Protein AF-A0A7W4UDI6-F1 (afdb_monomer_lite)

Structure (mmCIF, N/CA/C/O backbone):
data_AF-A0A7W4UDI6-F1
#
_entry.id   AF-A0A7W4UDI6-F1
#
loop_
_atom_site.group_PDB
_atom_site.id
_atom_site.type_symbol
_atom_site.label_atom_id
_atom_site.label_alt_id
_atom_site.label_comp_id
_atom_site.label_asym_id
_atom_site.label_entity_id
_atom_site.label_seq_id
_atom_site.pdbx_PDB_ins_code
_atom_site.Cartn_x
_atom_site.Cartn_y
_atom_site.Cartn_z
_atom_site.occupancy
_atom_site.B_iso_or_equiv
_atom_site.auth_seq_id
_atom_site.auth_comp_id
_atom_site.auth_asym_id
_atom_site.auth_atom_id
_atom_site.pdbx_PDB_model_num
ATOM 1 N N . MET A 1 1 ? -56.905 -4.678 -54.808 1.00 35.88 1 MET A N 1
ATOM 2 C CA . MET A 1 1 ? -57.794 -5.762 -54.350 1.00 35.88 1 MET A CA 1
ATOM 3 C C . MET A 1 1 ? -57.153 -6.323 -53.086 1.00 35.88 1 MET A C 1
ATOM 5 O O . MET A 1 1 ? -56.150 -7.000 -53.239 1.00 35.88 1 MET A O 1
ATOM 9 N N . ALA A 1 2 ? -57.689 -5.919 -51.920 1.00 34.09 2 ALA A N 1
ATOM 10 C CA . ALA A 1 2 ? -57.383 -6.323 -50.529 1.00 34.09 2 ALA A CA 1
ATOM 11 C C . ALA A 1 2 ? -55.922 -6.204 -50.032 1.00 34.09 2 ALA A C 1
ATOM 13 O O . ALA A 1 2 ? -54.986 -6.486 -50.763 1.00 34.09 2 ALA A O 1
ATOM 14 N N . ASP A 1 3 ? -55.610 -5.853 -48.789 1.00 30.38 3 ASP A N 1
ATOM 15 C CA . ASP A 1 3 ? -56.300 -5.143 -47.710 1.00 30.38 3 ASP A CA 1
ATOM 16 C C . ASP A 1 3 ? -55.182 -4.646 -46.775 1.00 30.38 3 ASP A C 1
ATOM 18 O O . ASP A 1 3 ? -54.138 -5.289 -46.639 1.00 30.38 3 ASP A O 1
ATOM 22 N N . LEU A 1 4 ? -55.388 -3.476 -46.179 1.00 33.25 4 LEU A N 1
ATOM 23 C CA . LEU A 1 4 ? -54.583 -2.934 -45.088 1.00 33.25 4 LEU A CA 1
ATOM 24 C C . LEU A 1 4 ? -55.021 -3.612 -43.787 1.00 33.25 4 LEU A C 1
ATOM 26 O O . LEU A 1 4 ? -56.202 -3.529 -43.463 1.00 33.25 4 LEU A O 1
ATOM 30 N N . ASP A 1 5 ? -54.099 -4.170 -42.996 1.00 30.98 5 ASP A N 1
ATOM 31 C CA . ASP A 1 5 ? -54.314 -4.187 -41.549 1.00 30.98 5 ASP A CA 1
ATOM 32 C C . ASP A 1 5 ? -53.016 -4.110 -40.731 1.00 30.98 5 ASP A C 1
ATOM 34 O O . ASP A 1 5 ? -51.948 -4.610 -41.080 1.00 30.98 5 ASP A O 1
ATOM 38 N N . SER A 1 6 ? -53.207 -3.367 -39.655 1.00 31.19 6 SER A N 1
ATOM 39 C CA . SER A 1 6 ? -52.399 -2.864 -38.563 1.00 31.19 6 SER A CA 1
ATOM 40 C C . SER A 1 6 ? -51.330 -3.777 -37.961 1.00 31.19 6 SER A C 1
ATOM 42 O O . SER A 1 6 ? -51.523 -4.975 -37.786 1.00 31.19 6 SER A O 1
ATOM 44 N N . SER A 1 7 ? -50.235 -3.149 -37.504 1.00 28.89 7 SER A N 1
ATOM 45 C CA . SER A 1 7 ? -49.741 -3.258 -36.114 1.00 28.89 7 SER A CA 1
ATOM 46 C C . SER A 1 7 ? -48.501 -2.379 -35.896 1.00 28.89 7 SER A C 1
ATOM 48 O O . SER A 1 7 ? -47.362 -2.836 -35.958 1.00 28.89 7 SER A O 1
ATOM 50 N N . ALA A 1 8 ? -48.723 -1.097 -35.602 1.00 33.84 8 ALA A N 1
ATOM 51 C CA . ALA A 1 8 ? -47.731 -0.256 -34.942 1.00 33.84 8 ALA A CA 1
ATOM 52 C C . ALA A 1 8 ? -47.716 -0.611 -33.444 1.00 33.84 8 ALA A C 1
ATOM 54 O O . ALA A 1 8 ? -48.568 -0.151 -32.684 1.00 33.84 8 ALA A O 1
ATOM 55 N N . MET A 1 9 ? -46.770 -1.448 -33.008 1.00 31.23 9 MET A N 1
ATOM 56 C CA . MET A 1 9 ? -46.518 -1.661 -31.581 1.00 31.23 9 MET A CA 1
ATOM 57 C C . MET A 1 9 ? -45.617 -0.549 -31.037 1.00 31.23 9 MET A C 1
ATOM 59 O O . MET A 1 9 ? -44.410 -0.516 -31.259 1.00 31.23 9 MET A O 1
ATOM 63 N N . SER A 1 10 ? -46.258 0.356 -30.298 1.00 32.12 10 SER A N 1
ATOM 64 C CA . SER A 1 10 ? -45.664 1.208 -29.271 1.00 32.12 10 SER A CA 1
ATOM 65 C C . SER A 1 10 ? -44.723 0.387 -28.379 1.00 32.12 10 SER A C 1
ATOM 67 O O . SER A 1 10 ? -45.154 -0.518 -27.662 1.00 32.12 10 SER A O 1
ATOM 69 N N . ALA A 1 11 ? -43.433 0.720 -28.415 1.00 34.12 11 ALA A N 1
ATOM 70 C CA . ALA A 1 11 ? -42.474 0.285 -27.413 1.00 34.12 11 ALA A CA 1
ATOM 71 C C . ALA A 1 11 ? -42.849 0.938 -26.074 1.00 34.12 11 ALA A C 1
ATOM 73 O O . ALA A 1 11 ? -42.635 2.132 -25.862 1.00 34.12 11 ALA A O 1
ATOM 74 N N . ARG A 1 12 ? -43.461 0.160 -25.176 1.00 30.44 12 ARG A N 1
ATOM 75 C CA . ARG A 1 12 ? -43.519 0.503 -23.752 1.00 30.44 12 ARG A CA 1
ATOM 76 C C . ARG A 1 12 ? -42.113 0.327 -23.165 1.00 30.44 12 ARG A C 1
ATOM 78 O O . ARG A 1 12 ? -41.478 -0.675 -23.487 1.00 30.44 12 ARG A O 1
ATOM 85 N N . PRO A 1 13 ? -41.637 1.225 -22.287 1.00 30.09 13 PRO A N 1
ATOM 86 C CA . PRO A 1 13 ? -40.442 0.945 -21.507 1.00 30.09 13 PRO A CA 1
ATOM 87 C C . PRO A 1 13 ? -40.743 -0.252 -20.596 1.00 30.09 13 PRO A C 1
ATOM 89 O O . PRO A 1 13 ? -41.739 -0.252 -19.863 1.00 30.09 13 PRO A O 1
ATOM 92 N N . GLU A 1 14 ? -39.928 -1.302 -20.690 1.00 27.55 14 GLU A N 1
ATOM 93 C CA . GLU A 1 14 ? -39.976 -2.423 -19.755 1.00 27.55 14 GLU A CA 1
ATOM 94 C C . GLU A 1 14 ? -39.809 -1.885 -18.329 1.00 27.55 14 GLU A C 1
ATOM 96 O O . GLU A 1 14 ? -38.860 -1.161 -18.028 1.00 27.55 14 GLU A O 1
ATOM 101 N N . ARG A 1 15 ? -40.750 -2.221 -17.438 1.00 29.05 15 ARG A N 1
ATOM 102 C CA . ARG A 1 15 ? -40.546 -2.019 -16.000 1.00 29.05 15 ARG A CA 1
ATOM 103 C C . ARG A 1 15 ? -39.398 -2.929 -15.544 1.00 29.05 15 ARG A C 1
ATOM 105 O O . ARG A 1 15 ? -39.376 -4.089 -15.967 1.00 29.05 15 ARG A O 1
ATOM 112 N N . PRO A 1 16 ? -38.504 -2.458 -14.657 1.00 28.67 16 PRO A N 1
ATOM 113 C CA . PRO A 1 16 ? -37.480 -3.315 -14.084 1.00 28.67 16 PRO A CA 1
ATOM 114 C C . PRO A 1 16 ? -38.146 -4.490 -13.361 1.00 28.67 16 PRO A C 1
ATOM 116 O O . PRO A 1 16 ? -39.161 -4.327 -12.677 1.00 28.67 16 PRO A O 1
ATOM 119 N N . ARG A 1 17 ? -37.599 -5.693 -13.558 1.00 29.91 17 ARG A N 1
ATOM 120 C CA . ARG A 1 17 ? -38.028 -6.896 -12.834 1.00 29.91 17 ARG A CA 1
ATOM 121 C C . ARG A 1 17 ? -37.793 -6.669 -11.333 1.00 29.91 17 ARG A C 1
ATOM 123 O O . ARG A 1 17 ? -36.755 -6.112 -10.990 1.00 29.91 17 ARG A O 1
ATOM 130 N N . PRO A 1 18 ? -38.710 -7.084 -10.443 1.00 33.75 18 PRO A N 1
ATOM 131 C CA . PRO A 1 18 ? -38.473 -6.967 -9.013 1.00 33.75 18 PRO A CA 1
ATOM 132 C C . PRO A 1 18 ? -37.345 -7.929 -8.631 1.00 33.75 18 PRO A C 1
ATOM 134 O O . PRO A 1 18 ? -37.466 -9.143 -8.822 1.00 33.75 18 PRO A O 1
ATOM 137 N N . ASP A 1 19 ? -36.240 -7.367 -8.145 1.00 40.34 19 ASP A N 1
ATOM 138 C CA . ASP A 1 19 ? -35.116 -8.116 -7.594 1.00 40.34 19 ASP A CA 1
ATOM 139 C C . ASP A 1 19 ? -35.586 -9.066 -6.489 1.00 40.34 19 ASP A C 1
ATOM 141 O O . ASP A 1 19 ? -36.508 -8.771 -5.719 1.00 40.34 19 ASP A O 1
ATOM 145 N N . ARG A 1 20 ? -34.955 -10.243 -6.434 1.00 42.50 20 ARG A N 1
ATOM 146 C CA . ARG A 1 20 ? -35.215 -11.278 -5.429 1.00 42.50 20 ARG A CA 1
ATOM 147 C C . ARG A 1 20 ? -34.821 -10.769 -4.039 1.00 42.50 20 ARG A C 1
ATOM 149 O O . ARG A 1 20 ? -33.715 -11.026 -3.582 1.00 42.50 20 ARG A O 1
ATOM 156 N N . ARG A 1 21 ? -35.751 -10.105 -3.355 1.00 52.84 21 ARG A N 1
ATOM 157 C CA . ARG A 1 21 ? -35.701 -9.914 -1.899 1.00 52.84 21 ARG A CA 1
ATOM 158 C C . ARG A 1 21 ? -35.694 -11.283 -1.224 1.00 52.84 21 ARG A C 1
ATOM 160 O O . ARG A 1 21 ? -36.434 -12.179 -1.644 1.00 52.84 21 ARG A O 1
ATOM 167 N N . SER A 1 22 ? -34.897 -11.455 -0.174 1.00 55.28 22 SER A N 1
ATOM 168 C CA . SER A 1 22 ? -35.043 -12.630 0.686 1.00 55.28 22 SER A CA 1
ATOM 169 C C . SER A 1 22 ? -36.436 -12.567 1.341 1.00 55.28 22 SER A C 1
ATOM 171 O O . SER A 1 22 ? -36.801 -11.556 1.944 1.00 55.28 22 SER A O 1
ATOM 173 N N . GLY A 1 23 ? -37.260 -13.611 1.184 1.00 59.12 23 GLY A N 1
ATOM 174 C CA . GLY A 1 23 ? -38.619 -13.631 1.752 1.00 59.12 23 GLY A CA 1
ATOM 175 C C . GLY A 1 23 ? -38.631 -13.424 3.273 1.00 59.12 23 GLY A C 1
ATOM 176 O O . GLY A 1 23 ? -39.515 -12.754 3.795 1.00 59.12 23 GLY A O 1
ATOM 177 N N . ALA A 1 24 ? -37.582 -13.893 3.956 1.00 60.72 24 ALA A N 1
ATOM 178 C CA . ALA A 1 24 ? -37.418 -13.786 5.403 1.00 60.72 24 ALA A CA 1
ATOM 179 C C . ALA A 1 24 ? -37.200 -12.339 5.889 1.00 60.72 24 ALA A C 1
ATOM 181 O O . ALA A 1 24 ? -37.769 -11.939 6.902 1.00 60.72 24 ALA A O 1
ATOM 182 N N . THR A 1 25 ? -36.431 -11.523 5.157 1.00 76.38 25 THR A N 1
ATOM 183 C CA . THR A 1 25 ? -36.186 -10.116 5.533 1.00 76.38 25 THR A CA 1
ATOM 184 C C . THR A 1 25 ? -37.468 -9.286 5.440 1.00 76.38 25 THR A C 1
ATOM 186 O O . THR A 1 25 ? -37.759 -8.469 6.314 1.00 76.38 25 THR A O 1
ATOM 189 N N . ALA A 1 26 ? -38.268 -9.515 4.395 1.00 78.75 26 ALA A N 1
ATOM 190 C CA . ALA A 1 26 ? -39.536 -8.818 4.203 1.00 78.75 26 ALA A CA 1
ATOM 191 C C . ALA A 1 26 ? -40.565 -9.173 5.293 1.00 78.75 26 ALA A C 1
ATOM 193 O O . ALA A 1 26 ? -41.275 -8.288 5.770 1.00 78.75 26 ALA A O 1
ATOM 194 N N . GLU A 1 27 ? -40.614 -10.439 5.715 1.00 83.75 27 GLU A N 1
ATOM 195 C CA . GLU A 1 27 ? -41.469 -10.902 6.815 1.00 83.75 27 GLU A CA 1
ATOM 196 C C . GLU A 1 27 ? -41.060 -10.287 8.160 1.00 83.75 27 GLU A C 1
ATOM 198 O O . GLU A 1 27 ? -41.918 -9.801 8.898 1.00 83.75 27 GLU A O 1
ATOM 203 N N . GLN A 1 28 ? -39.757 -10.225 8.455 1.00 87.38 28 GLN A N 1
ATOM 204 C CA . GLN A 1 28 ? -39.252 -9.616 9.689 1.00 87.38 28 GLN A CA 1
ATOM 205 C C . GLN A 1 28 ? -39.561 -8.112 9.764 1.00 87.38 28 GLN A C 1
ATOM 207 O O . GLN A 1 28 ? -40.005 -7.622 10.805 1.00 87.38 28 GLN A O 1
ATOM 212 N N . ILE A 1 29 ? -39.382 -7.377 8.659 1.00 90.06 29 ILE A N 1
ATOM 213 C CA . ILE A 1 29 ? -39.750 -5.955 8.577 1.00 90.06 29 ILE A CA 1
ATOM 214 C C . ILE A 1 29 ? -41.263 -5.780 8.766 1.00 90.06 29 ILE A C 1
ATOM 216 O O . ILE A 1 29 ? -41.689 -4.903 9.516 1.00 90.06 29 ILE A O 1
ATOM 220 N N . ALA A 1 30 ? -42.081 -6.614 8.116 1.00 89.81 30 ALA A N 1
ATOM 221 C CA . ALA A 1 30 ? -43.536 -6.545 8.234 1.00 89.81 30 ALA A CA 1
ATOM 222 C C . ALA A 1 30 ? -44.013 -6.775 9.678 1.00 89.81 30 ALA A C 1
ATOM 224 O O . ALA A 1 30 ? -44.843 -6.008 10.166 1.00 89.81 30 ALA A O 1
ATOM 225 N N . ALA A 1 31 ? -43.438 -7.756 10.379 1.00 90.25 31 ALA A N 1
ATOM 226 C CA . ALA A 1 31 ? -43.760 -8.037 11.776 1.00 90.25 31 ALA A CA 1
ATOM 227 C C . ALA A 1 31 ? -43.420 -6.857 12.705 1.00 90.25 31 ALA A C 1
ATOM 229 O O . ALA A 1 31 ? -44.216 -6.497 13.571 1.00 90.25 31 ALA A O 1
ATOM 230 N N . LEU A 1 32 ? -42.265 -6.211 12.508 1.00 90.38 32 LEU A N 1
ATOM 231 C CA . LEU A 1 32 ? -41.865 -5.036 13.294 1.00 90.38 32 LEU A CA 1
ATOM 232 C C . LEU A 1 32 ? -42.750 -3.812 13.001 1.00 90.38 32 LEU A C 1
ATOM 234 O O . LEU A 1 32 ? -43.086 -3.059 13.914 1.00 90.38 32 LEU A O 1
ATOM 238 N N . LEU A 1 33 ? -43.182 -3.628 11.750 1.00 91.88 33 LEU A N 1
ATOM 239 C CA . LEU A 1 33 ? -44.132 -2.571 11.385 1.00 91.88 33 LEU A CA 1
ATOM 240 C C . LEU A 1 33 ? -45.528 -2.804 11.981 1.00 91.88 33 LEU A C 1
ATOM 242 O O . LEU A 1 33 ? -46.187 -1.841 12.369 1.00 91.88 33 LEU A O 1
ATOM 246 N N . GLU A 1 34 ? -45.974 -4.057 12.080 1.00 91.25 34 GLU A N 1
ATOM 247 C CA . GLU A 1 34 ? -47.226 -4.412 12.756 1.00 91.25 34 GLU A CA 1
ATOM 248 C C . GLU A 1 34 ? -47.143 -4.135 14.263 1.00 91.25 34 GLU A C 1
ATOM 250 O O . GLU A 1 34 ? -48.051 -3.522 14.827 1.00 91.25 34 GLU A O 1
ATOM 255 N N . GLN A 1 35 ? -46.021 -4.483 14.903 1.00 90.00 35 GLN A N 1
ATOM 256 C CA . GLN A 1 35 ? -45.768 -4.144 16.309 1.00 90.00 35 GLN A CA 1
ATOM 257 C C . GLN A 1 35 ? -45.793 -2.629 16.547 1.00 90.00 35 GLN A C 1
ATOM 259 O O . GLN A 1 35 ? -46.381 -2.177 17.529 1.00 90.00 35 GLN A O 1
ATOM 264 N N . ALA A 1 36 ? -45.224 -1.836 15.634 1.00 89.88 36 ALA A N 1
ATOM 265 C CA . ALA A 1 36 ? -45.226 -0.375 15.729 1.00 89.88 36 ALA A CA 1
ATOM 266 C C . ALA A 1 36 ? -46.628 0.251 15.601 1.00 89.88 36 ALA A C 1
ATOM 268 O O . ALA A 1 36 ? -46.833 1.380 16.044 1.00 89.88 36 ALA A O 1
ATOM 269 N N . ALA A 1 37 ? -47.597 -0.457 15.009 1.00 88.00 37 ALA A N 1
ATOM 270 C CA . ALA A 1 37 ? -48.972 0.019 14.860 1.00 88.00 37 ALA A CA 1
ATOM 271 C C . ALA A 1 37 ? -49.827 -0.170 16.130 1.00 88.00 37 ALA A C 1
ATOM 273 O O . ALA A 1 37 ? -50.930 0.378 16.212 1.00 88.00 37 ALA A O 1
ATOM 274 N N . ALA A 1 38 ? -49.347 -0.931 17.119 1.00 87.31 38 ALA A N 1
ATOM 275 C CA . ALA A 1 38 ? -50.059 -1.143 18.373 1.00 87.31 38 ALA A CA 1
ATOM 276 C C . ALA A 1 38 ? -50.068 0.124 19.252 1.00 87.31 38 ALA A C 1
ATOM 278 O O . ALA A 1 38 ? -49.097 0.878 19.326 1.00 87.31 38 ALA A O 1
ATOM 279 N N . ALA A 1 39 ? -51.170 0.350 19.973 1.00 81.31 39 ALA A N 1
ATOM 280 C CA . ALA A 1 39 ? -51.265 1.460 20.917 1.00 81.31 39 ALA A CA 1
ATOM 281 C C . ALA A 1 39 ? -50.244 1.291 22.059 1.00 81.31 39 ALA A C 1
ATOM 283 O O . ALA A 1 39 ? -50.238 0.267 22.740 1.00 81.31 39 ALA A O 1
ATOM 284 N N . GLY A 1 40 ? -49.404 2.306 22.280 1.00 80.19 40 GLY A N 1
ATOM 285 C CA . GLY A 1 40 ? -48.354 2.274 23.306 1.00 80.19 40 GLY A CA 1
ATOM 286 C C . GLY A 1 40 ? -47.088 1.504 22.910 1.00 80.19 40 GLY A C 1
ATOM 287 O O . GLY A 1 40 ? -46.302 1.171 23.793 1.00 80.19 40 GLY A O 1
ATOM 288 N N . ALA A 1 41 ? -46.889 1.212 21.619 1.00 85.62 41 ALA A N 1
ATOM 289 C CA . ALA A 1 41 ? -45.681 0.555 21.128 1.00 85.62 41 ALA A CA 1
ATOM 290 C C . ALA A 1 41 ? -44.401 1.350 21.449 1.00 85.62 41 ALA A C 1
ATOM 292 O O . ALA A 1 41 ? -44.378 2.583 21.387 1.00 85.62 41 ALA A O 1
ATOM 293 N N . ASP A 1 42 ? -43.312 0.632 21.737 1.00 87.56 42 ASP A N 1
ATOM 294 C CA . ASP A 1 42 ? -41.979 1.218 21.896 1.00 87.56 42 ASP A CA 1
ATOM 295 C C . ASP A 1 42 ? -41.376 1.554 20.525 1.00 87.56 42 ASP A C 1
ATOM 297 O O . ASP A 1 42 ? -40.583 0.805 19.952 1.00 87.56 42 ASP A O 1
ATOM 301 N N . LEU A 1 43 ? -41.787 2.698 19.979 1.00 89.19 43 LEU A N 1
ATOM 302 C CA . LEU A 1 43 ? -41.340 3.172 18.668 1.00 89.19 43 LEU A CA 1
ATOM 303 C C . LEU A 1 43 ? -39.813 3.322 18.589 1.00 89.19 43 LEU A C 1
ATOM 305 O O . LEU A 1 43 ? -39.228 3.040 17.545 1.00 89.19 43 LEU A O 1
ATOM 309 N N . LEU A 1 44 ? -39.157 3.731 19.682 1.00 86.81 44 LEU A N 1
ATOM 310 C CA . LEU A 1 44 ? -37.705 3.920 19.719 1.00 86.81 44 LEU A CA 1
ATOM 311 C C . LEU A 1 44 ? -36.962 2.580 19.686 1.00 86.81 44 LEU A C 1
ATOM 313 O O . LEU A 1 44 ? -36.008 2.438 18.918 1.00 86.81 44 LEU A O 1
ATOM 317 N N . GLY A 1 45 ? -37.409 1.599 20.473 1.00 85.38 45 GLY A N 1
ATOM 318 C CA . GLY A 1 45 ? -36.839 0.250 20.481 1.00 85.38 45 GLY A CA 1
ATOM 319 C C . GLY A 1 45 ? -37.068 -0.501 19.169 1.00 85.38 45 GLY A C 1
ATOM 320 O O . GLY A 1 45 ? -36.147 -1.129 18.637 1.00 85.38 45 GLY A O 1
ATOM 321 N N . ILE A 1 46 ? -38.264 -0.383 18.584 1.00 87.69 46 ILE A N 1
ATOM 322 C CA . ILE A 1 46 ? -38.580 -0.998 17.286 1.00 87.69 46 ILE A CA 1
ATOM 323 C C . ILE A 1 46 ? -37.740 -0.360 16.173 1.00 87.69 46 ILE A C 1
ATOM 325 O O . ILE A 1 46 ? -37.142 -1.076 15.367 1.00 87.69 46 ILE A O 1
ATOM 329 N N . ALA A 1 47 ? -37.634 0.972 16.144 1.00 88.38 47 ALA A N 1
ATOM 330 C CA . ALA A 1 47 ? -36.796 1.662 15.171 1.00 88.38 47 ALA A CA 1
ATOM 331 C C . ALA A 1 47 ? -35.315 1.277 15.317 1.00 88.38 47 ALA A C 1
ATOM 333 O O . ALA A 1 47 ? -34.665 1.009 14.310 1.00 88.38 47 ALA A O 1
ATOM 334 N N . ALA A 1 48 ? -34.792 1.174 16.544 1.00 82.50 48 ALA A N 1
ATOM 335 C CA . ALA A 1 48 ? -33.420 0.721 16.791 1.00 82.50 48 ALA A CA 1
ATOM 336 C C . ALA A 1 48 ? -33.181 -0.722 16.319 1.00 82.50 48 ALA A C 1
ATOM 338 O O . ALA A 1 48 ? -32.141 -1.029 15.741 1.00 82.50 48 ALA A O 1
ATOM 339 N N . THR A 1 49 ? -34.170 -1.599 16.491 1.00 84.12 49 THR A N 1
ATOM 340 C CA . THR A 1 49 ? -34.112 -2.975 15.977 1.00 84.12 49 THR A CA 1
ATOM 341 C C . THR A 1 49 ? -34.028 -2.994 14.447 1.00 84.12 49 THR A C 1
ATOM 343 O O . THR A 1 49 ? -33.210 -3.717 13.880 1.00 84.12 49 THR A O 1
ATOM 346 N N . LEU A 1 50 ? -34.829 -2.163 13.771 1.00 85.38 50 LEU A N 1
ATOM 347 C CA . LEU A 1 50 ? -34.791 -2.007 12.312 1.00 85.38 50 LEU A CA 1
ATOM 348 C C . LEU A 1 50 ? -33.478 -1.372 11.824 1.00 85.38 50 LEU A C 1
ATOM 350 O O . LEU A 1 50 ? -32.955 -1.787 10.793 1.00 85.38 50 LEU A O 1
ATOM 354 N N . GLN A 1 51 ? -32.915 -0.424 12.575 1.00 86.50 51 GLN A N 1
ATOM 355 C CA . GLN A 1 51 ? -31.611 0.189 12.301 1.00 86.50 51 GLN A CA 1
ATOM 356 C C . GLN A 1 51 ? -30.468 -0.832 12.377 1.00 86.50 51 GLN A C 1
ATOM 358 O O . GLN A 1 51 ? -29.602 -0.852 11.502 1.00 86.50 51 GLN A O 1
ATOM 363 N N . ASN A 1 52 ? -30.479 -1.701 13.391 1.00 83.88 52 ASN A N 1
ATOM 364 C CA . ASN A 1 52 ? -29.493 -2.772 13.538 1.00 83.88 52 ASN A CA 1
ATOM 365 C C . ASN A 1 52 ? -29.622 -3.797 12.407 1.00 83.88 52 ASN A C 1
ATOM 367 O O . ASN A 1 52 ? -28.620 -4.168 11.801 1.00 83.88 52 ASN A O 1
ATOM 371 N N . LEU A 1 53 ? -30.857 -4.185 12.063 1.00 81.31 53 LEU A N 1
ATOM 372 C CA . LEU A 1 53 ? -31.132 -5.045 10.911 1.00 81.31 53 LEU A CA 1
ATOM 373 C C . LEU A 1 53 ? -30.603 -4.424 9.609 1.00 81.31 53 LEU A C 1
ATOM 375 O O . LEU A 1 53 ? -29.948 -5.108 8.827 1.00 81.31 53 LEU A O 1
ATOM 379 N N . ALA A 1 54 ? -30.839 -3.127 9.392 1.00 80.19 54 ALA A N 1
ATOM 380 C CA . ALA A 1 54 ? -30.309 -2.399 8.243 1.00 80.19 54 ALA A CA 1
ATOM 381 C C . ALA A 1 54 ? -28.771 -2.398 8.216 1.00 80.19 54 ALA A C 1
ATOM 383 O O . ALA A 1 54 ? -28.186 -2.542 7.144 1.00 80.19 54 ALA A O 1
ATOM 384 N N . GLY A 1 55 ? -28.117 -2.280 9.377 1.00 74.31 55 GLY A N 1
ATOM 385 C CA . GLY A 1 55 ? -26.666 -2.428 9.522 1.00 74.31 55 GLY A CA 1
ATOM 386 C C . GLY A 1 55 ? -26.177 -3.811 9.087 1.00 74.31 55 GLY A C 1
ATOM 387 O O . GLY A 1 55 ? -25.372 -3.910 8.168 1.00 74.31 55 GLY A O 1
ATOM 388 N N . THR A 1 56 ? -26.742 -4.880 9.655 1.00 80.69 56 THR A N 1
ATOM 389 C CA . THR A 1 56 ? -26.371 -6.268 9.318 1.00 80.69 56 THR A CA 1
ATOM 390 C C . THR A 1 56 ? -26.568 -6.592 7.833 1.00 80.69 56 THR A C 1
ATOM 392 O O . THR A 1 56 ? -25.753 -7.281 7.219 1.00 80.69 56 THR A O 1
ATOM 395 N N . LEU A 1 57 ? -27.650 -6.091 7.230 1.00 78.38 57 LEU A N 1
ATOM 396 C CA . LEU A 1 57 ? -27.926 -6.287 5.805 1.00 78.38 57 LEU A CA 1
ATOM 397 C C . LEU A 1 57 ? -26.943 -5.518 4.916 1.00 78.38 57 LEU A C 1
ATOM 399 O O . LEU A 1 57 ? -26.582 -6.016 3.851 1.00 78.38 57 LEU A O 1
ATOM 403 N N . ALA A 1 58 ? -26.485 -4.337 5.345 1.00 71.50 58 ALA A N 1
ATOM 404 C CA . ALA A 1 58 ? -25.521 -3.539 4.589 1.00 71.50 58 ALA A CA 1
ATOM 405 C C . ALA A 1 58 ? -24.153 -4.233 4.465 1.00 71.50 58 ALA A C 1
ATOM 407 O O . ALA A 1 58 ? -23.492 -4.071 3.440 1.00 71.50 58 ALA A O 1
ATOM 408 N N . ASP A 1 59 ? -23.776 -5.043 5.457 1.00 76.38 59 ASP A N 1
ATOM 409 C CA . ASP A 1 59 ? -22.516 -5.799 5.482 1.00 76.38 59 ASP A CA 1
ATOM 410 C C . ASP A 1 59 ? -22.575 -7.106 4.666 1.00 76.38 59 ASP A C 1
ATOM 412 O O . ASP A 1 59 ? -21.559 -7.766 4.435 1.00 76.38 59 ASP A O 1
ATOM 416 N N . THR A 1 60 ? -23.765 -7.495 4.195 1.00 75.94 60 THR A N 1
ATOM 417 C CA . THR A 1 60 ? -23.958 -8.699 3.380 1.00 75.94 60 THR A CA 1
ATOM 418 C C . THR A 1 60 ? -23.722 -8.390 1.898 1.00 75.94 60 THR A C 1
ATOM 420 O O . THR A 1 60 ? -24.237 -7.409 1.363 1.00 75.94 60 THR A O 1
ATOM 423 N N . VAL A 1 61 ? -22.990 -9.255 1.183 1.00 66.12 61 VAL A N 1
ATOM 424 C CA . VAL A 1 61 ? -22.728 -9.088 -0.261 1.00 66.12 61 VAL A CA 1
ATOM 425 C C . VAL A 1 61 ? -24.046 -9.030 -1.044 1.00 66.12 61 VAL A C 1
ATOM 427 O O . VAL A 1 61 ? -24.783 -10.012 -1.104 1.00 66.12 61 VAL A O 1
ATOM 430 N N . GLY A 1 62 ? -24.330 -7.878 -1.662 1.00 71.00 62 GLY A N 1
ATOM 431 C CA . GLY A 1 62 ? -25.571 -7.632 -2.408 1.00 71.00 62 GLY A CA 1
ATOM 432 C C . GLY A 1 62 ? -26.779 -7.227 -1.548 1.00 71.00 62 GLY A C 1
ATOM 433 O O . GLY A 1 62 ? -27.872 -7.085 -2.087 1.00 71.00 62 GLY A O 1
ATOM 434 N N . GLY A 1 63 ? -26.598 -7.010 -0.241 1.00 79.94 63 GLY A N 1
ATOM 435 C CA . GLY A 1 63 ? -27.666 -6.676 0.710 1.00 79.94 63 GLY A CA 1
ATOM 436 C C . GLY A 1 63 ? -28.061 -5.195 0.773 1.00 79.94 63 GLY A C 1
ATOM 437 O O . GLY A 1 63 ? -28.967 -4.844 1.525 1.00 79.94 63 GLY A O 1
ATOM 438 N N . HIS A 1 64 ? -27.440 -4.311 -0.018 1.00 83.19 64 HIS A N 1
ATOM 439 C CA . HIS A 1 64 ? -27.666 -2.859 0.062 1.00 83.19 64 HIS A CA 1
ATOM 440 C C . HIS A 1 64 ? -29.132 -2.443 -0.166 1.00 83.19 64 HIS A C 1
ATOM 442 O O . HIS A 1 64 ? -29.623 -1.549 0.518 1.00 83.19 64 HIS A O 1
ATOM 448 N N . LEU A 1 65 ? -29.867 -3.113 -1.063 1.00 85.19 65 LEU A N 1
ATOM 449 C CA . LEU A 1 65 ? -31.293 -2.826 -1.291 1.00 85.19 65 LEU A CA 1
ATOM 450 C C . LEU A 1 65 ? -32.178 -3.251 -0.108 1.00 85.19 65 LEU A C 1
ATOM 452 O O . LEU A 1 65 ? -33.123 -2.544 0.244 1.00 85.19 65 LEU A O 1
ATOM 456 N N . ASP A 1 66 ? -31.860 -4.379 0.527 1.00 85.06 66 ASP A N 1
ATOM 457 C CA . ASP A 1 66 ? -32.576 -4.855 1.713 1.00 85.06 66 ASP A CA 1
ATOM 458 C C . ASP A 1 66 ? -32.242 -3.985 2.941 1.00 85.06 66 ASP A C 1
ATOM 460 O O . ASP A 1 66 ? -33.123 -3.689 3.750 1.00 85.06 66 ASP A O 1
ATOM 464 N N . ALA A 1 67 ? -31.003 -3.491 3.037 1.00 86.25 67 ALA A N 1
ATOM 465 C CA . ALA A 1 67 ? -30.584 -2.516 4.041 1.00 86.25 67 ALA A CA 1
ATOM 466 C C . ALA A 1 67 ? -31.337 -1.185 3.900 1.00 86.25 67 ALA A C 1
ATOM 468 O O . ALA A 1 67 ? -31.814 -0.644 4.897 1.00 86.25 67 ALA A O 1
ATOM 469 N N . VAL A 1 68 ? -31.504 -0.684 2.668 1.00 91.69 68 VAL A N 1
ATOM 470 C CA . VAL A 1 68 ? -32.338 0.498 2.395 1.00 91.69 68 VAL A CA 1
ATOM 471 C C . VAL A 1 68 ? -33.779 0.247 2.841 1.00 91.69 68 VAL A C 1
ATOM 473 O O . VAL A 1 68 ? -34.338 1.080 3.546 1.00 91.69 68 VAL A O 1
ATOM 476 N N . ALA A 1 69 ? -34.365 -0.911 2.526 1.00 90.19 69 ALA A N 1
ATOM 477 C CA . ALA A 1 69 ? -35.738 -1.229 2.926 1.00 90.19 69 ALA A CA 1
ATOM 478 C C . ALA A 1 69 ? -35.926 -1.297 4.457 1.00 90.19 69 ALA A C 1
ATOM 480 O O . ALA A 1 69 ? -36.920 -0.789 4.984 1.00 90.19 69 ALA A O 1
ATOM 481 N N . ALA A 1 70 ? -34.975 -1.892 5.183 1.00 89.88 70 ALA A N 1
ATOM 482 C CA . ALA A 1 70 ? -34.991 -1.921 6.647 1.00 89.88 70 ALA A CA 1
ATOM 483 C C . ALA A 1 70 ? -34.834 -0.511 7.245 1.00 89.88 70 ALA A C 1
ATOM 485 O O . ALA A 1 70 ? -35.551 -0.145 8.179 1.00 89.88 70 ALA A O 1
ATOM 486 N N . GLN A 1 71 ? -33.962 0.313 6.659 1.00 95.81 71 GLN A N 1
ATOM 487 C CA . GLN A 1 71 ? -33.756 1.696 7.080 1.00 95.81 71 GLN A CA 1
ATOM 488 C C . GLN A 1 71 ? -34.991 2.574 6.818 1.00 95.81 71 GLN A C 1
ATOM 490 O O . GLN A 1 71 ? -35.390 3.363 7.674 1.00 95.81 71 GLN A O 1
ATOM 495 N N . GLU A 1 72 ? -35.648 2.414 5.667 1.00 95.75 72 GLU A N 1
ATOM 496 C CA . GLU A 1 72 ? -36.916 3.083 5.355 1.00 95.75 72 GLU A CA 1
ATOM 497 C C . GLU A 1 72 ? -38.018 2.694 6.343 1.00 95.75 72 GLU A C 1
ATOM 499 O O . GLU A 1 72 ? -38.806 3.545 6.763 1.00 95.75 72 GLU A O 1
ATOM 504 N N . ALA A 1 73 ? -38.060 1.425 6.759 1.00 93.00 73 ALA A N 1
ATOM 505 C CA . ALA A 1 73 ? -38.976 0.974 7.797 1.00 93.00 73 ALA A CA 1
ATOM 506 C C . ALA A 1 73 ? -38.668 1.633 9.152 1.00 93.00 73 ALA A C 1
ATOM 508 O O . ALA A 1 73 ? -39.599 2.094 9.811 1.00 93.00 73 ALA A O 1
ATOM 509 N N . ALA A 1 74 ? -37.393 1.755 9.544 1.00 93.44 74 ALA A N 1
ATOM 510 C CA . ALA A 1 74 ? -36.994 2.442 10.777 1.00 93.44 74 ALA A CA 1
ATOM 511 C C . ALA A 1 74 ? -37.442 3.915 10.774 1.00 93.44 74 ALA A C 1
ATOM 513 O O . ALA A 1 74 ? -38.057 4.392 11.730 1.00 93.44 74 ALA A O 1
ATOM 514 N N . VAL A 1 75 ? -37.219 4.616 9.657 1.00 96.94 75 VAL A N 1
ATOM 515 C CA . VAL A 1 75 ? -37.704 5.988 9.446 1.00 96.94 75 VAL A CA 1
ATOM 516 C C . VAL A 1 75 ? -39.231 6.046 9.515 1.00 96.94 75 VAL A C 1
ATOM 518 O O . VAL A 1 75 ? -39.783 6.951 10.136 1.00 96.94 75 VAL A O 1
ATOM 521 N N . ARG A 1 76 ? -39.941 5.081 8.918 1.00 95.19 76 ARG A N 1
ATOM 522 C CA . ARG A 1 76 ? -41.410 5.022 8.954 1.00 95.19 76 ARG A CA 1
ATOM 523 C C . ARG A 1 76 ? -41.949 4.858 10.374 1.00 95.19 76 ARG A C 1
ATOM 525 O O . ARG A 1 76 ? -42.946 5.498 10.697 1.00 95.19 76 ARG A O 1
ATOM 532 N N . VAL A 1 77 ? -41.293 4.051 11.208 1.00 93.75 77 VAL A N 1
ATOM 533 C CA . VAL A 1 77 ? -41.645 3.894 12.628 1.00 93.75 77 VAL A CA 1
ATOM 534 C C . VAL A 1 77 ? -41.448 5.211 13.377 1.00 93.75 77 VAL A C 1
ATOM 536 O O . VAL A 1 77 ? -42.367 5.662 14.052 1.00 93.75 77 VAL A O 1
ATOM 539 N N . LEU A 1 78 ? -40.314 5.892 13.182 1.00 93.62 78 LEU A N 1
ATOM 540 C CA . LEU A 1 78 ? -40.037 7.190 13.818 1.00 93.62 78 LEU A CA 1
ATOM 541 C C . LEU A 1 78 ? -40.861 8.361 13.257 1.00 93.62 78 LEU A C 1
ATOM 543 O O . LEU A 1 78 ? -40.812 9.465 13.793 1.00 93.62 78 LEU A O 1
ATOM 547 N N . ARG A 1 79 ? -41.633 8.161 12.184 1.00 94.12 79 ARG A N 1
ATOM 548 C CA . ARG A 1 79 ? -42.630 9.140 11.714 1.00 94.12 79 ARG A CA 1
ATOM 549 C C . ARG A 1 79 ? -43.977 8.998 12.420 1.00 94.12 79 ARG A C 1
ATOM 551 O O . ARG A 1 79 ? -44.823 9.881 12.271 1.00 94.12 79 ARG A O 1
ATOM 558 N N . ILE A 1 80 ? -44.201 7.916 13.166 1.00 90.81 80 ILE A N 1
ATOM 559 C CA . ILE A 1 80 ? -45.405 7.767 13.985 1.00 90.81 80 ILE A CA 1
ATOM 560 C C . ILE A 1 80 ? -45.342 8.824 15.104 1.00 90.81 80 ILE A C 1
ATOM 562 O O . ILE A 1 80 ? -44.316 8.927 15.777 1.00 90.81 80 ILE A O 1
ATOM 566 N N . PRO A 1 81 ? -46.393 9.644 15.306 1.00 85.38 81 PRO A N 1
ATOM 567 C CA . PRO A 1 81 ? -46.365 10.698 16.315 1.00 85.38 81 PRO A CA 1
ATOM 568 C C . PRO A 1 81 ? -46.095 10.147 17.719 1.00 85.38 81 PRO A C 1
ATOM 570 O O . PRO A 1 81 ? -46.862 9.335 18.236 1.00 85.38 81 PRO A O 1
ATOM 573 N N . GLN A 1 82 ? -45.028 10.631 18.356 1.00 83.44 82 GLN A N 1
ATOM 574 C CA . GLN A 1 82 ? -44.724 10.311 19.746 1.00 83.44 82 GLN A CA 1
ATOM 575 C C . GLN A 1 82 ? -45.634 11.124 20.676 1.00 83.44 82 GLN A C 1
ATOM 577 O O . GLN A 1 82 ? -45.593 12.354 20.682 1.00 83.44 82 GLN A O 1
ATOM 582 N N . THR A 1 83 ? -46.455 10.439 21.475 1.00 81.56 83 THR A N 1
ATOM 583 C CA . THR A 1 83 ? -47.409 11.068 22.402 1.00 81.56 83 THR A CA 1
ATOM 584 C C . THR A 1 83 ? -46.826 11.323 23.789 1.00 81.56 83 THR A C 1
ATOM 586 O O . THR A 1 83 ? -47.446 12.039 24.571 1.00 81.56 83 THR A O 1
ATOM 589 N N . ASN A 1 84 ? -45.663 10.747 24.119 1.00 81.50 84 ASN A N 1
ATOM 590 C CA . ASN A 1 84 ? -44.960 11.000 25.376 1.00 81.50 84 ASN A CA 1
ATOM 591 C C . ASN A 1 84 ? -44.064 12.253 25.264 1.00 81.50 84 ASN A C 1
ATOM 593 O O . ASN A 1 84 ? -43.033 12.192 24.585 1.00 81.50 84 ASN A O 1
ATOM 597 N N . PRO A 1 85 ? -44.380 13.361 25.967 1.00 80.62 85 PRO A N 1
ATOM 598 C CA . PRO A 1 85 ? -43.579 14.584 25.913 1.00 80.62 85 PRO A CA 1
ATOM 599 C C . PRO A 1 85 ? -42.125 14.386 26.362 1.00 80.62 85 PRO A C 1
ATOM 601 O O . PRO A 1 85 ? -41.236 15.046 25.836 1.00 80.62 85 PRO A O 1
ATOM 604 N N . GLY A 1 86 ? -41.865 13.451 27.285 1.00 84.12 86 GLY A N 1
ATOM 605 C CA . GLY A 1 86 ? -40.517 13.164 27.790 1.00 84.12 86 GLY A CA 1
ATOM 606 C C . GLY A 1 86 ? -39.595 12.476 26.778 1.00 84.12 86 GLY A C 1
ATOM 607 O O . GLY A 1 86 ? -38.388 12.446 26.983 1.00 84.12 86 GLY A O 1
ATOM 608 N N . LEU A 1 87 ? -40.147 11.945 25.683 1.00 85.00 87 LEU A N 1
ATOM 609 C CA . LEU A 1 87 ? -39.390 11.300 24.605 1.00 85.00 87 LEU A CA 1
ATOM 610 C C . LEU A 1 87 ? -39.359 12.139 23.322 1.00 85.00 87 LEU A C 1
ATOM 612 O O . LEU A 1 87 ? -38.744 11.721 22.346 1.00 85.00 87 LEU A O 1
ATOM 616 N N . ALA A 1 88 ? -40.008 13.307 23.299 1.00 86.94 88 ALA A N 1
ATOM 617 C CA . ALA A 1 88 ? -40.171 14.107 22.086 1.00 86.94 88 ALA A CA 1
ATOM 618 C C . ALA A 1 88 ? -38.825 14.546 21.477 1.00 86.94 88 ALA A C 1
ATOM 620 O O . ALA A 1 88 ? -38.645 14.445 20.264 1.00 86.94 88 ALA A O 1
ATOM 621 N N . ALA A 1 89 ? -37.870 14.979 22.309 1.00 87.25 89 ALA A N 1
ATOM 622 C CA . ALA A 1 89 ? -36.551 15.436 21.863 1.00 87.25 89 ALA A CA 1
ATOM 623 C C . ALA A 1 89 ? -35.681 14.295 21.306 1.00 87.25 89 ALA A C 1
ATOM 625 O O . ALA A 1 89 ? -35.105 14.424 20.223 1.00 87.25 89 ALA A O 1
ATOM 626 N N . GLU A 1 90 ? -35.641 13.154 22.002 1.00 88.31 90 GLU A N 1
ATOM 627 C CA . GLU A 1 90 ? -34.906 11.962 21.555 1.00 88.31 90 GLU A CA 1
ATOM 628 C C . GLU A 1 90 ? -35.522 11.387 20.274 1.00 88.31 90 GLU A C 1
ATOM 630 O O . GLU A 1 90 ? -34.809 11.016 19.344 1.00 88.31 90 GLU A O 1
ATOM 635 N N . HIS A 1 91 ? -36.854 11.366 20.186 1.00 88.62 91 HIS A N 1
ATOM 636 C CA . HIS A 1 91 ? -37.574 10.888 19.011 1.00 88.62 91 HIS A CA 1
ATOM 637 C C . HIS A 1 91 ? -37.328 11.770 17.780 1.00 88.62 91 HIS A C 1
ATOM 639 O O . HIS A 1 91 ? -37.053 11.251 16.700 1.00 88.62 91 HIS A O 1
ATOM 645 N N . ALA A 1 92 ? -37.370 13.098 17.936 1.00 91.38 92 ALA A N 1
ATOM 646 C CA . ALA A 1 92 ? -37.081 14.032 16.849 1.00 91.38 92 ALA A CA 1
ATOM 647 C C . ALA A 1 92 ? -35.617 13.945 16.380 1.00 91.38 92 ALA A C 1
ATOM 649 O O . ALA A 1 92 ? -35.359 13.910 15.177 1.00 91.38 92 ALA A O 1
ATOM 650 N N . THR A 1 93 ? -34.668 13.846 17.319 1.00 88.31 93 THR A N 1
ATOM 651 C CA . THR A 1 93 ? -33.234 13.710 17.009 1.00 88.31 93 THR A CA 1
ATOM 652 C C . THR A 1 93 ? -32.942 12.398 16.277 1.00 88.31 93 THR A C 1
ATOM 654 O O . THR A 1 93 ? -32.299 12.411 15.228 1.00 88.31 93 THR A O 1
ATOM 657 N N . ARG A 1 94 ? -33.485 11.269 16.755 1.00 89.94 94 ARG A N 1
ATOM 658 C CA . ARG A 1 94 ? -33.320 9.963 16.093 1.00 89.94 94 ARG A CA 1
ATOM 659 C C . ARG A 1 94 ? -33.954 9.910 14.712 1.00 89.94 94 ARG A C 1
ATOM 661 O O . ARG A 1 94 ? -33.389 9.292 13.816 1.00 89.94 94 ARG A O 1
ATOM 668 N N . LEU A 1 95 ? -35.104 10.557 14.512 1.00 94.69 95 LEU A N 1
ATOM 669 C CA . LEU A 1 95 ? -35.717 10.636 13.186 1.00 94.69 95 LEU A CA 1
ATOM 670 C C . LEU A 1 95 ? -34.768 11.326 12.192 1.00 94.69 95 LEU A C 1
ATOM 672 O O . LEU A 1 95 ? -34.578 10.819 11.087 1.00 94.69 95 LEU A O 1
ATOM 676 N N . ALA A 1 96 ? -34.132 12.431 12.592 1.00 91.81 96 ALA A N 1
ATOM 677 C CA . ALA A 1 96 ? -33.148 13.122 11.760 1.00 91.81 96 ALA A CA 1
ATOM 678 C C . ALA A 1 96 ? -31.922 12.237 11.449 1.00 91.81 96 ALA A C 1
ATOM 680 O O . ALA A 1 96 ? -31.525 12.119 10.289 1.00 91.81 96 ALA A O 1
ATOM 681 N N . GLU A 1 97 ? -31.377 11.547 12.455 1.00 85.44 97 GLU A N 1
ATOM 682 C CA . GLU A 1 97 ? -30.249 10.611 12.303 1.00 85.44 97 GLU A CA 1
ATOM 683 C C . GLU A 1 97 ? -30.568 9.428 11.389 1.00 85.44 97 GLU A C 1
ATOM 685 O O . GLU A 1 97 ? -29.730 9.008 10.589 1.00 85.44 97 GLU A O 1
ATOM 690 N N . TYR A 1 98 ? -31.781 8.889 11.467 1.00 91.19 98 TYR A N 1
ATOM 691 C CA . TYR A 1 98 ? -32.159 7.720 10.676 1.00 91.19 98 TYR A CA 1
ATOM 692 C C . TYR A 1 98 ? -32.452 8.100 9.227 1.00 91.19 98 TYR A C 1
ATOM 694 O O . TYR A 1 98 ? -32.172 7.310 8.326 1.00 91.19 98 TYR A O 1
ATOM 702 N N . VAL A 1 99 ? -32.950 9.315 8.978 1.00 91.50 99 VAL A N 1
ATOM 703 C CA . VAL A 1 99 ? -33.082 9.863 7.619 1.00 91.50 99 VAL A CA 1
ATOM 704 C C . VAL A 1 99 ? -31.710 10.210 7.027 1.00 91.50 99 VAL A C 1
ATOM 706 O O . VAL A 1 99 ? -31.463 9.937 5.854 1.00 91.50 99 VAL A O 1
ATOM 709 N N . HIS A 1 100 ? -30.775 10.719 7.831 1.00 86.19 100 HIS A N 1
ATOM 710 C CA . HIS A 1 100 ? -29.378 10.881 7.418 1.00 86.19 100 HIS A CA 1
ATOM 711 C C . HIS A 1 100 ? -28.743 9.524 7.072 1.00 86.19 100 HIS A C 1
ATOM 713 O O . HIS A 1 100 ? -28.188 9.351 5.987 1.00 86.19 100 HIS A O 1
ATOM 719 N N . THR A 1 101 ? -28.892 8.523 7.937 1.00 86.00 101 THR A N 1
ATOM 720 C CA . THR A 1 101 ? -28.381 7.167 7.688 1.00 86.00 101 THR A CA 1
ATOM 721 C C . THR A 1 101 ? -29.019 6.551 6.439 1.00 86.00 101 THR A C 1
ATOM 723 O O . THR A 1 101 ? -28.331 5.910 5.647 1.00 86.00 101 THR A O 1
ATOM 726 N N . LEU A 1 102 ? -30.307 6.812 6.190 1.00 90.31 102 LEU A N 1
ATOM 727 C CA . LEU A 1 102 ? -30.983 6.430 4.948 1.00 90.31 102 LEU A CA 1
ATOM 728 C C . LEU A 1 102 ? -30.330 7.058 3.713 1.00 90.31 102 LEU A C 1
ATOM 730 O O . LEU A 1 102 ? -30.149 6.361 2.716 1.00 90.31 102 LEU A O 1
ATOM 734 N N . ALA A 1 103 ? -29.924 8.328 3.780 1.00 83.12 103 ALA A N 1
ATOM 735 C CA . ALA A 1 103 ? -29.209 8.980 2.685 1.00 83.12 103 ALA A CA 1
ATOM 736 C C . ALA A 1 103 ? -27.885 8.269 2.362 1.00 83.12 103 ALA A C 1
ATOM 738 O O . ALA A 1 103 ? -27.592 8.013 1.194 1.00 83.12 103 ALA A O 1
ATOM 739 N N . ALA A 1 104 ? -27.116 7.892 3.389 1.00 81.38 104 ALA A N 1
ATOM 740 C CA . ALA A 1 104 ? -25.879 7.133 3.212 1.00 81.38 104 ALA A CA 1
ATOM 741 C C . ALA A 1 104 ? -26.148 5.757 2.575 1.00 81.38 104 ALA A C 1
ATOM 743 O O . ALA A 1 104 ? -25.517 5.401 1.584 1.00 81.38 104 ALA A O 1
ATOM 744 N N . ARG A 1 105 ? -27.155 5.022 3.066 1.00 84.19 105 ARG A N 1
ATOM 745 C CA . ARG A 1 105 ? -27.516 3.692 2.541 1.00 84.19 105 ARG A CA 1
ATOM 746 C C . ARG A 1 105 ? -28.038 3.729 1.107 1.00 84.19 105 ARG A C 1
ATOM 748 O O . ARG A 1 105 ? -27.712 2.845 0.321 1.00 84.19 105 ARG A O 1
ATOM 755 N N . ARG A 1 106 ? -28.817 4.751 0.743 1.00 85.38 106 ARG A N 1
ATOM 756 C CA . ARG A 1 106 ? -29.264 4.965 -0.642 1.00 85.38 106 ARG A CA 1
ATOM 757 C C . ARG A 1 106 ? -28.091 5.255 -1.569 1.00 85.38 106 ARG A C 1
ATOM 759 O O . ARG A 1 106 ? -28.021 4.674 -2.649 1.00 85.38 106 ARG A O 1
ATOM 766 N N . ASN A 1 107 ? -27.131 6.063 -1.118 1.00 84.88 107 ASN A N 1
ATOM 767 C CA . ASN A 1 107 ? -25.899 6.301 -1.861 1.00 84.88 107 ASN A CA 1
ATOM 768 C C . ASN A 1 107 ? -25.089 5.005 -2.060 1.00 84.88 107 ASN A C 1
ATOM 770 O O . ASN A 1 107 ? -24.659 4.735 -3.179 1.00 84.88 107 ASN A O 1
ATOM 774 N N . ASP A 1 108 ? -24.952 4.174 -1.021 1.00 83.50 108 ASP A N 1
ATOM 775 C CA . ASP A 1 108 ? -24.278 2.866 -1.103 1.00 83.50 108 ASP A CA 1
ATOM 776 C C . ASP A 1 108 ? -24.990 1.903 -2.075 1.00 83.50 108 ASP A C 1
ATOM 778 O O . ASP A 1 108 ? -24.346 1.135 -2.788 1.00 83.50 108 ASP A O 1
ATOM 782 N N . ALA A 1 109 ? -26.323 1.970 -2.149 1.00 80.56 109 ALA A N 1
ATOM 783 C CA . ALA A 1 109 ? -27.146 1.192 -3.076 1.00 80.56 109 ALA A CA 1
ATOM 784 C C . ALA A 1 109 ? -27.192 1.760 -4.513 1.00 80.56 109 ALA A C 1
ATOM 786 O O . ALA A 1 109 ? -27.828 1.165 -5.384 1.00 80.56 109 ALA A O 1
ATOM 787 N N . GLY A 1 110 ? -26.540 2.899 -4.776 1.00 83.06 110 GLY A N 1
ATOM 788 C CA . GLY A 1 110 ? -26.526 3.565 -6.083 1.00 83.06 110 GLY A CA 1
ATOM 789 C C . GLY A 1 110 ? -27.741 4.457 -6.384 1.00 83.06 110 GLY A C 1
ATOM 790 O O . GLY A 1 110 ? -27.832 4.993 -7.489 1.00 83.06 110 GLY A O 1
ATOM 791 N N . ASP A 1 111 ? -28.648 4.662 -5.425 1.00 88.75 111 ASP A N 1
ATOM 792 C CA . ASP A 1 111 ? -29.780 5.595 -5.518 1.00 88.75 111 ASP A CA 1
ATOM 793 C C . ASP A 1 111 ? -29.347 7.015 -5.114 1.00 88.75 111 ASP A C 1
ATOM 795 O O . ASP A 1 111 ? -29.559 7.482 -3.992 1.00 88.75 111 ASP A O 1
ATOM 799 N N . ARG A 1 112 ? -28.676 7.704 -6.042 1.00 85.31 112 ARG A N 1
ATOM 800 C CA . ARG A 1 112 ? -28.136 9.050 -5.800 1.00 85.31 112 ARG A CA 1
ATOM 801 C C . ARG A 1 112 ? -29.231 10.098 -5.585 1.00 85.31 112 ARG A C 1
ATOM 803 O O . ARG A 1 112 ? -29.081 10.942 -4.705 1.00 85.31 112 ARG A O 1
ATOM 810 N N . ASP A 1 113 ? -30.307 10.056 -6.366 1.00 87.75 113 ASP A N 1
ATOM 811 C CA . ASP A 1 113 ? -31.388 11.046 -6.277 1.00 87.75 113 ASP A CA 1
ATOM 812 C C . ASP A 1 113 ? -32.153 10.890 -4.956 1.00 87.75 113 ASP A C 1
ATOM 814 O O . ASP A 1 113 ? -32.346 11.867 -4.231 1.00 87.75 113 ASP A O 1
ATOM 818 N N . GLY A 1 114 ? -32.472 9.650 -4.565 1.00 88.06 114 GLY A N 1
ATOM 819 C CA . GLY A 1 114 ? -33.083 9.376 -3.269 1.00 88.06 114 GLY A CA 1
ATOM 820 C C . GLY A 1 114 ? -32.168 9.704 -2.088 1.00 88.06 114 GLY A C 1
ATOM 821 O O . GLY A 1 114 ? -32.664 10.100 -1.030 1.00 88.06 114 GLY A O 1
ATOM 822 N N . ALA A 1 115 ? -30.844 9.582 -2.243 1.00 87.19 115 ALA A N 1
ATOM 823 C CA . ALA A 1 115 ? -29.888 10.036 -1.237 1.00 87.19 115 ALA A CA 1
ATOM 824 C C . ALA A 1 115 ? -29.923 11.563 -1.069 1.00 87.19 115 ALA A C 1
ATOM 826 O O . ALA A 1 115 ? -29.987 12.038 0.064 1.00 87.19 115 ALA A O 1
ATOM 827 N N . ILE A 1 116 ? -29.936 12.325 -2.172 1.00 85.50 116 ILE A N 1
ATOM 828 C CA . ILE A 1 116 ? -30.021 13.797 -2.166 1.00 85.50 116 ILE A CA 1
ATOM 829 C C . ILE A 1 116 ? -31.308 14.280 -1.484 1.00 85.50 116 ILE A C 1
ATOM 831 O O . ILE A 1 116 ? -31.264 15.201 -0.662 1.00 85.50 116 ILE A O 1
ATOM 835 N N . ASP A 1 117 ? -32.443 13.648 -1.776 1.00 91.69 117 ASP A N 1
ATOM 836 C CA . ASP A 1 117 ? -33.709 13.973 -1.115 1.00 91.69 117 ASP A CA 1
ATOM 837 C C . ASP A 1 117 ? -33.632 13.707 0.398 1.00 91.69 117 ASP A C 1
ATOM 839 O O . ASP A 1 117 ? -34.047 14.545 1.205 1.00 91.69 117 ASP A O 1
ATOM 843 N N . SER A 1 118 ? -33.021 12.587 0.801 1.00 91.62 118 SER A N 1
ATOM 844 C CA . SER A 1 118 ? -32.857 12.224 2.212 1.00 91.62 118 SER A CA 1
ATOM 845 C C . SER A 1 118 ? -31.916 13.154 2.983 1.00 91.62 118 SER A C 1
ATOM 847 O O . SER A 1 118 ? -32.253 13.523 4.105 1.00 91.62 118 SER A O 1
ATOM 849 N N . VAL A 1 119 ? -30.774 13.601 2.435 1.00 86.94 119 VAL A N 1
ATOM 850 C CA . VAL A 1 119 ? -29.919 14.567 3.168 1.00 86.94 119 VAL A CA 1
ATOM 851 C C . VAL A 1 119 ? -30.596 15.928 3.345 1.00 86.94 119 VAL A C 1
ATOM 853 O O . VAL A 1 119 ? -30.427 16.563 4.388 1.00 86.94 119 VAL A O 1
ATOM 856 N N . ARG A 1 120 ? -31.395 16.379 2.369 1.00 92.00 120 ARG A N 1
ATOM 857 C CA . ARG A 1 120 ? -32.172 17.624 2.497 1.00 92.00 120 ARG A CA 1
ATOM 858 C C . ARG A 1 120 ? -33.247 17.511 3.570 1.00 92.00 120 ARG A C 1
ATOM 860 O O . ARG A 1 120 ? -33.398 18.419 4.387 1.00 92.00 120 ARG A O 1
ATOM 867 N N . GLU A 1 121 ? -33.955 16.386 3.596 1.00 93.69 121 GLU A N 1
ATOM 868 C CA . GLU A 1 121 ? -34.932 16.091 4.640 1.00 93.69 121 GLU A CA 1
ATOM 869 C C . GLU A 1 121 ? -34.268 16.009 6.024 1.00 93.69 121 GLU A C 1
ATOM 871 O O . GLU A 1 121 ? -34.752 16.632 6.969 1.00 93.69 121 GLU A O 1
ATOM 876 N N . ALA A 1 122 ? -33.127 15.322 6.143 1.00 91.44 122 ALA A N 1
ATOM 877 C CA . ALA A 1 122 ? -32.376 15.222 7.393 1.00 91.44 122 ALA A CA 1
ATOM 878 C C . ALA A 1 122 ? -31.982 16.603 7.939 1.00 91.44 122 ALA A C 1
ATOM 880 O O . ALA A 1 122 ? -32.169 16.866 9.124 1.00 91.44 122 ALA A O 1
ATOM 881 N N . GLY A 1 123 ? -31.502 17.513 7.083 1.00 87.88 123 GLY A N 1
ATOM 882 C CA . GLY A 1 123 ? -31.172 18.884 7.485 1.00 87.88 123 GLY A CA 1
ATOM 883 C C . GLY A 1 123 ? -32.367 19.641 8.077 1.00 87.88 123 GLY A C 1
ATOM 884 O O . GLY A 1 123 ? -32.245 20.269 9.130 1.00 87.88 123 GLY A O 1
ATOM 885 N N . ALA A 1 124 ? -33.544 19.532 7.450 1.00 92.12 124 ALA A N 1
ATOM 886 C CA . ALA A 1 124 ? -34.775 20.125 7.975 1.00 92.12 124 ALA A CA 1
ATOM 887 C C . ALA A 1 124 ? -35.201 19.488 9.311 1.00 92.12 124 ALA A C 1
ATOM 889 O O . ALA A 1 124 ? -35.620 20.195 10.231 1.00 92.12 124 ALA A O 1
ATOM 890 N N . LEU A 1 125 ? -35.054 18.166 9.439 1.00 94.81 125 LEU A N 1
ATOM 891 C CA . LEU A 1 125 ? -35.375 17.426 10.658 1.00 94.81 125 LEU A CA 1
ATOM 892 C C . LEU A 1 125 ? -34.439 17.771 11.819 1.00 94.81 125 LEU A C 1
ATOM 894 O O . LEU A 1 125 ? -34.928 17.946 12.929 1.00 94.81 125 LEU A O 1
ATOM 898 N N . TYR A 1 126 ? -33.134 17.945 11.586 1.00 93.19 126 TYR A N 1
ATOM 899 C CA . TYR A 1 126 ? -32.212 18.437 12.617 1.00 93.19 126 TYR A CA 1
ATOM 900 C C . TYR A 1 126 ? -32.580 19.852 13.076 1.00 93.19 126 TYR A C 1
ATOM 902 O O . TYR A 1 126 ? -32.558 20.132 14.274 1.00 93.19 126 TYR A O 1
ATOM 910 N N . GLY A 1 127 ? -32.985 20.727 12.148 1.00 91.75 127 GLY A N 1
ATOM 911 C CA . GLY A 1 127 ? -33.494 22.060 12.478 1.00 91.75 127 GLY A CA 1
ATOM 912 C C . GLY A 1 127 ? -34.740 22.014 13.364 1.00 91.75 127 GLY A C 1
ATOM 913 O O . GLY A 1 127 ? -34.819 22.744 14.348 1.00 91.75 127 GLY A O 1
ATOM 914 N N . ALA A 1 128 ? -35.688 21.125 13.058 1.00 92.44 128 ALA A N 1
ATOM 915 C CA . ALA A 1 128 ? -36.885 20.922 13.871 1.00 92.44 128 ALA A CA 1
ATOM 916 C C . ALA A 1 128 ? -36.566 20.288 15.236 1.00 92.44 128 ALA A C 1
ATOM 918 O O . ALA A 1 128 ? -37.083 20.746 16.255 1.00 92.44 128 ALA A O 1
ATOM 919 N N . ALA A 1 129 ? -35.692 19.277 15.272 1.00 92.00 129 ALA A N 1
ATOM 920 C CA . ALA A 1 129 ? -35.272 18.596 16.495 1.00 92.00 129 ALA A CA 1
ATOM 921 C C . ALA A 1 129 ? -34.609 19.564 17.480 1.00 92.00 129 ALA A C 1
ATOM 923 O O . ALA A 1 129 ? -34.903 19.517 18.671 1.00 92.00 129 ALA A O 1
ATOM 924 N N . ALA A 1 130 ? -33.801 20.501 16.981 1.00 91.19 130 ALA A N 1
ATOM 925 C CA . ALA A 1 130 ? -33.143 21.505 17.807 1.00 91.19 130 ALA A CA 1
ATOM 926 C C . ALA A 1 130 ? -34.105 22.496 18.492 1.00 91.19 130 ALA A C 1
ATOM 928 O O . ALA A 1 130 ? -33.720 23.148 19.458 1.00 91.19 130 ALA A O 1
ATOM 929 N N . GLN A 1 131 ? -35.349 22.615 18.014 1.00 90.81 131 GLN A N 1
ATOM 930 C CA . GLN A 1 131 ? -36.384 23.460 18.627 1.00 90.81 131 GLN A CA 1
ATOM 931 C C . GLN A 1 131 ? -37.211 22.719 19.689 1.00 90.81 131 GLN A C 1
ATOM 933 O O . GLN A 1 131 ? -38.050 23.327 20.356 1.00 90.81 131 GLN A O 1
ATOM 938 N N . VAL A 1 132 ? -37.017 21.406 19.849 1.00 91.06 132 VAL A N 1
ATOM 939 C CA . VAL A 1 132 ? -37.754 20.616 20.839 1.00 91.06 132 VAL A CA 1
ATOM 940 C C . VAL A 1 132 ? -37.173 20.866 22.231 1.00 91.06 132 VAL A C 1
ATOM 942 O O . VAL A 1 132 ? -35.964 20.809 22.444 1.00 91.06 132 VAL A O 1
ATOM 945 N N . VAL A 1 133 ? -38.041 21.124 23.212 1.00 86.56 133 VAL A N 1
ATOM 946 C CA . VAL A 1 133 ? -37.627 21.309 24.611 1.00 86.56 133 VAL A CA 1
ATOM 947 C C . VAL A 1 133 ? -36.903 20.052 25.106 1.00 86.56 133 VAL A C 1
ATOM 949 O O . VAL A 1 133 ? -37.458 18.956 25.047 1.00 86.56 133 VAL A O 1
ATOM 952 N N . GLY A 1 134 ? -35.674 20.219 25.602 1.00 83.38 134 GLY A N 1
ATOM 953 C CA . GLY A 1 134 ? -34.815 19.112 26.041 1.00 83.38 134 GLY A CA 1
ATOM 954 C C . GLY A 1 134 ? -33.927 18.512 24.945 1.00 83.38 134 GLY A C 1
ATOM 955 O O . GLY A 1 134 ? -33.345 17.456 25.171 1.00 83.38 134 GLY A O 1
ATOM 956 N N . ALA A 1 135 ? -33.823 19.152 23.775 1.00 86.88 135 ALA A N 1
ATOM 957 C CA . ALA A 1 135 ? -32.891 18.746 22.728 1.00 86.88 135 ALA A CA 1
ATOM 958 C C . ALA A 1 135 ? -31.429 18.809 23.194 1.00 86.88 135 ALA A C 1
ATOM 960 O O . ALA A 1 135 ? -30.988 19.789 23.799 1.00 86.88 135 ALA A O 1
ATOM 961 N N . ASP A 1 136 ? -30.670 17.770 22.853 1.00 84.31 136 ASP A N 1
ATOM 962 C CA . ASP A 1 136 ? -29.223 17.739 23.035 1.00 84.31 136 ASP A CA 1
ATOM 963 C C . ASP A 1 136 ? -28.554 18.471 21.864 1.00 84.31 136 ASP A C 1
ATOM 965 O O . ASP A 1 136 ? -28.299 17.906 20.795 1.00 84.31 136 ASP A O 1
ATOM 969 N N . ALA A 1 137 ? -28.312 19.768 22.057 1.00 83.00 137 ALA A N 1
ATOM 970 C CA . ALA A 1 137 ? -27.700 20.619 21.044 1.00 83.00 137 ALA A CA 1
ATOM 971 C C . ALA A 1 137 ? -26.305 20.123 20.628 1.00 83.00 137 ALA A C 1
ATOM 973 O O . ALA A 1 137 ? -25.971 20.211 19.448 1.00 83.00 137 ALA A O 1
ATOM 974 N N . ALA A 1 138 ? -25.521 19.553 21.551 1.00 75.69 138 ALA A N 1
ATOM 975 C CA . ALA A 1 138 ? -24.181 19.048 21.256 1.00 75.69 138 ALA A CA 1
ATOM 976 C C . ALA A 1 138 ? -24.242 17.822 20.334 1.00 75.69 138 ALA A C 1
ATOM 978 O O . ALA A 1 138 ? -23.547 17.773 19.315 1.00 75.69 138 ALA A O 1
ATOM 979 N N . ARG A 1 139 ? -25.148 16.874 20.619 1.00 80.88 139 ARG A N 1
ATOM 980 C CA . ARG A 1 139 ? -25.413 15.730 19.730 1.00 80.88 139 ARG A CA 1
ATOM 981 C C . ARG A 1 139 ? -25.857 16.194 18.343 1.00 80.88 139 ARG A C 1
ATOM 983 O O . ARG A 1 139 ? -25.332 15.714 17.341 1.00 80.88 139 ARG A O 1
ATOM 990 N N . ILE A 1 140 ? -26.779 17.155 18.262 1.00 83.56 140 ILE A N 1
ATOM 991 C CA . ILE A 1 140 ? -27.272 17.676 16.976 1.00 83.56 140 ILE A CA 1
ATOM 992 C C . ILE A 1 140 ? -26.148 18.365 16.182 1.00 83.56 140 ILE A C 1
ATOM 994 O O . ILE A 1 140 ? -26.029 18.129 14.980 1.00 83.56 140 ILE A O 1
ATOM 998 N N . VAL A 1 141 ? -25.290 19.160 16.830 1.00 80.38 141 VAL A N 1
ATOM 999 C CA . VAL A 1 141 ? -24.123 19.810 16.199 1.00 80.38 141 VAL A CA 1
ATOM 1000 C C . VAL A 1 141 ? -23.169 18.776 15.594 1.00 80.38 141 VAL A C 1
ATOM 1002 O O . VAL A 1 141 ? -22.793 18.900 14.425 1.00 80.38 141 VAL A O 1
ATOM 1005 N N . GLN A 1 142 ? -22.831 17.716 16.335 1.00 75.75 142 GLN A N 1
ATOM 1006 C CA . GLN A 1 142 ? -21.970 16.639 15.833 1.00 75.75 142 GLN A CA 1
ATOM 1007 C C . GLN A 1 142 ? -22.576 15.949 14.605 1.00 75.75 142 GLN A C 1
ATOM 1009 O O . GLN A 1 142 ? -21.899 15.743 13.594 1.00 75.75 142 GLN A O 1
ATOM 1014 N N . GLN A 1 143 ? -23.871 15.642 14.655 1.00 78.75 143 GLN A N 1
ATOM 1015 C CA . GLN A 1 143 ? -24.566 14.969 13.562 1.00 78.75 143 GLN A CA 1
ATOM 1016 C C . GLN A 1 143 ? -24.704 15.849 12.308 1.00 78.75 143 GLN A C 1
ATOM 1018 O O . GLN A 1 143 ? -24.522 15.366 11.187 1.00 78.75 143 GLN A O 1
ATOM 1023 N N . LEU A 1 144 ? -24.933 17.156 12.474 1.00 81.38 144 LEU A N 1
ATOM 1024 C CA . LEU A 1 144 ? -24.947 18.133 11.378 1.00 81.38 144 LEU A CA 1
ATOM 1025 C C . LEU A 1 144 ? -23.595 18.227 10.661 1.00 81.38 144 LEU A C 1
ATOM 1027 O O . LEU A 1 144 ? -23.550 18.406 9.442 1.00 81.38 144 LEU A O 1
ATOM 1031 N N . MET A 1 145 ? -22.489 18.060 11.388 1.00 77.94 145 MET A N 1
ATOM 1032 C CA . MET A 1 145 ? -21.147 18.050 10.804 1.00 77.94 145 MET A CA 1
ATOM 1033 C C . MET A 1 145 ? -20.878 16.801 9.961 1.00 77.94 145 MET A C 1
ATOM 1035 O O . MET A 1 145 ? -20.253 16.896 8.901 1.00 77.94 145 MET A O 1
ATOM 1039 N N . VAL A 1 146 ? -21.384 15.641 10.382 1.00 72.50 146 VAL A N 1
ATOM 1040 C CA . VAL A 1 146 ? -21.342 14.415 9.569 1.00 72.50 146 VAL A CA 1
ATOM 1041 C C . VAL A 1 146 ? -22.237 14.568 8.332 1.00 72.50 146 VAL A C 1
ATOM 1043 O O . VAL A 1 146 ? -21.792 14.286 7.218 1.00 72.50 146 VAL A O 1
ATOM 1046 N N . ALA A 1 147 ? -23.443 15.124 8.492 1.00 73.81 147 ALA A N 1
ATOM 1047 C CA . ALA A 1 147 ? -24.367 15.372 7.384 1.00 73.81 147 ALA A CA 1
ATOM 1048 C C . ALA A 1 147 ? -23.785 16.351 6.347 1.00 73.81 147 ALA A C 1
ATOM 1050 O O . ALA A 1 147 ? -23.868 16.098 5.148 1.00 73.81 147 ALA A O 1
ATOM 1051 N N . SER A 1 148 ? -23.117 17.427 6.784 1.00 76.94 148 SER A N 1
ATOM 1052 C CA . SER A 1 148 ? -22.446 18.394 5.897 1.00 76.94 148 SER A CA 1
ATOM 1053 C C . SER A 1 148 ? -21.398 17.727 4.990 1.00 76.94 148 SER A C 1
ATOM 1055 O O . SER A 1 148 ? -21.312 18.029 3.793 1.00 76.94 148 SER A O 1
ATOM 1057 N N . LYS A 1 149 ? -20.641 16.754 5.519 1.00 72.19 149 LYS A N 1
ATOM 1058 C CA . LYS A 1 149 ? -19.675 15.965 4.733 1.00 72.19 149 LYS A CA 1
ATOM 1059 C C . LYS A 1 149 ? -20.375 15.109 3.676 1.00 72.19 149 LYS A C 1
ATOM 1061 O O . LYS A 1 149 ? -19.934 15.102 2.527 1.00 72.19 149 LYS A O 1
ATOM 1066 N N . LEU A 1 150 ? -21.475 14.443 4.033 1.00 70.44 150 LEU A N 1
ATOM 1067 C CA . LEU A 1 150 ? -22.258 13.639 3.091 1.00 70.44 150 LEU A CA 1
ATOM 1068 C C . LEU A 1 150 ? -22.895 14.506 1.991 1.00 70.44 150 LEU A C 1
ATOM 1070 O O . LEU A 1 150 ? -22.779 14.173 0.813 1.00 70.44 150 LEU A O 1
ATOM 1074 N N . CYS A 1 151 ? -23.475 15.659 2.342 1.00 72.25 151 CYS A N 1
ATOM 1075 C CA . CYS A 1 151 ? -23.992 16.638 1.378 1.00 72.25 151 CYS A CA 1
ATOM 1076 C C . CYS A 1 151 ? -22.913 17.077 0.378 1.00 72.25 151 CYS A C 1
ATOM 1078 O O . CYS A 1 151 ? -23.165 17.152 -0.825 1.00 72.25 151 CYS A O 1
ATOM 1080 N N . SER A 1 152 ? -21.691 17.313 0.865 1.00 70.25 152 SER A N 1
ATOM 1081 C CA . SER A 1 152 ? -20.549 17.679 0.020 1.00 70.25 152 SER A CA 1
ATOM 1082 C C . SER A 1 152 ? -20.165 16.549 -0.941 1.00 70.25 152 SER A C 1
ATOM 1084 O O . SER A 1 152 ? -19.970 16.794 -2.129 1.00 70.25 152 SER A O 1
ATOM 1086 N N . ALA A 1 153 ? -20.117 15.302 -0.459 1.00 70.12 153 ALA A N 1
ATOM 1087 C CA . ALA A 1 153 ? -19.818 14.125 -1.280 1.00 70.12 153 ALA A CA 1
ATOM 1088 C C . ALA A 1 153 ? -20.886 13.862 -2.362 1.00 70.12 153 ALA A C 1
ATOM 1090 O O . ALA A 1 153 ? -20.565 13.437 -3.473 1.00 70.12 153 ALA A O 1
ATOM 1091 N N . LEU A 1 154 ? -22.151 14.170 -2.062 1.00 69.38 154 LEU A N 1
ATOM 1092 C CA . LEU A 1 154 ? -23.277 14.063 -2.995 1.00 69.38 154 LEU A CA 1
ATOM 1093 C C . LEU A 1 154 ? -23.368 15.237 -3.986 1.00 69.38 154 LEU A C 1
ATOM 1095 O O . LEU A 1 154 ? -24.157 15.174 -4.932 1.00 69.38 154 LEU A O 1
ATOM 1099 N N . GLY A 1 155 ? -22.535 16.272 -3.837 1.00 77.25 155 GLY A N 1
ATOM 1100 C CA . GLY A 1 155 ? -22.543 17.450 -4.706 1.00 77.25 155 GLY A CA 1
ATOM 1101 C C . GLY A 1 155 ? -23.713 18.401 -4.437 1.00 77.25 155 GLY A C 1
ATOM 1102 O O . GLY A 1 155 ? -24.226 19.007 -5.374 1.00 77.25 155 GLY A O 1
ATOM 1103 N N . VAL A 1 156 ? -24.135 18.524 -3.174 1.00 81.56 156 VAL A N 1
ATOM 1104 C CA . VAL A 1 156 ? -25.236 19.392 -2.714 1.00 81.56 156 VAL A CA 1
ATOM 1105 C C . VAL A 1 156 ? -24.676 20.479 -1.772 1.00 81.56 156 VAL A C 1
ATOM 1107 O O . VAL A 1 156 ? -24.866 20.415 -0.551 1.00 81.56 156 VAL A O 1
ATOM 1110 N N . PRO A 1 157 ? -23.900 21.448 -2.300 1.00 71.94 157 PRO A N 1
ATOM 1111 C CA . PRO A 1 157 ? -23.143 22.407 -1.488 1.00 71.94 157 PRO A CA 1
ATOM 1112 C C . PRO A 1 157 ? -24.034 23.388 -0.709 1.00 71.94 157 PRO A C 1
ATOM 1114 O O . PRO A 1 157 ? -23.654 23.839 0.369 1.00 71.94 157 PRO A O 1
ATOM 1117 N N . ASP A 1 158 ? -25.245 23.664 -1.198 1.00 84.31 158 ASP A N 1
ATOM 1118 C CA . ASP A 1 158 ? -26.282 24.433 -0.503 1.00 84.31 158 ASP A CA 1
ATOM 1119 C C . ASP A 1 158 ? -26.708 23.752 0.806 1.00 84.31 158 ASP A C 1
ATOM 1121 O O . ASP A 1 158 ? -26.707 24.382 1.864 1.00 84.31 158 ASP A O 1
ATOM 1125 N N . ALA A 1 159 ? -26.992 22.447 0.760 1.00 80.94 159 ALA A N 1
ATOM 1126 C CA . ALA A 1 159 ? -27.374 21.680 1.944 1.00 80.94 159 ALA A CA 1
ATOM 1127 C C . ALA A 1 159 ? -26.203 21.521 2.927 1.00 80.94 159 ALA A C 1
ATOM 1129 O O . ALA A 1 159 ? -26.399 21.576 4.142 1.00 80.94 159 ALA A O 1
ATOM 1130 N N . ALA A 1 160 ? -24.978 21.366 2.411 1.00 73.88 160 ALA A N 1
ATOM 1131 C CA . ALA A 1 160 ? -23.771 21.303 3.232 1.00 73.88 160 ALA A CA 1
ATOM 1132 C C . ALA A 1 160 ? -23.532 22.619 3.994 1.00 73.88 160 ALA A C 1
ATOM 1134 O O . ALA A 1 160 ? -23.204 22.595 5.183 1.00 73.88 160 ALA A O 1
ATOM 1135 N N . LEU A 1 161 ? -23.750 23.760 3.329 1.00 80.06 161 LEU A N 1
ATOM 1136 C CA . LEU A 1 161 ? -23.678 25.083 3.941 1.00 80.06 161 LEU A CA 1
ATOM 1137 C C . LEU A 1 161 ? -24.752 25.275 5.014 1.00 80.06 161 LEU A C 1
ATOM 1139 O O . LEU A 1 161 ? -24.420 25.672 6.130 1.00 80.06 161 LEU A O 1
ATOM 1143 N N . SER A 1 162 ? -26.017 24.964 4.714 1.00 86.12 162 SER A N 1
ATOM 1144 C CA . SER A 1 162 ? -27.112 25.110 5.682 1.00 86.12 162 SER A CA 1
ATOM 1145 C C . SER A 1 162 ? -26.896 24.270 6.944 1.00 86.12 162 SER A C 1
ATOM 1147 O O . SER A 1 162 ? -27.139 24.757 8.048 1.00 86.12 162 SER A O 1
ATOM 1149 N N . ALA A 1 163 ? -26.382 23.042 6.808 1.00 80.44 163 ALA A N 1
ATOM 1150 C CA . ALA A 1 163 ? -26.066 22.188 7.952 1.00 80.44 163 ALA A CA 1
ATOM 1151 C C . ALA A 1 163 ? -24.979 22.803 8.852 1.00 80.44 163 ALA A C 1
ATOM 1153 O O . ALA A 1 163 ? -25.134 22.851 10.072 1.00 80.44 163 ALA A O 1
ATOM 1154 N N . THR A 1 164 ? -23.904 23.332 8.258 1.00 80.31 164 THR A N 1
ATOM 1155 C CA . THR A 1 164 ? -22.822 23.984 9.012 1.00 80.31 164 THR A CA 1
ATOM 1156 C C . THR A 1 164 ? -23.274 25.301 9.652 1.00 80.31 164 THR A C 1
ATOM 1158 O O . THR A 1 164 ? -22.901 25.581 10.788 1.00 80.31 164 THR A O 1
ATOM 1161 N N . GLN A 1 165 ? -24.117 26.093 8.982 1.00 88.88 165 GLN A N 1
ATOM 1162 C CA . GLN A 1 165 ? -24.694 27.318 9.555 1.00 88.88 165 GLN A CA 1
ATOM 1163 C C . GLN A 1 165 ? -25.567 27.026 10.778 1.00 88.88 165 GLN A C 1
ATOM 1165 O O . GLN A 1 165 ? -25.453 27.712 11.795 1.00 88.88 165 GLN A O 1
ATOM 1170 N N . LEU A 1 166 ? -26.407 25.990 10.697 1.00 88.19 166 LEU A N 1
ATOM 1171 C CA . LEU A 1 166 ? -27.230 25.552 11.819 1.00 88.19 166 LEU A CA 1
ATOM 1172 C C . LEU A 1 166 ? -26.360 25.066 12.988 1.00 88.19 166 LEU A C 1
ATOM 1174 O O . LEU A 1 166 ? -26.616 25.439 14.128 1.00 88.19 166 LEU A O 1
ATOM 1178 N N . ALA A 1 167 ? -25.292 24.311 12.715 1.00 83.12 167 ALA A N 1
ATOM 1179 C CA . ALA A 1 167 ? -24.350 23.873 13.744 1.00 83.12 167 ALA A CA 1
ATOM 1180 C C . ALA A 1 167 ? -23.699 25.062 14.480 1.00 83.12 167 ALA A C 1
ATOM 1182 O O . ALA A 1 167 ? -23.695 25.098 15.710 1.00 83.12 167 ALA A O 1
ATOM 1183 N N . VAL A 1 168 ? -23.224 26.077 13.743 1.00 85.19 168 VAL A N 1
ATOM 1184 C CA . VAL A 1 168 ? -22.668 27.310 14.335 1.00 85.19 168 VAL A CA 1
ATOM 1185 C C . VAL A 1 168 ? -23.705 28.027 15.197 1.00 85.19 168 VAL A C 1
ATOM 1187 O O . VAL A 1 168 ? -23.374 28.489 16.291 1.00 85.19 168 VAL A O 1
ATOM 1190 N N . SER A 1 169 ? -24.955 28.125 14.733 1.00 89.00 169 SER A N 1
ATOM 1191 C CA . SER A 1 169 ? -26.002 28.840 15.469 1.00 89.00 169 SER A CA 1
ATOM 1192 C C . SER A 1 169 ? -26.366 28.134 16.773 1.00 89.00 169 SER A C 1
ATOM 1194 O O . SER A 1 169 ? -26.544 28.800 17.791 1.00 89.00 169 SER A O 1
ATOM 1196 N N . LEU A 1 170 ? -26.472 26.803 16.749 1.00 87.62 170 LEU A N 1
ATOM 1197 C CA . LEU A 1 170 ? -26.796 25.998 17.925 1.00 87.62 170 LEU A CA 1
ATOM 1198 C C . LEU A 1 170 ? -25.679 26.064 18.959 1.00 87.62 170 LEU A C 1
ATOM 1200 O O . LEU A 1 170 ? -25.950 26.347 20.126 1.00 87.62 170 LEU A O 1
ATOM 1204 N N . LEU A 1 171 ? -24.429 25.896 18.522 1.00 83.31 171 LEU A N 1
ATOM 1205 C CA . LEU A 1 171 ? -23.292 25.981 19.426 1.00 83.31 171 LEU A CA 1
ATOM 1206 C C . LEU A 1 171 ? -23.185 27.380 20.048 1.00 83.31 171 LEU A C 1
ATOM 1208 O O . LEU A 1 171 ? -23.074 27.498 21.267 1.00 83.31 171 LEU A O 1
ATOM 1212 N N . SER A 1 172 ? -23.332 28.436 19.240 1.00 84.19 172 SER A N 1
ATOM 1213 C CA . SER A 1 172 ? -23.299 29.826 19.721 1.00 84.19 172 SER A CA 1
ATOM 1214 C C . SER A 1 172 ? -24.400 30.114 20.744 1.00 84.19 172 SER A C 1
ATOM 1216 O O . SER A 1 172 ? -24.149 30.792 21.735 1.00 84.19 172 SER A O 1
ATOM 1218 N N . ALA A 1 173 ? -25.614 29.597 20.525 1.00 86.25 173 ALA A N 1
ATOM 1219 C CA . ALA A 1 173 ? -26.740 29.779 21.441 1.00 86.25 173 ALA A CA 1
ATOM 1220 C C . ALA A 1 173 ? -26.572 29.007 22.761 1.00 86.25 173 ALA A C 1
ATOM 1222 O O . ALA A 1 173 ? -27.122 29.416 23.781 1.00 86.25 173 ALA A O 1
ATOM 1223 N N . SER A 1 174 ? -25.823 27.901 22.739 1.00 80.62 174 SER A N 1
ATOM 1224 C CA . SER A 1 174 ? -25.536 27.072 23.916 1.00 80.62 174 SER A CA 1
ATOM 1225 C C . SER A 1 174 ? -24.294 27.508 24.708 1.00 80.62 174 SER A C 1
ATOM 1227 O O . SER A 1 174 ? -24.051 26.989 25.799 1.00 80.62 174 SER A O 1
ATOM 1229 N N . ALA A 1 175 ? -23.505 28.451 24.179 1.00 78.81 175 ALA A N 1
ATOM 1230 C CA . ALA A 1 175 ? -22.269 28.907 24.804 1.00 78.81 175 ALA A CA 1
ATOM 1231 C C . ALA A 1 175 ? -22.521 29.657 26.127 1.00 78.81 175 ALA A C 1
ATOM 1233 O O . ALA A 1 175 ? -23.531 30.346 26.293 1.00 78.81 175 ALA A O 1
ATOM 1234 N N . SER A 1 176 ? -21.590 29.550 27.082 1.00 77.50 176 SER A N 1
ATOM 1235 C CA . SER A 1 176 ? -21.660 30.307 28.335 1.00 77.50 176 SER A CA 1
ATOM 1236 C C . SER A 1 176 ? -21.377 31.796 28.106 1.00 77.50 176 SER A C 1
ATOM 1238 O O . SER A 1 176 ? -20.831 32.191 27.078 1.00 77.50 176 SER A O 1
ATOM 1240 N N . ALA A 1 177 ? -21.727 32.647 29.077 1.00 77.94 177 ALA A N 1
ATOM 1241 C CA . ALA A 1 177 ? -21.420 34.077 29.050 1.00 77.94 177 ALA A CA 1
ATOM 1242 C C . ALA A 1 177 ? -20.548 34.464 30.268 1.00 77.94 177 ALA A C 1
ATOM 1244 O O . ALA A 1 177 ? -21.090 34.572 31.371 1.00 77.94 177 ALA A O 1
ATOM 1245 N N . PRO A 1 178 ? -19.225 34.687 30.102 1.00 75.94 178 PRO A N 1
ATOM 1246 C CA . PRO A 1 178 ? -18.450 34.597 28.855 1.00 75.94 178 PRO A CA 1
ATOM 1247 C C . PRO A 1 178 ? -18.235 33.143 28.369 1.00 75.94 178 PRO A C 1
ATOM 1249 O O . PRO A 1 178 ? -18.297 32.224 29.193 1.00 75.94 178 PRO A O 1
ATOM 1252 N N . PRO A 1 179 ? -17.984 32.917 27.061 1.00 71.50 179 PRO A N 1
ATOM 1253 C CA . PRO A 1 179 ? -17.708 31.584 26.525 1.00 71.50 179 PRO A CA 1
ATOM 1254 C C . PRO A 1 179 ? -16.421 31.005 27.104 1.00 71.50 179 PRO A C 1
ATOM 1256 O O . PRO A 1 179 ? -15.443 31.734 27.301 1.00 71.50 179 PRO A O 1
ATOM 1259 N N . THR A 1 180 ? -16.404 29.700 27.359 1.00 68.06 180 THR A N 1
ATOM 1260 C CA . THR A 1 180 ? -15.170 29.029 27.783 1.00 68.06 180 THR A CA 1
ATOM 1261 C C . THR A 1 180 ? -14.182 28.913 26.611 1.00 68.06 180 THR A C 1
ATOM 1263 O O . THR A 1 180 ? -14.600 28.977 25.448 1.00 68.06 180 THR A O 1
ATOM 1266 N N . PRO A 1 181 ? -12.871 28.732 26.867 1.00 55.66 181 PRO A N 1
ATOM 1267 C CA . PRO A 1 181 ? -11.894 28.475 25.806 1.00 55.66 181 PRO A CA 1
ATOM 1268 C C . PRO A 1 181 ? -12.305 27.330 24.871 1.00 55.66 181 PRO A C 1
ATOM 1270 O O . PRO A 1 181 ? -12.113 27.430 23.665 1.00 55.66 181 PRO A O 1
ATOM 1273 N N . GLU A 1 182 ? -12.934 26.286 25.409 1.00 52.44 182 GLU A N 1
ATOM 1274 C CA . GLU A 1 182 ? -13.427 25.126 24.658 1.00 52.44 182 GLU A CA 1
ATOM 1275 C C . GLU A 1 182 ? -14.534 25.512 23.679 1.00 52.44 182 GLU A C 1
ATOM 1277 O O . GLU A 1 182 ? -14.475 25.180 22.498 1.00 52.44 182 GLU A O 1
ATOM 1282 N N . GLN A 1 183 ? -15.511 26.290 24.145 1.00 63.50 183 GLN A N 1
ATOM 1283 C CA . GLN A 1 183 ? -16.611 26.757 23.304 1.00 63.50 183 GLN A CA 1
ATOM 1284 C C . GLN A 1 183 ? -16.118 27.705 22.207 1.00 63.50 183 GLN A C 1
ATOM 1286 O O . GLN A 1 183 ? -16.599 27.648 21.078 1.00 63.50 183 GLN A O 1
ATOM 1291 N N . LEU A 1 184 ? -15.134 28.561 22.507 1.00 63.12 184 LEU A N 1
ATOM 1292 C CA . LEU A 1 184 ? -14.512 29.444 21.514 1.00 63.12 184 LEU A CA 1
ATOM 1293 C C . LEU A 1 184 ? -13.778 28.654 20.430 1.00 63.12 184 LEU A C 1
ATOM 1295 O O . LEU A 1 184 ? -13.855 28.991 19.251 1.00 63.12 184 LEU A O 1
ATOM 1299 N N . LEU A 1 185 ? -13.072 27.601 20.818 1.00 55.03 185 LEU A N 1
ATOM 1300 C CA . LEU A 1 185 ? -12.321 26.776 19.888 1.00 55.03 185 LEU A CA 1
ATOM 1301 C C . LEU A 1 185 ? -13.238 25.889 19.028 1.00 55.03 185 LEU A C 1
ATOM 1303 O O . LEU A 1 185 ? -13.038 25.817 17.817 1.00 55.03 185 LEU A O 1
ATOM 1307 N N . GLU A 1 186 ? -14.280 25.289 19.608 1.00 60.09 186 GLU A N 1
ATOM 1308 C CA . GLU A 1 186 ? -15.294 24.526 18.866 1.00 60.09 186 GLU A CA 1
ATOM 1309 C C . GLU A 1 186 ? -16.046 25.428 17.862 1.00 60.09 186 GLU A C 1
ATOM 1311 O O . GLU A 1 186 ? -16.232 25.071 16.695 1.00 60.09 186 GLU A O 1
ATOM 1316 N N . LEU A 1 187 ? -16.370 26.666 18.255 1.00 70.62 187 LEU A N 1
ATOM 1317 C CA . LEU A 1 187 ? -16.921 27.670 17.340 1.00 70.62 187 LEU A CA 1
ATOM 1318 C C . LEU A 1 187 ? -15.947 28.038 16.209 1.00 70.62 187 LEU A C 1
ATOM 1320 O O . LEU A 1 187 ? -16.380 28.202 15.064 1.00 70.62 187 LEU A O 1
ATOM 1324 N N . ALA A 1 188 ? -14.643 28.115 16.487 1.00 61.91 188 ALA A N 1
ATOM 1325 C CA . ALA A 1 188 ? -13.635 28.418 15.475 1.00 61.91 188 ALA A CA 1
ATOM 1326 C C . ALA A 1 188 ? -13.451 27.280 14.453 1.00 61.91 188 ALA A C 1
ATOM 1328 O O . ALA A 1 188 ? -13.157 27.540 13.281 1.00 61.91 188 ALA A O 1
ATOM 1329 N N . GLU A 1 189 ? -13.625 26.022 14.860 1.00 59.16 189 GLU A N 1
ATOM 1330 C CA . GLU A 1 189 ? -13.598 24.855 13.967 1.00 59.16 189 GLU A CA 1
ATOM 1331 C C . GLU A 1 189 ? -14.821 24.803 13.050 1.00 59.16 189 GLU A C 1
ATOM 1333 O O . GLU A 1 189 ? -14.693 24.611 11.831 1.00 59.16 189 GLU A O 1
ATOM 1338 N N . LEU A 1 190 ? -16.007 25.051 13.611 1.00 65.00 190 LEU A N 1
ATOM 1339 C CA . LEU A 1 190 ? -17.219 25.203 12.815 1.00 65.00 190 LEU A CA 1
ATOM 1340 C C . LEU A 1 190 ? -17.095 26.391 11.854 1.00 65.00 190 LEU A C 1
ATOM 1342 O O . LEU A 1 190 ? -17.452 26.264 10.684 1.00 65.00 190 LEU A O 1
ATOM 1346 N N . GLY A 1 191 ? -16.510 27.506 12.302 1.00 59.84 191 GLY A N 1
ATOM 1347 C CA . GLY A 1 191 ? -16.219 28.674 11.473 1.00 59.84 191 GLY A CA 1
ATOM 1348 C C . GLY A 1 191 ? -15.284 28.361 10.300 1.00 59.84 191 GLY A C 1
ATOM 1349 O O . GLY A 1 191 ? -15.556 28.774 9.177 1.00 59.84 191 GLY A O 1
ATOM 1350 N N . GLN A 1 192 ? -14.239 27.552 10.499 1.00 59.94 192 GLN A N 1
ATOM 1351 C CA . GLN A 1 192 ? -13.358 27.096 9.409 1.00 59.94 192 GLN A CA 1
ATOM 1352 C C . GLN A 1 192 ? -14.084 26.207 8.401 1.00 59.94 192 GLN A C 1
ATOM 1354 O O . GLN A 1 192 ? -13.903 26.356 7.191 1.00 59.94 192 GLN A O 1
ATOM 1359 N N . THR A 1 193 ? -14.929 25.300 8.887 1.00 66.06 193 THR A N 1
ATOM 1360 C CA . THR A 1 193 ? -15.775 24.494 8.002 1.00 66.06 193 THR A CA 1
ATOM 1361 C C . THR A 1 193 ? -16.723 25.398 7.220 1.00 66.06 193 THR A C 1
ATOM 1363 O O . THR A 1 193 ? -16.886 25.221 6.015 1.00 66.06 193 THR A O 1
ATOM 1366 N N . LEU A 1 194 ? -17.284 26.419 7.870 1.00 70.19 194 LEU A N 1
ATOM 1367 C CA . LEU A 1 194 ? -18.183 27.390 7.260 1.00 70.19 194 LEU A CA 1
ATOM 1368 C C . LEU A 1 194 ? -17.494 28.210 6.155 1.00 70.19 194 LEU A C 1
ATOM 1370 O O . LEU A 1 194 ? -18.119 28.458 5.125 1.00 70.19 194 LEU A O 1
ATOM 1374 N N . VAL A 1 195 ? -16.201 28.540 6.296 1.00 54.84 195 VAL A N 1
ATOM 1375 C CA . VAL A 1 195 ? -15.392 29.129 5.207 1.00 54.84 195 VAL A CA 1
ATOM 1376 C C . VAL A 1 195 ? -15.412 28.224 3.977 1.00 54.84 195 VAL A C 1
ATOM 1378 O O . VAL A 1 195 ? -15.762 28.684 2.892 1.00 54.84 195 VAL A O 1
ATOM 1381 N N . ALA A 1 196 ? -15.085 26.936 4.136 1.00 58.03 196 ALA A N 1
ATOM 1382 C CA . ALA A 1 196 ? -15.075 25.985 3.023 1.00 58.03 196 ALA A CA 1
ATOM 1383 C C . ALA A 1 196 ? -16.457 25.877 2.358 1.00 58.03 196 ALA A C 1
ATOM 1385 O O . ALA A 1 196 ? -16.555 25.932 1.135 1.00 58.03 196 ALA A O 1
ATOM 1386 N N . ARG A 1 197 ? -17.537 25.835 3.150 1.00 72.06 197 ARG A N 1
ATOM 1387 C CA . ARG A 1 197 ? -18.904 25.764 2.610 1.00 72.06 197 ARG A CA 1
ATOM 1388 C C . ARG A 1 197 ? -19.334 27.030 1.878 1.00 72.06 197 ARG A C 1
ATOM 1390 O O . ARG A 1 197 ? -19.995 26.934 0.850 1.00 72.06 197 ARG A O 1
ATOM 1397 N N . HIS A 1 198 ? -18.945 28.211 2.355 1.00 66.44 198 HIS A N 1
ATOM 1398 C CA . HIS A 1 198 ? -19.192 29.454 1.624 1.00 66.44 198 HIS A CA 1
ATOM 1399 C C . HIS A 1 198 ? -18.404 29.515 0.310 1.00 66.44 198 HIS A C 1
ATOM 1401 O O . HIS A 1 198 ? -18.922 30.046 -0.673 1.00 66.44 198 HIS A O 1
ATOM 1407 N N . LEU A 1 199 ? -17.193 28.950 0.256 1.00 61.81 199 LEU A N 1
ATOM 1408 C CA . LEU A 1 199 ? -16.429 28.832 -0.990 1.00 61.81 199 LEU A CA 1
ATOM 1409 C C . LEU A 1 199 ? -17.110 27.889 -1.993 1.00 61.81 199 LEU A C 1
ATOM 1411 O O . LEU A 1 199 ? -17.196 28.245 -3.168 1.00 61.81 199 LEU A O 1
ATOM 1415 N N . ASP A 1 200 ? -17.666 26.762 -1.537 1.00 60.88 200 ASP A N 1
ATOM 1416 C CA . ASP A 1 200 ? -18.378 25.800 -2.396 1.00 60.88 200 ASP A CA 1
ATOM 1417 C C . ASP A 1 200 ? -19.592 26.414 -3.118 1.00 60.88 200 ASP A C 1
ATOM 1419 O O . ASP A 1 200 ? -19.941 25.995 -4.221 1.00 60.88 200 ASP A O 1
ATOM 1423 N N . VAL A 1 201 ? -20.226 27.431 -2.519 1.00 72.50 201 VAL A N 1
ATOM 1424 C CA . VAL A 1 201 ? -21.351 28.181 -3.112 1.00 72.50 201 VAL A CA 1
ATOM 1425 C C . VAL A 1 201 ? -20.955 29.570 -3.639 1.00 72.50 201 VAL A C 1
ATOM 1427 O O . VAL A 1 201 ? -21.819 30.412 -3.883 1.00 72.50 201 VAL A O 1
ATOM 1430 N N . ALA A 1 202 ? -19.654 29.835 -3.798 1.00 70.38 202 ALA A N 1
ATOM 1431 C CA . ALA A 1 202 ? -19.093 31.092 -4.306 1.00 70.38 202 ALA A CA 1
ATOM 1432 C C . ALA A 1 202 ? -19.465 32.369 -3.507 1.00 70.38 202 ALA A C 1
ATOM 1434 O O . ALA A 1 202 ? -19.484 33.477 -4.047 1.00 70.38 202 ALA A O 1
ATOM 1435 N N . GLN A 1 203 ? -19.708 32.254 -2.198 1.00 66.75 203 GLN A N 1
ATOM 1436 C CA . GLN A 1 203 ? -20.002 33.370 -1.287 1.00 66.75 203 GLN A CA 1
ATOM 1437 C C . GLN A 1 203 ? -18.729 33.921 -0.617 1.00 66.75 203 GLN A C 1
ATOM 1439 O O . GLN A 1 203 ? -18.559 33.851 0.600 1.00 66.75 203 GLN A O 1
ATOM 1444 N N . LEU A 1 204 ? -17.831 34.513 -1.409 1.00 52.69 204 LEU A N 1
ATOM 1445 C CA . LEU A 1 204 ? -16.497 34.948 -0.957 1.00 52.69 204 LEU A CA 1
ATOM 1446 C C . LEU A 1 204 ? -16.512 35.925 0.235 1.00 52.69 204 LEU A C 1
ATOM 1448 O O . LEU A 1 204 ? -15.708 35.782 1.149 1.00 52.69 204 LEU A O 1
ATOM 1452 N N . GLY A 1 205 ? -17.437 36.891 0.260 1.00 51.28 205 GLY A N 1
ATOM 1453 C CA . GLY A 1 205 ? -17.536 37.852 1.370 1.00 51.28 205 GLY A CA 1
ATOM 1454 C C . GLY A 1 205 ? -17.998 37.220 2.688 1.00 51.28 205 GLY A C 1
ATOM 1455 O O . GLY A 1 205 ? -17.572 37.641 3.757 1.00 51.28 205 GLY A O 1
ATOM 1456 N N . GLN A 1 206 ? -18.829 36.177 2.617 1.00 62.75 206 GLN A N 1
ATOM 1457 C CA . GLN A 1 206 ? -19.254 35.422 3.800 1.00 62.75 206 GLN A CA 1
ATOM 1458 C C . GLN A 1 206 ? -18.165 34.447 4.261 1.00 62.75 206 GLN A C 1
ATOM 1460 O O . GLN A 1 206 ? -17.996 34.242 5.459 1.00 62.75 206 GLN A O 1
ATOM 1465 N N . ALA A 1 207 ? -17.377 33.903 3.328 1.00 47.00 207 ALA A N 1
ATOM 1466 C CA . ALA A 1 207 ? -16.192 33.113 3.649 1.00 47.00 207 ALA A CA 1
ATOM 1467 C C . ALA A 1 207 ? -15.137 33.948 4.400 1.00 47.00 207 ALA A C 1
ATOM 1469 O O . ALA A 1 207 ? -14.571 33.479 5.384 1.00 47.00 207 ALA A O 1
ATOM 1470 N N . ASP A 1 208 ? -14.905 35.195 3.981 1.00 45.88 208 ASP A N 1
ATOM 1471 C CA . ASP A 1 208 ? -13.992 36.107 4.678 1.00 45.88 208 ASP A CA 1
ATOM 1472 C C . ASP A 1 208 ? -14.497 36.456 6.087 1.00 45.88 208 ASP A C 1
ATOM 1474 O O . ASP A 1 208 ? -13.768 36.294 7.067 1.00 45.88 208 ASP A O 1
ATOM 1478 N N . LEU A 1 209 ? -15.776 36.823 6.214 1.00 53.19 209 LEU A N 1
ATOM 1479 C CA . LEU A 1 209 ? -16.399 37.119 7.507 1.00 53.19 209 LEU A CA 1
ATOM 1480 C C . LEU A 1 209 ? -16.345 35.921 8.472 1.00 53.19 209 LEU A C 1
ATOM 1482 O O . LEU A 1 209 ? -15.956 36.080 9.628 1.00 53.19 209 LEU A O 1
ATOM 1486 N N . ALA A 1 210 ? -16.684 34.715 8.004 1.00 52.50 210 ALA A N 1
ATOM 1487 C CA . ALA A 1 210 ? -16.602 33.496 8.809 1.00 52.50 210 ALA A CA 1
ATOM 1488 C C . ALA A 1 210 ? -15.162 33.211 9.271 1.00 52.50 210 ALA A C 1
ATOM 1490 O O . ALA A 1 210 ? -14.940 32.801 10.411 1.00 52.50 210 ALA A O 1
ATOM 1491 N N . GLY A 1 211 ? -14.174 33.479 8.413 1.00 45.25 211 GLY A N 1
ATOM 1492 C CA . GLY A 1 211 ? -12.766 33.328 8.756 1.00 45.25 211 GLY A CA 1
ATOM 1493 C C . GLY A 1 211 ? -12.271 34.365 9.768 1.00 45.25 211 GLY A C 1
ATOM 1494 O O . GLY A 1 211 ? -11.504 34.013 10.663 1.00 45.25 211 GLY A O 1
ATOM 1495 N N . GLN A 1 212 ? -12.739 35.614 9.687 1.00 48.47 212 GLN A N 1
ATOM 1496 C CA . GLN A 1 212 ? -12.456 36.653 10.685 1.00 48.47 212 GLN A CA 1
ATOM 1497 C C . GLN A 1 212 ? -13.042 36.283 12.053 1.00 48.47 212 GLN A C 1
ATOM 1499 O O . GLN A 1 212 ? -12.323 36.300 13.049 1.00 48.47 212 GLN A O 1
ATOM 1504 N N . ILE A 1 213 ? -14.300 35.835 12.091 1.00 56.88 213 ILE A N 1
ATOM 1505 C CA . ILE A 1 213 ? -14.966 35.392 13.324 1.00 56.88 213 ILE A CA 1
ATOM 1506 C C . ILE A 1 213 ? -14.221 34.208 13.958 1.00 56.88 213 ILE A C 1
ATOM 1508 O O . ILE A 1 213 ? -13.900 34.252 15.144 1.00 56.88 213 ILE A O 1
ATOM 1512 N N . ALA A 1 214 ? -13.874 33.182 13.172 1.00 50.12 214 ALA A N 1
ATOM 1513 C CA . ALA A 1 214 ? -13.103 32.035 13.659 1.00 50.12 214 ALA A CA 1
ATOM 1514 C C . ALA A 1 214 ? -11.716 32.451 14.179 1.00 50.12 214 ALA A C 1
ATOM 1516 O O . ALA A 1 214 ? -11.225 31.952 15.192 1.00 50.12 214 ALA A O 1
ATOM 1517 N N . SER A 1 215 ? -11.078 33.395 13.489 1.00 46.72 215 SER A N 1
ATOM 1518 C CA . SER A 1 215 ? -9.794 33.969 13.877 1.00 46.72 215 SER A CA 1
ATOM 1519 C C . SER A 1 215 ? -9.886 34.730 15.206 1.00 46.72 215 SER A C 1
ATOM 1521 O O . SER A 1 215 ? -8.968 34.650 16.027 1.00 46.72 215 SER A O 1
ATOM 1523 N N . ASP A 1 216 ? -10.963 35.475 15.439 1.00 55.41 216 ASP A N 1
ATOM 1524 C CA . ASP A 1 216 ? -11.180 36.237 16.672 1.00 55.41 216 ASP A CA 1
ATOM 1525 C C . ASP A 1 216 ? -11.547 35.335 17.850 1.00 55.41 216 ASP A C 1
ATOM 1527 O O . ASP A 1 216 ? -11.062 35.551 18.959 1.00 55.41 216 ASP A O 1
ATOM 1531 N N . GLN A 1 217 ? -12.295 34.259 17.603 1.00 62.19 217 GLN A N 1
ATOM 1532 C CA . GLN A 1 217 ? -12.559 33.212 18.592 1.00 62.19 217 GLN A CA 1
ATOM 1533 C C . GLN A 1 217 ? -11.267 32.510 19.040 1.00 62.19 217 GLN A C 1
ATOM 1535 O O . GLN A 1 217 ? -11.051 32.329 20.237 1.00 62.19 217 GLN A O 1
ATOM 1540 N N . LEU A 1 218 ? -10.354 32.210 18.106 1.00 45.88 218 LEU A N 1
ATOM 1541 C CA . LEU A 1 218 ? -9.020 31.681 18.426 1.00 45.88 218 LEU A CA 1
ATOM 1542 C C . LEU A 1 218 ? -8.193 32.665 19.265 1.00 45.88 218 LEU A C 1
ATOM 1544 O O . LEU A 1 218 ? -7.532 32.261 20.219 1.00 45.88 218 LEU A O 1
ATOM 1548 N N . ALA A 1 219 ? -8.228 33.956 18.927 1.00 47.59 219 ALA A N 1
ATOM 1549 C CA . ALA A 1 219 ? -7.518 34.984 19.685 1.00 47.59 219 ALA A CA 1
ATOM 1550 C C . ALA A 1 219 ? -8.082 35.138 21.106 1.00 47.59 219 ALA A C 1
ATOM 1552 O O . ALA A 1 219 ? -7.316 35.228 22.064 1.00 47.59 219 ALA A O 1
ATOM 1553 N N . ALA A 1 220 ? -9.408 35.113 21.250 1.00 56.78 220 ALA A N 1
ATOM 1554 C CA . ALA A 1 220 ? -10.076 35.158 22.543 1.00 56.78 220 ALA A CA 1
ATOM 1555 C C . ALA A 1 220 ? -9.719 33.935 23.401 1.00 56.78 220 ALA A C 1
ATOM 1557 O O . ALA A 1 220 ? -9.343 34.101 24.558 1.00 56.78 220 ALA A O 1
ATOM 1558 N N . ALA A 1 221 ? -9.732 32.728 22.823 1.00 53.59 221 ALA A N 1
ATOM 1559 C CA . ALA A 1 221 ? -9.329 31.511 23.525 1.00 53.59 221 ALA A CA 1
ATOM 1560 C C . ALA A 1 221 ? -7.870 31.592 24.006 1.00 53.59 221 ALA A C 1
ATOM 1562 O O . ALA A 1 221 ? -7.582 31.312 25.169 1.00 53.59 221 ALA A O 1
ATOM 1563 N N . ALA A 1 222 ? -6.959 32.046 23.139 1.00 47.00 222 ALA A N 1
ATOM 1564 C CA . ALA A 1 222 ? -5.548 32.232 23.474 1.00 47.00 222 ALA A CA 1
ATOM 1565 C C . ALA A 1 222 ? -5.354 33.226 24.626 1.00 47.00 222 ALA A C 1
ATOM 1567 O O . ALA A 1 222 ? -4.582 32.969 25.548 1.00 47.00 222 ALA A O 1
ATOM 1568 N N . GLN A 1 223 ? -6.080 34.345 24.586 1.00 54.56 223 GLN A N 1
ATOM 1569 C CA . GLN A 1 223 ? -6.019 35.382 25.607 1.00 54.56 223 GLN A CA 1
ATOM 1570 C C . GLN A 1 223 ? -6.535 34.872 26.956 1.00 54.56 223 GLN A C 1
ATOM 1572 O O . GLN A 1 223 ? -5.884 35.097 27.973 1.00 54.56 223 GLN A O 1
ATOM 1577 N N . THR A 1 224 ? -7.663 34.157 26.975 1.00 57.38 224 THR A N 1
ATOM 1578 C CA . THR A 1 224 ? -8.222 33.576 28.204 1.00 57.38 224 THR A CA 1
ATOM 1579 C C . THR A 1 224 ? -7.264 32.559 28.823 1.00 57.38 224 THR A C 1
ATOM 1581 O O . THR A 1 224 ? -7.015 32.603 30.028 1.00 57.38 224 THR A O 1
ATOM 1584 N N . VAL A 1 225 ? -6.665 31.689 28.005 1.00 50.72 225 VAL A N 1
ATOM 1585 C CA . VAL A 1 225 ? -5.663 30.713 28.461 1.00 50.72 225 VAL A CA 1
ATOM 1586 C C . VAL A 1 225 ? -4.412 31.416 28.995 1.00 50.72 225 VAL A C 1
ATOM 1588 O O . VAL A 1 225 ? -3.930 31.072 30.072 1.00 50.72 225 VAL A O 1
ATOM 1591 N N . TRP A 1 226 ? -3.909 32.434 28.294 1.00 49.00 226 TRP A N 1
ATOM 1592 C CA . TRP A 1 226 ? -2.734 33.197 28.717 1.00 49.00 226 TRP A CA 1
ATOM 1593 C C . TRP A 1 226 ? -2.956 33.938 30.040 1.00 49.00 226 TRP A C 1
ATOM 1595 O O . TRP A 1 226 ? -2.110 33.890 30.932 1.00 49.00 226 TRP A O 1
ATOM 1605 N N . THR A 1 227 ? -4.114 34.579 30.210 1.00 54.19 227 THR A N 1
ATOM 1606 C CA . THR A 1 227 ? -4.483 35.227 31.473 1.00 54.19 227 THR A CA 1
ATOM 1607 C C . THR A 1 227 ? -4.519 34.214 32.622 1.00 54.19 227 THR A C 1
ATOM 1609 O O . THR A 1 227 ? -3.970 34.494 33.687 1.00 54.19 227 THR A O 1
ATOM 1612 N N . GLN A 1 228 ? -5.045 33.006 32.390 1.00 52.84 228 GLN A N 1
ATOM 1613 C CA . GLN A 1 228 ? -5.050 31.940 33.397 1.00 52.84 228 GLN A CA 1
ATOM 1614 C C . GLN A 1 228 ? -3.635 31.456 33.761 1.00 52.84 228 GLN A C 1
ATOM 1616 O O . GLN A 1 228 ? -3.360 31.152 34.923 1.00 52.84 228 GLN A O 1
ATOM 1621 N N . VAL A 1 229 ? -2.717 31.398 32.789 1.00 47.03 229 VAL A N 1
ATOM 1622 C CA . VAL A 1 229 ? -1.295 31.090 33.024 1.00 47.03 229 VAL A CA 1
ATOM 1623 C C . VAL A 1 229 ? -0.629 32.193 33.857 1.00 47.03 229 VAL A C 1
ATOM 1625 O O . VAL A 1 229 ? 0.086 31.885 34.810 1.00 47.03 229 VAL A O 1
ATOM 1628 N N . GLY A 1 230 ? -0.915 33.466 33.571 1.00 45.38 230 GLY A N 1
ATOM 1629 C CA . GLY A 1 230 ? -0.404 34.610 34.335 1.00 45.38 230 GLY A CA 1
ATOM 1630 C C . GLY A 1 230 ? -0.856 34.634 35.802 1.00 45.38 230 GLY A C 1
ATOM 1631 O O . GLY A 1 230 ? -0.045 34.893 36.692 1.00 45.38 230 GLY A O 1
ATOM 1632 N N . GLU A 1 231 ? -2.118 34.298 36.083 1.00 48.66 231 GLU A N 1
ATOM 1633 C CA . GLU A 1 231 ? -2.627 34.164 37.460 1.00 48.66 231 GLU A CA 1
ATOM 1634 C C . GLU A 1 231 ? -1.910 33.052 38.242 1.00 48.66 231 GLU A C 1
ATOM 1636 O O . GLU A 1 231 ? -1.589 33.223 39.423 1.00 48.66 231 GLU A O 1
ATOM 1641 N N . ASN A 1 232 ? -1.590 31.941 37.571 1.00 44.56 232 ASN A N 1
ATOM 1642 C CA . ASN A 1 232 ? -0.832 30.833 38.153 1.00 44.56 232 ASN A CA 1
ATOM 1643 C C . ASN A 1 232 ? 0.629 31.228 38.445 1.00 44.56 232 ASN A C 1
ATOM 1645 O O . ASN A 1 232 ? 1.183 30.857 39.477 1.00 44.56 232 ASN A O 1
ATOM 1649 N N . VAL A 1 233 ? 1.259 32.037 37.588 1.00 47.34 233 VAL A N 1
ATOM 1650 C CA . VAL A 1 233 ? 2.607 32.591 37.826 1.00 47.34 233 VAL A CA 1
ATOM 1651 C C . VAL A 1 233 ? 2.632 33.526 39.044 1.00 47.34 233 VAL A C 1
ATOM 1653 O O . VAL A 1 233 ? 3.582 33.489 39.835 1.00 47.34 233 VAL A O 1
ATOM 1656 N N . TRP A 1 234 ? 1.586 34.333 39.244 1.00 42.78 234 TRP A N 1
ATOM 1657 C CA . TRP A 1 234 ? 1.456 35.177 40.435 1.00 42.78 234 TRP A CA 1
ATOM 1658 C C . TRP A 1 234 ? 1.381 34.338 41.720 1.00 42.78 234 TRP A C 1
ATOM 1660 O O . TRP A 1 234 ? 2.147 34.577 42.657 1.00 42.78 234 TRP A O 1
ATOM 1670 N N . THR A 1 235 ? 0.547 33.293 41.738 1.00 48.44 235 THR A N 1
ATOM 1671 C CA . THR A 1 235 ? 0.424 32.374 42.890 1.00 48.44 235 THR A CA 1
ATOM 1672 C C . THR A 1 235 ? 1.730 31.634 43.188 1.00 48.44 235 THR A C 1
ATOM 1674 O O . THR A 1 235 ? 2.085 31.437 44.350 1.00 48.44 235 THR A O 1
ATOM 1677 N N . LEU A 1 236 ? 2.502 31.276 42.158 1.00 48.81 236 LEU A N 1
ATOM 1678 C CA . LEU A 1 236 ? 3.831 30.672 42.316 1.00 48.81 236 LEU A CA 1
ATOM 1679 C C . LEU A 1 236 ? 4.859 31.649 42.894 1.00 48.81 236 LEU A C 1
ATOM 1681 O O . LEU A 1 236 ? 5.742 31.244 43.649 1.00 48.81 236 LEU A O 1
ATOM 1685 N N . THR A 1 237 ? 4.732 32.938 42.586 1.00 49.81 237 THR A N 1
ATOM 1686 C CA . THR A 1 237 ? 5.614 33.980 43.123 1.00 49.81 237 THR A CA 1
ATOM 1687 C C . THR A 1 237 ? 5.332 34.246 44.608 1.00 49.81 237 THR A C 1
ATOM 1689 O O . THR A 1 237 ? 6.266 34.467 45.382 1.00 49.81 237 THR A O 1
ATOM 1692 N N . GLU A 1 238 ? 4.070 34.172 45.040 1.00 49.44 238 GLU A N 1
ATOM 1693 C CA . GLU A 1 238 ? 3.695 34.223 46.463 1.00 49.44 238 GLU A CA 1
ATOM 1694 C C . GLU A 1 238 ? 4.159 32.971 47.217 1.00 49.44 238 GLU A C 1
ATOM 1696 O O . GLU A 1 238 ? 4.816 33.087 48.249 1.00 49.44 238 GLU A O 1
ATOM 1701 N N . LEU A 1 239 ? 3.957 31.783 46.642 1.00 48.34 239 LEU A N 1
ATOM 1702 C CA . LEU A 1 239 ? 4.447 30.524 47.206 1.00 48.34 239 LEU A CA 1
ATOM 1703 C C . LEU A 1 239 ? 5.977 30.503 47.356 1.00 48.34 239 LEU A C 1
ATOM 1705 O O . LEU A 1 239 ? 6.500 30.056 48.376 1.00 48.34 239 LEU A O 1
ATOM 1709 N N . ALA A 1 240 ? 6.717 31.016 46.369 1.00 49.56 240 ALA A N 1
ATOM 1710 C CA . ALA A 1 240 ? 8.168 31.155 46.466 1.00 49.56 240 ALA A CA 1
ATOM 1711 C C . ALA A 1 240 ? 8.585 32.087 47.614 1.00 49.56 240 ALA A C 1
ATOM 1713 O O . ALA A 1 240 ? 9.575 31.817 48.297 1.00 49.56 240 ALA A O 1
ATOM 1714 N N . ARG A 1 241 ? 7.830 33.168 47.850 1.00 47.78 241 ARG A N 1
ATOM 1715 C CA . ARG A 1 241 ? 8.068 34.107 48.954 1.00 47.78 241 ARG A CA 1
ATOM 1716 C C . ARG A 1 241 ? 7.858 33.435 50.312 1.00 47.78 241 ARG A C 1
ATOM 1718 O O . ARG A 1 241 ? 8.715 33.573 51.185 1.00 47.78 241 ARG A O 1
ATOM 1725 N N . ASP A 1 242 ? 6.792 32.657 50.455 1.00 45.81 242 ASP A N 1
ATOM 1726 C CA . ASP A 1 242 ? 6.478 31.929 51.688 1.00 45.81 242 ASP A CA 1
ATOM 1727 C C . ASP A 1 242 ? 7.496 30.811 51.970 1.00 45.81 242 ASP A C 1
ATOM 1729 O O . ASP A 1 242 ? 7.957 30.649 53.101 1.00 45.81 242 ASP A O 1
ATOM 1733 N N . LEU A 1 243 ? 7.944 30.095 50.931 1.00 43.44 243 LEU A N 1
ATOM 1734 C CA . LEU A 1 243 ? 9.008 29.089 51.039 1.00 43.44 243 LEU A CA 1
ATOM 1735 C C . LEU A 1 243 ? 10.355 29.704 51.456 1.00 43.44 243 LEU A C 1
ATOM 1737 O O . LEU A 1 243 ? 11.080 29.110 52.259 1.00 43.44 243 LEU A O 1
ATOM 1741 N N . MET A 1 244 ? 10.690 30.906 50.967 1.00 45.53 244 MET A N 1
ATOM 1742 C CA . MET A 1 244 ? 11.881 31.635 51.427 1.00 45.53 244 MET A CA 1
ATOM 1743 C C . MET A 1 244 ? 11.767 32.046 52.896 1.00 45.53 244 MET A C 1
ATOM 1745 O O . MET A 1 244 ? 12.739 31.896 53.639 1.00 45.53 244 MET A O 1
ATOM 1749 N N . ALA A 1 245 ? 10.594 32.517 53.328 1.00 46.81 245 ALA A N 1
ATOM 1750 C CA . ALA A 1 245 ? 10.341 32.875 54.724 1.00 46.81 245 ALA A CA 1
ATOM 1751 C C . ALA A 1 245 ? 10.427 31.658 55.668 1.00 46.81 245 ALA A C 1
ATOM 1753 O O . ALA A 1 245 ? 10.859 31.796 56.811 1.00 46.81 245 ALA A O 1
ATOM 1754 N N . GLY A 1 246 ? 10.088 30.461 55.176 1.00 40.50 246 GLY A N 1
ATOM 1755 C CA . GLY A 1 246 ? 10.194 29.188 55.898 1.00 40.50 246 GLY A CA 1
ATOM 1756 C C . GLY A 1 246 ? 11.582 28.528 55.899 1.00 40.50 246 GLY A C 1
ATOM 1757 O O . GLY A 1 246 ? 11.715 27.417 56.408 1.00 40.50 246 GLY A O 1
ATOM 1758 N N . GLY A 1 247 ? 12.616 29.161 55.330 1.00 36.38 247 GLY A N 1
ATOM 1759 C CA . GLY A 1 247 ? 13.983 28.616 55.303 1.00 36.38 247 GLY A CA 1
ATOM 1760 C C . GLY A 1 247 ? 14.228 27.525 54.251 1.00 36.38 247 GLY A C 1
ATOM 1761 O O . GLY A 1 247 ? 15.233 26.823 54.320 1.00 36.38 247 GLY A O 1
ATOM 1762 N N . LEU A 1 248 ? 13.338 27.384 53.265 1.00 41.28 248 LEU A N 1
ATOM 1763 C CA . LEU A 1 248 ? 13.406 26.387 52.190 1.00 41.28 248 LEU A CA 1
ATOM 1764 C C . LEU A 1 248 ? 13.960 27.008 50.893 1.00 41.28 248 LEU A C 1
ATOM 1766 O O . LEU A 1 248 ? 13.301 27.031 49.849 1.00 41.28 248 LEU A O 1
ATOM 1770 N N . GLN A 1 249 ? 15.186 27.550 50.946 1.00 48.03 249 GLN A N 1
ATOM 1771 C CA . GLN A 1 249 ? 15.728 28.386 49.859 1.00 48.03 249 GLN A CA 1
ATOM 1772 C C . GLN A 1 249 ? 15.946 27.633 48.532 1.00 48.03 249 GLN A C 1
ATOM 1774 O O . GLN A 1 249 ? 15.813 28.226 47.461 1.00 48.03 249 GLN A O 1
ATOM 1779 N N . LEU A 1 250 ? 16.247 26.329 48.573 1.00 42.84 250 LEU A N 1
ATOM 1780 C CA . LEU A 1 250 ? 16.431 25.516 47.363 1.00 42.84 250 LEU A CA 1
ATOM 1781 C C . LEU A 1 250 ? 15.109 25.272 46.618 1.00 42.84 250 LEU A C 1
ATOM 1783 O O . LEU A 1 250 ? 15.087 25.367 45.389 1.00 42.84 250 LEU A O 1
ATOM 1787 N N . GLN A 1 251 ? 14.011 25.018 47.341 1.00 44.09 251 GLN A N 1
ATOM 1788 C CA . GLN A 1 251 ? 12.680 24.863 46.742 1.00 44.09 251 GLN A CA 1
ATOM 1789 C C . GLN A 1 251 ? 12.141 26.195 46.219 1.00 44.09 251 GLN A C 1
ATOM 1791 O O . GLN A 1 251 ? 11.651 26.248 45.093 1.00 44.09 251 GLN A O 1
ATOM 1796 N N . ALA A 1 252 ? 12.319 27.289 46.966 1.00 43.53 252 ALA A N 1
ATOM 1797 C CA . ALA A 1 252 ? 11.953 28.617 46.482 1.00 43.53 252 ALA A CA 1
ATOM 1798 C C . ALA A 1 252 ? 12.702 28.992 45.191 1.00 43.53 252 ALA A C 1
ATOM 1800 O O . ALA A 1 252 ? 12.098 29.497 44.248 1.00 43.53 252 ALA A O 1
ATOM 1801 N N . GLY A 1 253 ? 13.999 28.671 45.098 1.00 42.94 253 GLY A N 1
ATOM 1802 C CA . GLY A 1 253 ? 14.785 28.884 43.881 1.00 42.94 253 GLY A CA 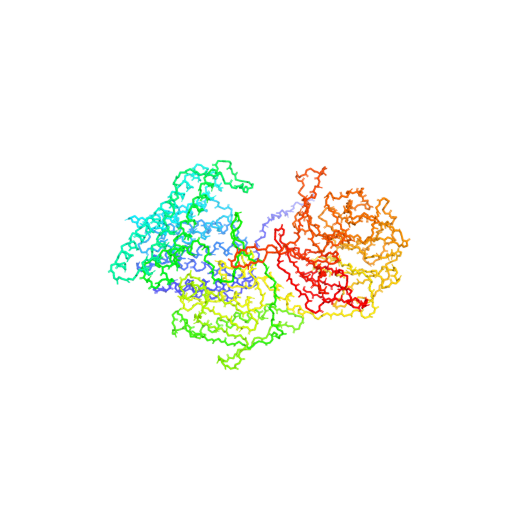1
ATOM 1803 C C . GLY A 1 253 ? 14.305 28.061 42.678 1.00 42.94 253 GLY A C 1
ATOM 1804 O O . GLY A 1 253 ? 14.419 28.522 41.545 1.00 42.94 253 GLY A O 1
ATOM 1805 N N . ALA A 1 254 ? 13.752 26.863 42.895 1.00 47.41 254 ALA A N 1
ATOM 1806 C CA . ALA A 1 254 ? 13.150 26.058 41.831 1.00 47.41 254 ALA A CA 1
ATOM 1807 C C . ALA A 1 254 ? 11.816 26.652 41.348 1.00 47.41 254 ALA A C 1
ATOM 1809 O O . ALA A 1 254 ? 11.599 26.742 40.142 1.00 47.41 254 ALA A O 1
ATOM 1810 N N . VAL A 1 255 ? 10.977 27.134 42.273 1.00 43.66 255 VAL A N 1
ATOM 1811 C CA . VAL A 1 255 ? 9.699 27.795 41.957 1.00 43.66 255 VAL A CA 1
ATOM 1812 C C . VAL A 1 255 ? 9.920 29.116 41.208 1.00 43.66 255 VAL A C 1
ATOM 1814 O O . VAL A 1 255 ? 9.234 29.379 40.225 1.00 43.66 255 VAL A O 1
ATOM 1817 N N . VAL A 1 256 ? 10.928 29.911 41.590 1.00 50.28 256 VAL A N 1
ATOM 1818 C CA . VAL A 1 256 ? 11.290 31.158 40.886 1.00 50.28 256 VAL A CA 1
ATOM 1819 C C . VAL A 1 256 ? 11.798 30.887 39.468 1.00 50.28 256 VAL A C 1
ATOM 1821 O O . VAL A 1 256 ? 11.390 31.583 38.545 1.00 50.28 256 VAL A O 1
ATOM 1824 N N . ARG A 1 257 ? 12.631 29.856 39.259 1.00 50.91 257 ARG A N 1
ATOM 1825 C CA . ARG A 1 257 ? 13.089 29.472 37.909 1.00 50.91 257 ARG A CA 1
ATOM 1826 C C . ARG A 1 257 ? 11.947 28.958 37.028 1.00 50.91 257 ARG A C 1
ATOM 1828 O O . ARG A 1 257 ? 11.919 29.267 35.842 1.00 50.91 257 ARG A O 1
ATOM 1835 N N . ALA A 1 258 ? 10.998 28.220 37.608 1.00 46.09 258 ALA A N 1
ATOM 1836 C CA . ALA A 1 258 ? 9.789 27.767 36.921 1.00 46.09 258 ALA A CA 1
ATOM 1837 C C . ALA A 1 258 ? 8.916 28.949 36.473 1.00 46.09 258 ALA A C 1
ATOM 1839 O O . ALA A 1 258 ? 8.515 29.016 35.316 1.00 46.09 258 ALA A O 1
ATOM 1840 N N . ALA A 1 259 ? 8.686 29.912 37.373 1.00 47.38 259 ALA A N 1
ATOM 1841 C CA . ALA A 1 259 ? 7.940 31.130 37.077 1.00 47.38 259 ALA A CA 1
ATOM 1842 C C . ALA A 1 259 ? 8.649 31.994 36.018 1.00 47.38 259 ALA A C 1
ATOM 1844 O O . ALA A 1 259 ? 8.008 32.456 35.083 1.00 47.38 259 ALA A O 1
ATOM 1845 N N . GLN A 1 260 ? 9.973 32.158 36.106 1.00 46.91 260 GLN A N 1
ATOM 1846 C CA . GLN A 1 260 ? 10.770 32.912 35.128 1.00 46.91 260 GLN A CA 1
ATOM 1847 C C . GLN A 1 260 ? 10.743 32.281 33.728 1.00 46.91 260 GLN A C 1
ATOM 1849 O O . GLN A 1 260 ? 10.641 33.007 32.746 1.00 46.91 260 GLN A O 1
ATOM 1854 N N . SER A 1 261 ? 10.751 30.946 33.632 1.00 45.66 261 SER A N 1
ATOM 1855 C CA . SER A 1 261 ? 10.623 30.219 32.359 1.00 45.66 261 SER A CA 1
ATOM 1856 C C . SER A 1 261 ? 9.255 30.388 31.683 1.00 45.66 261 SER A C 1
ATOM 1858 O O . SER A 1 261 ? 9.153 30.131 30.488 1.00 45.66 261 SER A O 1
ATOM 1860 N N . ALA A 1 262 ? 8.210 30.778 32.419 1.00 44.31 262 ALA A N 1
ATOM 1861 C CA . ALA A 1 262 ? 6.863 30.990 31.880 1.00 44.31 262 ALA A CA 1
ATOM 1862 C C . ALA A 1 262 ? 6.543 32.462 31.565 1.00 44.31 262 ALA A C 1
ATOM 1864 O O . ALA A 1 262 ? 5.470 32.746 31.039 1.00 44.31 262 ALA A O 1
ATOM 1865 N N . VAL A 1 263 ? 7.448 33.387 31.907 1.00 43.41 263 VAL A N 1
ATOM 1866 C CA . VAL A 1 263 ? 7.247 34.846 31.828 1.00 43.41 263 VAL A CA 1
ATOM 1867 C C . VAL A 1 263 ? 8.039 35.498 30.692 1.00 43.41 263 VAL A C 1
ATOM 1869 O O . VAL A 1 263 ? 7.862 36.691 30.465 1.00 43.41 263 VAL A O 1
ATOM 1872 N N . GLU A 1 264 ? 8.884 34.765 29.953 1.00 36.91 264 GLU A N 1
ATOM 1873 C CA . GLU A 1 264 ? 9.508 35.340 28.752 1.00 36.91 264 GLU A CA 1
ATOM 1874 C C . GLU A 1 264 ? 8.404 35.854 27.809 1.00 36.91 264 GLU A C 1
ATOM 1876 O O . GLU A 1 264 ? 7.502 35.097 27.458 1.00 36.91 264 GLU A O 1
ATOM 1881 N N . ASP A 1 265 ? 8.465 37.168 27.543 1.00 39.72 265 ASP A N 1
ATOM 1882 C CA . ASP A 1 265 ? 7.389 38.127 27.235 1.00 39.72 265 ASP A CA 1
ATOM 1883 C C . ASP A 1 265 ? 6.057 37.586 26.667 1.00 39.72 265 ASP A C 1
ATOM 1885 O O . ASP A 1 265 ? 6.062 36.719 25.788 1.00 39.72 265 ASP A O 1
ATOM 1889 N N . PRO A 1 266 ? 4.893 38.175 27.051 1.00 36.69 266 PRO A N 1
ATOM 1890 C CA . PRO A 1 266 ? 3.635 37.898 26.360 1.00 36.69 266 PRO A CA 1
ATOM 1891 C C . PRO A 1 266 ? 3.883 38.072 24.866 1.00 36.69 266 PRO A C 1
ATOM 1893 O O . PRO A 1 266 ? 4.414 39.121 24.486 1.00 36.69 266 PRO A O 1
ATOM 1896 N N . PRO A 1 267 ? 3.556 37.080 24.015 1.00 37.69 267 PRO A N 1
ATOM 1897 C CA . PRO A 1 267 ? 3.816 37.223 22.600 1.00 37.69 267 PRO A CA 1
ATOM 1898 C C . PRO A 1 267 ? 3.089 38.484 22.164 1.00 37.69 267 PRO A C 1
ATOM 1900 O O . PRO A 1 267 ? 1.866 38.586 22.287 1.00 37.69 267 PRO A O 1
ATOM 1903 N N . THR A 1 268 ? 3.865 39.489 21.769 1.00 39.28 268 THR A N 1
ATOM 1904 C CA . THR A 1 268 ? 3.332 40.782 21.389 1.00 39.28 268 THR A CA 1
ATOM 1905 C C . THR A 1 268 ? 2.269 40.516 20.333 1.00 39.28 268 THR A C 1
ATOM 1907 O O . THR A 1 268 ? 2.538 39.904 19.301 1.00 39.28 268 THR A O 1
ATOM 1910 N N . LEU A 1 269 ? 1.038 40.959 20.602 1.00 39.28 269 LEU A N 1
ATOM 1911 C CA . LEU A 1 269 ? -0.121 40.921 19.696 1.00 39.28 269 LEU A CA 1
ATOM 1912 C C . LEU A 1 269 ? 0.112 41.734 18.397 1.00 39.28 269 LEU A C 1
ATOM 1914 O O . LEU A 1 269 ? -0.835 42.101 17.705 1.00 39.28 269 LEU A O 1
ATOM 1918 N N . LEU A 1 270 ? 1.364 42.065 18.082 1.00 33.91 270 LEU A N 1
ATOM 1919 C CA . LEU A 1 270 ? 1.775 43.006 17.062 1.00 33.91 270 LEU A CA 1
ATOM 1920 C C . LEU A 1 270 ? 2.201 42.258 15.803 1.00 33.91 270 LEU A C 1
ATOM 1922 O O . LEU A 1 270 ? 3.307 41.743 15.713 1.00 33.91 270 LEU A O 1
ATOM 1926 N N . GLU A 1 271 ? 1.271 42.292 14.852 1.00 37.44 271 GLU A N 1
ATOM 1927 C CA . GLU A 1 271 ? 1.417 42.160 13.401 1.00 37.44 271 GLU A CA 1
ATOM 1928 C C . GLU A 1 271 ? 2.052 40.861 12.835 1.00 37.44 271 GLU A C 1
ATOM 1930 O O . GLU A 1 271 ? 3.106 40.386 13.250 1.00 37.44 271 GLU A O 1
ATOM 1935 N N . PRO A 1 272 ? 1.418 40.248 11.821 1.00 32.94 272 PRO A N 1
ATOM 1936 C CA . PRO A 1 272 ? 1.721 38.885 11.409 1.00 32.94 272 PRO A CA 1
ATOM 1937 C C . PRO A 1 272 ? 2.918 38.785 10.431 1.00 32.94 272 PRO A C 1
ATOM 1939 O O . PRO A 1 272 ? 2.743 38.998 9.231 1.00 32.94 272 PRO A O 1
ATOM 1942 N N . GLU A 1 273 ? 4.095 38.309 10.862 1.00 34.66 273 GLU A N 1
ATOM 1943 C CA . GLU A 1 273 ? 5.228 37.987 9.956 1.00 34.66 273 GLU A CA 1
ATOM 1944 C C . GLU A 1 273 ? 4.884 36.916 8.896 1.00 34.66 273 GLU A C 1
ATOM 1946 O O . GLU A 1 273 ? 4.017 36.068 9.102 1.00 34.66 273 GLU A O 1
ATOM 1951 N N . ALA A 1 274 ? 5.491 37.006 7.705 1.00 35.25 274 ALA A N 1
ATOM 1952 C CA . ALA A 1 274 ? 5.083 36.329 6.465 1.00 35.25 274 ALA A CA 1
ATOM 1953 C C . ALA A 1 274 ? 5.045 34.781 6.544 1.00 35.25 274 ALA A C 1
ATOM 1955 O O . ALA A 1 274 ? 5.996 34.144 6.977 1.00 35.25 274 ALA A O 1
ATOM 1956 N N . ALA A 1 275 ? 3.943 34.174 6.075 1.00 34.84 275 ALA A N 1
ATOM 1957 C CA . ALA A 1 275 ? 3.715 32.721 6.096 1.00 34.84 275 ALA A CA 1
ATOM 1958 C C . ALA A 1 275 ? 4.227 32.001 4.832 1.00 34.84 275 ALA A C 1
ATOM 1960 O O . ALA A 1 275 ? 4.362 32.615 3.771 1.00 34.84 275 ALA A O 1
ATOM 1961 N N . ALA A 1 276 ? 4.414 30.682 4.957 1.00 35.25 276 ALA A N 1
ATOM 1962 C CA . ALA A 1 276 ? 4.715 29.726 3.887 1.00 35.25 276 ALA A CA 1
ATOM 1963 C C . ALA A 1 276 ? 3.674 29.733 2.733 1.00 35.25 276 ALA A C 1
ATOM 1965 O O . ALA A 1 276 ? 2.526 30.141 2.941 1.00 35.25 276 ALA A O 1
ATOM 1966 N N . PRO A 1 277 ? 4.050 29.293 1.513 1.00 30.41 277 PRO A N 1
ATOM 1967 C CA . PRO A 1 277 ? 3.159 29.303 0.349 1.00 30.41 277 PRO A CA 1
ATOM 1968 C C . PRO A 1 277 ? 2.019 28.271 0.465 1.00 30.41 277 PRO A C 1
ATOM 1970 O O . PRO A 1 277 ? 2.235 27.148 0.912 1.00 30.41 277 PRO A O 1
ATOM 1973 N N . LEU A 1 278 ? 0.805 28.672 0.065 1.00 34.31 278 LEU A N 1
ATOM 1974 C CA . LEU A 1 278 ? -0.430 27.867 0.091 1.00 34.31 278 LEU A CA 1
ATOM 1975 C C . LEU A 1 278 ? -0.528 26.902 -1.108 1.00 34.31 278 LEU A C 1
ATOM 1977 O O . LEU A 1 278 ? 0.131 27.109 -2.128 1.00 34.31 278 LEU A O 1
ATOM 1981 N N . GLU A 1 279 ? -1.385 25.878 -0.999 1.00 30.88 279 GLU A N 1
ATOM 1982 C CA . GLU A 1 279 ? -1.695 24.955 -2.102 1.00 30.88 279 GLU A CA 1
ATOM 1983 C C . GLU A 1 279 ? -2.326 25.675 -3.316 1.00 30.88 279 GLU A C 1
ATOM 1985 O O . GLU A 1 279 ? -3.108 26.617 -3.143 1.00 30.88 279 GLU A O 1
ATOM 1990 N N . PRO A 1 280 ? -2.017 25.250 -4.556 1.00 27.02 280 PRO A N 1
ATOM 1991 C CA . PRO A 1 280 ? -2.558 25.881 -5.754 1.00 27.02 280 PRO A CA 1
ATOM 1992 C C . PRO A 1 280 ? -4.056 25.574 -5.917 1.00 27.02 280 PRO A C 1
ATOM 1994 O O . PRO A 1 280 ? -4.438 24.414 -6.041 1.00 27.02 280 PRO A O 1
ATOM 1997 N N . GLY A 1 281 ? -4.894 26.620 -5.960 1.00 37.59 281 GLY A N 1
ATOM 1998 C CA . GLY A 1 281 ? -6.335 26.504 -6.249 1.00 37.59 281 GLY A CA 1
ATOM 1999 C C . GLY A 1 281 ? -7.285 27.345 -5.382 1.00 37.59 281 GLY A C 1
ATOM 2000 O O . GLY A 1 281 ? -8.483 27.351 -5.650 1.00 37.59 281 GLY A O 1
ATOM 2001 N N . LEU A 1 282 ? -6.794 28.068 -4.370 1.00 32.72 282 LEU A N 1
ATOM 2002 C CA . LEU A 1 282 ? -7.611 28.996 -3.573 1.00 32.72 282 LEU A CA 1
ATOM 2003 C C . LEU A 1 282 ? -7.889 30.308 -4.337 1.00 32.72 282 LEU A C 1
ATOM 2005 O O . LEU A 1 282 ? -6.962 30.855 -4.932 1.00 32.72 282 LEU A O 1
ATOM 2009 N N . PRO A 1 283 ? -9.117 30.862 -4.294 1.00 36.91 283 PRO A N 1
ATOM 2010 C CA . PRO A 1 283 ? -9.391 32.201 -4.814 1.00 36.91 283 PRO A CA 1
ATOM 2011 C C . PRO A 1 283 ? -8.541 33.255 -4.087 1.00 36.91 283 PRO A C 1
ATOM 2013 O O . PRO A 1 283 ? -8.497 33.256 -2.854 1.00 36.91 283 PRO A O 1
ATOM 2016 N N . ASP A 1 284 ? -7.925 34.185 -4.826 1.00 38.00 284 ASP A N 1
ATOM 2017 C CA . ASP A 1 284 ? -6.993 35.201 -4.292 1.00 38.00 284 ASP A CA 1
ATOM 2018 C C . ASP A 1 284 ? -7.553 36.001 -3.097 1.00 38.00 284 ASP A C 1
ATOM 2020 O O . ASP A 1 284 ? -6.808 36.418 -2.212 1.00 38.00 284 ASP A O 1
ATOM 2024 N N . ALA A 1 285 ? -8.878 36.167 -3.028 1.00 32.38 285 ALA A N 1
ATOM 2025 C CA . ALA A 1 285 ? -9.568 36.878 -1.953 1.00 32.38 285 ALA A CA 1
ATOM 2026 C C . ALA A 1 285 ? -9.574 36.146 -0.591 1.00 32.38 285 ALA A C 1
ATOM 2028 O O . ALA A 1 285 ? -9.691 36.805 0.435 1.00 32.38 285 ALA A O 1
ATOM 2029 N N . ALA A 1 286 ? -9.433 34.813 -0.548 1.00 29.44 286 ALA A N 1
ATOM 2030 C CA . ALA A 1 286 ? -9.493 34.015 0.691 1.00 29.44 286 ALA A CA 1
ATOM 2031 C C . ALA A 1 286 ? -8.109 33.770 1.336 1.00 29.44 286 ALA A C 1
ATOM 2033 O O . ALA A 1 286 ? -7.999 33.342 2.489 1.00 29.44 286 ALA A O 1
ATOM 2034 N N . VAL A 1 287 ? -7.036 34.056 0.593 1.00 36.38 287 VAL A N 1
ATOM 2035 C CA . VAL A 1 287 ? -5.633 33.851 0.989 1.00 36.38 287 VAL A CA 1
ATOM 2036 C C . VAL A 1 287 ? -5.223 34.619 2.263 1.00 36.38 287 VAL A C 1
ATOM 2038 O O . VAL A 1 287 ? -4.533 34.024 3.100 1.00 36.38 287 VAL A O 1
ATOM 2041 N N . PRO A 1 288 ? -5.613 35.895 2.477 1.00 35.28 288 PRO A N 1
ATOM 2042 C CA . PRO A 1 288 ? -5.238 36.645 3.682 1.00 35.28 288 PRO A CA 1
ATOM 2043 C C . PRO A 1 288 ? -5.836 36.055 4.968 1.00 35.28 288 PRO A C 1
ATOM 2045 O O . PRO A 1 288 ? -5.159 35.977 5.993 1.00 35.28 288 PRO A O 1
ATOM 2048 N N . THR A 1 289 ? -7.074 35.577 4.893 1.00 34.47 289 THR A N 1
ATOM 2049 C CA . THR A 1 289 ? -7.868 35.092 6.031 1.00 34.47 289 THR A CA 1
ATOM 2050 C C . THR A 1 289 ? -7.415 33.700 6.470 1.00 34.47 289 THR A C 1
ATOM 2052 O O . THR A 1 289 ? -7.165 33.465 7.652 1.00 34.47 289 THR A O 1
ATOM 2055 N N . VAL A 1 290 ? -7.155 32.804 5.510 1.00 32.22 290 VAL A N 1
ATOM 2056 C CA . VAL A 1 290 ? -6.522 31.496 5.766 1.00 32.22 290 VAL A CA 1
ATOM 2057 C C . VAL A 1 290 ? -5.124 31.671 6.380 1.00 32.22 290 VAL A C 1
ATOM 2059 O O . VAL A 1 290 ? -4.748 30.954 7.310 1.00 32.22 290 VAL A O 1
ATOM 2062 N N . ARG A 1 291 ? -4.367 32.677 5.920 1.00 40.56 291 ARG A N 1
ATOM 2063 C CA . ARG A 1 291 ? -3.048 33.034 6.463 1.00 40.56 291 ARG A CA 1
ATOM 2064 C C . ARG A 1 291 ? -3.128 33.574 7.899 1.00 40.56 291 ARG A C 1
ATOM 2066 O O . ARG A 1 291 ? -2.246 33.263 8.695 1.00 40.56 291 ARG A O 1
ATOM 2073 N N . ALA A 1 292 ? -4.152 34.354 8.244 1.00 36.94 292 ALA A N 1
ATOM 2074 C CA . ALA A 1 292 ? -4.362 34.866 9.602 1.00 36.94 292 ALA A CA 1
ATOM 2075 C C . ALA A 1 292 ? -4.717 33.748 10.601 1.00 36.94 292 ALA A C 1
ATOM 2077 O O . ALA A 1 292 ? -4.112 33.673 11.673 1.00 36.94 292 ALA A O 1
ATOM 2078 N N . ILE A 1 293 ? -5.612 32.830 10.218 1.00 35.84 293 ILE A N 1
ATOM 2079 C CA . ILE A 1 293 ? -6.000 31.665 11.034 1.00 35.84 293 ILE A CA 1
ATOM 2080 C C . ILE A 1 293 ? -4.791 30.760 11.304 1.00 35.84 293 ILE A C 1
ATOM 2082 O O . ILE A 1 293 ? -4.551 30.373 12.447 1.00 35.84 293 ILE A O 1
ATOM 2086 N N . ALA A 1 294 ? -3.986 30.461 10.279 1.00 35.75 294 ALA A N 1
ATOM 2087 C CA . ALA A 1 294 ? -2.780 29.643 10.428 1.00 35.75 294 ALA A CA 1
ATOM 2088 C C . ALA A 1 294 ? -1.763 30.264 11.408 1.00 35.75 294 ALA A C 1
ATOM 2090 O O . ALA A 1 294 ? -1.236 29.572 12.277 1.00 35.75 294 ALA A O 1
ATOM 2091 N N . LYS A 1 295 ? -1.543 31.583 11.334 1.00 45.03 295 LYS A N 1
ATOM 2092 C CA . LYS A 1 295 ? -0.616 32.298 12.230 1.00 45.03 295 LYS A CA 1
ATOM 2093 C C . LYS A 1 295 ? -1.103 32.362 13.679 1.00 45.03 295 LYS A C 1
ATOM 2095 O O . LYS A 1 295 ? -0.290 32.283 14.598 1.00 45.03 295 LYS A O 1
ATOM 2100 N N . ARG A 1 296 ? -2.416 32.483 13.904 1.00 42.75 296 ARG A N 1
ATOM 2101 C CA . ARG A 1 296 ? -2.997 32.462 15.259 1.00 42.75 296 ARG A CA 1
ATOM 2102 C C . ARG A 1 296 ? -2.991 31.055 15.869 1.00 42.75 296 ARG A C 1
ATOM 2104 O O . ARG A 1 296 ? -2.774 30.935 17.070 1.00 42.75 296 ARG A O 1
ATOM 2111 N N . LYS A 1 297 ? -3.104 29.994 15.058 1.00 37.59 297 LYS A N 1
ATOM 2112 C CA . LYS A 1 297 ? -2.863 28.605 15.504 1.00 37.59 297 LYS A CA 1
ATOM 2113 C C . LYS A 1 297 ? -1.417 28.388 15.972 1.00 37.59 297 LYS A C 1
ATOM 2115 O O . LYS A 1 297 ? -1.204 27.763 17.006 1.00 37.59 297 LYS A O 1
ATOM 2120 N N . ASP A 1 298 ? -0.436 28.965 15.276 1.00 39.22 298 ASP A N 1
ATOM 2121 C CA . ASP A 1 298 ? 0.972 28.932 15.708 1.00 39.22 298 ASP A CA 1
ATOM 2122 C C . ASP A 1 298 ? 1.212 29.701 17.020 1.00 39.22 298 ASP A C 1
ATOM 2124 O O . ASP A 1 298 ? 2.038 29.291 17.835 1.00 39.22 298 ASP A O 1
ATOM 2128 N N . LEU A 1 299 ? 0.499 30.812 17.235 1.00 39.50 299 LEU A N 1
ATOM 2129 C CA . LEU A 1 299 ? 0.547 31.584 18.480 1.00 39.50 299 LEU A CA 1
ATOM 2130 C C . LEU A 1 299 ? -0.044 30.801 19.663 1.00 39.50 299 LEU A C 1
ATOM 2132 O O . LEU A 1 299 ? 0.594 30.718 20.710 1.00 39.50 299 LEU A O 1
ATOM 2136 N N . LEU A 1 300 ? -1.218 30.187 19.472 1.00 36.12 300 LEU A N 1
ATOM 2137 C CA . LEU A 1 300 ? -1.838 29.269 20.434 1.00 36.12 300 LEU A CA 1
ATOM 2138 C C . LEU A 1 300 ? -0.884 28.130 20.796 1.00 36.12 300 LEU A C 1
ATOM 2140 O O . LEU A 1 300 ? -0.662 27.889 21.975 1.00 36.12 300 LEU A O 1
ATOM 2144 N N . ARG A 1 301 ? -0.241 27.500 19.806 1.00 40.94 301 ARG A N 1
ATOM 2145 C CA . ARG A 1 301 ? 0.746 26.437 20.043 1.00 40.94 301 ARG A CA 1
ATOM 2146 C C . ARG A 1 301 ? 1.886 26.889 20.962 1.00 40.94 301 ARG A C 1
ATOM 2148 O O . ARG A 1 301 ? 2.182 26.204 21.931 1.00 40.94 301 ARG A O 1
ATOM 2155 N N . ARG A 1 302 ? 2.467 28.071 20.726 1.00 41.66 302 ARG A N 1
ATOM 2156 C CA . ARG A 1 302 ? 3.553 28.603 21.575 1.00 41.66 302 ARG A CA 1
ATOM 2157 C C . ARG A 1 302 ? 3.109 28.873 23.016 1.00 41.66 302 ARG A C 1
ATOM 2159 O O . ARG A 1 302 ? 3.845 28.562 23.943 1.00 41.66 302 ARG A O 1
ATOM 2166 N N . VAL A 1 303 ? 1.906 29.415 23.211 1.00 36.59 303 VAL A N 1
ATOM 2167 C CA . VAL A 1 303 ? 1.328 29.645 24.551 1.00 36.59 303 VAL A CA 1
ATOM 2168 C C . VAL A 1 303 ? 1.138 28.324 25.313 1.00 36.59 303 VAL A C 1
ATOM 2170 O O . VAL A 1 303 ? 1.368 28.254 26.521 1.00 36.59 303 VAL A O 1
ATOM 2173 N N . VAL A 1 304 ? 0.768 27.262 24.599 1.00 40.25 304 VAL A N 1
ATOM 2174 C CA . VAL A 1 304 ? 0.526 25.913 25.135 1.00 40.25 304 VAL A CA 1
ATOM 2175 C C . VAL A 1 304 ? 1.827 25.197 25.485 1.00 40.25 304 VAL A C 1
ATOM 2177 O O . VAL A 1 304 ? 1.907 24.558 26.536 1.00 40.25 304 VAL A O 1
ATOM 2180 N N . ASP A 1 305 ? 2.856 25.345 24.651 1.00 41.53 305 ASP A N 1
ATOM 2181 C CA . ASP A 1 305 ? 4.195 24.805 24.898 1.00 41.53 305 ASP A CA 1
ATOM 2182 C C . ASP A 1 305 ? 4.802 25.427 26.168 1.00 41.53 305 ASP A C 1
ATOM 2184 O O . ASP A 1 305 ? 5.301 24.710 27.041 1.00 41.53 305 ASP A O 1
ATOM 2188 N N . SER A 1 306 ? 4.657 26.747 26.341 1.00 39.94 306 SER A N 1
ATOM 2189 C CA . SER A 1 306 ? 5.089 27.458 27.553 1.00 39.94 306 SER A CA 1
ATOM 2190 C C . SER A 1 306 ? 4.303 27.035 28.804 1.00 39.94 306 SER A C 1
ATOM 2192 O O . SER A 1 306 ? 4.893 26.828 29.867 1.00 39.94 306 SER A O 1
ATOM 2194 N N . GLY A 1 307 ? 2.982 26.837 28.694 1.00 35.94 307 GLY A N 1
ATOM 2195 C CA . GLY A 1 307 ? 2.147 26.332 29.794 1.00 35.94 307 GLY A CA 1
ATOM 2196 C C . GLY A 1 307 ? 2.465 24.881 30.188 1.00 35.94 307 GLY A C 1
ATOM 2197 O O . GLY A 1 307 ? 2.448 24.535 31.373 1.00 35.94 307 GLY A O 1
ATOM 2198 N N . SER A 1 308 ? 2.822 24.045 29.210 1.00 40.28 308 SER A N 1
ATOM 2199 C CA . SER A 1 308 ? 3.200 22.641 29.413 1.00 40.28 308 SER A CA 1
ATOM 2200 C C . SER A 1 308 ? 4.569 22.494 30.073 1.00 40.28 308 SER A C 1
ATOM 2202 O O . SER A 1 308 ? 4.728 21.697 31.002 1.00 40.28 308 SER A O 1
ATOM 2204 N N . ALA A 1 309 ? 5.535 23.324 29.669 1.00 42.31 309 ALA A N 1
ATOM 2205 C CA . ALA A 1 309 ? 6.835 23.425 30.325 1.00 42.31 309 ALA A CA 1
ATOM 2206 C C . ALA A 1 309 ? 6.694 23.844 31.800 1.00 42.31 309 ALA A C 1
ATOM 2208 O O . ALA A 1 309 ? 7.306 23.230 32.677 1.00 42.31 309 ALA A O 1
ATOM 2209 N N . LEU A 1 310 ? 5.822 24.815 32.099 1.00 37.06 310 LEU A N 1
ATOM 2210 C CA . LEU A 1 310 ? 5.534 25.237 33.472 1.00 37.06 310 LEU A CA 1
ATOM 2211 C C . LEU A 1 310 ? 4.911 24.095 34.302 1.00 37.06 310 LEU A C 1
ATOM 2213 O O . LEU A 1 310 ? 5.372 23.819 35.410 1.00 37.06 310 LEU A O 1
ATOM 2217 N N . GLY A 1 311 ? 3.915 23.379 33.765 1.00 39.66 311 GLY A N 1
ATOM 2218 C CA . GLY A 1 311 ? 3.271 22.244 34.444 1.00 39.66 311 GLY A CA 1
ATOM 2219 C C . GLY A 1 311 ? 4.225 21.081 34.759 1.00 39.66 311 GLY A C 1
ATOM 2220 O O . GLY A 1 311 ? 4.169 20.502 35.851 1.00 39.66 311 GLY A O 1
ATOM 2221 N N . ALA A 1 312 ? 5.149 20.773 33.845 1.00 41.44 312 ALA A N 1
ATOM 2222 C CA . ALA A 1 312 ? 6.168 19.741 34.037 1.00 41.44 312 ALA A CA 1
ATOM 2223 C C . ALA A 1 312 ? 7.167 20.107 35.150 1.00 41.44 312 ALA A C 1
ATOM 2225 O O . ALA A 1 312 ? 7.497 19.266 35.992 1.00 41.44 312 ALA A O 1
ATOM 2226 N N . VAL A 1 313 ? 7.600 21.371 35.212 1.00 38.84 313 VAL A N 1
ATOM 2227 C CA . VAL A 1 313 ? 8.538 21.853 36.240 1.00 38.84 313 VAL A CA 1
ATOM 2228 C C . VAL A 1 313 ? 7.895 21.865 37.635 1.00 38.84 313 VAL A C 1
ATOM 2230 O O . VAL A 1 313 ? 8.544 21.484 38.611 1.00 38.84 313 VAL A O 1
ATOM 2233 N N . LEU A 1 314 ? 6.613 22.229 37.748 1.00 37.41 314 LEU A N 1
ATOM 2234 C CA . LEU A 1 314 ? 5.878 22.217 39.023 1.00 37.41 314 LEU A CA 1
ATOM 2235 C C . LEU A 1 314 ? 5.649 20.799 39.562 1.00 37.41 314 LEU A C 1
ATOM 2237 O O . LEU A 1 314 ? 5.806 20.555 40.761 1.00 37.41 314 LEU A O 1
ATOM 2241 N N . THR A 1 315 ? 5.361 19.851 38.665 1.00 42.84 315 THR A N 1
ATOM 2242 C CA . THR A 1 315 ? 5.190 18.429 38.999 1.00 42.84 315 THR A CA 1
ATOM 2243 C C . THR A 1 315 ? 6.507 17.807 39.470 1.00 42.84 315 THR A C 1
ATOM 2245 O O . THR A 1 315 ? 6.535 17.109 40.483 1.00 42.84 315 THR A O 1
ATOM 2248 N N . ALA A 1 316 ? 7.621 18.121 38.799 1.00 38.72 316 ALA A N 1
ATOM 2249 C CA . ALA A 1 316 ? 8.956 17.683 39.209 1.00 38.72 316 ALA A CA 1
ATOM 2250 C C . ALA A 1 316 ? 9.396 18.268 40.570 1.00 38.72 316 ALA A C 1
ATOM 2252 O O . ALA A 1 316 ? 10.220 17.670 41.260 1.00 38.72 316 ALA A O 1
ATOM 2253 N N . GLY A 1 317 ? 8.831 19.413 40.974 1.00 32.78 317 GLY A N 1
ATOM 2254 C CA . GLY A 1 317 ? 9.077 20.071 42.262 1.00 32.78 317 GLY A CA 1
ATOM 2255 C C . GLY A 1 317 ? 8.177 19.623 43.423 1.00 32.78 317 GLY A C 1
ATOM 2256 O O . GLY A 1 317 ? 8.347 20.127 44.532 1.00 32.78 317 GLY A O 1
ATOM 2257 N N . GLY A 1 318 ? 7.229 18.702 43.205 1.00 34.91 318 GLY A N 1
ATOM 2258 C CA . GLY A 1 318 ? 6.354 18.162 44.258 1.00 34.91 318 GLY A CA 1
ATOM 2259 C C . GLY A 1 318 ? 5.228 19.094 44.730 1.00 34.91 318 GLY A C 1
ATOM 2260 O O . GLY A 1 318 ? 4.596 18.818 45.749 1.00 34.91 318 GLY A O 1
ATOM 2261 N N . LEU A 1 319 ? 4.952 20.183 44.009 1.00 35.59 319 LEU A N 1
ATOM 2262 C CA . LEU A 1 319 ? 3.862 21.110 44.308 1.00 35.59 319 LEU A CA 1
ATOM 2263 C C . LEU A 1 319 ? 2.653 20.766 43.431 1.00 35.59 319 LEU A C 1
ATOM 2265 O O . LEU A 1 319 ? 2.580 21.167 42.272 1.00 35.59 319 LEU A O 1
ATOM 2269 N N . MET A 1 320 ? 1.690 20.014 43.971 1.00 36.22 320 MET A N 1
ATOM 2270 C CA . MET A 1 320 ? 0.383 19.874 43.323 1.00 36.22 320 MET A CA 1
ATOM 2271 C C . MET A 1 320 ? -0.368 21.204 43.429 1.00 36.22 320 MET A C 1
ATOM 2273 O O . MET A 1 320 ? -0.903 21.536 44.485 1.00 36.22 320 MET A O 1
ATOM 2277 N N . VAL A 1 321 ? -0.435 21.949 42.327 1.00 31.89 321 VAL A N 1
ATOM 2278 C CA . VAL A 1 321 ? -1.389 23.050 42.156 1.00 31.89 321 VAL A CA 1
ATOM 2279 C C . VAL A 1 321 ? -2.341 22.692 41.019 1.00 31.89 321 VAL A C 1
ATOM 2281 O O . VAL A 1 321 ? -1.962 22.065 40.033 1.00 31.89 321 VAL A O 1
ATOM 2284 N N . THR A 1 322 ? -3.598 23.086 41.192 1.00 34.38 322 THR A N 1
ATOM 2285 C CA . THR A 1 322 ? -4.814 22.909 40.380 1.00 34.38 322 THR A CA 1
ATOM 2286 C C . THR A 1 322 ? -4.755 23.419 38.924 1.00 34.38 322 THR A C 1
ATOM 2288 O O . THR A 1 322 ? -5.784 23.744 38.343 1.00 34.38 322 THR A O 1
ATOM 2291 N N . ALA A 1 323 ? -3.580 23.432 38.289 1.00 34.97 323 ALA A N 1
ATOM 2292 C CA . ALA A 1 323 ? -3.369 23.746 36.872 1.00 34.97 323 ALA A CA 1
ATOM 2293 C C . ALA A 1 323 ? -3.519 22.519 35.940 1.00 34.97 323 ALA A C 1
ATOM 2295 O O . ALA A 1 323 ? -3.305 22.616 34.736 1.00 34.97 323 ALA A O 1
ATOM 2296 N N . ALA A 1 324 ? -3.912 21.356 36.470 1.00 31.42 324 ALA A N 1
ATOM 2297 C CA . ALA A 1 324 ? -4.023 20.108 35.709 1.00 31.42 324 ALA A CA 1
ATOM 2298 C C . ALA A 1 324 ? -5.241 20.023 34.763 1.00 31.42 324 ALA A C 1
ATOM 2300 O O . ALA A 1 324 ? -5.340 19.055 34.018 1.00 31.42 324 ALA A O 1
ATOM 2301 N N . ARG A 1 325 ? -6.172 20.991 34.776 1.00 32.00 325 ARG A N 1
ATOM 2302 C CA . ARG A 1 325 ? -7.387 20.949 33.933 1.00 32.00 325 ARG A CA 1
ATOM 2303 C C . ARG A 1 325 ? -7.252 21.610 32.549 1.00 32.00 325 ARG A C 1
ATOM 2305 O O . ARG A 1 325 ? -7.749 21.010 31.602 1.00 32.00 325 ARG A O 1
ATOM 2312 N N . PRO A 1 326 ? -6.564 22.755 32.368 1.00 31.80 326 PRO A N 1
ATOM 2313 C CA . PRO A 1 326 ? -6.385 23.339 31.032 1.00 31.80 326 PRO A CA 1
ATOM 2314 C C . PRO A 1 326 ? -5.360 22.583 30.166 1.00 31.80 326 PRO A C 1
ATOM 2316 O O . PRO A 1 326 ? -5.510 22.527 28.950 1.00 31.80 326 PRO A O 1
ATOM 2319 N N . LEU A 1 327 ? -4.344 21.952 30.778 1.00 33.09 327 LEU A N 1
ATOM 2320 C CA . LEU A 1 327 ? -3.314 21.184 30.056 1.00 33.09 327 LEU A CA 1
ATOM 2321 C C . LEU A 1 327 ? -3.855 19.896 29.409 1.00 33.09 327 LEU A C 1
ATOM 2323 O O . LEU A 1 327 ? -3.476 19.578 28.288 1.00 33.09 327 LEU A O 1
ATOM 2327 N N . SER A 1 328 ? -4.750 19.165 30.084 1.00 34.66 328 SER A N 1
ATOM 2328 C CA . SER A 1 328 ? -5.371 17.953 29.520 1.00 34.66 328 SER A CA 1
ATOM 2329 C C . SER A 1 328 ? -6.312 18.258 28.352 1.00 34.66 328 SER A C 1
ATOM 2331 O O . SER A 1 328 ? -6.531 17.415 27.493 1.00 34.66 328 SER A O 1
ATOM 2333 N N . LEU A 1 329 ? -6.858 19.475 28.316 1.00 32.94 329 LEU A N 1
ATOM 2334 C CA . LEU A 1 329 ? -7.823 19.926 27.316 1.00 32.94 329 LEU A CA 1
ATOM 2335 C C . LEU A 1 329 ? -7.159 20.390 26.013 1.00 32.94 329 LEU A C 1
ATOM 2337 O O . LEU A 1 329 ? -7.742 20.265 24.944 1.00 32.94 329 LEU A O 1
ATOM 2341 N N . LEU A 1 330 ? -5.905 20.837 26.072 1.00 32.84 330 LEU A N 1
ATOM 2342 C CA . LEU A 1 330 ? -5.119 21.216 24.895 1.00 32.84 330 LEU A CA 1
ATOM 2343 C C . LEU A 1 330 ? -4.499 20.026 24.149 1.00 32.84 330 LEU A C 1
ATOM 2345 O O . LEU A 1 330 ? -4.213 20.143 22.959 1.00 32.84 330 LEU A O 1
ATOM 2349 N N . GLN A 1 331 ? -4.388 18.862 24.795 1.00 33.00 331 GLN A N 1
ATOM 2350 C CA . GLN A 1 331 ? -4.103 17.586 24.124 1.00 33.00 331 GLN A CA 1
ATOM 2351 C C . GLN A 1 331 ? -5.292 17.081 23.282 1.00 33.00 331 GLN A C 1
ATOM 2353 O O . GLN A 1 331 ? -5.071 16.372 22.300 1.00 33.00 331 GLN A O 1
ATOM 2358 N N . ALA A 1 332 ? -6.519 17.526 23.591 1.00 31.38 332 ALA A N 1
ATOM 2359 C CA . ALA A 1 332 ? -7.729 17.225 22.822 1.00 31.38 332 ALA A CA 1
ATOM 2360 C C . ALA A 1 332 ? -7.906 18.083 21.547 1.00 31.38 332 ALA A C 1
ATOM 2362 O O . ALA A 1 332 ? -8.759 17.773 20.721 1.00 31.38 332 ALA A O 1
ATOM 2363 N N . TYR A 1 333 ? -7.093 19.137 21.365 1.00 30.44 333 TYR A N 1
ATOM 2364 C CA . TYR A 1 333 ? -7.106 20.026 20.184 1.00 30.44 333 TYR A CA 1
ATOM 2365 C C . TYR A 1 333 ? -6.115 19.640 19.076 1.00 30.44 333 TYR A C 1
ATOM 2367 O O . TYR A 1 333 ? -6.075 20.241 18.000 1.00 30.44 333 TYR A O 1
ATOM 2375 N N . THR A 1 334 ? -5.329 18.597 19.309 1.00 32.91 334 THR A N 1
ATOM 2376 C CA . THR A 1 334 ? -4.865 17.699 18.250 1.00 32.91 334 THR A CA 1
ATOM 2377 C C . THR A 1 334 ? -5.958 16.655 18.047 1.00 32.91 334 THR A C 1
ATOM 2379 O O . THR A 1 334 ? -6.510 16.241 19.060 1.00 32.91 334 THR A O 1
ATOM 2382 N N . PRO A 1 335 ? -6.281 16.201 16.815 1.00 35.16 335 PRO A N 1
ATOM 2383 C CA . PRO A 1 335 ? -7.150 15.033 16.659 1.00 35.16 335 PRO A CA 1
ATOM 2384 C C . PRO A 1 335 ? -6.636 13.958 17.620 1.00 35.16 335 PRO A C 1
ATOM 2386 O O . PRO A 1 335 ? -5.462 13.588 17.528 1.00 35.16 335 PRO A O 1
ATOM 2389 N N . THR A 1 336 ? -7.440 13.610 18.628 1.00 43.69 336 THR A N 1
ATOM 2390 C CA . THR A 1 336 ? -6.986 12.802 19.761 1.00 43.69 336 THR A CA 1
ATOM 2391 C C . THR A 1 336 ? -6.487 11.491 19.197 1.00 43.69 336 THR A C 1
ATOM 2393 O O . THR A 1 336 ? -7.247 10.735 18.590 1.00 43.69 336 THR A O 1
ATOM 2396 N N . ARG A 1 337 ? -5.179 11.259 19.307 1.00 52.69 337 ARG A N 1
ATOM 2397 C CA . ARG A 1 337 ? -4.624 9.960 18.959 1.00 52.69 337 ARG A CA 1
ATOM 2398 C C . ARG A 1 337 ? -5.152 8.983 19.988 1.00 52.69 337 ARG A C 1
ATOM 2400 O O . ARG A 1 337 ? -4.839 9.127 21.163 1.00 52.69 337 ARG A O 1
ATOM 2407 N N . PHE A 1 338 ? -5.918 8.002 19.539 1.00 63.69 338 PHE A N 1
ATOM 2408 C CA . PHE A 1 338 ? -6.318 6.914 20.420 1.00 63.69 338 PHE A CA 1
ATOM 2409 C C . PHE A 1 338 ? -5.150 5.931 20.633 1.00 63.69 338 PHE A C 1
ATOM 2411 O O . PHE A 1 338 ? -5.132 5.209 21.620 1.00 63.69 338 PHE A O 1
ATOM 2418 N N . CYS A 1 339 ? -4.147 5.921 19.745 1.00 66.88 339 CYS A N 1
ATOM 2419 C CA . CYS A 1 339 ? -2.948 5.089 19.867 1.00 66.88 339 CYS A CA 1
ATOM 2420 C C . CYS A 1 339 ? -1.707 5.940 20.191 1.00 66.88 339 CYS A C 1
ATOM 2422 O O . CYS A 1 339 ? -1.442 6.942 19.516 1.00 66.88 339 CYS A O 1
ATOM 2424 N N . ALA A 1 340 ? -0.900 5.531 21.178 1.00 61.19 340 ALA A N 1
ATOM 2425 C CA . ALA A 1 340 ? 0.333 6.253 21.533 1.00 61.19 340 ALA A CA 1
ATOM 2426 C C . ALA A 1 340 ? 1.550 5.851 20.693 1.00 61.19 340 ALA A C 1
ATOM 2428 O O . ALA A 1 340 ? 2.649 6.364 20.930 1.00 61.19 340 ALA A O 1
ATOM 2429 N N . THR A 1 341 ? 1.398 4.965 19.702 1.00 57.44 341 THR A N 1
ATOM 2430 C CA . THR A 1 341 ? 2.486 4.694 18.758 1.00 57.44 341 THR A CA 1
ATOM 2431 C C . THR A 1 341 ? 2.857 6.015 18.055 1.00 57.44 341 THR A C 1
ATOM 2433 O O . THR A 1 341 ? 2.002 6.652 17.438 1.00 57.44 341 THR A O 1
ATOM 2436 N N . PRO A 1 342 ? 4.103 6.509 18.166 1.00 50.47 342 PRO A N 1
ATOM 2437 C CA . PRO A 1 342 ? 4.431 7.868 17.735 1.00 50.47 342 PRO A CA 1
ATOM 2438 C C . PRO A 1 342 ? 4.316 8.041 16.210 1.00 50.47 342 PRO A C 1
ATOM 2440 O O . PRO A 1 342 ? 4.909 7.266 15.470 1.00 50.47 342 PRO A O 1
ATOM 2443 N N . ASP A 1 343 ? 3.616 9.090 15.748 1.00 46.34 343 ASP A N 1
ATOM 2444 C CA . ASP A 1 343 ? 3.621 9.610 14.362 1.00 46.34 343 ASP A CA 1
ATOM 2445 C C . ASP A 1 343 ? 4.402 10.935 14.222 1.00 46.34 343 ASP A C 1
ATOM 2447 O O . ASP A 1 343 ? 4.646 11.622 15.218 1.00 46.34 343 ASP A O 1
ATOM 2451 N N . GLN A 1 344 ? 4.689 11.346 12.971 1.00 41.31 344 GLN A N 1
ATOM 2452 C CA . GLN A 1 344 ? 5.428 12.567 12.606 1.00 41.31 344 GLN A CA 1
ATOM 2453 C C . GLN A 1 344 ? 5.050 13.830 13.412 1.00 41.31 344 GLN A C 1
ATOM 2455 O O . GLN A 1 344 ? 3.866 14.175 13.475 1.00 41.31 344 GLN A O 1
ATOM 2460 N N . PRO A 1 345 ? 6.028 14.631 13.884 1.00 35.34 345 PRO A N 1
ATOM 2461 C CA . PRO A 1 345 ? 5.828 16.053 14.138 1.00 35.34 345 PRO A CA 1
ATOM 2462 C C . PRO A 1 345 ? 6.162 16.901 12.889 1.00 35.34 345 PRO A C 1
ATOM 2464 O O . PRO A 1 345 ? 7.298 16.933 12.430 1.00 35.34 345 PRO A O 1
ATOM 2467 N N . GLN A 1 346 ? 5.137 17.601 12.388 1.00 39.09 346 GLN A N 1
ATOM 2468 C CA . GLN A 1 346 ? 5.111 18.862 11.616 1.00 39.09 346 GLN A CA 1
ATOM 2469 C C . GLN A 1 346 ? 5.954 19.039 10.325 1.00 39.09 346 GLN A C 1
ATOM 2471 O O . GLN A 1 346 ? 7.131 19.383 10.353 1.00 39.09 346 GLN A O 1
ATOM 2476 N N . ILE A 1 347 ? 5.252 19.053 9.183 1.00 29.33 347 ILE A N 1
ATOM 2477 C CA . ILE A 1 347 ? 5.504 19.936 8.021 1.00 29.33 347 ILE A CA 1
ATOM 2478 C C . ILE A 1 347 ? 4.184 20.709 7.783 1.00 29.33 347 ILE A C 1
ATOM 2480 O O . ILE A 1 347 ? 3.118 20.130 8.010 1.00 29.33 347 ILE A O 1
ATOM 2484 N N . PRO A 1 348 ? 4.186 21.998 7.382 1.00 28.78 348 PRO A N 1
ATOM 2485 C CA . PRO A 1 348 ? 2.953 22.754 7.124 1.00 28.78 348 PRO A CA 1
ATOM 2486 C C . PRO A 1 348 ? 2.024 22.016 6.141 1.00 28.78 348 PRO A C 1
ATOM 2488 O O . PRO A 1 348 ? 2.426 21.734 5.016 1.00 28.78 348 PRO A O 1
ATOM 2491 N N . GLY A 1 349 ? 0.794 21.692 6.573 1.00 29.66 349 GLY A N 1
ATOM 2492 C CA . GLY A 1 349 ? -0.201 20.987 5.743 1.00 29.66 349 GLY A CA 1
ATOM 2493 C C . GLY A 1 349 ? -1.021 19.872 6.416 1.00 29.66 349 GLY A C 1
ATOM 2494 O O . GLY A 1 349 ? -1.858 19.274 5.750 1.00 29.66 349 GLY A O 1
ATOM 2495 N N . GLY A 1 350 ? -0.833 19.595 7.711 1.00 33.69 350 GLY A N 1
ATOM 2496 C CA . GLY A 1 350 ? -1.665 18.645 8.469 1.00 33.69 350 GLY A CA 1
ATOM 2497 C C . GLY A 1 350 ? -0.937 17.370 8.900 1.00 33.69 350 GLY A C 1
ATOM 2498 O O . GLY A 1 350 ? 0.213 17.132 8.534 1.00 33.69 350 GLY A O 1
ATOM 2499 N N . VAL A 1 351 ? -1.604 16.572 9.739 1.00 35.06 351 VAL A N 1
ATOM 2500 C CA . VAL A 1 351 ? -1.028 15.380 10.370 1.00 35.06 351 VAL A CA 1
ATOM 2501 C C . VAL A 1 351 ? -0.974 14.216 9.377 1.00 35.06 351 VAL A C 1
ATOM 2503 O O . VAL A 1 351 ? -1.995 13.850 8.798 1.00 35.06 351 VAL A O 1
ATOM 2506 N N . ARG A 1 352 ? 0.211 13.626 9.171 1.00 42.94 352 ARG A N 1
ATOM 2507 C CA . ARG A 1 352 ? 0.400 12.445 8.315 1.00 42.94 352 ARG A CA 1
ATOM 2508 C C . ARG A 1 352 ? 0.798 11.238 9.171 1.00 42.94 352 ARG A C 1
ATOM 2510 O O . ARG A 1 352 ? 1.902 11.244 9.712 1.00 42.94 352 ARG A O 1
ATOM 2517 N N . PRO A 1 353 ? -0.070 10.221 9.297 1.00 46.00 353 PRO A N 1
ATOM 2518 C CA . PRO A 1 353 ? 0.285 8.973 9.960 1.00 46.00 353 PRO A CA 1
ATOM 2519 C C . PRO A 1 353 ? 1.471 8.272 9.290 1.00 46.00 353 PRO A C 1
ATOM 2521 O O . PRO A 1 353 ? 1.600 8.308 8.061 1.00 46.00 353 PRO A O 1
ATOM 2524 N N . LEU A 1 354 ? 2.316 7.605 10.078 1.00 45.25 354 LEU A N 1
ATOM 2525 C CA . LEU A 1 354 ? 3.469 6.857 9.578 1.00 45.25 354 LEU A CA 1
ATOM 2526 C C . LEU A 1 354 ? 3.045 5.611 8.820 1.00 45.25 354 LEU A C 1
ATOM 2528 O O . LEU A 1 354 ? 2.721 4.602 9.428 1.00 45.25 354 LEU A O 1
ATOM 2532 N N . THR A 1 355 ? 3.143 5.654 7.493 1.00 44.88 355 THR A N 1
ATOM 2533 C CA . THR A 1 355 ? 2.727 4.564 6.601 1.00 44.88 355 THR A CA 1
ATOM 2534 C C . THR A 1 355 ? 3.554 3.287 6.715 1.00 44.88 355 THR A C 1
ATOM 2536 O O . THR A 1 355 ? 3.021 2.229 6.402 1.00 44.88 355 THR A O 1
ATOM 2539 N N . ALA A 1 356 ? 4.817 3.341 7.157 1.00 45.16 356 ALA A N 1
ATOM 2540 C CA . ALA A 1 356 ? 5.489 2.227 7.836 1.00 45.16 356 ALA A CA 1
ATOM 2541 C C . ALA A 1 356 ? 6.825 2.667 8.452 1.00 45.16 356 ALA A C 1
ATOM 2543 O O . ALA A 1 356 ? 7.604 3.351 7.794 1.00 45.16 356 ALA A O 1
ATOM 2544 N N . GLY A 1 357 ? 7.129 2.209 9.664 1.00 47.03 357 GLY A N 1
ATOM 2545 C CA . GLY A 1 357 ? 8.508 2.038 10.137 1.00 47.03 357 GLY A CA 1
ATOM 2546 C C . GLY A 1 357 ? 9.034 0.645 9.775 1.00 47.03 357 GLY A C 1
ATOM 2547 O O . GLY A 1 357 ? 8.255 -0.216 9.370 1.00 47.03 357 GLY A O 1
ATOM 2548 N N . GLU A 1 358 ? 10.339 0.410 9.932 1.00 52.66 358 GLU A N 1
ATOM 2549 C CA . GLU A 1 358 ? 10.925 -0.931 9.796 1.00 52.66 358 GLU A CA 1
ATOM 2550 C C . GLU A 1 358 ? 10.160 -1.913 10.700 1.00 52.66 358 GLU A C 1
ATOM 2552 O O . GLU A 1 358 ? 10.024 -1.704 11.913 1.00 52.66 358 GLU A O 1
ATOM 2557 N N . THR A 1 359 ? 9.597 -2.965 10.109 1.00 53.59 359 THR A N 1
ATOM 2558 C CA . THR A 1 359 ? 8.985 -4.072 10.850 1.00 53.59 359 THR A CA 1
ATOM 2559 C C . THR A 1 359 ? 10.110 -4.955 11.386 1.00 53.59 359 THR A C 1
ATOM 2561 O O . THR A 1 359 ? 10.349 -6.052 10.890 1.00 53.59 359 THR A O 1
ATOM 2564 N N . GLU A 1 360 ? 10.876 -4.456 12.356 1.00 48.47 360 GLU A N 1
ATOM 2565 C CA . GLU A 1 360 ? 11.957 -5.241 12.970 1.00 48.47 360 GLU A CA 1
ATOM 2566 C C . GLU A 1 360 ? 11.419 -6.362 13.876 1.00 48.47 360 GLU A C 1
ATOM 2568 O O . GLU A 1 360 ? 12.167 -7.267 14.240 1.00 48.47 360 GLU A O 1
ATOM 2573 N N . LYS A 1 361 ? 10.125 -6.324 14.227 1.00 64.25 361 LYS A N 1
ATOM 2574 C CA . LYS A 1 361 ? 9.496 -7.216 15.206 1.00 64.25 361 LYS A CA 1
ATOM 2575 C C . LYS A 1 361 ? 8.311 -7.949 14.579 1.00 64.25 361 LYS A C 1
ATOM 2577 O O . LYS A 1 361 ? 7.262 -7.355 14.346 1.00 64.25 361 LYS A O 1
ATOM 2582 N N . ARG A 1 362 ? 8.510 -9.234 14.280 1.00 75.12 362 ARG A N 1
ATOM 2583 C CA . ARG A 1 362 ? 7.486 -10.192 13.835 1.00 75.12 362 ARG A CA 1
ATOM 2584 C C . ARG A 1 362 ? 7.528 -11.400 14.755 1.00 75.12 362 ARG A C 1
ATOM 2586 O O . ARG A 1 362 ? 8.608 -11.755 15.222 1.00 75.12 362 ARG A O 1
ATOM 2593 N N . TRP A 1 363 ? 6.407 -12.088 14.915 1.00 83.81 363 TRP A N 1
ATOM 2594 C CA . TRP A 1 363 ? 6.391 -13.357 15.635 1.00 83.81 363 TRP A CA 1
ATOM 2595 C C . TRP A 1 363 ? 7.105 -14.442 14.811 1.00 83.81 363 TRP A C 1
ATOM 2597 O O . TRP A 1 363 ? 6.697 -14.708 13.675 1.00 83.81 363 TRP A O 1
ATOM 2607 N N . PRO A 1 364 ? 8.173 -15.084 15.328 1.00 79.94 364 PRO A N 1
ATOM 2608 C CA . PRO A 1 364 ? 8.842 -16.176 14.617 1.00 79.94 364 PRO A CA 1
ATOM 2609 C C . PRO A 1 364 ? 7.924 -17.386 14.409 1.00 79.94 364 PRO A C 1
ATOM 2611 O O . PRO A 1 364 ? 8.041 -18.080 13.399 1.00 79.94 364 PRO A O 1
ATOM 2614 N N . ASN A 1 365 ? 7.015 -17.615 15.360 1.00 84.12 365 ASN A N 1
ATOM 2615 C CA . ASN A 1 365 ? 5.964 -18.619 15.301 1.00 84.12 365 ASN A CA 1
ATOM 2616 C C . ASN A 1 365 ? 4.596 -17.917 15.355 1.00 84.12 365 ASN A C 1
ATOM 2618 O O . ASN A 1 365 ? 4.298 -17.299 16.374 1.00 84.12 365 ASN A O 1
ATOM 2622 N N . PRO A 1 366 ? 3.769 -17.993 14.299 1.00 85.94 366 PRO A N 1
ATOM 2623 C CA . PRO A 1 366 ? 2.473 -17.322 14.265 1.00 85.94 366 PRO A CA 1
ATOM 2624 C C . PRO A 1 366 ? 1.340 -18.120 14.945 1.00 85.94 366 PRO A C 1
ATOM 2626 O O . PRO A 1 366 ? 0.193 -17.674 14.919 1.00 85.94 366 PRO A O 1
ATOM 2629 N N . ALA A 1 367 ? 1.637 -19.275 15.557 1.00 91.50 367 ALA A N 1
ATOM 2630 C CA . ALA A 1 367 ? 0.734 -19.941 16.496 1.00 91.50 367 ALA A CA 1
ATOM 2631 C C . ALA A 1 367 ? 0.907 -19.324 17.892 1.00 91.50 367 ALA A C 1
ATOM 2633 O O . ALA A 1 367 ? 1.914 -19.571 18.558 1.00 91.50 367 ALA A O 1
ATOM 2634 N N . LEU A 1 368 ? -0.055 -18.494 18.297 1.00 93.75 368 LEU A N 1
ATOM 2635 C CA . LEU A 1 368 ? 0.059 -17.568 19.421 1.00 93.75 368 LEU A CA 1
ATOM 2636 C C . LEU A 1 368 ? -1.033 -17.832 20.456 1.00 93.75 368 LEU A C 1
ATOM 2638 O O . LEU A 1 368 ? -2.223 -17.895 20.139 1.00 93.75 368 LEU A O 1
ATOM 2642 N N . ARG A 1 369 ? -0.637 -17.963 21.721 1.00 95.69 369 ARG A N 1
ATOM 2643 C CA . ARG A 1 369 ? -1.561 -18.100 22.847 1.00 95.69 369 ARG A CA 1
ATOM 2644 C C . ARG A 1 369 ? -1.918 -16.729 23.393 1.00 95.69 369 ARG A C 1
ATOM 2646 O O . ARG A 1 369 ? -1.032 -15.976 23.780 1.00 95.69 369 ARG A O 1
ATOM 2653 N N . VAL A 1 370 ? -3.205 -16.423 23.463 1.00 97.44 370 VAL A N 1
ATOM 2654 C CA . VAL A 1 370 ? -3.711 -15.107 23.867 1.00 97.44 370 VAL A CA 1
ATOM 2655 C C . VAL A 1 370 ? -4.441 -15.222 25.202 1.00 97.44 370 VAL A C 1
ATOM 2657 O O . VAL A 1 370 ? -5.372 -16.023 25.324 1.00 97.44 370 VAL A O 1
ATOM 2660 N N . SER A 1 371 ? -4.062 -14.424 26.198 1.00 96.31 371 SER A N 1
ATOM 2661 C CA . SER A 1 371 ? -4.857 -14.218 27.412 1.00 96.31 371 SER A CA 1
ATOM 2662 C C . SER A 1 371 ? -5.583 -12.873 27.359 1.00 96.31 371 SER A C 1
ATOM 2664 O O . SER A 1 371 ? -5.114 -11.914 26.752 1.00 96.31 371 SER A O 1
ATOM 2666 N N . ILE A 1 372 ? -6.772 -12.810 27.963 1.00 95.12 372 ILE A N 1
ATOM 2667 C CA . ILE A 1 372 ? -7.568 -11.580 28.065 1.00 95.12 372 ILE A CA 1
ATOM 2668 C C . ILE A 1 372 ? -7.968 -11.417 29.531 1.00 95.12 372 ILE A C 1
ATOM 2670 O O . ILE A 1 372 ? -8.744 -12.225 30.048 1.00 95.12 372 ILE A O 1
ATOM 2674 N N . ASP A 1 373 ? -7.440 -10.390 30.196 1.00 91.69 373 ASP A N 1
ATOM 2675 C CA . ASP A 1 373 ? -7.838 -9.982 31.544 1.00 91.69 373 ASP A CA 1
ATOM 2676 C C . ASP A 1 373 ? -8.716 -8.719 31.472 1.00 91.69 373 ASP A C 1
ATOM 2678 O O . ASP A 1 373 ? -8.201 -7.605 31.341 1.00 91.69 373 ASP A O 1
ATOM 2682 N N . PRO A 1 374 ? -10.053 -8.853 31.561 1.00 86.31 374 PRO A N 1
ATOM 2683 C CA . PRO A 1 374 ? -10.963 -7.719 31.446 1.00 86.31 374 PRO A CA 1
ATOM 2684 C C . PRO A 1 374 ? -11.059 -6.892 32.743 1.00 86.31 374 PRO A C 1
ATOM 2686 O O . PRO A 1 374 ? -11.871 -5.967 32.830 1.00 86.31 374 PRO A O 1
ATOM 2689 N N . LYS A 1 375 ? -10.278 -7.216 33.788 1.00 85.56 375 LYS A N 1
ATOM 2690 C CA . LYS A 1 375 ? -10.247 -6.425 35.026 1.00 85.56 375 LYS A CA 1
ATOM 2691 C C . LYS A 1 375 ? -9.790 -5.001 34.727 1.00 85.56 375 LYS A C 1
ATOM 2693 O O . LYS A 1 375 ? -8.694 -4.801 34.226 1.00 85.56 375 LYS A O 1
ATOM 2698 N N . GLY A 1 376 ? -10.609 -4.026 35.117 1.00 76.56 376 GLY A N 1
ATOM 2699 C CA . GLY A 1 376 ? -10.327 -2.601 34.923 1.00 76.56 376 GLY A CA 1
ATOM 2700 C C . GLY A 1 376 ? -11.272 -1.907 33.943 1.00 76.56 376 GLY A C 1
ATOM 2701 O O . GLY A 1 376 ? -11.310 -0.680 33.935 1.00 76.56 376 GLY A O 1
ATOM 2702 N N . ILE A 1 377 ? -12.086 -2.661 33.191 1.00 78.00 377 ILE A N 1
ATOM 2703 C CA . ILE A 1 377 ? -13.077 -2.098 32.264 1.00 78.00 377 ILE A CA 1
ATOM 2704 C C . ILE A 1 377 ? -14.206 -1.348 32.997 1.00 78.00 377 ILE A C 1
ATOM 2706 O O . ILE A 1 377 ? -14.651 -1.758 34.075 1.00 78.00 377 ILE A O 1
ATOM 2710 N N . LYS A 1 378 ? -14.695 -0.246 32.408 1.00 70.00 378 LYS A N 1
ATOM 2711 C CA . LYS A 1 378 ? -15.802 0.561 32.945 1.00 70.00 378 LYS A CA 1
ATOM 2712 C C . LYS A 1 378 ? -16.891 0.827 31.889 1.00 70.00 378 LYS A C 1
ATOM 2714 O O . LYS A 1 378 ? -16.542 1.216 30.776 1.00 70.00 378 LYS A O 1
ATOM 2719 N N . PRO A 1 379 ? -18.191 0.710 32.252 1.00 54.59 379 PRO A N 1
ATOM 2720 C CA . PRO A 1 379 ? -18.719 0.246 33.543 1.00 54.59 379 PRO A CA 1
ATOM 2721 C C . PRO A 1 379 ? -18.623 -1.292 33.726 1.00 54.59 379 PRO A C 1
ATOM 2723 O O . PRO A 1 379 ? -18.651 -2.022 32.737 1.00 54.59 379 PRO A O 1
ATOM 2726 N N . PRO A 1 380 ? -18.512 -1.810 34.971 1.00 57.66 380 PRO A N 1
ATOM 2727 C CA . PRO A 1 380 ? -17.786 -3.066 35.193 1.00 57.66 380 PRO A CA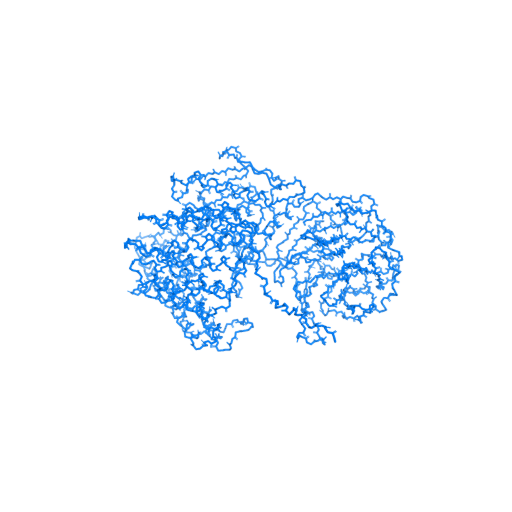 1
ATOM 2728 C C . PRO A 1 380 ? -18.605 -4.363 35.336 1.00 57.66 380 PRO A C 1
ATOM 2730 O O . PRO A 1 380 ? -17.975 -5.405 35.386 1.00 57.66 380 PRO A O 1
ATOM 2733 N N . GLU A 1 381 ? -19.944 -4.392 35.421 1.00 45.81 381 GLU A N 1
ATOM 2734 C CA . GLU A 1 381 ? -20.639 -5.633 35.871 1.00 45.81 381 GLU A CA 1
ATOM 2735 C C . GLU A 1 381 ? -21.493 -6.368 34.820 1.00 45.81 381 GLU A C 1
ATOM 2737 O O . GLU A 1 381 ? -21.641 -7.585 34.911 1.00 45.81 381 GLU A O 1
ATOM 2742 N N . THR A 1 382 ? -21.989 -5.699 33.773 1.00 50.06 382 THR A N 1
ATOM 2743 C CA . THR A 1 382 ? -22.763 -6.342 32.684 1.00 50.06 382 THR A CA 1
ATOM 2744 C C . THR A 1 382 ? -21.966 -6.550 31.390 1.00 50.06 382 THR A C 1
ATOM 2746 O O . THR A 1 382 ? -22.396 -7.313 30.530 1.00 50.06 382 THR A O 1
ATOM 2749 N N . MET A 1 383 ? -20.788 -5.923 31.267 1.00 54.16 383 MET A N 1
ATOM 2750 C CA . MET A 1 383 ? -19.950 -5.916 30.054 1.00 54.16 383 MET A CA 1
ATOM 2751 C C . MET A 1 383 ? -18.800 -6.938 30.078 1.00 54.16 383 MET A C 1
ATOM 2753 O O . MET A 1 383 ? -18.210 -7.203 29.040 1.00 54.16 383 MET A O 1
ATOM 2757 N N . LEU A 1 384 ? -18.467 -7.543 31.227 1.00 62.47 384 LEU A N 1
ATOM 2758 C CA . LEU A 1 384 ? -17.271 -8.395 31.380 1.00 62.47 384 LEU A CA 1
ATOM 2759 C C . LEU A 1 384 ? -17.212 -9.582 30.385 1.00 62.47 384 LEU A C 1
ATOM 2761 O O . LEU A 1 384 ? -16.192 -9.724 29.709 1.00 62.47 384 LEU A O 1
ATOM 2765 N N . PRO A 1 385 ? -18.259 -10.424 30.226 1.00 62.09 385 PRO A N 1
ATOM 2766 C CA . PRO A 1 385 ? -18.240 -11.496 29.224 1.00 62.09 385 PRO A CA 1
ATOM 2767 C C . PRO A 1 385 ? -18.325 -10.978 27.782 1.00 62.09 385 PRO A C 1
ATOM 2769 O O . PRO A 1 385 ? -17.754 -11.588 26.880 1.00 62.09 385 PRO A O 1
ATOM 2772 N N . VAL A 1 386 ? -19.020 -9.854 27.575 1.00 74.88 386 VAL A N 1
ATOM 2773 C CA . VAL A 1 386 ? -19.227 -9.228 26.259 1.00 74.88 386 VAL A CA 1
ATOM 2774 C C . VAL A 1 386 ? -17.909 -8.659 25.728 1.00 74.88 386 VAL A C 1
ATOM 2776 O O . VAL A 1 386 ? -17.537 -8.945 24.596 1.00 74.88 386 VAL A O 1
ATOM 2779 N N . ALA A 1 387 ? -17.132 -7.973 26.570 1.00 79.69 387 ALA A N 1
ATOM 2780 C CA . ALA A 1 387 ? -15.826 -7.414 26.227 1.00 79.69 387 ALA A CA 1
ATOM 2781 C C . ALA A 1 387 ? -14.802 -8.491 25.842 1.00 79.69 387 ALA A C 1
ATOM 2783 O O . ALA A 1 387 ? -14.096 -8.345 24.847 1.00 79.69 387 ALA A O 1
ATOM 2784 N N . VAL A 1 388 ? -14.748 -9.607 26.585 1.00 88.12 388 VAL A N 1
ATOM 2785 C CA . VAL A 1 388 ? -13.887 -10.746 26.218 1.00 88.12 388 VAL A CA 1
ATOM 2786 C C . VAL A 1 388 ? -14.301 -11.321 24.862 1.00 88.12 388 VAL A C 1
ATOM 2788 O O . VAL A 1 388 ? -13.429 -11.641 24.059 1.00 88.12 388 VAL A O 1
ATOM 2791 N N . GLY A 1 389 ? -15.608 -11.432 24.595 1.00 89.31 389 GLY A N 1
ATOM 2792 C CA . GLY A 1 389 ? -16.136 -11.836 23.288 1.00 89.31 389 GLY A CA 1
ATOM 2793 C C . GLY A 1 389 ? -15.681 -10.903 22.165 1.00 89.31 389 GLY A C 1
ATOM 2794 O O . GLY A 1 389 ? -15.044 -11.363 21.225 1.00 89.31 389 GLY A O 1
ATOM 2795 N N . ILE A 1 390 ? -15.891 -9.594 22.324 1.00 88.44 390 ILE A N 1
ATOM 2796 C CA . ILE A 1 390 ? -15.508 -8.567 21.341 1.00 88.44 390 ILE A CA 1
ATOM 2797 C C . ILE A 1 390 ? -14.015 -8.627 21.017 1.00 88.44 390 ILE A C 1
ATOM 2799 O O . ILE A 1 390 ? -13.642 -8.608 19.844 1.00 88.44 390 ILE A O 1
ATOM 2803 N N . ILE A 1 391 ? -13.158 -8.715 22.041 1.00 92.81 391 ILE A N 1
ATOM 2804 C CA . ILE A 1 391 ? -11.702 -8.785 21.862 1.00 92.81 391 ILE A CA 1
ATOM 2805 C C . ILE A 1 391 ? -11.320 -10.067 21.113 1.00 92.81 391 ILE A C 1
ATOM 2807 O O . ILE A 1 391 ? -10.539 -10.005 20.163 1.00 92.81 391 ILE A O 1
ATOM 2811 N N . ARG A 1 392 ? -11.895 -11.224 21.485 1.00 94.31 392 ARG A N 1
ATOM 2812 C CA . ARG A 1 392 ? -11.672 -12.487 20.755 1.00 94.31 392 ARG A CA 1
ATOM 2813 C C . ARG A 1 392 ? -12.081 -12.373 19.294 1.00 94.31 392 ARG A C 1
ATOM 2815 O O . ARG A 1 392 ? -11.325 -12.815 18.431 1.00 94.31 392 ARG A O 1
ATOM 2822 N N . ASP A 1 393 ? -13.229 -11.766 19.022 1.00 92.81 393 ASP A N 1
ATOM 2823 C CA . ASP A 1 393 ? -13.738 -11.601 17.664 1.00 92.81 393 ASP A CA 1
ATOM 2824 C C . ASP A 1 393 ? -12.775 -10.776 16.799 1.00 92.81 393 ASP A C 1
ATOM 2826 O O . ASP A 1 393 ? -12.591 -11.098 15.627 1.00 92.81 393 ASP A O 1
ATOM 2830 N N . GLN A 1 394 ? -12.066 -9.790 17.369 1.00 94.44 394 GLN A N 1
ATOM 2831 C CA . GLN A 1 394 ? -11.057 -9.025 16.623 1.00 94.44 394 GLN A CA 1
ATOM 2832 C C . GLN A 1 394 ? -9.815 -9.857 16.266 1.00 94.44 394 GLN A C 1
ATOM 2834 O O . GLN A 1 394 ? -9.303 -9.752 15.150 1.00 94.44 394 GLN A O 1
ATOM 2839 N N . PHE A 1 395 ? -9.340 -10.729 17.163 1.00 95.25 395 PHE A N 1
ATOM 2840 C CA . PHE A 1 395 ? -8.268 -11.684 16.838 1.00 95.25 395 PHE A CA 1
ATOM 2841 C C . PHE A 1 395 ? -8.706 -12.661 15.744 1.00 95.25 395 PHE A C 1
ATOM 2843 O O . PHE A 1 395 ? -7.964 -12.912 14.791 1.00 95.25 395 PHE A O 1
ATOM 2850 N N . LEU A 1 396 ? -9.934 -13.173 15.841 1.00 94.19 396 LEU A N 1
ATOM 2851 C CA . LEU A 1 396 ? -10.502 -14.057 14.826 1.00 94.19 396 LEU A CA 1
ATOM 2852 C C . LEU A 1 396 ? -10.698 -13.338 13.484 1.00 94.19 396 LEU A C 1
ATOM 2854 O O . LEU A 1 396 ? -10.484 -13.953 12.441 1.00 94.19 396 LEU A O 1
ATOM 2858 N N . ALA A 1 397 ? -11.019 -12.041 13.484 1.00 93.00 397 ALA A N 1
ATOM 2859 C CA . ALA A 1 397 ? -11.086 -11.228 12.272 1.00 93.00 397 ALA A CA 1
ATOM 2860 C C . ALA A 1 397 ? -9.717 -11.135 11.575 1.00 93.00 397 ALA A C 1
ATOM 2862 O O . ALA A 1 397 ? -9.629 -11.338 10.363 1.00 93.00 397 ALA A O 1
ATOM 2863 N N . TRP A 1 398 ? -8.636 -10.911 12.329 1.00 93.44 398 TRP A N 1
ATOM 2864 C CA . TRP A 1 398 ? -7.268 -10.949 11.798 1.00 93.44 398 TRP A CA 1
ATOM 2865 C C . TRP A 1 398 ? -6.880 -12.328 11.258 1.00 93.44 398 TRP A C 1
ATOM 2867 O O . TRP A 1 398 ? -6.354 -12.426 10.146 1.00 93.44 398 TRP A O 1
ATOM 2877 N N . GLN A 1 399 ? -7.189 -13.395 11.996 1.00 94.06 399 GLN A N 1
ATOM 2878 C CA . GLN A 1 399 ? -6.947 -14.775 11.569 1.00 94.06 399 GLN A CA 1
ATOM 2879 C C . GLN A 1 399 ? -7.711 -15.126 10.281 1.00 94.06 399 GLN A C 1
ATOM 2881 O O . GLN A 1 399 ? -7.153 -15.753 9.382 1.00 94.06 399 GLN A O 1
ATOM 2886 N N . ALA A 1 400 ? -8.964 -14.684 10.153 1.00 92.25 400 ALA A N 1
ATOM 2887 C CA . ALA A 1 400 ? -9.788 -14.913 8.969 1.00 92.25 400 ALA A CA 1
ATOM 2888 C C . ALA A 1 400 ? -9.354 -14.071 7.756 1.00 92.25 400 ALA A C 1
ATOM 2890 O O . ALA A 1 400 ? -9.504 -14.510 6.616 1.00 92.25 400 ALA A O 1
ATOM 2891 N N . ALA A 1 401 ? -8.824 -12.866 7.977 1.00 90.69 401 ALA A N 1
ATOM 2892 C CA . ALA A 1 401 ? -8.438 -11.957 6.901 1.00 90.69 401 ALA A CA 1
ATOM 2893 C C . ALA A 1 401 ? -7.036 -12.249 6.341 1.00 90.69 401 ALA A C 1
ATOM 2895 O O . ALA A 1 401 ? -6.806 -12.180 5.126 1.00 90.69 401 ALA A O 1
ATOM 2896 N N . VAL A 1 402 ? -6.079 -12.592 7.207 1.00 89.31 402 VAL A N 1
ATOM 2897 C CA . VAL A 1 402 ? -4.686 -12.826 6.810 1.00 89.31 402 VAL A CA 1
ATOM 2898 C C . VAL A 1 402 ? -4.490 -14.296 6.447 1.00 89.31 402 VAL A C 1
ATOM 2900 O O . VAL A 1 402 ? -3.949 -15.099 7.202 1.00 89.31 402 VAL A O 1
ATOM 2903 N N . ILE A 1 403 ? -4.947 -14.640 5.243 1.00 86.19 403 ILE A N 1
ATOM 2904 C CA . ILE A 1 403 ? -4.819 -15.980 4.654 1.00 86.19 403 ILE A CA 1
ATOM 2905 C C . ILE A 1 403 ? -3.557 -16.086 3.785 1.00 86.19 403 ILE A C 1
ATOM 2907 O O . ILE A 1 403 ? -3.271 -15.184 2.992 1.00 86.19 403 ILE A O 1
ATOM 2911 N N . GLY A 1 404 ? -2.821 -17.189 3.929 1.00 80.38 404 GLY A N 1
ATOM 2912 C CA . GLY A 1 404 ? -1.708 -17.618 3.081 1.00 80.38 404 GLY A CA 1
ATOM 2913 C C . GLY A 1 404 ? -2.043 -18.895 2.285 1.00 80.38 404 GLY A C 1
ATOM 2914 O O . GLY A 1 404 ? -3.194 -19.333 2.264 1.00 80.38 404 GLY A O 1
ATOM 2915 N N . PRO A 1 405 ? -1.057 -19.539 1.632 1.00 72.56 405 PRO A N 1
ATOM 2916 C CA . PRO A 1 405 ? -1.292 -20.694 0.751 1.00 72.56 405 PRO A CA 1
ATOM 2917 C C . PRO A 1 405 ? -1.883 -21.928 1.453 1.00 72.56 405 PRO A C 1
ATOM 2919 O O . PRO A 1 405 ? -2.522 -22.747 0.800 1.00 72.56 405 PRO A O 1
ATOM 2922 N N . GLY A 1 406 ? -1.647 -22.081 2.760 1.00 76.56 406 GLY A N 1
ATOM 2923 C CA . GLY A 1 406 ? -2.110 -23.219 3.564 1.00 76.56 406 GLY A CA 1
ATOM 2924 C C . GLY A 1 406 ? -3.332 -22.934 4.440 1.00 76.56 406 GLY A C 1
ATOM 2925 O O . GLY A 1 406 ? -3.704 -23.799 5.226 1.00 76.56 406 GLY A O 1
ATOM 2926 N N . GLY A 1 407 ? -3.937 -21.745 4.333 1.00 86.00 407 GLY A N 1
ATOM 2927 C CA . GLY A 1 407 ? -4.979 -21.271 5.249 1.00 86.00 407 GLY A CA 1
ATOM 2928 C C . GLY A 1 407 ? -4.537 -20.040 6.051 1.00 86.00 407 GLY A C 1
ATOM 2929 O O . GLY A 1 407 ? -3.665 -19.300 5.584 1.00 86.00 407 GLY A O 1
ATOM 2930 N N . PRO A 1 408 ? -5.151 -19.778 7.218 1.00 90.62 408 PRO A N 1
ATOM 2931 C CA . PRO A 1 408 ? -4.778 -18.668 8.091 1.00 90.62 408 PRO A CA 1
ATOM 2932 C C . PRO A 1 408 ? -3.285 -18.645 8.415 1.00 90.62 408 PRO A C 1
ATOM 2934 O O . PRO A 1 408 ? -2.681 -19.681 8.683 1.00 90.62 408 PRO A O 1
ATOM 2937 N N . VAL A 1 409 ? -2.688 -17.455 8.367 1.00 89.06 409 VAL A N 1
ATOM 2938 C CA . VAL A 1 409 ? -1.269 -17.254 8.704 1.00 89.06 409 VAL A CA 1
ATOM 2939 C C . VAL A 1 409 ? -1.046 -17.368 10.204 1.00 89.06 409 VAL A C 1
ATOM 2941 O O . VAL A 1 409 ? -0.029 -17.910 10.624 1.00 89.06 409 VAL A O 1
ATOM 2944 N N . PHE A 1 410 ? -2.000 -16.863 10.984 1.00 92.12 410 PHE A N 1
ATOM 2945 C CA . PHE A 1 410 ? -1.986 -16.889 12.439 1.00 92.12 410 PHE A CA 1
ATOM 2946 C C . PHE A 1 410 ? -2.939 -17.954 12.965 1.00 92.12 410 PHE A C 1
ATOM 2948 O O . PHE A 1 410 ? -3.991 -18.196 12.372 1.00 92.12 410 PHE A O 1
ATOM 2955 N N . ASP A 1 411 ? -2.575 -18.549 14.094 1.00 93.62 411 ASP A N 1
ATOM 2956 C CA . ASP A 1 411 ? -3.436 -19.442 14.863 1.00 93.62 411 ASP A CA 1
ATOM 2957 C C . ASP A 1 411 ? -3.507 -18.927 16.301 1.00 93.62 411 ASP A C 1
ATOM 2959 O O . ASP A 1 411 ? -2.548 -19.066 17.063 1.00 93.62 411 ASP A O 1
ATOM 2963 N N . PHE A 1 412 ? -4.613 -18.270 16.655 1.00 96.12 412 PHE A N 1
ATOM 2964 C CA . PHE A 1 412 ? -4.809 -17.712 17.989 1.00 96.12 412 PHE A CA 1
ATOM 2965 C C . PHE A 1 412 ? -5.527 -18.710 18.896 1.00 96.12 412 PHE A C 1
ATOM 2967 O O . PHE A 1 412 ? -6.709 -19.011 18.722 1.00 96.12 412 PHE A O 1
ATOM 2974 N N . THR A 1 413 ? -4.825 -19.182 19.925 1.00 96.44 413 THR A N 1
ATOM 2975 C CA . THR A 1 413 ? -5.396 -20.052 20.960 1.00 96.44 413 THR A CA 1
ATOM 2976 C C . THR A 1 413 ? -5.630 -19.261 22.243 1.00 96.44 413 THR A C 1
ATOM 2978 O O . THR A 1 413 ? -4.689 -18.754 22.843 1.00 96.44 413 THR A O 1
ATOM 2981 N N . PHE A 1 414 ? -6.871 -19.179 22.720 1.00 96.44 414 PHE A N 1
ATOM 2982 C CA . PHE A 1 414 ? -7.174 -18.425 23.941 1.00 96.44 414 PHE A CA 1
ATOM 2983 C C . PHE A 1 414 ? -6.914 -19.248 25.206 1.00 96.44 414 PHE A C 1
ATOM 2985 O O . PHE A 1 414 ? -7.441 -20.352 25.357 1.00 96.44 414 PHE A O 1
ATOM 2992 N N . VAL A 1 415 ? -6.136 -18.690 26.133 1.00 96.25 415 VAL A N 1
ATOM 2993 C CA . VAL A 1 415 ? -5.743 -19.319 27.403 1.00 96.25 415 VAL A CA 1
ATOM 2994 C C . VAL A 1 415 ? -6.085 -18.420 28.597 1.00 96.25 415 VAL A C 1
ATOM 2996 O O . VAL A 1 415 ? -6.414 -17.244 28.440 1.00 96.25 415 VAL A O 1
ATOM 2999 N N . ALA A 1 416 ? -6.054 -18.971 29.812 1.00 92.38 416 ALA A N 1
ATOM 3000 C CA . ALA A 1 416 ? -6.282 -18.177 31.020 1.00 92.38 416 ALA A CA 1
ATOM 3001 C C . ALA A 1 416 ? -5.078 -17.248 31.303 1.00 92.38 416 ALA A C 1
ATOM 3003 O O . ALA A 1 416 ? -3.943 -17.666 31.058 1.00 92.38 416 ALA A O 1
ATOM 3004 N N . PRO A 1 417 ? -5.281 -16.036 31.855 1.00 91.75 417 PRO A N 1
ATOM 3005 C CA . PRO A 1 417 ? -4.174 -15.167 32.260 1.00 91.75 417 PRO A CA 1
ATOM 3006 C C . PRO A 1 417 ? -3.195 -15.865 33.214 1.00 91.75 417 PRO A C 1
ATOM 3008 O O . PRO A 1 417 ? -3.617 -16.532 34.164 1.00 91.75 417 PRO A O 1
ATOM 3011 N N . GLY A 1 418 ? -1.895 -15.723 32.959 1.00 89.00 418 GLY A N 1
ATOM 3012 C CA . GLY A 1 418 ? -0.815 -16.345 33.728 1.00 89.00 418 GLY A CA 1
ATOM 3013 C C . GLY A 1 418 ? -0.590 -17.838 33.456 1.00 89.00 418 GLY A C 1
ATOM 3014 O O . GLY A 1 418 ? 0.168 -18.477 34.187 1.00 89.00 418 GLY A O 1
ATOM 3015 N N . SER A 1 419 ? -1.229 -18.418 32.432 1.00 92.00 419 SER A N 1
ATOM 3016 C CA . SER A 1 419 ? -1.023 -19.825 32.029 1.00 92.00 419 SER A CA 1
ATOM 3017 C C . SER A 1 419 ? 0.041 -19.998 30.938 1.00 92.00 419 SER A C 1
ATOM 3019 O O . SER A 1 419 ? 0.171 -21.066 30.333 1.00 92.00 419 SER A O 1
ATOM 3021 N N . GLY A 1 420 ? 0.842 -18.950 30.735 1.00 88.75 420 GLY A N 1
ATOM 3022 C CA . GLY A 1 420 ? 1.963 -18.917 29.813 1.00 88.75 420 GLY A CA 1
ATOM 3023 C C . GLY A 1 420 ? 1.581 -18.352 28.457 1.00 88.75 420 GLY A C 1
ATOM 3024 O O . GLY A 1 420 ? 2.128 -18.820 27.486 1.00 88.75 420 GLY A O 1
ATOM 3025 N N . GLU A 1 421 ? 0.639 -17.425 28.365 1.00 93.50 421 GLU A N 1
ATOM 3026 C CA . GLU A 1 421 ? 0.313 -16.664 27.157 1.00 93.50 421 GLU A CA 1
ATOM 3027 C C . GLU A 1 421 ? 1.543 -16.099 26.424 1.00 93.50 421 GLU A C 1
ATOM 3029 O O . GLU A 1 421 ? 2.560 -15.779 27.035 1.00 93.50 421 GLU A O 1
ATOM 3034 N N . ASP A 1 422 ? 1.424 -15.982 25.103 1.00 93.75 422 ASP A N 1
ATOM 3035 C CA . ASP A 1 422 ? 2.379 -15.269 24.255 1.00 93.75 422 ASP A CA 1
ATOM 3036 C C . ASP A 1 422 ? 1.926 -13.808 24.060 1.00 93.75 422 ASP A C 1
ATOM 3038 O O . ASP A 1 422 ? 2.762 -12.918 23.962 1.00 93.75 422 ASP A O 1
ATOM 3042 N N . ILE A 1 423 ? 0.607 -13.556 24.047 1.00 94.88 423 ILE A N 1
ATOM 3043 C CA . ILE A 1 423 ? 0.004 -12.215 24.026 1.00 94.88 423 ILE A CA 1
ATOM 3044 C C . ILE A 1 423 ? -0.909 -12.031 25.244 1.00 94.88 423 ILE A C 1
ATOM 3046 O O . ILE A 1 423 ? -1.861 -12.794 25.419 1.00 94.88 423 ILE A O 1
ATOM 3050 N N . ASP A 1 424 ? -0.669 -10.987 26.033 1.00 95.06 424 ASP A N 1
ATOM 3051 C CA . ASP A 1 424 ? -1.528 -10.534 27.128 1.00 95.06 424 ASP A CA 1
ATOM 3052 C C . ASP A 1 424 ? -2.370 -9.330 26.686 1.00 95.06 424 ASP A C 1
ATOM 3054 O O . ASP A 1 424 ? -1.836 -8.336 26.198 1.00 95.06 424 ASP A O 1
ATOM 3058 N N . VAL A 1 425 ? -3.694 -9.413 26.837 1.00 95.56 425 VAL A N 1
ATOM 3059 C CA . VAL A 1 425 ? -4.606 -8.276 26.647 1.00 95.56 425 VAL A CA 1
ATOM 3060 C C . VAL A 1 425 ? -5.175 -7.863 27.994 1.00 95.56 425 VAL A C 1
ATOM 3062 O O . VAL A 1 425 ? -5.762 -8.692 28.693 1.00 95.56 425 VAL A O 1
ATOM 3065 N N . SER A 1 426 ? -5.045 -6.591 28.370 1.00 92.75 426 SER A N 1
ATOM 3066 C CA . SER A 1 426 ? -5.490 -6.125 29.688 1.00 92.75 426 SER A CA 1
ATOM 3067 C C . SER A 1 426 ? -5.925 -4.661 29.743 1.00 92.75 426 SER A C 1
ATOM 3069 O O . SER A 1 426 ? -5.601 -3.866 28.865 1.00 92.75 426 SER A O 1
ATOM 3071 N N . PHE A 1 427 ? -6.638 -4.297 30.817 1.00 90.12 427 PHE A N 1
ATOM 3072 C CA . PHE A 1 427 ? -7.046 -2.920 31.122 1.00 90.12 427 PHE A CA 1
ATOM 3073 C C . PHE A 1 427 ? -6.261 -2.381 32.324 1.00 90.12 427 PHE A C 1
ATOM 3075 O O . PHE A 1 427 ? -6.765 -2.321 33.450 1.00 90.12 427 PHE A O 1
ATOM 3082 N N . ARG A 1 428 ? -4.988 -2.033 32.114 1.00 85.94 428 ARG A N 1
ATOM 3083 C CA . ARG A 1 428 ? -4.090 -1.586 33.191 1.00 85.94 428 ARG A CA 1
ATOM 3084 C C . ARG A 1 428 ? -3.157 -0.470 32.742 1.00 85.94 428 ARG A C 1
ATOM 3086 O O . ARG A 1 428 ? -2.649 -0.504 31.628 1.00 85.94 428 ARG A O 1
ATOM 3093 N N . VAL A 1 429 ? -2.882 0.453 33.661 1.00 79.94 429 VAL A N 1
ATOM 3094 C CA . VAL A 1 429 ? -1.837 1.477 33.522 1.00 79.94 429 VAL A CA 1
ATOM 3095 C C . VAL A 1 429 ? -0.579 0.994 34.240 1.00 79.94 429 VAL A C 1
ATOM 3097 O O . VAL A 1 429 ? -0.650 0.539 35.385 1.00 79.94 429 VAL A O 1
ATOM 3100 N N . GLU A 1 430 ? 0.570 1.109 33.588 1.00 80.06 430 GLU A N 1
ATOM 3101 C CA . GLU A 1 430 ? 1.886 0.772 34.121 1.00 80.06 430 GLU A CA 1
ATOM 3102 C C . GLU A 1 430 ? 2.777 2.010 34.282 1.00 80.06 430 GLU A C 1
ATOM 3104 O O . GLU A 1 430 ? 2.537 3.102 33.762 1.00 80.06 430 GLU A O 1
ATOM 3109 N N . ARG A 1 431 ? 3.845 1.853 35.069 1.00 67.31 431 ARG A N 1
ATOM 3110 C CA . ARG A 1 431 ? 4.795 2.935 35.322 1.00 67.31 431 ARG A CA 1
ATOM 3111 C C . ARG A 1 431 ? 5.665 3.157 34.084 1.00 67.31 431 ARG A C 1
ATOM 3113 O O . ARG A 1 431 ? 6.530 2.337 33.803 1.00 67.31 431 ARG A O 1
ATOM 3120 N N . GLY A 1 432 ? 5.513 4.312 33.442 1.00 61.50 432 GLY A N 1
ATOM 3121 C CA . GLY A 1 432 ? 6.256 4.676 32.229 1.00 61.50 432 GLY A CA 1
ATOM 3122 C C . GLY A 1 432 ? 5.368 4.866 31.002 1.00 61.50 432 GLY A C 1
ATOM 3123 O O . GLY A 1 432 ? 5.874 5.304 29.974 1.00 61.50 432 GLY A O 1
ATOM 3124 N N . ASP A 1 433 ? 4.070 4.588 31.132 1.00 64.19 433 ASP A N 1
ATOM 3125 C CA . ASP A 1 433 ? 3.084 4.871 30.095 1.00 64.19 433 ASP A CA 1
ATOM 3126 C C . ASP A 1 433 ? 2.957 6.360 29.792 1.00 64.19 433 ASP A C 1
ATOM 3128 O O . ASP A 1 433 ? 3.316 7.225 30.602 1.00 64.19 433 ASP A O 1
ATOM 3132 N N . ASP A 1 434 ? 2.398 6.638 28.614 1.00 56.78 434 ASP A N 1
ATOM 3133 C CA . ASP A 1 434 ? 2.012 7.981 28.219 1.00 56.78 434 ASP A CA 1
ATOM 3134 C C . ASP A 1 434 ? 1.144 8.642 29.305 1.00 56.78 434 ASP A C 1
ATOM 3136 O O . ASP A 1 434 ? 0.247 8.034 29.886 1.00 56.78 434 ASP A O 1
ATOM 3140 N N . VAL A 1 435 ? 1.405 9.921 29.582 1.00 55.91 435 VAL A N 1
ATOM 3141 C CA . VAL A 1 435 ? 0.749 10.675 30.665 1.00 55.91 435 VAL A CA 1
ATOM 3142 C C . VAL A 1 435 ? -0.756 10.897 30.449 1.00 55.91 435 VAL A C 1
ATOM 3144 O O . VAL A 1 435 ? -1.446 11.375 31.365 1.00 55.91 435 VAL A O 1
ATOM 3147 N N . THR A 1 436 ? -1.256 10.606 29.246 1.00 53.88 436 THR A N 1
ATOM 3148 C CA . THR A 1 436 ? -2.675 10.609 28.872 1.00 53.88 436 THR A CA 1
ATOM 3149 C C . THR A 1 436 ? -3.334 9.241 29.009 1.00 53.88 436 THR A C 1
ATOM 3151 O O . THR A 1 436 ? -4.546 9.209 29.175 1.00 53.88 436 THR A O 1
ATOM 3154 N N . PHE A 1 437 ? -2.568 8.145 29.017 1.00 62.19 437 PHE A N 1
ATOM 3155 C CA . PHE A 1 437 ? -3.086 6.789 29.205 1.00 62.19 437 PHE A CA 1
ATOM 3156 C C . PHE A 1 437 ? -3.555 6.604 30.658 1.00 62.19 437 PHE A C 1
ATOM 3158 O O . PHE A 1 437 ? -2.817 6.886 31.609 1.00 62.19 437 PHE A O 1
ATOM 3165 N N . GLY A 1 438 ? -4.804 6.184 30.856 1.00 61.66 438 GLY A N 1
ATOM 3166 C CA . GLY A 1 438 ? -5.463 6.161 32.168 1.00 61.66 438 GLY A CA 1
ATOM 3167 C C . GLY A 1 438 ? -6.465 7.299 32.380 1.00 61.66 438 GLY A C 1
ATOM 3168 O O . GLY A 1 438 ? -7.062 7.392 33.461 1.00 61.66 438 GLY A O 1
ATOM 3169 N N . LYS A 1 439 ? -6.628 8.201 31.402 1.00 59.56 439 LYS A N 1
ATOM 3170 C CA . LYS A 1 439 ? -7.516 9.369 31.464 1.00 59.56 439 LYS A CA 1
ATOM 3171 C C . LYS A 1 439 ? -8.435 9.367 30.250 1.00 59.56 439 LYS A C 1
ATOM 3173 O O . LYS A 1 439 ? -7.979 9.286 29.121 1.00 59.56 439 LYS A O 1
ATOM 3178 N N . ARG A 1 440 ? -9.725 9.593 30.502 1.00 55.97 440 ARG A N 1
ATOM 3179 C CA . ARG A 1 440 ? -10.747 9.701 29.456 1.00 55.97 440 ARG A CA 1
ATOM 3180 C C . ARG A 1 440 ? -10.358 10.707 28.363 1.00 55.97 440 ARG A C 1
ATOM 3182 O O . ARG A 1 440 ? -10.022 11.848 28.695 1.00 55.97 440 ARG A O 1
ATOM 3189 N N . GLY A 1 441 ? -10.485 10.302 27.098 1.00 48.31 441 GLY A N 1
ATOM 3190 C CA . GLY A 1 441 ? -10.135 11.108 25.922 1.00 48.31 441 GLY A CA 1
ATOM 3191 C C . GLY A 1 441 ? -8.627 11.276 25.687 1.00 48.31 441 GLY A C 1
ATOM 3192 O O . GLY A 1 441 ? -8.226 12.199 24.976 1.00 48.31 441 GLY A O 1
ATOM 3193 N N . GLY A 1 442 ? -7.805 10.447 26.336 1.00 54.41 442 GLY A N 1
ATOM 3194 C CA . GLY A 1 442 ? -6.363 10.354 26.137 1.00 54.41 442 GLY A CA 1
ATOM 3195 C C . GLY A 1 442 ? -5.986 9.290 25.104 1.00 54.41 442 GLY A C 1
ATOM 3196 O O . GLY A 1 442 ? -6.701 9.060 24.134 1.00 54.41 442 GLY A O 1
ATOM 3197 N N . THR A 1 443 ? -4.835 8.653 25.310 1.00 70.12 443 THR A N 1
ATOM 3198 C CA . THR A 1 443 ? -4.493 7.419 24.594 1.00 70.12 443 THR A CA 1
ATOM 3199 C C . THR A 1 443 ? -5.398 6.291 25.085 1.00 70.12 443 THR A C 1
ATOM 3201 O O . THR A 1 443 ? -5.437 6.026 26.280 1.00 70.12 443 THR A O 1
ATOM 3204 N N . ASP A 1 444 ? -6.029 5.572 24.165 1.00 76.12 444 ASP A N 1
ATOM 3205 C CA . ASP A 1 444 ? -6.960 4.478 24.442 1.00 76.12 444 ASP A CA 1
ATOM 3206 C C . ASP A 1 444 ? -6.318 3.084 24.330 1.00 76.12 444 ASP A C 1
ATOM 3208 O O . ASP A 1 444 ? -6.808 2.126 24.934 1.00 76.12 444 ASP A O 1
ATOM 3212 N N . GLY A 1 445 ? -5.232 2.952 23.560 1.00 80.50 445 GLY A N 1
ATOM 3213 C CA . GLY A 1 445 ? -4.570 1.680 23.272 1.00 80.50 445 GLY A CA 1
ATOM 3214 C C . GLY A 1 445 ? -3.046 1.777 23.185 1.00 80.50 445 GLY A C 1
ATOM 3215 O O . GLY A 1 445 ? -2.478 2.758 22.694 1.00 80.50 445 GLY A O 1
ATOM 3216 N N . LEU A 1 446 ? -2.387 0.731 23.682 1.00 82.75 446 LEU A N 1
ATOM 3217 C CA . LEU A 1 446 ? -0.951 0.494 23.579 1.00 82.75 446 LEU A CA 1
ATOM 3218 C C . LEU A 1 446 ? -0.714 -0.953 23.147 1.00 82.75 446 LEU A C 1
ATOM 3220 O O . LEU A 1 446 ? -1.230 -1.872 23.783 1.00 82.75 446 LEU A O 1
ATOM 3224 N N . ALA A 1 447 ? 0.123 -1.166 22.135 1.00 85.44 447 ALA A N 1
ATOM 3225 C CA . ALA A 1 447 ? 0.522 -2.498 21.697 1.00 85.44 447 ALA A CA 1
ATOM 3226 C C . ALA A 1 447 ? 2.037 -2.629 21.551 1.00 85.44 447 ALA A C 1
ATOM 3228 O O . ALA A 1 447 ? 2.694 -1.854 20.850 1.00 85.44 447 ALA A O 1
ATOM 3229 N N . GLU A 1 448 ? 2.587 -3.677 22.156 1.00 80.62 448 GLU A N 1
ATOM 3230 C CA . GLU A 1 448 ? 3.997 -4.031 22.054 1.00 80.62 448 GLU A CA 1
ATOM 3231 C C . GLU A 1 448 ? 4.160 -5.447 21.482 1.00 80.62 448 GLU A C 1
ATOM 3233 O O . GLU A 1 448 ? 3.893 -6.422 22.190 1.00 80.62 448 GLU A O 1
ATOM 3238 N N . PRO A 1 449 ? 4.627 -5.600 20.226 1.00 77.81 449 PRO A N 1
ATOM 3239 C CA . PRO A 1 449 ? 4.880 -6.915 19.634 1.00 77.81 449 PRO A CA 1
ATOM 3240 C C . PRO A 1 449 ? 6.036 -7.651 20.340 1.00 77.81 449 PRO A C 1
ATOM 3242 O 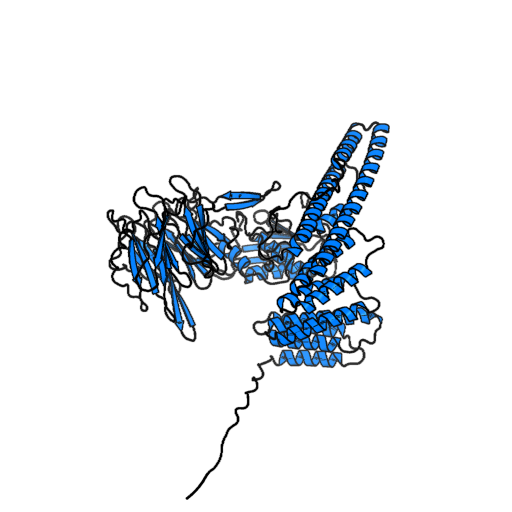O . PRO A 1 449 ? 6.621 -7.153 21.308 1.00 77.81 449 PRO A O 1
ATOM 3245 N N . ASP A 1 450 ? 6.387 -8.839 19.838 1.00 75.06 450 ASP A N 1
ATOM 3246 C CA . ASP A 1 450 ? 7.496 -9.671 20.334 1.00 75.06 450 ASP A CA 1
ATOM 3247 C C . ASP A 1 450 ? 8.746 -8.852 20.757 1.00 75.06 450 ASP A C 1
ATOM 3249 O O . ASP A 1 450 ? 9.168 -7.931 20.037 1.00 75.06 450 ASP A O 1
ATOM 3253 N N . PRO A 1 451 ? 9.356 -9.148 21.926 1.00 71.62 451 PRO A N 1
ATOM 3254 C CA . PRO A 1 451 ? 9.055 -10.253 22.850 1.00 71.62 451 PRO A CA 1
ATOM 3255 C C . PRO A 1 451 ? 8.111 -9.888 24.009 1.00 71.62 451 PRO A C 1
ATOM 3257 O O . PRO A 1 451 ? 7.911 -10.713 24.893 1.00 71.62 451 PRO A O 1
ATOM 3260 N N . SER A 1 452 ? 7.591 -8.654 24.054 1.00 80.00 452 SER A N 1
ATOM 3261 C CA . SER A 1 452 ? 6.735 -8.181 25.159 1.00 80.00 452 SER A CA 1
ATOM 3262 C C . SER A 1 452 ? 5.353 -8.827 25.085 1.00 80.00 452 SER A C 1
ATOM 3264 O O . SER A 1 452 ? 4.887 -9.396 26.066 1.00 80.00 452 SER A O 1
ATOM 3266 N N . GLY A 1 453 ? 4.735 -8.790 23.897 1.00 86.75 453 GLY A N 1
ATOM 3267 C CA . GLY A 1 453 ? 3.448 -9.430 23.648 1.00 86.75 453 GLY A CA 1
ATOM 3268 C C . GLY A 1 453 ? 2.326 -8.849 24.503 1.00 86.75 453 GLY A C 1
ATOM 3269 O O . GLY A 1 453 ? 1.576 -9.604 25.104 1.00 86.75 453 GLY A O 1
ATOM 3270 N N . SER A 1 454 ? 2.199 -7.523 24.584 1.00 90.19 454 SER A N 1
ATOM 3271 C CA . SER A 1 454 ? 1.169 -6.880 25.412 1.00 90.19 454 SER A CA 1
ATOM 3272 C C . SER A 1 454 ? 0.276 -5.929 24.614 1.00 90.19 454 SER A C 1
ATOM 3274 O O . SER A 1 454 ? 0.758 -5.096 23.849 1.00 90.19 454 SER A O 1
ATOM 3276 N N . ILE A 1 455 ? -1.041 -6.056 24.789 1.00 92.50 455 ILE A N 1
ATOM 3277 C CA . ILE A 1 455 ? -2.045 -5.069 24.378 1.00 92.50 455 ILE A CA 1
ATOM 3278 C C . ILE A 1 455 ? -2.683 -4.514 25.646 1.00 92.50 455 ILE A C 1
ATOM 3280 O O . ILE A 1 455 ? -3.329 -5.239 26.405 1.00 92.50 455 ILE A O 1
ATOM 3284 N N . ARG A 1 456 ? -2.524 -3.215 25.876 1.00 90.88 456 ARG A N 1
ATOM 3285 C CA . ARG A 1 456 ? -3.082 -2.526 27.037 1.00 90.88 456 ARG A CA 1
ATOM 3286 C C . ARG A 1 456 ? -4.102 -1.505 26.562 1.00 90.88 456 ARG A C 1
ATOM 3288 O O . ARG A 1 456 ? -3.780 -0.619 25.777 1.00 90.88 456 ARG A O 1
ATOM 3295 N N . LEU A 1 457 ? -5.332 -1.664 27.031 1.00 89.62 457 LEU A N 1
ATOM 3296 C CA . LEU A 1 457 ? -6.468 -0.793 26.742 1.00 89.62 457 LEU A CA 1
ATOM 3297 C C . LEU A 1 457 ? -6.728 0.117 27.946 1.00 89.62 457 LEU A C 1
ATOM 3299 O O . LEU A 1 457 ? -6.563 -0.313 29.090 1.00 89.62 457 LEU A O 1
ATOM 3303 N N . ASP A 1 458 ? -7.125 1.366 27.713 1.00 84.12 458 ASP A N 1
ATOM 3304 C CA . ASP A 1 458 ? -7.247 2.356 28.786 1.00 84.12 458 ASP A CA 1
ATOM 3305 C C . ASP A 1 458 ? -8.386 2.006 29.787 1.00 84.12 458 ASP A C 1
ATOM 3307 O O . ASP A 1 458 ? -9.567 1.976 29.414 1.00 84.12 458 ASP A O 1
ATOM 3311 N N . PRO A 1 459 ? -8.090 1.769 31.088 1.00 79.94 459 PRO A N 1
ATOM 3312 C CA . PRO A 1 459 ? -9.112 1.570 32.130 1.00 79.94 459 PRO A CA 1
ATOM 3313 C C . PRO A 1 459 ? -9.855 2.860 32.557 1.00 79.94 459 PRO A C 1
ATOM 3315 O O . PRO A 1 459 ? -10.775 2.830 33.388 1.00 79.94 459 PRO A O 1
ATOM 3318 N N . GLY A 1 460 ? -9.412 4.019 32.076 1.00 70.62 460 GLY A N 1
ATOM 3319 C CA . GLY A 1 460 ? -10.008 5.337 32.269 1.00 70.62 460 GLY A CA 1
ATOM 3320 C C . GLY A 1 460 ? -11.138 5.665 31.289 1.00 70.62 460 GLY A C 1
ATOM 3321 O O . GLY A 1 460 ? -11.923 6.573 31.585 1.00 70.62 460 GLY A O 1
ATOM 3322 N N . GLU A 1 461 ? -11.256 4.927 30.182 1.00 73.00 461 GLU A N 1
ATOM 3323 C CA . GLU A 1 461 ? -12.228 5.195 29.117 1.00 73.00 461 GLU A CA 1
ATOM 3324 C C . GLU A 1 461 ? -13.596 4.522 29.357 1.00 73.00 461 GLU A C 1
ATOM 3326 O O . GLU A 1 461 ? -13.726 3.550 30.110 1.00 73.00 461 GLU A O 1
ATOM 3331 N N . GLN A 1 462 ? -14.647 5.073 28.739 1.00 71.25 462 GLN A N 1
ATOM 3332 C CA . GLN A 1 462 ? -15.985 4.483 28.707 1.00 71.25 462 GLN A CA 1
ATOM 3333 C C . GLN A 1 462 ? -16.191 3.717 27.404 1.00 71.25 462 GLN A C 1
ATOM 3335 O O . GLN A 1 462 ? -16.533 4.281 26.365 1.00 71.25 462 GLN A O 1
ATOM 3340 N N . TRP A 1 463 ? -16.016 2.404 27.485 1.00 74.38 463 TRP A N 1
ATOM 3341 C CA . TRP A 1 463 ? -16.080 1.529 26.326 1.00 74.38 463 TRP A CA 1
ATOM 3342 C C . TRP A 1 463 ? -17.524 1.231 25.916 1.00 74.38 463 TRP A C 1
ATOM 3344 O O . TRP A 1 463 ? -18.363 0.873 26.743 1.00 74.38 463 TRP A O 1
ATOM 3354 N N . ASN A 1 464 ? -17.789 1.329 24.616 1.00 76.44 464 ASN A N 1
ATOM 3355 C CA . ASN A 1 464 ? -18.916 0.670 23.963 1.00 76.44 464 ASN A CA 1
ATOM 3356 C C . ASN A 1 464 ? -18.387 -0.421 23.019 1.00 76.44 464 ASN A C 1
ATOM 3358 O O . ASN A 1 464 ? -17.197 -0.431 22.697 1.00 76.44 464 ASN A O 1
ATOM 3362 N N . ASP A 1 465 ? -19.265 -1.323 22.585 1.00 78.75 465 ASP A N 1
ATOM 3363 C CA . ASP A 1 465 ? -18.880 -2.520 21.830 1.00 78.75 465 ASP A CA 1
ATOM 3364 C C . ASP A 1 465 ? -18.120 -2.194 20.536 1.00 78.75 465 ASP A C 1
ATOM 3366 O O . ASP A 1 465 ? -17.091 -2.797 20.227 1.00 78.75 465 ASP A O 1
ATOM 3370 N N . GLU A 1 466 ? -18.613 -1.196 19.806 1.00 72.88 466 GLU A N 1
ATOM 3371 C CA . GLU A 1 466 ? -18.086 -0.765 18.514 1.00 72.88 466 GLU A CA 1
ATOM 3372 C C . GLU A 1 466 ? -16.700 -0.118 18.657 1.00 72.88 466 GLU A C 1
ATOM 3374 O O . GLU A 1 466 ? -15.771 -0.440 17.914 1.00 72.88 466 GLU A O 1
ATOM 3379 N N . TYR A 1 467 ? -16.539 0.744 19.663 1.00 74.12 467 TYR A N 1
ATOM 3380 C CA . TYR A 1 467 ? -15.291 1.444 19.957 1.00 74.12 467 TYR A CA 1
ATOM 3381 C C . TYR A 1 467 ? -14.217 0.498 20.502 1.00 74.12 467 TYR A C 1
ATOM 3383 O O . TYR A 1 467 ? -13.076 0.525 20.041 1.00 74.12 467 TYR A O 1
ATOM 3391 N N . LEU A 1 468 ? -14.592 -0.394 21.429 1.00 82.38 468 LEU A N 1
ATOM 3392 C CA . LEU A 1 468 ? -13.696 -1.422 21.959 1.00 82.38 468 LEU A CA 1
ATOM 3393 C C . LEU A 1 468 ? -13.205 -2.342 20.841 1.00 82.38 468 LEU A C 1
ATOM 3395 O O . LEU A 1 468 ? -12.009 -2.626 20.762 1.00 82.38 468 LEU A O 1
ATOM 3399 N N . GLY A 1 469 ? -14.111 -2.776 19.960 1.00 84.88 469 GLY A N 1
ATOM 3400 C CA . GLY A 1 469 ? -13.762 -3.567 18.786 1.00 84.88 469 GLY A CA 1
ATOM 3401 C C . GLY A 1 469 ? -12.778 -2.833 17.875 1.00 84.88 469 GLY A C 1
ATOM 3402 O O . GLY A 1 469 ? -11.741 -3.390 17.531 1.00 84.88 469 GLY A O 1
ATOM 3403 N N . ALA A 1 470 ? -13.049 -1.572 17.537 1.00 80.69 470 ALA A N 1
ATOM 3404 C CA . ALA A 1 470 ? -12.206 -0.782 16.641 1.00 80.69 470 ALA A CA 1
ATOM 3405 C C . ALA A 1 470 ? -10.786 -0.544 17.187 1.00 80.69 470 ALA A C 1
ATOM 3407 O O . ALA A 1 470 ? -9.808 -0.784 16.475 1.00 80.69 470 ALA A O 1
ATOM 3408 N N . VAL A 1 471 ? -10.660 -0.120 18.451 1.00 84.38 471 VAL A N 1
ATOM 3409 C CA . VAL A 1 471 ? -9.350 0.099 19.088 1.00 84.38 471 VAL A CA 1
ATOM 3410 C C . VAL A 1 471 ? -8.597 -1.222 19.214 1.00 84.38 471 VAL A C 1
ATOM 3412 O O . VAL A 1 471 ? -7.444 -1.314 18.803 1.00 84.38 471 VAL A O 1
ATOM 3415 N N . THR A 1 472 ? -9.260 -2.287 19.676 1.00 90.94 472 THR A N 1
ATOM 3416 C CA . THR A 1 472 ? -8.627 -3.610 19.784 1.00 90.94 472 THR A CA 1
ATOM 3417 C C . THR A 1 472 ? -8.141 -4.111 18.422 1.00 90.94 472 THR A C 1
ATOM 3419 O O . THR A 1 472 ? -7.025 -4.612 18.309 1.00 90.94 472 THR A O 1
ATOM 3422 N N . LEU A 1 473 ? -8.947 -3.958 17.366 1.00 91.44 473 LEU A N 1
ATOM 3423 C CA . LEU A 1 473 ? -8.583 -4.385 16.016 1.00 91.44 473 LEU A CA 1
ATOM 3424 C C . LEU A 1 473 ? -7.343 -3.638 15.494 1.00 91.44 473 LEU A C 1
ATOM 3426 O O . LEU A 1 473 ? -6.493 -4.261 14.852 1.00 91.44 473 LEU A O 1
ATOM 3430 N N . HIS A 1 474 ? -7.216 -2.343 15.802 1.00 88.56 474 HIS A N 1
ATOM 3431 C CA . HIS A 1 474 ? -6.038 -1.527 15.495 1.00 88.56 474 HIS A CA 1
ATOM 3432 C C . HIS A 1 474 ? -4.793 -1.978 16.269 1.00 88.56 474 HIS A C 1
ATOM 3434 O O . HIS A 1 474 ? -3.746 -2.223 15.666 1.00 88.56 474 HIS A O 1
ATOM 3440 N N . GLU A 1 475 ? -4.908 -2.144 17.588 1.00 90.06 475 GLU A N 1
ATOM 3441 C CA . GLU A 1 475 ? -3.788 -2.549 18.444 1.00 90.06 475 GLU A CA 1
ATOM 3442 C C . GLU A 1 475 ? -3.281 -3.958 18.100 1.00 90.06 475 GLU A C 1
ATOM 3444 O O . GLU A 1 475 ? -2.073 -4.205 18.092 1.00 90.06 475 GLU A O 1
ATOM 3449 N N . ILE A 1 476 ? -4.170 -4.877 17.698 1.00 91.62 476 ILE A N 1
ATOM 3450 C CA . ILE A 1 476 ? -3.752 -6.172 17.140 1.00 91.62 476 ILE A CA 1
ATOM 3451 C C . ILE A 1 476 ? -2.922 -5.967 15.866 1.00 91.62 476 ILE A C 1
ATOM 3453 O O . ILE A 1 476 ? -1.940 -6.672 15.654 1.00 91.62 476 ILE A O 1
ATOM 3457 N N . GLY A 1 477 ? -3.239 -4.976 15.032 1.00 88.31 477 GLY A N 1
ATOM 3458 C CA . GLY A 1 477 ? -2.408 -4.635 13.879 1.00 88.31 477 GLY A CA 1
ATOM 3459 C C . GLY A 1 477 ? -0.962 -4.349 14.278 1.00 88.31 477 GLY A C 1
ATOM 3460 O O . GLY A 1 477 ? -0.047 -4.957 13.721 1.00 88.31 477 GLY A O 1
ATOM 3461 N N . HIS A 1 478 ? -0.743 -3.503 15.285 1.00 83.94 478 HIS A N 1
ATOM 3462 C CA . HIS A 1 478 ? 0.588 -3.254 15.846 1.00 83.94 478 HIS A CA 1
ATOM 3463 C C . HIS A 1 478 ? 1.232 -4.499 16.453 1.00 83.94 478 HIS A C 1
ATOM 3465 O O . HIS A 1 478 ? 2.413 -4.755 16.203 1.00 83.94 478 HIS A O 1
ATOM 3471 N N . MET A 1 479 ? 0.452 -5.312 17.167 1.00 87.94 479 MET A N 1
ATOM 3472 C CA . MET A 1 479 ? 0.893 -6.593 17.726 1.00 87.94 479 MET A CA 1
ATOM 3473 C C . MET A 1 479 ? 1.414 -7.557 16.653 1.00 87.94 479 MET A C 1
ATOM 3475 O O . MET A 1 479 ? 2.361 -8.313 16.877 1.00 87.94 479 MET A O 1
ATOM 3479 N N . LEU A 1 480 ? 0.817 -7.514 15.462 1.00 86.56 480 LEU A N 1
ATOM 3480 C CA . LEU A 1 480 ? 1.230 -8.307 14.308 1.00 86.56 480 LEU A CA 1
ATOM 3481 C C . LEU A 1 480 ? 2.326 -7.622 13.484 1.00 86.56 480 LEU A C 1
ATOM 3483 O O . LEU A 1 480 ? 2.806 -8.211 12.523 1.00 86.56 480 LEU A O 1
ATOM 3487 N N . GLY A 1 481 ? 2.782 -6.428 13.858 1.00 79.50 481 GLY A N 1
ATOM 3488 C CA . GLY A 1 481 ? 3.860 -5.708 13.180 1.00 79.50 481 GLY A CA 1
ATOM 3489 C C . GLY A 1 481 ? 3.387 -4.712 12.119 1.00 79.50 481 GLY A C 1
ATOM 3490 O O . GLY A 1 481 ? 4.216 -4.146 11.407 1.00 79.50 481 GLY A O 1
ATOM 3491 N N . ALA A 1 482 ? 2.082 -4.450 12.006 1.00 79.75 482 ALA A N 1
ATOM 3492 C CA . ALA A 1 482 ? 1.583 -3.334 11.215 1.00 79.75 482 ALA A CA 1
ATOM 3493 C C . ALA A 1 482 ? 1.966 -1.997 11.864 1.00 79.75 482 ALA A C 1
ATOM 3495 O O . ALA A 1 482 ? 2.092 -1.847 13.079 1.00 79.75 482 ALA A O 1
ATOM 3496 N N . ARG A 1 483 ? 2.144 -0.986 11.025 1.00 76.44 483 ARG A N 1
ATOM 3497 C CA . ARG A 1 483 ? 2.345 0.408 11.428 1.00 76.44 483 ARG A CA 1
ATOM 3498 C C . ARG A 1 483 ? 1.143 1.216 10.959 1.00 76.44 483 ARG A C 1
ATOM 3500 O O . ARG A 1 483 ? 0.286 0.675 10.255 1.00 76.44 483 ARG A O 1
ATOM 3507 N N . HIS A 1 484 ? 1.082 2.485 11.344 1.00 75.88 484 HIS A N 1
ATOM 3508 C CA . HIS A 1 484 ? -0.038 3.328 10.963 1.00 75.88 484 HIS A CA 1
ATOM 3509 C C . HIS A 1 484 ? -0.228 3.408 9.435 1.00 75.88 484 HIS A C 1
ATOM 3511 O O . HIS A 1 484 ? 0.645 3.103 8.619 1.00 75.88 484 HIS A O 1
ATOM 3517 N N . SER A 1 485 ? -1.425 3.786 9.017 1.00 70.75 485 SER A N 1
ATOM 3518 C CA . SER A 1 485 ? -1.745 4.071 7.622 1.00 70.75 485 SER A CA 1
ATOM 3519 C C . SER A 1 485 ? -2.033 5.552 7.475 1.00 70.75 485 SER A C 1
ATOM 3521 O O . SER A 1 485 ? -2.746 6.114 8.297 1.00 70.75 485 SER A O 1
ATOM 3523 N N . SER A 1 486 ? -1.529 6.188 6.413 1.00 62.62 486 SER A N 1
ATOM 3524 C CA . SER A 1 486 ? -1.889 7.573 6.078 1.00 62.62 486 SER A CA 1
ATOM 3525 C C . SER A 1 486 ? -3.300 7.706 5.508 1.00 62.62 486 SER A C 1
ATOM 3527 O O . SER A 1 486 ? -3.763 8.826 5.305 1.00 62.62 486 SER A O 1
ATOM 3529 N N . THR A 1 487 ? -3.975 6.588 5.233 1.00 64.00 487 THR A N 1
ATOM 3530 C CA . THR A 1 487 ? -5.304 6.544 4.626 1.00 64.00 487 THR A CA 1
ATOM 3531 C C . THR A 1 487 ? -6.375 6.754 5.707 1.00 64.00 487 THR A C 1
ATOM 3533 O O . THR A 1 487 ? -6.563 5.847 6.515 1.00 64.00 487 THR A O 1
ATOM 3536 N N . PRO A 1 488 ? -7.149 7.863 5.706 1.00 57.06 488 PRO A N 1
ATOM 3537 C CA . PRO A 1 488 ? -8.143 8.154 6.754 1.00 57.06 488 PRO A CA 1
ATOM 3538 C C . PRO A 1 488 ? -9.271 7.120 6.926 1.00 57.06 488 PRO A C 1
ATOM 3540 O O . PRO A 1 488 ? -10.030 7.196 7.881 1.00 57.06 488 PRO A O 1
ATOM 3543 N N . GLY A 1 489 ? -9.407 6.164 5.999 1.00 61.94 489 GLY A N 1
ATOM 3544 C CA . GLY A 1 489 ? -10.381 5.067 6.064 1.00 61.94 489 GLY A CA 1
ATOM 3545 C C . GLY A 1 489 ? -9.797 3.695 6.429 1.00 61.94 489 GLY A C 1
ATOM 3546 O O . GLY A 1 489 ? -10.532 2.705 6.365 1.00 61.94 489 GLY A O 1
ATOM 3547 N N . SER A 1 490 ? -8.498 3.622 6.741 1.00 73.88 490 SER A N 1
ATOM 3548 C CA . SER A 1 490 ? -7.802 2.397 7.157 1.00 73.88 490 SER A CA 1
ATOM 3549 C C . SER A 1 490 ? -7.987 2.140 8.649 1.00 73.88 490 SER A C 1
ATOM 3551 O O . SER A 1 490 ? -8.029 3.087 9.430 1.00 73.88 490 SER A O 1
ATOM 3553 N N . ILE A 1 491 ? -8.040 0.867 9.056 1.00 80.25 491 ILE A N 1
ATOM 3554 C CA . ILE A 1 491 ? -8.082 0.517 10.485 1.00 80.25 491 ILE A CA 1
ATOM 3555 C C . ILE A 1 491 ? -6.818 0.977 11.215 1.00 80.25 491 ILE A C 1
ATOM 3557 O O . ILE A 1 491 ? -6.893 1.368 12.369 1.00 80.25 491 ILE A O 1
ATOM 3561 N N . MET A 1 492 ? -5.672 1.016 10.523 1.00 78.88 492 MET A N 1
ATOM 3562 C CA . MET A 1 492 ? -4.397 1.491 11.066 1.00 78.88 492 MET A CA 1
ATOM 3563 C C . MET A 1 492 ? -4.272 3.025 11.043 1.00 78.88 492 MET A C 1
ATOM 3565 O O . MET A 1 492 ? -3.179 3.555 11.228 1.00 78.88 492 MET A O 1
ATOM 3569 N N . TYR A 1 493 ? -5.354 3.767 10.784 1.00 73.31 493 TYR A N 1
ATOM 3570 C CA . TYR A 1 493 ? -5.363 5.224 10.906 1.00 73.31 493 TYR A CA 1
ATOM 3571 C C . TYR A 1 493 ? -5.478 5.625 12.394 1.00 73.31 493 TYR A C 1
ATOM 3573 O O . TYR A 1 493 ? -6.436 5.220 13.042 1.00 73.31 493 TYR A O 1
ATOM 3581 N N . PRO A 1 494 ? -4.555 6.422 12.959 1.00 66.69 494 PRO A N 1
ATOM 3582 C CA . PRO A 1 494 ? -4.401 6.549 14.418 1.00 66.69 494 PRO A CA 1
ATOM 3583 C C . PRO A 1 494 ? -5.223 7.652 15.090 1.00 66.69 494 PRO A C 1
ATOM 3585 O O . PRO A 1 494 ? -5.124 7.853 16.298 1.00 66.69 494 PRO A O 1
ATOM 3588 N N . TYR A 1 495 ? -6.009 8.403 14.319 1.00 56.41 495 TYR A N 1
ATOM 3589 C CA . TYR A 1 495 ? -6.744 9.574 14.818 1.00 56.41 495 TYR A CA 1
ATOM 3590 C C . TYR A 1 495 ? -8.230 9.319 15.030 1.00 56.41 495 TYR A C 1
ATOM 3592 O O . TYR A 1 495 ? -8.907 10.083 15.710 1.00 56.41 495 TYR A O 1
ATOM 3600 N N . THR A 1 496 ? -8.784 8.299 14.386 1.00 57.25 496 THR A N 1
ATOM 3601 C CA . THR A 1 496 ? -10.202 7.973 14.521 1.00 57.25 496 THR A CA 1
ATOM 3602 C C . THR A 1 496 ? -10.337 6.472 14.354 1.00 57.25 496 THR A C 1
ATOM 3604 O O . THR A 1 496 ? -10.138 5.984 13.237 1.00 57.25 496 THR A O 1
ATOM 3607 N N . PRO A 1 497 ? -10.627 5.732 15.436 1.00 57.62 497 PRO A N 1
ATOM 3608 C CA . PRO A 1 497 ? -10.813 4.300 15.330 1.00 57.62 497 PRO A CA 1
ATOM 3609 C C . PRO A 1 497 ? -12.060 4.062 14.486 1.00 57.62 497 PRO A C 1
ATOM 3611 O O . PRO A 1 497 ? -13.134 4.613 14.734 1.00 57.62 497 PRO A O 1
ATOM 3614 N N . LYS A 1 498 ? -11.884 3.294 13.417 1.00 62.03 498 LYS A N 1
ATOM 3615 C CA . LYS A 1 498 ? -12.960 2.971 12.493 1.00 62.03 498 LYS A CA 1
ATOM 3616 C C . LYS A 1 498 ? -13.711 1.752 13.025 1.00 62.03 498 LYS A C 1
ATOM 3618 O O . LYS A 1 498 ? -13.085 0.705 13.184 1.00 62.03 498 LYS A O 1
ATOM 3623 N N . PRO A 1 499 ? -15.032 1.841 13.224 1.00 60.44 499 PRO A N 1
ATOM 3624 C CA . PRO A 1 499 ? -15.851 0.665 13.453 1.00 60.44 499 PRO A CA 1
ATOM 3625 C C . PRO A 1 499 ? -15.689 -0.382 12.349 1.00 60.44 499 PRO A C 1
ATOM 3627 O O . PRO A 1 499 ? -15.915 -0.101 11.169 1.00 60.44 499 PRO A O 1
ATOM 3630 N N . GLY A 1 500 ? -15.305 -1.598 12.729 1.00 61.50 500 GLY A N 1
ATOM 3631 C CA . GLY A 1 500 ? -15.262 -2.740 11.820 1.00 61.50 500 GLY A CA 1
ATOM 3632 C C . GLY A 1 500 ? -14.112 -2.768 10.796 1.00 61.50 500 GLY A C 1
ATOM 3633 O O . GLY A 1 500 ? -13.027 -2.233 10.998 1.00 61.50 500 GLY A O 1
ATOM 3634 N N . SER A 1 501 ? -14.369 -3.511 9.713 1.00 68.94 501 SER A N 1
ATOM 3635 C CA . SER A 1 501 ? -13.453 -4.382 8.950 1.00 68.94 501 SER A CA 1
ATOM 3636 C C . SER A 1 501 ? -12.041 -3.879 8.603 1.00 68.94 501 SER A C 1
ATOM 3638 O O . SER A 1 501 ? -11.847 -2.748 8.148 1.00 68.94 501 SER A O 1
ATOM 3640 N N . LEU A 1 502 ? -11.096 -4.827 8.634 1.00 84.88 502 LEU A N 1
ATOM 3641 C CA . LEU A 1 502 ? -9.734 -4.715 8.106 1.00 84.88 502 LEU A CA 1
ATOM 3642 C C . LEU A 1 502 ? -9.717 -4.310 6.626 1.00 84.88 502 LEU A C 1
ATOM 3644 O O . LEU A 1 502 ? -10.346 -4.946 5.779 1.00 84.88 502 LEU A O 1
ATOM 3648 N N . ASP A 1 503 ? -8.952 -3.269 6.302 1.00 82.94 503 ASP A N 1
ATOM 3649 C CA . ASP A 1 503 ? -8.772 -2.831 4.922 1.00 82.94 503 ASP A CA 1
ATOM 3650 C C . ASP A 1 503 ? -7.700 -3.658 4.187 1.00 82.94 503 ASP A C 1
ATOM 3652 O O . ASP A 1 503 ? -6.787 -4.236 4.782 1.00 82.94 503 ASP A O 1
ATOM 3656 N N . ALA A 1 504 ? -7.801 -3.701 2.856 1.00 81.06 504 ALA A N 1
ATOM 3657 C CA . ALA A 1 504 ? -6.911 -4.507 2.024 1.00 81.06 504 ALA A CA 1
ATOM 3658 C C . ALA A 1 504 ? -5.436 -4.080 2.110 1.00 81.06 504 ALA A C 1
ATOM 3660 O O . ALA A 1 504 ? -4.563 -4.931 1.975 1.00 81.06 504 ALA A O 1
ATOM 3661 N N . GLU A 1 505 ? -5.146 -2.792 2.325 1.00 78.62 505 GLU A N 1
ATOM 3662 C CA . GLU A 1 505 ? -3.768 -2.307 2.478 1.00 78.62 505 GLU A CA 1
ATOM 3663 C C . GLU A 1 505 ? -3.148 -2.871 3.763 1.00 78.62 505 GLU A C 1
ATOM 3665 O O . GLU A 1 505 ? -2.028 -3.383 3.738 1.00 78.62 505 GLU A O 1
ATOM 3670 N N . THR A 1 506 ? -3.894 -2.838 4.864 1.00 82.25 506 THR A N 1
ATOM 3671 C CA . THR A 1 506 ? -3.476 -3.373 6.162 1.00 82.25 506 THR A CA 1
ATOM 3672 C C . THR A 1 506 ? -3.243 -4.886 6.115 1.00 82.25 506 THR A C 1
ATOM 3674 O O . THR A 1 506 ? -2.185 -5.358 6.536 1.00 82.25 506 THR A O 1
ATOM 3677 N N . ILE A 1 507 ? -4.185 -5.649 5.547 1.00 85.81 507 ILE A N 1
ATOM 3678 C CA . ILE A 1 507 ? -4.078 -7.116 5.423 1.00 85.81 507 ILE A CA 1
ATOM 3679 C C . ILE A 1 507 ? -2.816 -7.504 4.650 1.00 85.81 507 ILE A C 1
ATOM 3681 O O . ILE A 1 507 ? -2.085 -8.413 5.044 1.00 85.81 507 ILE A O 1
ATOM 3685 N N . GLU A 1 508 ? -2.554 -6.821 3.539 1.00 80.56 508 GLU A N 1
ATOM 3686 C CA . GLU A 1 508 ? -1.396 -7.122 2.704 1.00 80.56 508 GLU A CA 1
ATOM 3687 C C . GLU A 1 508 ? -0.081 -6.787 3.362 1.00 80.56 508 GLU A C 1
ATOM 3689 O O . GLU A 1 508 ? 0.851 -7.570 3.249 1.00 80.56 508 GLU A O 1
ATOM 3694 N N . ARG A 1 509 ? -0.003 -5.669 4.081 1.00 78.25 509 ARG A N 1
ATOM 3695 C CA . ARG A 1 509 ? 1.218 -5.310 4.804 1.00 78.25 509 ARG A CA 1
ATOM 3696 C C . ARG A 1 509 ? 1.606 -6.384 5.804 1.00 78.25 509 ARG A C 1
ATOM 3698 O O . ARG A 1 509 ? 2.765 -6.789 5.841 1.00 78.25 509 ARG A O 1
ATOM 3705 N N . VAL A 1 510 ? 0.636 -6.871 6.576 1.00 84.25 510 VAL A N 1
ATOM 3706 C CA . VAL A 1 510 ? 0.882 -7.968 7.513 1.00 84.25 510 VAL A CA 1
ATOM 3707 C C . VAL A 1 510 ? 1.236 -9.240 6.742 1.00 84.25 510 VAL A C 1
ATOM 3709 O O . VAL A 1 510 ? 2.249 -9.862 7.036 1.00 84.25 510 VAL A O 1
ATOM 3712 N N . ARG A 1 511 ? 0.499 -9.604 5.687 1.00 83.31 511 ARG A N 1
ATOM 3713 C CA . ARG A 1 511 ? 0.817 -10.798 4.882 1.00 83.31 511 ARG A CA 1
ATOM 3714 C C . ARG A 1 511 ? 2.236 -10.767 4.293 1.00 83.31 511 ARG A C 1
ATOM 3716 O O . ARG A 1 511 ? 2.948 -11.771 4.384 1.00 83.31 511 ARG A O 1
ATOM 3723 N N . ASP A 1 512 ? 2.638 -9.639 3.711 1.00 80.06 512 ASP A N 1
ATOM 3724 C CA . ASP A 1 512 ? 3.953 -9.427 3.105 1.00 80.06 512 ASP A CA 1
ATOM 3725 C C . ASP A 1 512 ? 5.053 -9.546 4.175 1.00 80.06 512 ASP A C 1
ATOM 3727 O O . ASP A 1 512 ? 6.084 -10.178 3.934 1.00 80.06 512 ASP A O 1
ATOM 3731 N N . ALA A 1 513 ? 4.816 -9.017 5.383 1.00 79.00 513 ALA A N 1
ATOM 3732 C CA . ALA A 1 513 ? 5.782 -9.058 6.481 1.00 79.00 513 ALA A CA 1
ATOM 3733 C C . ALA A 1 513 ? 6.044 -10.458 7.045 1.00 79.00 513 ALA A C 1
ATOM 3735 O O . ALA A 1 513 ? 7.167 -10.764 7.454 1.00 79.00 513 ALA A O 1
ATOM 3736 N N . TYR A 1 514 ? 5.046 -11.342 7.009 1.00 81.56 514 TYR A N 1
ATOM 3737 C CA . TYR A 1 514 ? 5.228 -12.747 7.390 1.00 81.56 514 TYR A CA 1
ATOM 3738 C C . TYR A 1 514 ? 5.707 -13.620 6.228 1.00 81.56 514 TYR A C 1
ATOM 3740 O O . TYR A 1 514 ? 5.999 -14.795 6.443 1.00 81.56 514 TYR A O 1
ATOM 3748 N N . ALA A 1 515 ? 5.838 -13.055 5.019 1.00 71.56 515 ALA A N 1
ATOM 3749 C CA . ALA A 1 515 ? 6.418 -13.698 3.841 1.00 71.56 515 ALA A CA 1
ATOM 3750 C C . ALA A 1 515 ? 5.860 -15.116 3.597 1.00 71.56 515 ALA A C 1
ATOM 3752 O O . ALA A 1 515 ? 6.604 -16.053 3.307 1.00 71.56 515 ALA A O 1
ATOM 3753 N N . THR A 1 516 ? 4.537 -15.238 3.721 1.00 67.38 516 THR A N 1
ATOM 3754 C CA . THR A 1 516 ? 3.759 -16.466 3.997 1.00 67.38 516 THR A CA 1
ATOM 3755 C C . THR A 1 516 ? 3.863 -17.589 2.962 1.00 67.38 516 THR A C 1
ATOM 3757 O O . THR A 1 516 ? 3.450 -18.718 3.223 1.00 67.38 516 THR A O 1
ATOM 3760 N N . TYR A 1 517 ? 4.434 -17.308 1.793 1.00 76.38 517 TYR A N 1
ATOM 3761 C CA . TYR A 1 517 ? 4.704 -18.300 0.761 1.00 76.38 517 TYR A CA 1
ATOM 3762 C C . TYR A 1 517 ? 6.159 -18.776 0.830 1.00 76.38 517 TYR A C 1
ATOM 3764 O O . TYR A 1 517 ? 7.066 -17.944 0.880 1.00 76.38 517 TYR A O 1
ATOM 3772 N N . PRO A 1 518 ? 6.429 -20.091 0.776 1.00 83.12 518 PRO A N 1
ATOM 3773 C CA . PRO A 1 518 ? 7.800 -20.581 0.756 1.00 83.12 518 PRO A CA 1
ATOM 3774 C C . PRO A 1 518 ? 8.503 -20.162 -0.540 1.00 83.12 518 PRO A C 1
ATOM 3776 O O . PRO A 1 518 ? 7.911 -20.206 -1.622 1.00 83.12 518 PRO A O 1
ATOM 3779 N N . GLN A 1 519 ? 9.782 -19.793 -0.444 1.00 89.31 519 GLN A N 1
ATOM 3780 C CA . GLN A 1 519 ? 10.627 -19.670 -1.631 1.00 89.31 519 GLN A CA 1
ATOM 3781 C C . GLN A 1 519 ? 10.799 -21.023 -2.326 1.00 89.31 519 GLN A C 1
ATOM 3783 O O . GLN A 1 519 ? 10.944 -22.059 -1.676 1.00 89.31 519 GLN A O 1
ATOM 3788 N N . GLN A 1 520 ? 10.807 -21.004 -3.655 1.00 92.81 520 GLN A N 1
ATOM 3789 C CA . GLN A 1 520 ? 10.932 -22.201 -4.476 1.00 92.81 520 GLN A CA 1
ATOM 3790 C C . GLN A 1 520 ? 12.150 -22.088 -5.401 1.00 92.81 520 GLN A C 1
ATOM 3792 O O . GLN A 1 520 ? 12.211 -21.148 -6.202 1.00 92.81 520 GLN A O 1
ATOM 3797 N N . PRO A 1 521 ? 13.108 -23.031 -5.334 1.00 95.38 521 PRO A N 1
ATOM 3798 C CA . PRO A 1 521 ? 14.213 -23.086 -6.279 1.00 95.38 521 PRO A CA 1
ATOM 3799 C C . PRO A 1 521 ? 13.761 -23.724 -7.596 1.00 95.38 521 PRO A C 1
ATOM 3801 O O . PRO A 1 521 ? 13.211 -24.825 -7.613 1.00 95.38 521 PRO A O 1
ATOM 3804 N N . LEU A 1 522 ? 14.059 -23.075 -8.718 1.00 96.00 522 LEU A N 1
ATOM 3805 C CA . LEU A 1 522 ? 13.921 -23.661 -10.051 1.00 96.00 522 LEU A CA 1
ATOM 3806 C C . LEU A 1 522 ? 15.215 -24.400 -10.399 1.00 96.00 522 LEU A C 1
ATOM 3808 O O . LEU A 1 522 ? 16.079 -23.876 -11.096 1.00 96.00 522 LEU A O 1
ATOM 3812 N N . GLN A 1 523 ? 15.363 -25.611 -9.859 1.00 92.00 523 GLN A N 1
ATOM 3813 C CA . GLN A 1 523 ? 16.610 -26.392 -9.909 1.00 92.00 523 GLN A CA 1
ATOM 3814 C C . GLN A 1 523 ? 17.117 -26.699 -11.330 1.00 92.00 523 GLN A C 1
ATOM 3816 O O . GLN A 1 523 ? 18.285 -27.030 -11.510 1.00 92.00 523 GLN A O 1
ATOM 3821 N N . ASP A 1 524 ? 16.257 -26.597 -12.342 1.00 91.62 524 ASP A N 1
ATOM 3822 C CA . ASP A 1 524 ? 16.576 -26.869 -13.743 1.00 91.62 524 ASP A CA 1
ATOM 3823 C C . ASP A 1 524 ? 17.173 -25.664 -14.493 1.00 91.62 524 ASP A C 1
ATOM 3825 O O . ASP A 1 524 ? 17.530 -25.794 -15.666 1.00 91.62 524 ASP A O 1
ATOM 3829 N N . ARG A 1 525 ? 17.265 -24.483 -13.863 1.00 94.38 525 ARG A N 1
ATOM 3830 C CA . ARG A 1 525 ? 17.676 -23.239 -14.532 1.00 94.38 525 ARG A CA 1
ATOM 3831 C C . ARG A 1 525 ? 18.416 -22.268 -13.616 1.00 94.38 525 ARG A C 1
ATOM 3833 O O . ARG A 1 525 ? 18.184 -22.192 -12.412 1.00 94.38 525 ARG A O 1
ATOM 3840 N N . GLY A 1 526 ? 19.266 -21.447 -14.226 1.00 95.38 526 GLY A N 1
ATOM 3841 C CA . GLY A 1 526 ? 20.039 -20.438 -13.515 1.00 95.38 526 GLY A CA 1
ATOM 3842 C C . GLY A 1 526 ? 20.303 -19.174 -14.325 1.00 95.38 526 GLY A C 1
ATOM 3843 O O . GLY A 1 526 ? 20.141 -19.140 -15.544 1.00 95.38 526 GLY A O 1
ATOM 3844 N N . THR A 1 527 ? 20.734 -18.126 -13.627 1.00 96.94 527 THR A N 1
ATOM 3845 C CA . THR A 1 527 ? 21.055 -16.805 -14.174 1.00 96.94 527 THR A CA 1
ATOM 3846 C C . THR A 1 527 ? 22.306 -16.212 -13.519 1.00 96.94 527 THR A C 1
ATOM 3848 O O . THR A 1 527 ? 22.615 -16.460 -12.351 1.00 96.94 527 THR A O 1
ATOM 3851 N N . SER A 1 528 ? 23.019 -15.371 -14.270 1.00 94.19 528 SER A N 1
ATOM 3852 C CA . SER A 1 528 ? 24.101 -14.509 -13.756 1.00 94.19 528 SER A CA 1
ATOM 3853 C C . SER A 1 528 ? 23.675 -13.055 -13.535 1.00 94.19 528 SER A C 1
ATOM 3855 O O . SER A 1 528 ? 24.498 -12.214 -13.186 1.00 94.19 528 SER A O 1
ATOM 3857 N N . SER A 1 529 ? 22.402 -12.739 -13.756 1.00 92.44 529 SER A N 1
ATOM 3858 C CA . SER A 1 529 ? 21.857 -11.379 -13.693 1.00 92.44 529 SER A CA 1
ATOM 3859 C C . SER A 1 529 ? 20.432 -11.383 -13.136 1.00 92.44 529 SER A C 1
ATOM 3861 O O . SER A 1 529 ? 19.849 -12.450 -12.936 1.00 92.44 529 SER A O 1
ATOM 3863 N N . LYS A 1 530 ? 19.854 -10.204 -12.880 1.00 93.38 530 LYS A N 1
ATOM 3864 C CA . LYS A 1 530 ? 18.462 -10.123 -12.422 1.00 93.38 530 LYS A CA 1
ATOM 3865 C C . LYS A 1 530 ? 17.499 -10.691 -13.484 1.00 93.38 530 LYS A C 1
ATOM 3867 O O . LYS A 1 530 ? 17.619 -10.296 -14.647 1.00 93.38 530 LYS A O 1
ATOM 3872 N N . PRO A 1 531 ? 16.565 -11.594 -13.130 1.00 96.50 531 PRO A N 1
ATOM 3873 C CA . PRO A 1 531 ? 15.455 -11.955 -14.010 1.00 96.50 531 PRO A CA 1
ATOM 3874 C C . PRO A 1 531 ? 14.544 -10.747 -14.260 1.00 96.50 531 PRO A C 1
ATOM 3876 O O . PRO A 1 531 ? 14.372 -9.905 -13.379 1.00 96.50 531 PRO A O 1
ATOM 3879 N N . ALA A 1 532 ? 13.924 -10.676 -15.436 1.00 97.94 532 ALA A N 1
ATOM 3880 C CA . ALA A 1 532 ? 12.874 -9.707 -15.731 1.00 97.94 532 ALA A CA 1
ATOM 3881 C C . ALA A 1 532 ? 11.520 -10.408 -15.790 1.00 97.94 532 ALA A C 1
ATOM 3883 O O . ALA A 1 532 ? 11.387 -11.469 -16.405 1.00 97.94 532 ALA A O 1
ATOM 3884 N N . LEU A 1 533 ? 10.524 -9.809 -15.141 1.00 98.12 533 LEU A N 1
ATOM 3885 C CA . LEU A 1 533 ? 9.173 -10.341 -15.073 1.00 98.12 533 LEU A CA 1
ATOM 3886 C C . LEU A 1 533 ? 8.192 -9.358 -15.701 1.00 98.12 533 LEU A C 1
ATOM 3888 O O . LEU A 1 533 ? 8.345 -8.144 -15.605 1.00 98.12 533 LEU A O 1
ATOM 3892 N N . SER A 1 534 ? 7.180 -9.909 -16.352 1.00 97.12 534 SER A N 1
ATOM 3893 C CA . SER A 1 534 ? 6.018 -9.179 -16.845 1.00 97.12 534 SER A CA 1
ATOM 3894 C C . SER A 1 534 ? 4.846 -10.151 -16.944 1.00 97.12 534 SER A C 1
ATOM 3896 O O . SER A 1 534 ? 4.922 -11.268 -16.430 1.00 97.12 534 SER A O 1
ATOM 3898 N N . ARG A 1 535 ? 3.746 -9.752 -17.572 1.00 95.25 535 ARG A N 1
ATOM 3899 C CA . ARG A 1 535 ? 2.574 -10.611 -17.741 1.00 95.25 535 ARG A CA 1
ATOM 3900 C C . ARG A 1 535 ? 1.968 -10.434 -19.124 1.00 95.25 535 ARG A C 1
ATOM 3902 O O . ARG A 1 535 ? 2.185 -9.414 -19.766 1.00 95.25 535 ARG A O 1
ATOM 3909 N N . THR A 1 536 ? 1.197 -11.421 -19.551 1.00 94.56 536 THR A N 1
ATOM 3910 C CA . THR A 1 536 ? 0.215 -11.253 -20.624 1.00 94.56 536 THR A CA 1
ATOM 3911 C C . THR A 1 536 ? -1.186 -11.312 -20.034 1.00 94.56 536 THR A C 1
ATOM 3913 O O . THR A 1 536 ? -1.393 -11.890 -18.964 1.00 94.56 536 THR A O 1
ATOM 3916 N N . THR A 1 537 ? -2.141 -10.708 -20.726 1.00 92.62 537 THR A N 1
ATOM 3917 C CA . THR A 1 537 ? -3.557 -10.675 -20.383 1.00 92.62 537 THR A CA 1
ATOM 3918 C C . THR A 1 537 ? -4.335 -11.210 -21.576 1.00 92.62 537 THR A C 1
ATOM 3920 O O . THR A 1 537 ? -4.192 -10.705 -22.685 1.00 92.62 537 THR A O 1
ATOM 3923 N N . PHE A 1 538 ? -5.171 -12.214 -21.340 1.00 90.25 538 PHE A N 1
ATOM 3924 C CA . PHE A 1 538 ? -6.136 -12.750 -22.290 1.00 90.25 538 PHE A CA 1
ATOM 3925 C C . PHE A 1 538 ? -7.541 -12.558 -21.721 1.00 90.25 538 PHE A C 1
ATOM 3927 O O . PHE A 1 538 ? -7.827 -12.997 -20.611 1.00 90.25 538 PHE A O 1
ATOM 3934 N N . ALA A 1 539 ? -8.417 -11.888 -22.455 1.00 89.19 539 ALA A N 1
ATOM 3935 C CA . ALA A 1 539 ? -9.772 -11.563 -22.053 1.00 89.19 539 ALA A CA 1
ATOM 3936 C C . ALA A 1 539 ? -10.782 -12.144 -23.048 1.00 89.19 539 ALA A C 1
ATOM 3938 O O . ALA A 1 539 ? -10.689 -11.951 -24.261 1.00 89.19 539 ALA A O 1
ATOM 3939 N N . THR A 1 540 ? -11.782 -12.825 -22.503 1.00 84.44 540 THR A N 1
ATOM 3940 C CA . THR A 1 540 ? -13.013 -13.224 -23.185 1.00 84.44 540 THR A CA 1
ATOM 3941 C C . THR A 1 540 ? -14.177 -12.385 -22.653 1.00 84.44 540 THR A C 1
ATOM 3943 O O . THR A 1 540 ? -14.016 -11.600 -21.721 1.00 84.44 540 THR A O 1
ATOM 3946 N N . PHE A 1 541 ? -15.381 -12.580 -23.194 1.00 81.00 541 PHE A N 1
ATOM 3947 C CA . PHE A 1 541 ? -16.586 -11.936 -22.656 1.00 81.00 541 PHE A CA 1
ATOM 3948 C C . PHE A 1 541 ? -16.904 -12.326 -21.201 1.00 81.00 541 PHE A C 1
ATOM 3950 O O . PHE A 1 541 ? -17.646 -11.610 -20.538 1.00 81.00 541 PHE A O 1
ATOM 3957 N N . THR A 1 542 ? -16.372 -13.448 -20.704 1.00 87.12 542 THR A N 1
ATOM 3958 C CA . THR A 1 542 ? -16.725 -14.009 -19.388 1.00 87.12 542 THR A CA 1
ATOM 3959 C C . THR A 1 542 ? -15.545 -14.146 -18.433 1.00 87.12 542 THR A C 1
ATOM 3961 O O . THR A 1 542 ? -15.744 -14.461 -17.264 1.00 87.12 542 THR A O 1
ATOM 3964 N N . SER A 1 543 ? -14.312 -13.973 -18.906 1.00 84.31 543 SER A N 1
ATOM 3965 C CA . SER A 1 543 ? -13.121 -14.210 -18.092 1.00 84.31 543 SER A CA 1
ATOM 3966 C C . SER A 1 543 ? -11.942 -13.362 -18.539 1.00 84.31 543 SER A C 1
ATOM 3968 O O . SER A 1 543 ? -11.784 -13.060 -19.719 1.00 84.31 543 SER A O 1
ATOM 3970 N N . VAL A 1 544 ? -11.079 -13.028 -17.584 1.00 89.12 544 VAL A N 1
ATOM 3971 C CA . VAL A 1 544 ? -9.760 -12.459 -17.847 1.00 89.12 544 VAL A CA 1
ATOM 3972 C C . VAL A 1 544 ? -8.730 -13.372 -17.202 1.00 89.12 544 VAL A C 1
ATOM 3974 O O . VAL A 1 544 ? -8.789 -13.631 -16.004 1.00 89.12 544 VAL A O 1
ATOM 3977 N N . THR A 1 545 ? -7.797 -13.871 -17.999 1.00 90.62 545 THR A N 1
ATOM 3978 C CA . THR A 1 545 ? -6.662 -14.675 -17.560 1.00 90.62 545 THR A CA 1
ATOM 3979 C C . THR A 1 545 ? -5.402 -13.845 -17.693 1.00 90.62 545 THR A C 1
ATOM 3981 O O . THR A 1 545 ? -5.145 -13.254 -18.740 1.00 90.62 545 THR A O 1
ATOM 3984 N N . ARG A 1 546 ? -4.601 -13.804 -16.632 1.00 92.81 546 ARG A N 1
ATOM 3985 C CA . ARG A 1 546 ? -3.316 -13.115 -16.633 1.00 92.81 546 ARG A CA 1
ATOM 3986 C C . ARG A 1 546 ? -2.212 -14.104 -16.318 1.00 92.81 546 ARG A C 1
ATOM 3988 O O . ARG A 1 546 ? -2.296 -14.849 -15.347 1.00 92.81 546 ARG A O 1
ATOM 3995 N N . THR A 1 547 ? -1.183 -14.125 -17.151 1.00 94.75 547 THR A N 1
ATOM 3996 C CA . THR A 1 547 ? -0.116 -15.125 -17.075 1.00 94.75 547 THR A CA 1
ATOM 3997 C C . THR A 1 547 ? 1.213 -14.427 -16.818 1.00 94.75 547 THR A C 1
ATOM 3999 O O . THR A 1 547 ? 1.675 -13.679 -17.683 1.00 94.75 547 THR A O 1
ATOM 4002 N N . PRO A 1 548 ? 1.852 -14.643 -15.653 1.00 97.19 548 PRO A N 1
ATOM 4003 C CA . PRO A 1 548 ? 3.207 -14.170 -15.411 1.00 97.19 548 PRO A CA 1
ATOM 4004 C C . PRO A 1 548 ? 4.206 -14.817 -16.375 1.00 97.19 548 PRO A C 1
ATOM 4006 O O . PRO A 1 548 ? 4.171 -16.021 -16.638 1.00 97.19 548 PRO A O 1
ATOM 4009 N N . HIS A 1 549 ? 5.146 -14.016 -16.859 1.00 97.81 549 HIS A N 1
ATOM 4010 C CA . HIS A 1 549 ? 6.266 -14.440 -17.684 1.00 97.81 549 HIS A CA 1
ATOM 4011 C C . HIS A 1 549 ? 7.573 -13.981 -17.061 1.00 97.81 549 HIS A C 1
ATOM 4013 O O . HIS A 1 549 ? 7.665 -12.876 -16.527 1.00 97.81 549 HIS A O 1
ATOM 4019 N N . MET A 1 550 ? 8.593 -14.819 -17.190 1.00 98.38 550 MET A N 1
ATOM 4020 C CA . MET A 1 550 ? 9.947 -14.524 -16.758 1.00 98.38 550 MET A CA 1
ATOM 4021 C C . MET A 1 550 ? 10.895 -14.716 -17.931 1.00 98.38 550 MET A C 1
ATOM 4023 O O . MET A 1 550 ? 10.797 -15.698 -18.671 1.00 98.38 550 MET A O 1
ATOM 4027 N N . VAL A 1 551 ? 11.819 -13.775 -18.082 1.00 98.44 551 VAL A N 1
ATOM 4028 C CA . VAL A 1 551 ? 12.945 -13.871 -19.007 1.00 98.44 551 VAL A CA 1
ATOM 4029 C C . VAL A 1 551 ? 14.243 -13.579 -18.272 1.00 98.44 551 VAL A C 1
ATOM 4031 O O . VAL A 1 551 ? 14.294 -12.731 -17.380 1.00 98.44 551 VAL A O 1
ATOM 4034 N N . TRP A 1 552 ? 15.302 -14.294 -18.619 1.00 98.31 552 TRP A N 1
ATOM 4035 C CA . TRP A 1 552 ? 16.597 -14.145 -17.964 1.00 98.31 552 TRP A CA 1
ATOM 4036 C C . TRP A 1 552 ? 17.729 -14.487 -18.917 1.00 98.31 552 TRP A C 1
ATOM 4038 O O . TRP A 1 552 ? 17.556 -15.218 -19.884 1.00 98.31 552 TRP A O 1
ATOM 4048 N N . LYS A 1 553 ? 18.908 -13.955 -18.619 1.00 96.38 553 LYS A N 1
ATOM 4049 C CA . LYS A 1 553 ? 20.168 -14.348 -19.246 1.00 96.38 553 LYS A CA 1
ATOM 4050 C C . LYS A 1 553 ? 20.695 -15.598 -18.536 1.00 96.38 553 LYS A C 1
ATOM 4052 O O . LYS A 1 553 ? 20.706 -15.625 -17.307 1.00 96.38 553 LYS A O 1
ATOM 4057 N N . GLY A 1 554 ? 21.159 -16.593 -19.287 1.00 97.00 554 GLY A N 1
ATOM 4058 C CA . GLY A 1 554 ? 21.743 -17.821 -18.747 1.00 97.00 554 GLY A CA 1
ATOM 4059 C C . GLY A 1 554 ? 22.887 -17.604 -17.745 1.00 97.00 554 GLY A C 1
ATOM 4060 O O . GLY A 1 554 ? 23.510 -16.533 -17.671 1.00 97.00 554 GLY A O 1
ATOM 4061 N N . ALA A 1 555 ? 23.149 -18.625 -16.931 1.00 95.12 555 ALA A N 1
ATOM 4062 C CA . ALA A 1 555 ? 24.209 -18.602 -15.931 1.00 95.12 555 ALA A CA 1
ATOM 4063 C C . ALA A 1 555 ? 25.606 -18.646 -16.569 1.00 95.12 555 ALA A C 1
ATOM 4065 O O . ALA A 1 555 ? 25.820 -19.241 -17.622 1.00 95.12 555 ALA A O 1
ATOM 4066 N N . GLN A 1 556 ? 26.572 -18.035 -15.888 1.00 89.75 556 GLN A N 1
ATOM 4067 C CA . GLN A 1 556 ? 27.981 -18.020 -16.267 1.00 89.75 556 GLN A CA 1
ATOM 4068 C C . GLN A 1 556 ? 28.155 -17.537 -17.724 1.00 89.75 556 GLN A C 1
ATOM 4070 O O . GLN A 1 556 ? 27.721 -16.431 -18.092 1.00 89.75 556 GLN A O 1
ATOM 4075 N N . ASP A 1 557 ? 28.766 -18.370 -18.563 1.00 91.94 557 ASP A N 1
ATOM 4076 C CA . ASP A 1 557 ? 29.071 -18.045 -19.948 1.00 91.94 557 ASP A CA 1
ATOM 4077 C C . ASP A 1 557 ? 27.893 -18.176 -20.909 1.00 91.94 557 ASP A C 1
ATOM 4079 O O . ASP A 1 557 ? 27.959 -17.592 -21.989 1.00 91.94 557 ASP A O 1
ATOM 4083 N N . ASP A 1 558 ? 26.783 -18.801 -20.506 1.00 96.31 558 ASP A N 1
ATOM 4084 C CA . ASP A 1 558 ? 25.605 -18.965 -21.360 1.00 96.31 558 ASP A CA 1
ATOM 4085 C C . ASP A 1 558 ? 24.948 -17.616 -21.673 1.00 96.31 558 ASP A C 1
ATOM 4087 O O . ASP A 1 558 ? 24.240 -17.050 -20.842 1.00 96.31 558 ASP A O 1
ATOM 4091 N N . LYS A 1 559 ? 25.186 -17.072 -22.870 1.00 96.62 559 LYS A N 1
ATOM 4092 C CA . LYS A 1 559 ? 24.646 -15.774 -23.296 1.00 96.62 559 LYS A CA 1
ATOM 4093 C C . LYS A 1 559 ? 23.188 -15.830 -23.756 1.00 96.62 559 LYS A C 1
ATOM 4095 O O . LYS A 1 559 ? 22.629 -14.773 -24.037 1.00 96.62 559 LYS A O 1
ATOM 4100 N N . GLN A 1 560 ? 22.568 -17.005 -23.833 1.00 97.81 560 GLN A N 1
ATOM 4101 C CA . GLN A 1 560 ? 21.185 -17.152 -24.276 1.00 97.81 560 GLN A CA 1
ATOM 4102 C C . GLN A 1 560 ? 20.224 -16.425 -23.326 1.00 97.81 560 GLN A C 1
ATOM 4104 O O . GLN A 1 560 ? 20.356 -16.491 -22.099 1.00 97.81 560 GLN A O 1
ATOM 4109 N N . ILE A 1 561 ? 19.236 -15.732 -23.898 1.00 98.50 561 ILE A N 1
ATOM 4110 C CA . ILE A 1 561 ? 18.063 -15.284 -23.147 1.00 98.50 561 ILE A CA 1
ATOM 4111 C C . ILE A 1 561 ? 17.026 -16.403 -23.158 1.00 98.50 561 ILE A C 1
ATOM 4113 O O . ILE A 1 561 ? 16.599 -16.868 -24.216 1.00 98.50 561 ILE A O 1
ATOM 4117 N N . TRP A 1 562 ? 16.617 -16.820 -21.972 1.00 98.44 562 TRP A N 1
ATOM 4118 C CA . TRP A 1 562 ? 15.628 -17.857 -21.730 1.00 98.44 562 TRP A CA 1
ATOM 4119 C C . TRP A 1 562 ? 14.289 -17.245 -21.334 1.00 98.44 562 TRP A C 1
ATOM 4121 O O . TRP A 1 562 ? 14.226 -16.125 -20.825 1.00 98.44 562 TRP A O 1
ATOM 4131 N N . HIS A 1 563 ? 13.216 -17.994 -21.565 1.00 98.12 563 HIS A N 1
ATOM 4132 C CA . HIS A 1 563 ? 11.838 -17.634 -21.259 1.00 98.12 563 HIS A CA 1
ATOM 4133 C C . HIS A 1 563 ? 11.123 -18.781 -20.545 1.00 98.12 563 HIS A C 1
ATOM 4135 O O . HIS A 1 563 ? 11.362 -19.958 -20.816 1.00 98.12 563 HIS A O 1
ATOM 4141 N N . SER A 1 564 ? 10.218 -18.426 -19.638 1.00 97.62 564 SER A N 1
ATOM 4142 C CA . SER A 1 564 ? 9.254 -19.337 -19.029 1.00 97.62 564 SER A CA 1
ATOM 4143 C C . SER A 1 564 ? 7.984 -18.578 -18.646 1.00 97.62 564 SER A C 1
ATOM 4145 O O . SER A 1 564 ? 7.984 -17.349 -18.524 1.00 97.62 564 SER A O 1
ATOM 4147 N N . GLN A 1 565 ? 6.882 -19.304 -18.480 1.00 96.31 565 GLN A N 1
ATOM 4148 C CA . GLN A 1 565 ? 5.593 -18.753 -18.071 1.00 96.31 565 GLN A CA 1
ATOM 4149 C C . GLN A 1 565 ? 5.016 -19.535 -16.892 1.00 96.31 565 GLN A C 1
ATOM 4151 O O . GLN A 1 565 ? 5.177 -20.756 -16.831 1.00 96.31 565 GLN A O 1
ATOM 4156 N N . LEU A 1 566 ? 4.354 -18.835 -15.972 1.00 95.44 566 LEU A N 1
ATOM 4157 C CA . LEU A 1 566 ? 3.718 -19.434 -14.804 1.00 95.44 566 LEU A CA 1
ATOM 4158 C C . LEU A 1 566 ? 2.261 -19.772 -15.128 1.00 95.44 566 LEU A C 1
ATOM 4160 O O . LEU A 1 566 ? 1.467 -18.880 -15.416 1.00 95.44 566 LEU A O 1
ATOM 4164 N N . ALA A 1 567 ? 1.903 -21.051 -15.050 1.00 88.31 567 ALA A N 1
ATOM 4165 C CA . ALA A 1 567 ? 0.530 -21.518 -15.210 1.00 88.31 567 ALA A CA 1
ATOM 4166 C C . ALA A 1 567 ? 0.216 -22.569 -14.142 1.00 88.31 567 ALA A C 1
ATOM 4168 O O . ALA A 1 567 ? 1.034 -23.445 -13.873 1.00 88.31 567 ALA A O 1
ATOM 4169 N N . ASN A 1 568 ? -0.967 -22.484 -13.525 1.00 85.06 568 ASN A N 1
ATOM 4170 C CA . ASN A 1 568 ? -1.424 -23.433 -12.500 1.00 85.06 568 ASN A CA 1
ATOM 4171 C C . ASN A 1 568 ? -0.402 -23.640 -11.359 1.00 85.06 568 ASN A C 1
ATOM 4173 O O . ASN A 1 568 ? -0.156 -24.762 -10.924 1.00 85.06 568 ASN A O 1
ATOM 4177 N N . GLY A 1 569 ? 0.244 -22.556 -10.913 1.00 86.25 569 GLY A N 1
ATOM 4178 C CA . GLY A 1 569 ? 1.225 -22.586 -9.822 1.00 86.25 569 GLY A CA 1
ATOM 4179 C C . GLY A 1 569 ? 2.593 -23.181 -10.175 1.00 86.25 569 GLY A C 1
ATOM 4180 O O . GLY A 1 569 ? 3.421 -23.323 -9.283 1.00 86.25 569 GLY A O 1
ATOM 4181 N N . SER A 1 570 ? 2.859 -23.511 -11.444 1.00 91.81 570 SER A N 1
ATOM 4182 C CA . SER A 1 570 ? 4.139 -24.076 -11.893 1.00 91.81 570 SER A CA 1
ATOM 4183 C C . SER A 1 570 ? 4.710 -23.325 -13.095 1.00 91.81 570 SER A C 1
ATOM 4185 O O . SER A 1 570 ? 3.990 -22.946 -14.021 1.00 91.81 570 SER A O 1
ATOM 4187 N N . TRP A 1 571 ? 6.025 -23.100 -13.087 1.00 96.69 571 TRP A N 1
ATOM 4188 C CA . TRP A 1 571 ? 6.733 -22.529 -14.232 1.00 96.69 571 TRP A CA 1
ATOM 4189 C C . TRP A 1 571 ? 6.919 -23.591 -15.314 1.00 96.69 571 TRP A C 1
ATOM 4191 O O . TRP A 1 571 ? 7.335 -24.714 -15.032 1.00 96.69 571 TRP A O 1
ATOM 4201 N N . SER A 1 572 ? 6.654 -23.236 -16.570 1.00 96.31 572 SER A N 1
ATOM 4202 C CA . SER A 1 572 ? 6.943 -24.109 -17.710 1.00 96.31 572 SER A CA 1
ATOM 4203 C C . SER A 1 572 ? 8.444 -24.437 -17.803 1.00 96.31 572 SER A C 1
ATOM 4205 O O . SER A 1 572 ? 9.275 -23.660 -17.308 1.00 96.31 572 SER A O 1
ATOM 4207 N N . PRO A 1 573 ? 8.845 -25.512 -18.508 1.00 95.06 573 PRO A N 1
ATOM 4208 C CA . PRO A 1 573 ? 10.242 -25.703 -18.900 1.00 95.06 573 PRO A CA 1
ATOM 4209 C C . PRO A 1 573 ? 10.811 -24.443 -19.565 1.00 95.06 573 PRO A C 1
ATOM 4211 O O . PRO A 1 573 ? 10.079 -23.721 -20.254 1.00 95.06 573 PRO A O 1
ATOM 4214 N N . GLN A 1 574 ? 12.094 -24.159 -19.329 1.00 95.62 574 GLN A N 1
ATOM 4215 C CA . GLN A 1 574 ? 12.761 -23.022 -19.961 1.00 95.62 574 GLN A CA 1
ATOM 4216 C C . GLN A 1 574 ? 12.854 -23.222 -21.477 1.00 95.62 574 GLN A C 1
ATOM 4218 O O . GLN A 1 574 ? 13.155 -24.315 -21.956 1.00 95.62 574 GLN A O 1
ATOM 4223 N N . GLN A 1 575 ? 12.597 -22.160 -22.233 1.00 96.25 575 GLN A N 1
ATOM 4224 C CA . GLN A 1 575 ? 12.701 -22.145 -23.690 1.00 96.25 575 GLN A CA 1
ATOM 4225 C C . GLN A 1 575 ? 13.651 -21.028 -24.125 1.00 96.25 575 GLN A C 1
ATOM 4227 O O . GLN A 1 575 ? 13.590 -19.935 -23.555 1.00 96.25 575 GLN A O 1
ATOM 4232 N N . PRO A 1 576 ? 14.530 -21.258 -25.114 1.00 97.44 576 PRO A N 1
ATOM 4233 C CA . PRO A 1 576 ? 15.380 -20.195 -25.625 1.00 97.44 576 PRO A CA 1
ATOM 4234 C C . PRO A 1 576 ? 14.522 -19.184 -26.389 1.00 97.44 576 PRO A C 1
ATOM 4236 O O . PRO A 1 576 ? 13.657 -19.561 -27.180 1.00 97.44 576 PRO A O 1
ATOM 4239 N N . VAL A 1 577 ? 14.783 -17.894 -26.190 1.00 98.25 577 VAL A N 1
ATOM 4240 C CA . VAL A 1 577 ? 14.255 -16.848 -27.069 1.00 98.25 577 VAL A CA 1
ATOM 4241 C C . VAL A 1 577 ? 15.121 -16.813 -28.337 1.00 98.25 577 VAL A C 1
ATOM 4243 O O . VAL A 1 577 ? 16.306 -16.470 -28.251 1.00 98.25 577 VAL A O 1
ATOM 4246 N N . PRO A 1 578 ? 14.589 -17.174 -29.520 1.00 97.25 578 PRO A N 1
ATOM 4247 C CA . PRO A 1 578 ? 15.409 -17.340 -30.717 1.00 97.25 578 PRO A CA 1
ATOM 4248 C C . PRO A 1 578 ? 16.148 -16.056 -31.111 1.00 97.25 578 PRO A C 1
ATOM 4250 O O . PRO A 1 578 ? 15.543 -14.996 -31.259 1.00 97.25 578 PRO A O 1
ATOM 4253 N N . GLY A 1 579 ? 17.468 -16.157 -31.294 1.00 95.75 579 GLY A N 1
ATOM 4254 C CA . GLY A 1 579 ? 18.315 -15.038 -31.721 1.00 95.75 579 GLY A CA 1
ATOM 4255 C C . GLY A 1 579 ? 18.588 -13.974 -30.649 1.00 95.75 579 GLY A C 1
ATOM 4256 O O . GLY A 1 579 ? 19.212 -12.961 -30.959 1.00 95.75 579 GLY A O 1
ATOM 4257 N N . ALA A 1 580 ? 18.140 -14.175 -29.406 1.00 97.25 580 ALA A N 1
ATOM 4258 C CA . ALA A 1 580 ? 18.341 -13.227 -28.317 1.00 97.25 580 ALA A CA 1
ATOM 4259 C C . ALA A 1 580 ? 19.501 -13.662 -27.409 1.00 97.25 580 ALA A C 1
ATOM 4261 O O . ALA A 1 580 ? 19.386 -14.616 -26.636 1.00 97.25 580 ALA A O 1
ATOM 4262 N N . PHE A 1 581 ? 20.610 -12.924 -27.486 1.00 96.75 581 PHE A N 1
ATOM 4263 C CA . PHE A 1 581 ? 21.820 -13.162 -26.701 1.00 96.75 581 PHE A CA 1
ATOM 4264 C C . PHE A 1 581 ? 22.265 -11.884 -25.995 1.00 96.75 581 PHE A C 1
ATOM 4266 O O . PHE A 1 581 ? 22.280 -10.817 -26.606 1.00 96.75 581 PHE A O 1
ATOM 4273 N N . SER A 1 582 ? 22.656 -11.997 -24.727 1.00 96.12 582 SER A N 1
ATOM 4274 C CA . SER A 1 582 ? 23.088 -10.876 -23.889 1.00 96.12 582 SER A CA 1
ATOM 4275 C C . SER A 1 582 ? 24.203 -11.302 -22.931 1.00 96.12 582 SER A C 1
ATOM 4277 O O . SER A 1 582 ? 24.388 -12.478 -22.641 1.00 96.12 582 SER A O 1
ATOM 4279 N N . ASP A 1 583 ? 24.978 -10.359 -22.415 1.00 92.94 583 ASP A N 1
ATOM 4280 C CA . ASP A 1 583 ? 25.899 -10.537 -21.278 1.00 92.94 583 ASP A CA 1
ATOM 4281 C C . ASP A 1 583 ? 25.380 -9.833 -19.998 1.00 92.94 583 ASP A C 1
ATOM 4283 O O . ASP A 1 583 ? 26.009 -9.901 -18.937 1.00 92.94 583 ASP A O 1
ATOM 4287 N N . ARG A 1 584 ? 24.207 -9.192 -20.092 1.00 93.81 584 ARG A N 1
ATOM 4288 C CA . ARG A 1 584 ? 23.486 -8.467 -19.032 1.00 93.81 584 ARG A CA 1
ATOM 4289 C C . ARG A 1 584 ? 22.029 -8.932 -18.927 1.00 93.81 584 ARG A C 1
ATOM 4291 O O . ARG A 1 584 ? 21.538 -9.665 -19.788 1.00 93.81 584 ARG A O 1
ATOM 4298 N N . GLY A 1 585 ? 21.332 -8.509 -17.873 1.00 93.50 585 GLY A N 1
ATOM 4299 C CA . GLY A 1 585 ? 19.913 -8.832 -17.691 1.00 93.50 585 GLY A CA 1
ATOM 4300 C C . GLY A 1 585 ? 19.027 -8.194 -18.778 1.00 93.50 585 GLY A C 1
ATOM 4301 O O . GLY A 1 585 ? 19.319 -7.077 -19.207 1.00 93.50 585 GLY A O 1
ATOM 4302 N N . PRO A 1 586 ? 17.970 -8.871 -19.255 1.00 97.12 586 PRO A N 1
ATOM 4303 C CA . PRO A 1 586 ? 17.003 -8.291 -20.192 1.00 97.12 586 PRO A CA 1
ATOM 4304 C C . PRO A 1 586 ? 15.986 -7.364 -19.499 1.00 97.12 586 PRO A C 1
ATOM 4306 O O . PRO A 1 586 ? 15.865 -7.361 -18.276 1.00 97.12 586 PRO A O 1
ATOM 4309 N N . GLY A 1 587 ? 15.206 -6.626 -20.293 1.00 97.25 587 GLY A N 1
ATOM 4310 C CA . GLY A 1 587 ? 13.984 -5.934 -19.872 1.00 97.25 587 GLY A CA 1
ATOM 4311 C C . GLY A 1 587 ? 12.752 -6.515 -20.572 1.00 97.25 587 GLY A C 1
ATOM 4312 O O . GLY A 1 587 ? 12.817 -6.847 -21.756 1.00 97.25 587 GLY A O 1
ATOM 4313 N N . LEU A 1 588 ? 11.626 -6.626 -19.863 1.00 98.00 588 LEU A N 1
ATOM 4314 C CA . LEU A 1 588 ? 10.379 -7.214 -20.368 1.00 98.00 588 LEU A CA 1
ATOM 4315 C C . LEU A 1 588 ? 9.182 -6.346 -19.974 1.00 98.00 588 LEU A C 1
ATOM 4317 O O . LEU A 1 588 ? 9.110 -5.889 -18.836 1.00 98.00 588 LEU A O 1
ATOM 4321 N N . VAL A 1 589 ? 8.239 -6.142 -20.892 1.00 96.50 589 VAL A N 1
ATOM 4322 C CA . VAL A 1 589 ? 7.029 -5.348 -20.640 1.00 96.50 589 VAL A CA 1
ATOM 4323 C C . VAL A 1 589 ? 5.830 -5.885 -21.427 1.00 96.50 589 VAL A C 1
ATOM 4325 O O . VAL A 1 589 ? 5.988 -6.384 -22.542 1.00 96.50 589 VAL A O 1
ATOM 4328 N N . GLU A 1 590 ? 4.639 -5.779 -20.842 1.00 94.44 590 GLU A N 1
ATOM 4329 C CA . GLU A 1 590 ? 3.354 -6.059 -21.490 1.00 94.44 590 GLU A CA 1
ATOM 4330 C C . GLU A 1 590 ? 3.032 -4.946 -22.501 1.00 94.44 590 GLU A C 1
ATOM 4332 O O . GLU A 1 590 ? 3.140 -3.761 -22.173 1.00 94.44 590 GLU A O 1
ATOM 4337 N N . VAL A 1 591 ? 2.657 -5.304 -23.734 1.00 91.38 591 VAL A N 1
ATOM 4338 C CA . VAL A 1 591 ? 2.327 -4.337 -24.798 1.00 91.38 591 VAL A CA 1
ATOM 4339 C C . VAL A 1 591 ? 1.099 -4.759 -25.610 1.00 91.38 591 VAL A C 1
ATOM 4341 O O . VAL A 1 591 ? 0.909 -5.940 -25.878 1.00 91.38 591 VAL A O 1
ATOM 4344 N N . GLY A 1 592 ? 0.308 -3.785 -26.077 1.00 81.06 592 GLY A N 1
ATOM 4345 C CA . GLY A 1 592 ? -0.803 -3.988 -27.024 1.00 81.06 592 GLY A CA 1
ATOM 4346 C C . GLY A 1 592 ? -1.978 -4.836 -26.507 1.00 81.06 592 GLY A C 1
ATOM 4347 O O . GLY A 1 592 ? -1.946 -5.319 -25.384 1.00 81.06 592 GLY A O 1
ATOM 4348 N N . GLY A 1 593 ? -2.994 -5.035 -27.360 1.00 67.50 593 GLY A N 1
ATOM 4349 C CA . GLY A 1 593 ? -4.094 -5.998 -27.170 1.00 67.50 593 GLY A CA 1
ATOM 4350 C C . GLY A 1 593 ? -5.408 -5.430 -26.619 1.00 67.50 593 GLY A C 1
ATOM 4351 O O . GLY A 1 593 ? -5.413 -4.749 -25.602 1.00 67.50 593 GLY A O 1
ATOM 4352 N N . VAL A 1 594 ? -6.536 -5.750 -27.272 1.00 64.81 594 VAL A N 1
ATOM 4353 C CA . VAL A 1 594 ? -7.895 -5.516 -26.725 1.00 64.81 594 VAL A CA 1
ATOM 4354 C C . VAL A 1 594 ? -8.400 -6.768 -25.999 1.00 64.81 594 VAL A C 1
ATOM 4356 O O . VAL A 1 594 ? -8.984 -6.675 -24.925 1.00 64.81 594 VAL A O 1
ATOM 4359 N N . SER A 1 595 ? -8.133 -7.944 -26.574 1.00 77.69 595 SER A N 1
ATOM 4360 C CA . SER A 1 595 ? -8.496 -9.259 -26.032 1.00 77.69 595 SER A CA 1
ATOM 4361 C C . SER A 1 595 ? -7.291 -10.132 -25.679 1.00 77.69 595 SER A C 1
ATOM 4363 O O . SER A 1 595 ? -7.414 -10.999 -24.829 1.00 77.69 595 SER A O 1
ATOM 4365 N N . GLU A 1 596 ? -6.121 -9.928 -26.287 1.00 88.00 596 GLU A N 1
ATOM 4366 C CA . GLU A 1 596 ? -4.884 -10.631 -25.919 1.00 88.00 596 GLU A CA 1
ATOM 4367 C C . GLU A 1 596 ? -3.692 -9.688 -26.053 1.00 88.00 596 GLU A C 1
ATOM 4369 O O . GLU A 1 596 ? -3.494 -9.078 -27.110 1.00 88.00 596 GLU A O 1
ATOM 4374 N N . THR A 1 597 ? -2.914 -9.551 -24.983 1.00 92.50 597 THR A N 1
ATOM 4375 C CA . THR A 1 597 ? -1.728 -8.692 -24.949 1.00 92.50 597 THR A CA 1
ATOM 4376 C C . THR A 1 597 ? -0.474 -9.454 -25.375 1.00 92.50 597 THR A C 1
ATOM 4378 O O . THR A 1 597 ? -0.412 -10.685 -25.390 1.00 92.50 597 THR A O 1
ATOM 4381 N N . GLN A 1 598 ? 0.542 -8.699 -25.770 1.00 92.81 598 GLN A N 1
ATOM 4382 C CA . GLN A 1 598 ? 1.844 -9.184 -26.216 1.00 92.81 598 GLN A CA 1
ATOM 4383 C C . GLN A 1 598 ? 2.909 -8.894 -25.159 1.00 92.81 598 GLN A C 1
ATOM 4385 O O . GLN A 1 598 ? 2.682 -8.158 -24.199 1.00 92.81 598 GLN A O 1
ATOM 4390 N N . LEU A 1 599 ? 4.113 -9.423 -25.376 1.00 95.81 599 LEU A N 1
ATOM 4391 C CA . LEU A 1 599 ? 5.301 -8.989 -24.639 1.00 95.81 599 LEU A CA 1
ATOM 4392 C C . LEU A 1 599 ? 6.291 -8.327 -25.582 1.00 95.81 599 LEU A C 1
ATOM 4394 O O . LEU A 1 599 ? 6.532 -8.837 -26.675 1.00 95.81 599 LEU A O 1
ATOM 4398 N N . LEU A 1 600 ? 6.932 -7.259 -25.118 1.00 96.00 600 LEU A N 1
ATOM 4399 C CA . LEU A 1 600 ? 8.125 -6.705 -25.742 1.00 96.00 600 LEU A CA 1
ATOM 4400 C C . LEU A 1 600 ? 9.334 -6.987 -24.850 1.00 96.00 600 LEU A C 1
ATOM 4402 O O . LEU A 1 600 ? 9.346 -6.667 -23.661 1.00 96.00 600 LEU A O 1
ATOM 4406 N N . LEU A 1 601 ? 10.346 -7.609 -25.448 1.00 97.88 601 LEU A N 1
ATOM 4407 C CA . LEU A 1 601 ? 11.625 -7.940 -24.831 1.00 97.88 601 LEU A CA 1
ATOM 4408 C C . LEU A 1 601 ? 12.702 -7.038 -25.426 1.00 97.88 601 LEU A C 1
ATOM 4410 O O . LEU A 1 601 ? 12.803 -6.943 -26.647 1.00 97.88 601 LEU A O 1
ATOM 4414 N N . ALA A 1 602 ? 13.530 -6.436 -24.576 1.00 97.19 602 ALA A N 1
ATOM 4415 C CA . ALA A 1 602 ? 14.703 -5.671 -24.983 1.00 97.19 602 ALA A CA 1
ATOM 4416 C C . ALA A 1 602 ? 15.955 -6.124 -24.223 1.00 97.19 602 ALA A C 1
ATOM 4418 O O . ALA A 1 602 ? 15.878 -6.508 -23.055 1.00 97.19 602 ALA A O 1
ATOM 4419 N N . TRP A 1 603 ? 17.116 -6.087 -24.876 1.00 97.25 603 TRP A N 1
ATOM 4420 C CA . TRP A 1 603 ? 18.380 -6.538 -24.287 1.00 97.25 603 TRP A CA 1
ATOM 4421 C C . TRP A 1 603 ? 19.595 -5.822 -24.880 1.00 97.25 603 TRP A C 1
ATOM 4423 O O . TRP A 1 603 ? 19.518 -5.231 -25.958 1.00 97.25 603 TRP A O 1
ATOM 4433 N N . LYS A 1 604 ? 20.725 -5.891 -24.168 1.00 95.56 604 LYS A N 1
ATOM 4434 C CA . LYS A 1 604 ? 22.038 -5.467 -24.670 1.00 95.56 604 LYS A CA 1
ATOM 4435 C C . LYS A 1 604 ? 22.691 -6.612 -25.449 1.00 95.56 604 LYS A C 1
ATOM 4437 O O . LYS A 1 604 ? 22.597 -7.755 -25.015 1.00 95.56 604 LYS A O 1
ATOM 4442 N N . GLY A 1 605 ? 23.381 -6.312 -26.550 1.00 93.50 605 GLY A N 1
ATOM 4443 C CA . GLY A 1 605 ? 24.188 -7.289 -27.291 1.00 93.50 605 GLY A CA 1
ATOM 4444 C C . GLY A 1 605 ? 25.330 -7.931 -26.480 1.00 93.50 605 GLY A C 1
ATOM 4445 O O . GLY A 1 605 ? 25.563 -7.599 -25.316 1.00 93.50 605 GLY A O 1
ATOM 4446 N N . VAL A 1 606 ? 26.051 -8.865 -27.103 1.00 93.69 606 VAL A N 1
ATOM 4447 C CA . VAL A 1 606 ? 27.162 -9.639 -26.507 1.00 93.69 606 VAL A CA 1
ATOM 4448 C C . VAL A 1 606 ? 28.530 -9.174 -27.011 1.00 93.69 606 VAL A C 1
ATOM 4450 O O . VAL A 1 606 ? 28.608 -8.386 -27.944 1.00 93.69 606 VAL A O 1
ATOM 4453 N N . GLU A 1 607 ? 29.614 -9.679 -26.410 1.00 88.06 607 GLU A N 1
ATOM 4454 C CA . GLU A 1 607 ? 30.987 -9.557 -26.945 1.00 88.06 607 GLU A CA 1
ATOM 4455 C C . GLU A 1 607 ? 31.436 -8.107 -27.210 1.00 88.06 607 GLU A C 1
ATOM 4457 O O . GLU A 1 607 ? 32.100 -7.797 -28.194 1.00 88.06 607 GLU A O 1
ATOM 4462 N N . GLY A 1 608 ? 31.060 -7.189 -26.317 1.00 84.12 608 GLY A N 1
ATOM 4463 C CA . GLY A 1 608 ? 31.372 -5.763 -26.459 1.00 84.12 608 GLY A CA 1
ATOM 4464 C C . GLY A 1 608 ? 30.375 -4.981 -27.319 1.00 84.12 608 GLY A C 1
ATOM 4465 O O . GLY A 1 608 ? 30.468 -3.755 -27.376 1.00 84.12 608 GLY A O 1
ATOM 4466 N N . ASP A 1 609 ? 29.372 -5.636 -27.915 1.00 90.75 609 ASP A N 1
ATOM 4467 C CA . ASP A 1 609 ? 28.243 -4.947 -28.532 1.00 90.75 609 ASP A CA 1
ATOM 4468 C C . ASP A 1 609 ? 27.362 -4.310 -27.451 1.00 90.75 609 ASP A C 1
ATOM 4470 O O . ASP A 1 609 ? 26.599 -4.970 -26.740 1.00 90.75 609 ASP A O 1
ATOM 4474 N N . GLY A 1 610 ? 27.489 -2.993 -27.308 1.00 89.44 610 GLY A N 1
ATOM 4475 C CA . GLY A 1 610 ? 26.665 -2.204 -26.401 1.00 89.44 610 GLY A CA 1
ATOM 4476 C C . GLY A 1 610 ? 25.254 -1.940 -26.923 1.00 89.44 610 GLY A C 1
ATOM 4477 O O . GLY A 1 610 ? 24.438 -1.432 -26.161 1.00 89.44 610 GLY A O 1
ATOM 4478 N N . ARG A 1 611 ? 24.947 -2.225 -28.197 1.00 92.75 611 ARG A N 1
ATOM 4479 C CA . ARG A 1 611 ? 23.673 -1.825 -28.809 1.00 92.75 611 ARG A CA 1
ATOM 4480 C C . ARG A 1 611 ? 22.482 -2.542 -28.185 1.00 92.75 611 ARG A C 1
ATOM 4482 O O . ARG A 1 611 ? 22.585 -3.681 -27.727 1.00 92.75 611 ARG A O 1
ATOM 4489 N N . LEU A 1 612 ? 21.341 -1.857 -28.205 1.00 94.06 612 LEU A N 1
ATOM 4490 C CA . LEU A 1 612 ? 20.075 -2.395 -27.720 1.00 94.06 612 LEU A CA 1
ATOM 4491 C C . LEU A 1 612 ? 19.295 -3.078 -28.847 1.00 94.06 612 LEU A C 1
ATOM 4493 O O . LEU A 1 612 ? 19.050 -2.489 -29.901 1.00 94.06 612 LEU A O 1
ATOM 4497 N N . TYR A 1 613 ? 18.883 -4.312 -28.588 1.00 95.56 613 TYR A N 1
ATOM 4498 C CA . TYR A 1 613 ? 18.056 -5.148 -29.450 1.00 95.56 613 TYR A CA 1
ATOM 4499 C C . TYR A 1 613 ? 16.673 -5.322 -28.830 1.00 95.56 613 TYR A C 1
ATOM 4501 O O . TYR A 1 613 ? 16.501 -5.144 -27.621 1.00 95.56 613 TYR A O 1
ATOM 4509 N N . TRP A 1 614 ? 15.689 -5.684 -29.653 1.00 95.50 614 TRP A N 1
ATOM 4510 C CA . TRP A 1 614 ? 14.341 -5.966 -29.178 1.00 95.50 614 TRP A CA 1
ATOM 4511 C C . TRP A 1 614 ? 13.597 -6.968 -30.069 1.00 95.50 614 TRP A C 1
ATOM 4513 O O . TRP A 1 614 ? 13.902 -7.135 -31.253 1.00 95.50 614 TRP A O 1
ATOM 4523 N N . THR A 1 615 ? 12.615 -7.647 -29.481 1.00 96.06 615 THR A N 1
ATOM 4524 C CA . THR A 1 615 ? 11.678 -8.547 -30.165 1.00 96.06 615 THR A CA 1
ATOM 4525 C C . THR A 1 615 ? 10.319 -8.534 -29.462 1.00 96.06 615 THR A C 1
ATOM 4527 O O . THR A 1 615 ? 10.192 -8.031 -28.341 1.00 96.06 615 THR A O 1
ATOM 4530 N N . LYS A 1 616 ? 9.302 -9.099 -30.113 1.00 94.56 616 LYS A N 1
ATOM 4531 C CA . LYS A 1 616 ? 7.959 -9.277 -29.562 1.00 94.56 616 LYS A CA 1
ATOM 4532 C C . LYS A 1 616 ? 7.619 -10.753 -29.416 1.00 94.56 616 LYS A C 1
ATOM 4534 O O . LYS A 1 616 ? 7.999 -11.580 -30.247 1.00 94.56 616 LYS A O 1
ATOM 4539 N N . ARG A 1 617 ? 6.847 -11.072 -28.382 1.00 95.12 617 ARG A N 1
ATOM 4540 C CA . ARG A 1 617 ? 6.111 -12.331 -28.280 1.00 95.12 617 ARG A CA 1
ATOM 4541 C C . ARG A 1 617 ? 4.663 -12.069 -28.655 1.00 95.12 617 ARG A C 1
ATOM 4543 O O . ARG A 1 617 ? 3.977 -11.314 -27.968 1.00 95.12 617 ARG A O 1
ATOM 4550 N N . MET A 1 618 ? 4.223 -12.696 -29.736 1.00 91.25 618 MET A N 1
ATOM 4551 C CA . MET A 1 618 ? 2.880 -12.521 -30.279 1.00 91.25 618 MET A CA 1
ATOM 4552 C C . MET A 1 618 ? 1.840 -13.334 -29.493 1.00 91.25 618 MET A C 1
ATOM 4554 O O . MET A 1 618 ? 2.213 -14.303 -28.814 1.00 91.25 618 MET A O 1
ATOM 4558 N N . PRO A 1 619 ? 0.543 -12.992 -29.629 1.00 84.50 619 PRO A N 1
ATOM 4559 C CA . PRO A 1 619 ? -0.558 -13.836 -29.172 1.00 84.50 619 PRO A CA 1
ATOM 4560 C C . PRO A 1 619 ? -0.401 -15.257 -29.734 1.00 84.50 619 PRO A C 1
ATOM 4562 O O . PRO A 1 619 ? 0.080 -15.434 -30.858 1.00 84.50 619 PRO A O 1
ATOM 4565 N N . GLY A 1 620 ? -0.711 -16.283 -28.943 1.00 81.62 620 GLY A N 1
ATOM 4566 C CA . GLY A 1 620 ? -0.414 -17.687 -29.295 1.00 81.62 620 GLY A CA 1
ATOM 4567 C C . GLY A 1 620 ? 1.037 -18.136 -29.041 1.00 81.62 620 GLY A C 1
ATOM 4568 O O . GLY A 1 620 ? 1.373 -19.307 -29.208 1.00 81.62 620 GLY A O 1
ATOM 4569 N N . GLY A 1 621 ? 1.899 -17.231 -28.577 1.00 86.62 621 GLY A N 1
ATOM 4570 C CA . GLY A 1 621 ? 3.107 -17.565 -27.827 1.00 86.62 621 GLY A CA 1
ATOM 4571 C C . GLY A 1 621 ? 4.419 -17.674 -28.597 1.00 86.62 621 GLY A C 1
ATOM 4572 O O . GLY A 1 621 ? 5.442 -18.015 -28.000 1.00 86.62 621 GLY A O 1
ATOM 4573 N N . ARG A 1 622 ? 4.417 -17.334 -29.887 1.00 91.25 622 ARG A N 1
ATOM 4574 C CA . ARG A 1 622 ? 5.616 -17.324 -30.735 1.00 91.25 622 ARG A CA 1
ATOM 4575 C C . ARG A 1 622 ? 6.420 -16.031 -30.561 1.00 91.25 622 ARG A C 1
ATOM 4577 O O . ARG A 1 622 ? 5.859 -14.938 -30.623 1.00 91.25 622 ARG A O 1
ATOM 4584 N N . TRP A 1 623 ? 7.739 -16.160 -30.422 1.00 96.44 623 TRP A N 1
ATOM 4585 C CA . TRP A 1 623 ? 8.679 -15.041 -30.524 1.00 96.44 623 TRP A CA 1
ATOM 4586 C C . TRP A 1 623 ? 8.931 -14.669 -31.988 1.00 96.44 623 TRP A C 1
ATOM 4588 O O . TRP A 1 623 ? 9.136 -15.542 -32.832 1.00 96.44 623 TRP A O 1
ATOM 4598 N N . GLU A 1 624 ? 8.914 -13.376 -32.296 1.00 95.75 624 GLU A N 1
ATOM 4599 C CA . GLU A 1 624 ? 9.356 -12.871 -33.595 1.00 95.75 624 GLU A CA 1
ATOM 4600 C C . GLU A 1 624 ? 10.886 -12.902 -33.713 1.00 95.75 624 GLU A C 1
ATOM 4602 O O . GLU A 1 624 ? 11.612 -12.947 -32.713 1.00 95.75 624 GLU A O 1
ATOM 4607 N N . ALA A 1 625 ? 11.388 -12.839 -34.949 1.00 95.19 625 ALA A N 1
ATOM 4608 C CA . ALA A 1 625 ? 12.808 -12.606 -35.176 1.00 95.19 625 ALA A CA 1
ATOM 4609 C C . ALA A 1 625 ? 13.221 -11.246 -34.571 1.00 95.19 625 ALA A C 1
ATOM 4611 O O . ALA A 1 625 ? 12.464 -10.275 -34.703 1.00 95.19 625 ALA A O 1
ATOM 4612 N N . PRO A 1 626 ? 14.404 -11.149 -33.932 1.00 94.50 626 PRO A N 1
ATOM 4613 C CA . PRO A 1 626 ? 14.923 -9.882 -33.434 1.00 94.50 626 PRO A CA 1
ATOM 4614 C C . PRO A 1 626 ? 14.931 -8.806 -34.515 1.00 94.50 626 PRO A C 1
ATOM 4616 O O . PRO A 1 626 ? 15.324 -9.046 -35.660 1.00 94.50 626 PRO A O 1
ATOM 4619 N N . ARG A 1 627 ? 14.509 -7.602 -34.142 1.00 92.38 627 ARG A N 1
ATOM 4620 C CA . ARG A 1 627 ? 14.582 -6.440 -35.028 1.00 92.38 627 ARG A CA 1
ATOM 4621 C C . ARG A 1 627 ? 16.026 -5.925 -35.092 1.00 92.38 627 ARG A C 1
ATOM 4623 O O . ARG A 1 627 ? 16.820 -6.238 -34.199 1.00 92.38 627 ARG A O 1
ATOM 4630 N N . PRO A 1 628 ? 16.392 -5.138 -36.123 1.00 85.25 628 PRO A N 1
ATOM 4631 C CA . PRO A 1 628 ? 17.709 -4.516 -36.181 1.00 85.25 628 PRO A CA 1
ATOM 4632 C C . PRO A 1 628 ? 18.012 -3.732 -34.895 1.00 85.25 628 PRO A C 1
ATOM 4634 O O . PRO A 1 628 ? 17.101 -3.102 -34.343 1.00 85.25 628 PRO A O 1
ATOM 4637 N N . PRO A 1 629 ? 19.268 -3.752 -34.411 1.00 84.31 629 PRO A N 1
ATOM 4638 C CA . PRO A 1 629 ? 19.632 -3.027 -33.206 1.00 84.31 629 PRO A CA 1
ATOM 4639 C C . PRO A 1 629 ? 19.355 -1.537 -33.379 1.00 84.31 629 PRO A C 1
ATOM 4641 O O . PRO A 1 629 ? 19.552 -0.965 -34.454 1.00 84.31 629 PRO A O 1
ATOM 4644 N N . LEU A 1 630 ? 18.932 -0.896 -32.296 1.00 81.69 630 LEU A N 1
ATOM 4645 C CA . LEU A 1 630 ? 18.611 0.522 -32.283 1.00 81.69 630 LEU A CA 1
ATOM 4646 C C . LEU A 1 630 ? 19.898 1.330 -32.509 1.00 81.69 630 LEU A C 1
ATOM 4648 O O . LEU A 1 630 ? 20.752 1.445 -31.627 1.00 81.69 630 LEU A O 1
ATOM 4652 N N . SER A 1 631 ? 20.062 1.872 -33.718 1.00 71.75 631 SER A N 1
ATOM 4653 C CA . SER A 1 631 ? 21.258 2.626 -34.097 1.00 71.75 631 SER A CA 1
ATOM 4654 C C . SER A 1 631 ? 21.481 3.801 -33.141 1.00 71.75 631 SER A C 1
ATOM 4656 O O . SER A 1 631 ? 20.537 4.529 -32.837 1.00 71.75 631 SER A O 1
ATOM 4658 N N . LYS A 1 632 ? 22.731 4.002 -32.698 1.00 73.31 632 LYS A N 1
ATOM 4659 C CA . LYS A 1 632 ? 23.151 5.039 -31.730 1.00 73.31 632 LYS A CA 1
ATOM 4660 C C . LYS A 1 632 ? 22.618 4.876 -30.299 1.00 73.31 632 LYS A C 1
ATOM 4662 O O . LYS A 1 632 ? 22.813 5.779 -29.493 1.00 73.31 632 LYS A O 1
ATOM 4667 N N . ARG A 1 633 ? 21.986 3.750 -29.958 1.00 77.69 633 ARG A N 1
ATOM 4668 C CA . ARG A 1 633 ? 21.556 3.451 -28.585 1.00 77.69 633 ARG A CA 1
ATOM 4669 C C . ARG A 1 633 ? 22.381 2.301 -28.060 1.00 77.69 633 ARG A C 1
ATOM 4671 O O . ARG A 1 633 ? 22.262 1.179 -28.551 1.00 77.69 633 ARG A O 1
ATOM 4678 N N . ALA A 1 634 ? 23.235 2.601 -27.094 1.00 80.25 634 ALA A N 1
ATOM 4679 C CA . ALA A 1 634 ? 24.091 1.619 -26.463 1.00 80.25 634 ALA A CA 1
ATOM 4680 C C . ALA A 1 634 ? 24.035 1.754 -24.944 1.00 80.25 634 ALA A C 1
ATOM 4682 O O . ALA A 1 634 ? 23.845 2.850 -24.417 1.00 80.25 634 ALA A O 1
ATOM 4683 N N . SER A 1 635 ? 24.212 0.634 -24.256 1.00 87.06 635 SER A N 1
ATOM 4684 C CA . SER A 1 635 ? 24.274 0.568 -22.804 1.00 87.06 635 SER A CA 1
ATOM 4685 C C . SER A 1 635 ? 25.432 -0.309 -22.352 1.00 87.06 635 SER A C 1
ATOM 4687 O O . SER A 1 635 ? 25.946 -1.110 -23.123 1.00 87.06 635 SER A O 1
ATOM 4689 N N . SER A 1 636 ? 25.846 -0.164 -21.098 1.00 86.19 636 SER A N 1
ATOM 4690 C CA . SER A 1 636 ? 26.767 -1.084 -20.416 1.00 86.19 636 SER A CA 1
ATOM 4691 C C . SER A 1 636 ? 26.053 -2.056 -19.456 1.00 86.19 636 SER A C 1
ATOM 4693 O O . SER A 1 636 ? 26.701 -2.932 -18.871 1.00 86.19 636 SER A O 1
ATOM 4695 N N . ASP A 1 637 ? 24.733 -1.922 -19.290 1.00 89.12 637 ASP A N 1
ATOM 4696 C CA . ASP A 1 637 ? 23.865 -2.827 -18.519 1.00 89.12 637 ASP A CA 1
ATOM 4697 C C . ASP A 1 637 ? 22.542 -3.084 -19.279 1.00 89.12 637 ASP A C 1
ATOM 4699 O O . ASP A 1 637 ? 22.374 -2.634 -20.412 1.00 89.12 637 ASP A O 1
ATOM 4703 N N . GLY A 1 638 ? 21.619 -3.850 -18.699 1.00 90.75 638 GLY A N 1
ATOM 4704 C CA . GLY A 1 638 ? 20.306 -4.131 -19.280 1.00 90.75 638 GLY A CA 1
ATOM 4705 C C . GLY A 1 638 ? 19.402 -2.893 -19.382 1.00 90.75 638 GLY A C 1
ATOM 4706 O O . GLY A 1 638 ? 19.514 -1.994 -18.540 1.00 90.75 638 GLY A O 1
ATOM 4707 N N . PRO A 1 639 ? 18.478 -2.831 -20.360 1.00 95.44 639 PRO A N 1
ATOM 4708 C CA . PRO A 1 639 ? 17.444 -1.800 -20.410 1.00 95.44 639 PRO A CA 1
ATOM 4709 C C . PRO A 1 639 ? 16.271 -2.123 -19.469 1.00 95.44 639 PRO A C 1
ATOM 4711 O O . PRO A 1 639 ? 16.032 -3.277 -19.114 1.00 95.44 639 PRO A O 1
ATOM 4714 N N . SER A 1 640 ? 15.482 -1.110 -19.120 1.00 95.88 640 SER A N 1
ATOM 4715 C CA . SER A 1 640 ? 14.157 -1.275 -18.514 1.00 95.88 640 SER A CA 1
ATOM 4716 C C . SER A 1 640 ? 13.087 -0.560 -19.316 1.00 95.88 640 SER A C 1
ATOM 4718 O O . SER A 1 640 ? 13.379 0.311 -20.138 1.00 95.88 640 SER A O 1
ATOM 4720 N N . MET A 1 641 ? 11.838 -0.960 -19.100 1.00 96.25 641 MET A N 1
ATOM 4721 C CA . MET A 1 641 ? 10.706 -0.511 -19.892 1.00 96.25 641 MET A CA 1
ATOM 4722 C C . MET A 1 641 ? 9.453 -0.354 -19.039 1.00 96.25 641 MET A C 1
ATOM 4724 O O . MET A 1 641 ? 9.249 -1.112 -18.095 1.00 96.25 641 MET A O 1
ATOM 4728 N N . CYS A 1 642 ? 8.609 0.614 -19.388 1.00 95.12 642 CYS A N 1
ATOM 4729 C CA . CYS A 1 642 ? 7.313 0.822 -18.755 1.00 95.12 642 CYS A CA 1
ATOM 4730 C C . CYS A 1 642 ? 6.304 1.331 -19.790 1.00 95.12 642 CYS A C 1
ATOM 4732 O O . CYS A 1 642 ? 6.543 2.339 -20.462 1.00 95.12 642 CYS A O 1
ATOM 4734 N N . MET A 1 643 ? 5.196 0.604 -19.931 1.00 90.62 643 MET A N 1
ATOM 4735 C CA . MET A 1 643 ? 4.079 0.983 -20.790 1.00 90.62 643 MET A CA 1
ATOM 4736 C C . MET A 1 643 ? 3.186 1.987 -20.054 1.00 90.62 643 MET A C 1
ATOM 4738 O O . MET A 1 643 ? 2.779 1.739 -18.919 1.00 90.62 643 MET A O 1
ATOM 4742 N N . THR A 1 644 ? 2.881 3.116 -20.693 1.00 85.88 644 THR A N 1
ATOM 4743 C CA . THR A 1 644 ? 1.843 4.054 -20.244 1.00 85.88 644 THR A CA 1
ATOM 4744 C C . THR A 1 644 ? 0.537 3.778 -20.992 1.00 85.88 644 THR A C 1
ATOM 4746 O O . THR A 1 644 ? 0.459 2.853 -21.795 1.00 85.88 644 THR A O 1
ATOM 4749 N N . THR A 1 645 ? -0.507 4.574 -20.762 1.00 75.62 645 THR A N 1
ATOM 4750 C CA . THR A 1 645 ? -1.761 4.452 -21.524 1.00 75.62 645 THR A CA 1
ATOM 4751 C C . THR A 1 645 ? -1.588 4.683 -23.028 1.00 75.62 645 THR A C 1
ATOM 4753 O O . THR A 1 645 ? -2.431 4.242 -23.799 1.00 75.62 645 THR A O 1
ATOM 4756 N N . GLU A 1 646 ? -0.523 5.371 -23.449 1.00 75.94 646 GLU A N 1
ATOM 4757 C CA . GLU A 1 646 ? -0.345 5.815 -24.840 1.00 75.94 646 GLU A CA 1
ATOM 4758 C C . GLU A 1 646 ? 1.012 5.438 -25.439 1.00 75.94 646 GLU A C 1
ATOM 4760 O O . GLU A 1 646 ? 1.115 5.220 -26.643 1.00 75.94 646 GLU A O 1
ATOM 4765 N N . LYS A 1 647 ? 2.075 5.407 -24.627 1.00 86.00 647 LYS A N 1
ATOM 4766 C CA . LYS A 1 647 ? 3.459 5.324 -25.106 1.00 86.00 647 LYS A CA 1
ATOM 4767 C C . LYS A 1 647 ? 4.259 4.349 -24.252 1.00 86.00 647 LYS A C 1
ATOM 4769 O O . LYS A 1 647 ? 4.078 4.265 -23.039 1.00 86.00 647 LYS A O 1
ATOM 4774 N N . LEU A 1 648 ? 5.207 3.653 -24.866 1.00 92.56 648 LEU A N 1
ATOM 4775 C CA . LEU A 1 648 ? 6.143 2.794 -24.145 1.00 92.56 648 LEU A CA 1
ATOM 4776 C C . LEU A 1 648 ? 7.476 3.520 -23.976 1.00 92.56 648 LEU A C 1
ATOM 4778 O O . LEU A 1 648 ? 8.102 3.925 -24.951 1.00 92.56 648 LEU A O 1
ATOM 4782 N N . TYR A 1 649 ? 7.925 3.658 -22.734 1.00 93.56 649 TYR A N 1
ATOM 4783 C CA . TYR A 1 649 ? 9.209 4.263 -22.403 1.00 93.56 649 TYR A CA 1
ATOM 4784 C C . TYR A 1 649 ? 10.242 3.172 -22.155 1.00 93.56 649 TYR A C 1
ATOM 4786 O O . TYR A 1 649 ? 9.973 2.215 -21.431 1.00 93.56 649 TYR A O 1
ATOM 4794 N N . MET A 1 650 ? 11.439 3.346 -22.710 1.00 95.56 650 MET A N 1
ATOM 4795 C CA . MET A 1 650 ? 12.626 2.555 -22.395 1.00 95.56 650 MET A CA 1
ATOM 4796 C C . MET A 1 650 ? 13.677 3.454 -21.748 1.00 95.56 650 MET A C 1
ATOM 4798 O O . MET A 1 650 ? 13.877 4.581 -22.204 1.00 95.56 650 MET A O 1
ATOM 4802 N N . ALA A 1 651 ? 14.355 2.953 -20.716 1.00 95.31 651 ALA A N 1
ATOM 4803 C CA . ALA A 1 651 ? 15.453 3.636 -20.041 1.00 95.31 651 ALA A CA 1
ATOM 4804 C C . ALA A 1 651 ? 16.675 2.720 -19.891 1.00 95.31 651 ALA A C 1
ATOM 4806 O O . ALA A 1 651 ? 16.543 1.513 -19.683 1.00 95.31 651 ALA A O 1
ATOM 4807 N N . TRP A 1 652 ? 17.874 3.289 -20.004 1.00 94.56 652 TRP A N 1
ATOM 4808 C CA . TRP A 1 652 ? 19.138 2.561 -19.867 1.00 94.56 652 TRP A CA 1
ATOM 4809 C C . TRP A 1 652 ? 20.262 3.483 -19.391 1.00 94.56 652 TRP A C 1
ATOM 4811 O O . TRP A 1 652 ? 20.146 4.708 -19.447 1.00 94.56 652 TRP A O 1
ATOM 4821 N N . ARG A 1 653 ? 21.363 2.886 -18.925 1.00 93.06 653 ARG A N 1
ATOM 4822 C CA . ARG A 1 653 ? 22.600 3.614 -18.603 1.00 93.06 653 ARG A CA 1
ATOM 4823 C C . ARG A 1 653 ? 23.492 3.787 -19.831 1.00 93.06 653 ARG A C 1
ATOM 4825 O O . ARG A 1 653 ? 23.427 2.950 -20.728 1.00 93.06 653 ARG A O 1
ATOM 4832 N N . GLY A 1 654 ? 24.361 4.792 -19.833 1.00 89.94 654 GLY A N 1
ATOM 4833 C CA . GLY A 1 654 ? 25.355 5.035 -20.881 1.00 89.94 654 GLY A CA 1
ATOM 4834 C C . GLY A 1 654 ? 26.347 3.888 -21.127 1.00 89.94 654 GLY A C 1
ATOM 4835 O O . GLY A 1 654 ? 26.381 2.876 -20.416 1.00 89.94 654 GLY A O 1
ATOM 4836 N N . VAL A 1 655 ? 27.144 4.038 -22.189 1.00 89.38 655 VAL A N 1
ATOM 4837 C CA . VAL A 1 655 ? 28.125 3.045 -22.656 1.00 89.38 655 VAL A CA 1
ATOM 4838 C C . VAL A 1 655 ? 29.523 3.304 -22.082 1.00 89.38 655 VAL A C 1
ATOM 4840 O O . VAL A 1 655 ? 29.933 4.441 -21.868 1.00 89.38 655 VAL A O 1
ATOM 4843 N N . GLY A 1 656 ? 30.289 2.240 -21.839 1.00 85.31 656 GLY A N 1
ATOM 4844 C CA . GLY A 1 656 ? 31.602 2.328 -21.203 1.00 85.31 656 GLY A CA 1
ATOM 4845 C C . GLY A 1 656 ? 31.516 2.963 -19.812 1.00 85.31 656 GLY A C 1
ATOM 4846 O O . GLY A 1 656 ? 30.747 2.498 -18.963 1.00 85.31 656 GLY A O 1
ATOM 4847 N N . GLY A 1 657 ? 32.312 4.016 -19.603 1.00 84.06 657 GLY A N 1
ATOM 4848 C CA . GLY A 1 657 ? 32.340 4.819 -18.376 1.00 84.06 657 GLY A CA 1
ATOM 4849 C C . GLY A 1 657 ? 31.247 5.887 -18.278 1.00 84.06 657 GLY A C 1
ATOM 4850 O O . GLY A 1 657 ? 31.215 6.608 -17.290 1.00 84.06 657 GLY A O 1
ATOM 4851 N N . ASP A 1 658 ? 30.361 6.010 -19.272 1.00 90.06 658 ASP A N 1
ATOM 4852 C CA . ASP A 1 658 ? 29.207 6.901 -19.175 1.00 90.06 658 ASP A CA 1
ATOM 4853 C C . ASP A 1 658 ? 28.162 6.302 -18.218 1.00 90.06 658 ASP A C 1
ATOM 4855 O O . ASP A 1 658 ? 27.595 5.226 -18.445 1.00 90.06 658 ASP A O 1
ATOM 4859 N N . GLU A 1 659 ? 27.944 6.993 -17.106 1.00 91.31 659 GLU A N 1
ATOM 4860 C CA . GLU A 1 659 ? 26.962 6.635 -16.086 1.00 91.31 659 GLU A CA 1
ATOM 4861 C C . GLU A 1 659 ? 25.640 7.394 -16.270 1.00 91.31 659 GLU A C 1
ATOM 4863 O O . GLU A 1 659 ? 24.716 7.198 -15.489 1.00 91.31 659 GLU A O 1
ATOM 4868 N N . GLY A 1 660 ? 25.498 8.231 -17.300 1.00 92.62 660 GLY A N 1
ATOM 4869 C CA . GLY A 1 660 ? 24.265 8.958 -17.578 1.00 92.62 660 GLY A CA 1
ATOM 4870 C C . GLY A 1 660 ? 23.074 8.039 -17.862 1.00 92.62 660 GLY A C 1
ATOM 4871 O O . GLY A 1 660 ? 23.219 6.948 -18.419 1.00 92.62 660 GLY A O 1
ATOM 4872 N N . ILE A 1 661 ? 21.874 8.490 -17.493 1.00 93.44 661 ILE A N 1
ATOM 4873 C CA . ILE A 1 661 ? 20.622 7.788 -17.806 1.00 93.44 661 ILE A CA 1
ATOM 4874 C C . ILE A 1 661 ? 20.015 8.356 -19.087 1.00 93.44 661 ILE A C 1
ATOM 4876 O O . ILE A 1 661 ? 19.819 9.566 -19.212 1.00 93.44 661 ILE A O 1
ATOM 4880 N N . TYR A 1 662 ? 19.667 7.467 -20.011 1.00 93.00 662 TYR A N 1
ATOM 4881 C CA . TYR A 1 662 ? 19.072 7.779 -21.303 1.00 93.00 662 TYR A CA 1
ATOM 4882 C C . TYR A 1 662 ? 17.687 7.164 -21.432 1.00 93.00 662 TYR A C 1
ATOM 4884 O O . TYR A 1 662 ? 17.382 6.153 -20.800 1.00 93.00 662 TYR A O 1
ATOM 4892 N N . THR A 1 663 ? 16.852 7.776 -22.270 1.00 92.75 663 THR A N 1
ATOM 4893 C CA . THR A 1 663 ? 15.487 7.317 -22.535 1.00 92.75 663 THR A CA 1
ATOM 4894 C C . THR A 1 663 ? 15.155 7.341 -24.024 1.00 92.75 663 THR A C 1
ATOM 4896 O O . THR A 1 663 ? 15.730 8.108 -24.796 1.00 92.75 663 THR A O 1
ATOM 4899 N N . SER A 1 664 ? 14.207 6.509 -24.438 1.00 91.88 664 SER A N 1
ATOM 4900 C CA . SER A 1 664 ? 13.572 6.559 -25.758 1.00 91.88 664 SER A CA 1
ATOM 4901 C C . SER A 1 664 ? 12.125 6.106 -25.631 1.00 91.88 664 SER A C 1
ATOM 4903 O O . SER A 1 664 ? 11.775 5.364 -24.711 1.00 91.88 664 SER A O 1
ATOM 4905 N N . VAL A 1 665 ? 11.282 6.604 -26.528 1.00 91.25 665 VAL A N 1
ATOM 4906 C CA . VAL A 1 665 ? 9.842 6.375 -26.507 1.00 91.25 665 VAL A CA 1
ATOM 4907 C C . VAL A 1 665 ? 9.443 5.639 -27.775 1.00 91.25 665 VAL A C 1
ATOM 4909 O O . VAL A 1 665 ? 9.793 6.062 -28.876 1.00 91.25 665 VAL A O 1
ATOM 4912 N N . TRP A 1 666 ? 8.725 4.539 -27.615 1.00 88.81 666 TRP A N 1
ATOM 4913 C CA . TRP A 1 666 ? 8.113 3.797 -28.704 1.00 88.81 666 TRP A CA 1
ATOM 4914 C C . TRP A 1 666 ? 6.739 4.380 -29.022 1.00 88.81 666 TRP A C 1
ATOM 4916 O O . TRP A 1 666 ? 5.952 4.657 -28.113 1.00 88.81 666 TRP A O 1
ATOM 4926 N N . ASP A 1 667 ? 6.469 4.566 -30.310 1.00 77.00 667 ASP A N 1
ATOM 4927 C CA . ASP A 1 667 ? 5.273 5.240 -30.826 1.00 77.00 667 ASP A CA 1
ATOM 4928 C C . ASP A 1 667 ? 4.058 4.317 -31.019 1.00 77.00 667 ASP A C 1
ATOM 4930 O O . ASP A 1 667 ? 2.999 4.775 -31.438 1.00 77.00 667 ASP A O 1
ATOM 4934 N N . GLY A 1 668 ? 4.205 3.020 -30.735 1.00 78.50 668 GLY A N 1
ATOM 4935 C CA . GLY A 1 668 ? 3.168 2.014 -30.973 1.00 78.50 668 GLY A CA 1
ATOM 4936 C C . GLY A 1 668 ? 3.272 1.295 -32.323 1.00 78.50 668 GLY A C 1
ATOM 4937 O O . GLY A 1 668 ? 2.665 0.239 -32.490 1.00 78.50 668 GLY A O 1
ATOM 4938 N N . ASN A 1 669 ? 4.084 1.798 -33.260 1.00 79.50 669 ASN A N 1
ATOM 4939 C CA . ASN A 1 669 ? 4.164 1.353 -34.656 1.00 79.50 669 ASN A CA 1
ATOM 4940 C C . ASN A 1 669 ? 5.592 0.946 -35.054 1.00 79.50 669 ASN A C 1
ATOM 4942 O O . ASN A 1 669 ? 6.136 1.373 -36.070 1.00 79.50 669 ASN A O 1
ATOM 4946 N N . GLU A 1 670 ? 6.217 0.100 -34.231 1.00 79.44 670 GLU A N 1
ATOM 4947 C CA . GLU A 1 670 ? 7.568 -0.452 -34.462 1.00 79.44 670 GLU A CA 1
ATOM 4948 C C . GLU A 1 670 ? 8.697 0.596 -34.553 1.00 79.44 670 GLU A C 1
ATOM 4950 O O . GLU A 1 670 ? 9.847 0.229 -34.801 1.00 79.44 670 GLU A O 1
ATOM 4955 N N . THR A 1 671 ? 8.415 1.870 -34.259 1.00 85.19 671 THR A N 1
ATOM 4956 C CA . THR A 1 671 ? 9.391 2.958 -34.338 1.00 85.19 671 THR A CA 1
ATOM 4957 C C . THR A 1 671 ? 9.670 3.534 -32.958 1.00 85.19 671 THR A C 1
ATOM 4959 O O . THR A 1 671 ? 8.797 3.715 -32.114 1.00 85.19 671 THR A O 1
ATOM 4962 N N . TRP A 1 672 ? 10.942 3.812 -32.705 1.00 90.00 672 TRP A N 1
ATOM 4963 C CA . TRP A 1 672 ? 11.398 4.383 -31.448 1.00 90.00 672 TRP A CA 1
ATOM 4964 C C . TRP A 1 672 ? 12.011 5.756 -31.693 1.00 90.00 672 TRP A C 1
ATOM 4966 O O . TRP A 1 672 ? 12.866 5.885 -32.571 1.00 90.00 672 TRP A O 1
ATOM 4976 N N . SER A 1 673 ? 11.672 6.735 -30.857 1.00 89.12 673 SER A N 1
ATOM 4977 C CA . SER A 1 673 ? 12.260 8.075 -30.887 1.00 89.12 673 SER A CA 1
ATOM 4978 C C . SER A 1 673 ? 13.776 8.039 -30.718 1.00 89.12 673 SER A C 1
ATOM 4980 O O . SER A 1 673 ? 14.312 7.141 -30.063 1.00 89.12 673 SER A O 1
ATOM 4982 N N . ASP A 1 674 ? 14.471 9.074 -31.183 1.00 85.44 674 ASP A N 1
ATOM 4983 C CA . ASP A 1 674 ? 15.881 9.270 -30.849 1.00 85.44 674 ASP A CA 1
ATOM 4984 C C . ASP A 1 674 ? 16.141 9.225 -29.337 1.00 85.44 674 ASP A C 1
ATOM 4986 O O . ASP A 1 674 ? 15.249 9.456 -28.509 1.00 85.44 674 ASP A O 1
ATOM 4990 N N . GLN A 1 675 ? 17.383 8.879 -28.994 1.00 86.88 675 GLN A N 1
ATOM 4991 C CA . GLN A 1 675 ? 17.853 8.848 -27.616 1.00 86.88 675 GLN A CA 1
ATOM 4992 C C . GLN A 1 675 ? 17.750 10.249 -27.006 1.00 86.88 675 GLN A C 1
ATOM 4994 O O . GLN A 1 675 ? 18.345 11.198 -27.510 1.00 86.88 675 GLN A O 1
ATOM 4999 N N . LYS A 1 676 ? 17.030 10.361 -25.889 1.00 86.62 676 LYS A N 1
ATOM 5000 C CA . LYS A 1 676 ? 16.965 11.564 -25.056 1.00 86.62 676 LYS A CA 1
ATOM 5001 C C . LYS A 1 676 ? 17.843 11.375 -23.821 1.00 86.62 676 LYS A C 1
ATOM 5003 O O . LYS A 1 676 ? 17.742 10.349 -23.148 1.00 86.62 676 LYS A O 1
ATOM 5008 N N . GLY A 1 677 ? 18.672 12.368 -23.508 1.00 81.19 677 GLY A N 1
ATOM 5009 C CA . GLY A 1 677 ? 19.576 12.360 -22.356 1.00 81.19 677 GLY A CA 1
ATOM 5010 C C . GLY A 1 677 ? 21.041 12.673 -22.720 1.00 81.19 677 GLY A C 1
ATOM 5011 O O . GLY A 1 677 ? 21.305 13.019 -23.871 1.00 81.19 677 GLY A O 1
ATOM 5012 N N . PRO A 1 678 ? 21.982 12.551 -21.763 1.00 82.25 678 PRO A N 1
ATOM 5013 C CA . PRO A 1 678 ? 21.753 12.024 -20.421 1.00 82.25 678 PRO A CA 1
ATOM 5014 C C . PRO A 1 678 ? 20.841 12.956 -19.623 1.00 82.25 678 PRO A C 1
ATOM 5016 O O . PRO A 1 678 ? 20.873 14.177 -19.788 1.00 82.25 678 PRO A O 1
ATOM 5019 N N . LEU A 1 679 ? 19.971 12.394 -18.789 1.00 81.00 679 LEU A N 1
ATOM 5020 C CA . LEU A 1 679 ? 19.137 13.206 -17.913 1.00 81.00 679 LEU A CA 1
ATOM 5021 C C . LEU A 1 679 ? 20.057 13.971 -16.942 1.00 81.00 679 LEU A C 1
ATOM 5023 O O . LEU A 1 679 ? 20.789 13.358 -16.168 1.00 81.00 679 LEU A O 1
ATOM 5027 N N . ALA A 1 680 ? 20.031 15.307 -16.987 1.00 74.50 680 ALA A N 1
ATOM 5028 C CA . ALA A 1 680 ? 20.987 16.157 -16.269 1.00 74.50 680 ALA A CA 1
ATOM 5029 C C . ALA A 1 680 ? 21.130 15.778 -14.781 1.00 74.50 680 ALA A C 1
ATOM 5031 O O . ALA A 1 680 ? 20.128 15.533 -14.106 1.00 74.50 680 ALA A O 1
ATOM 5032 N N . ALA A 1 681 ? 22.371 15.734 -14.287 1.00 74.62 681 ALA A N 1
ATOM 5033 C CA . ALA A 1 681 ? 22.738 15.378 -12.911 1.00 74.62 681 ALA A CA 1
ATOM 5034 C C . ALA A 1 681 ? 22.309 13.977 -12.420 1.00 74.62 681 ALA A C 1
ATOM 5036 O O . ALA A 1 681 ? 22.451 13.697 -11.235 1.00 74.62 681 ALA A O 1
ATOM 5037 N N . ARG A 1 682 ? 21.814 13.083 -13.287 1.00 80.81 682 ARG A N 1
ATOM 5038 C CA . ARG A 1 682 ? 21.432 11.715 -12.906 1.00 80.81 682 ARG A CA 1
ATOM 5039 C C . ARG A 1 682 ? 22.441 10.729 -13.465 1.00 80.81 682 ARG A C 1
ATOM 5041 O O . ARG A 1 682 ? 22.662 10.686 -14.677 1.00 80.81 682 ARG A O 1
ATOM 5048 N N . ALA A 1 683 ? 23.015 9.930 -12.579 1.00 86.75 683 ALA A N 1
ATOM 5049 C CA . ALA A 1 683 ? 24.009 8.939 -12.939 1.00 86.75 683 ALA A CA 1
ATOM 5050 C C . ALA A 1 683 ? 23.741 7.610 -12.225 1.00 86.75 683 ALA A C 1
ATOM 5052 O O . ALA A 1 683 ? 23.272 7.582 -11.086 1.00 86.75 683 ALA A O 1
ATOM 5053 N N . THR A 1 684 ? 24.013 6.505 -12.912 1.00 92.50 684 THR A N 1
ATOM 5054 C CA . THR A 1 684 ? 23.815 5.151 -12.410 1.00 92.50 684 THR A CA 1
ATOM 5055 C C . THR A 1 684 ? 24.824 4.168 -12.994 1.00 92.50 684 THR A C 1
ATOM 5057 O O . THR A 1 684 ? 25.208 4.223 -14.164 1.00 92.50 684 THR A O 1
ATOM 5060 N N . THR A 1 685 ? 25.208 3.203 -12.166 1.00 89.50 685 THR A N 1
ATOM 5061 C CA . THR A 1 685 ? 26.043 2.059 -12.559 1.00 89.50 685 THR A CA 1
ATOM 5062 C C . THR A 1 685 ? 25.233 0.870 -13.075 1.00 89.50 685 THR A C 1
ATOM 5064 O O . THR A 1 685 ? 25.811 -0.037 -13.674 1.00 89.50 685 THR A O 1
ATOM 5067 N N . HIS A 1 686 ? 23.914 0.867 -12.858 1.00 92.56 686 HIS A N 1
ATOM 5068 C CA . HIS A 1 686 ? 23.041 -0.286 -13.080 1.00 92.56 686 HIS A CA 1
ATOM 5069 C C . HIS A 1 686 ? 21.783 0.077 -13.879 1.00 92.56 686 HIS A C 1
ATOM 5071 O O . HIS A 1 686 ? 21.444 1.247 -14.031 1.00 92.56 686 HIS A O 1
ATOM 5077 N N . THR A 1 687 ? 21.048 -0.927 -14.359 1.00 93.62 687 THR A N 1
ATOM 5078 C CA . THR A 1 687 ? 19.735 -0.745 -14.998 1.00 93.62 687 THR A CA 1
ATOM 5079 C C . THR A 1 687 ? 18.774 0.076 -14.112 1.00 93.62 687 THR A C 1
ATOM 5081 O O . THR A 1 687 ? 18.424 -0.405 -13.025 1.00 93.62 687 THR A O 1
ATOM 5084 N N . PRO A 1 688 ? 18.291 1.260 -14.556 1.00 95.50 688 PRO A N 1
ATOM 5085 C CA . PRO A 1 688 ? 17.201 1.974 -13.883 1.00 95.50 688 PRO A CA 1
ATOM 5086 C C . PRO A 1 688 ? 15.894 1.180 -14.011 1.00 95.50 688 PRO A C 1
ATOM 5088 O O . PRO A 1 688 ? 15.786 0.317 -14.875 1.00 95.50 688 PRO A O 1
ATOM 5091 N N . THR A 1 689 ? 14.871 1.470 -13.213 1.00 96.69 689 THR A N 1
ATOM 5092 C CA . THR A 1 689 ? 13.528 0.870 -13.336 1.00 96.69 689 THR A CA 1
ATOM 5093 C C . THR A 1 689 ? 12.464 1.954 -13.405 1.00 96.69 689 THR A C 1
ATOM 5095 O O . THR A 1 689 ? 12.676 3.051 -12.893 1.00 96.69 689 THR A O 1
ATOM 5098 N N . MET A 1 690 ? 11.316 1.660 -14.017 1.00 96.44 690 MET A N 1
ATOM 5099 C CA . MET A 1 690 ? 10.202 2.601 -14.132 1.00 96.44 690 MET A CA 1
ATOM 5100 C C . MET A 1 690 ? 8.877 1.953 -13.731 1.00 96.44 690 MET A C 1
ATOM 5102 O O . MET A 1 690 ? 8.677 0.768 -13.982 1.00 96.44 690 MET A O 1
ATOM 5106 N N . ALA A 1 691 ? 7.976 2.737 -13.142 1.00 96.00 691 ALA A N 1
ATOM 5107 C CA . ALA A 1 691 ? 6.611 2.326 -12.823 1.00 96.00 691 ALA A CA 1
ATOM 5108 C C . ALA A 1 691 ? 5.634 3.501 -12.982 1.00 96.00 691 ALA A C 1
ATOM 5110 O O . ALA A 1 691 ? 5.994 4.660 -12.759 1.00 96.00 691 ALA A O 1
ATOM 5111 N N . LEU A 1 692 ? 4.395 3.197 -13.372 1.00 93.12 692 LEU A N 1
ATOM 5112 C CA . LEU A 1 692 ? 3.337 4.183 -13.588 1.00 93.12 692 LEU A CA 1
ATOM 5113 C C . LEU A 1 692 ? 2.420 4.264 -12.364 1.00 93.12 692 LEU A C 1
ATOM 5115 O O . LEU A 1 692 ? 1.837 3.258 -11.966 1.00 93.12 692 LEU A O 1
ATOM 5119 N N . LEU A 1 693 ? 2.226 5.457 -11.806 1.00 91.56 693 LEU A N 1
ATOM 5120 C CA . LEU A 1 693 ? 1.253 5.691 -10.739 1.00 91.56 693 LEU A CA 1
ATOM 5121 C C . LEU A 1 693 ? 0.351 6.870 -11.109 1.00 91.56 693 LEU A C 1
ATOM 5123 O O . LEU A 1 693 ? 0.812 8.003 -11.271 1.00 91.56 693 LEU A O 1
ATOM 5127 N N . GLY A 1 694 ? -0.942 6.591 -11.288 1.00 86.88 694 GLY A N 1
ATOM 5128 C CA . GLY A 1 694 ? -1.880 7.547 -11.868 1.00 86.88 694 GLY A CA 1
ATOM 5129 C C . GLY A 1 694 ? -1.416 7.993 -13.259 1.00 86.88 694 GLY A C 1
ATOM 5130 O O . GLY A 1 694 ? -1.219 7.173 -14.151 1.00 86.88 694 GLY A O 1
ATOM 5131 N N . ARG A 1 695 ? -1.205 9.302 -13.435 1.00 85.00 695 ARG A N 1
ATOM 5132 C CA . ARG A 1 695 ? -0.694 9.908 -14.680 1.00 85.00 695 ARG A CA 1
ATOM 5133 C C . ARG A 1 695 ? 0.797 10.265 -14.628 1.00 85.00 695 ARG A C 1
ATOM 5135 O O . ARG A 1 695 ? 1.263 11.075 -15.422 1.00 85.00 695 ARG A O 1
ATOM 5142 N N . ARG A 1 696 ? 1.546 9.712 -13.674 1.00 89.75 696 ARG A N 1
ATOM 5143 C CA . ARG A 1 696 ? 2.957 10.047 -13.455 1.00 89.75 696 ARG A CA 1
ATOM 5144 C C . ARG A 1 696 ? 3.827 8.817 -13.650 1.00 89.75 696 ARG A C 1
ATOM 5146 O O . ARG A 1 696 ? 3.575 7.765 -13.061 1.00 89.75 696 ARG A O 1
ATOM 5153 N N . LEU A 1 697 ? 4.859 8.963 -14.474 1.00 93.06 697 LEU A N 1
ATOM 5154 C CA . LEU A 1 697 ? 5.881 7.945 -14.672 1.00 93.06 697 LEU A CA 1
ATOM 5155 C C . LEU A 1 697 ? 7.022 8.203 -13.690 1.00 93.06 697 LEU A C 1
ATOM 5157 O O . LEU A 1 697 ? 7.658 9.253 -13.734 1.00 93.06 697 LEU A O 1
ATOM 5161 N N . TYR A 1 698 ? 7.290 7.246 -12.813 1.00 95.88 698 TYR A N 1
ATOM 5162 C CA . TYR A 1 698 ? 8.384 7.323 -11.854 1.00 95.88 698 TYR A CA 1
ATOM 5163 C C . TYR A 1 698 ? 9.543 6.457 -12.328 1.00 95.88 698 TYR A C 1
ATOM 5165 O O . TYR A 1 698 ? 9.331 5.336 -12.790 1.00 95.88 698 TYR A O 1
ATOM 5173 N N . MET A 1 699 ? 10.764 6.968 -12.199 1.00 96.62 699 MET A N 1
ATOM 5174 C CA . MET A 1 699 ? 11.998 6.231 -12.455 1.00 96.62 699 MET A CA 1
ATOM 5175 C C . MET A 1 699 ? 12.797 6.117 -11.162 1.00 96.62 699 MET A C 1
ATOM 5177 O O . MET A 1 699 ? 12.924 7.107 -10.447 1.00 96.62 699 MET A O 1
ATOM 5181 N N . PHE A 1 700 ? 13.361 4.938 -10.900 1.00 97.44 700 PHE A N 1
ATOM 5182 C CA . PHE A 1 700 ? 14.179 4.633 -9.726 1.00 97.44 700 PHE A CA 1
ATOM 5183 C C . PHE A 1 700 ? 15.521 4.031 -10.160 1.00 97.44 700 PHE A C 1
ATOM 5185 O O . PHE A 1 700 ? 15.566 3.228 -11.095 1.00 97.44 700 PHE A O 1
ATOM 5192 N N . TRP A 1 701 ? 16.621 4.394 -9.504 1.00 96.75 701 TRP A N 1
ATOM 5193 C CA . TRP A 1 701 ? 17.958 3.890 -9.845 1.00 96.75 701 TRP A CA 1
ATOM 5194 C C . TRP A 1 701 ? 18.905 3.859 -8.641 1.00 96.75 701 TRP A C 1
ATOM 5196 O O . TRP A 1 701 ? 18.661 4.501 -7.623 1.00 96.75 701 TRP A O 1
ATOM 5206 N N . LYS A 1 702 ? 20.001 3.103 -8.771 1.00 95.19 702 LYS A N 1
ATOM 5207 C CA . LYS A 1 702 ? 21.147 3.139 -7.848 1.00 95.19 702 LYS A CA 1
ATOM 5208 C C . LYS A 1 702 ? 22.111 4.253 -8.260 1.00 95.19 702 LYS A C 1
ATOM 5210 O O . LYS A 1 702 ? 22.332 4.431 -9.457 1.00 95.19 702 LYS A O 1
ATOM 5215 N N . GLY A 1 703 ? 22.739 4.916 -7.294 1.00 93.31 703 GLY A N 1
ATOM 5216 C CA . GLY A 1 703 ? 23.802 5.895 -7.514 1.00 93.31 703 GLY A CA 1
ATOM 5217 C C . GLY A 1 703 ? 25.006 5.412 -8.344 1.00 93.31 703 GLY A C 1
ATOM 5218 O O . GLY A 1 703 ? 25.229 4.217 -8.587 1.00 93.31 703 GLY A O 1
ATOM 5219 N N . ALA A 1 704 ? 25.780 6.385 -8.812 1.00 89.50 704 ALA A N 1
ATOM 5220 C CA . ALA A 1 704 ? 26.988 6.202 -9.614 1.00 89.50 704 ALA A CA 1
ATOM 5221 C C . ALA A 1 704 ? 28.215 5.797 -8.776 1.00 89.50 704 ALA A C 1
ATOM 5223 O O . ALA A 1 704 ? 28.266 6.052 -7.573 1.00 89.50 704 ALA A O 1
ATOM 5224 N N . GLY A 1 705 ? 29.218 5.169 -9.399 1.00 86.75 705 GLY A N 1
ATOM 5225 C CA . GLY A 1 705 ? 30.431 4.718 -8.711 1.00 86.75 705 GLY A CA 1
ATOM 5226 C C . GLY A 1 705 ? 30.154 3.937 -7.415 1.00 86.75 705 GLY A C 1
ATOM 5227 O O . GLY A 1 705 ? 29.417 2.944 -7.404 1.00 86.75 705 GLY A O 1
ATOM 5228 N N . SER A 1 706 ? 30.745 4.397 -6.308 1.00 87.31 706 SER A N 1
ATOM 5229 C CA . SER A 1 706 ? 30.574 3.823 -4.965 1.00 87.31 706 SER A CA 1
ATOM 5230 C C . SER A 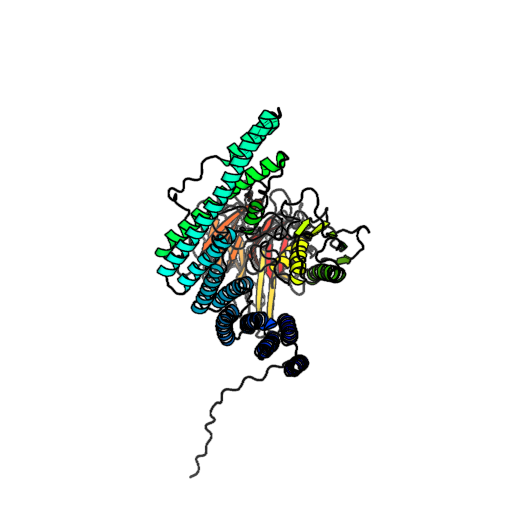1 706 ? 29.335 4.329 -4.210 1.00 87.31 706 SER A C 1
ATOM 5232 O O . SER A 1 706 ? 29.136 3.938 -3.063 1.00 87.31 706 SER A O 1
ATOM 5234 N N . ASP A 1 707 ? 28.497 5.186 -4.807 1.00 92.44 707 ASP A N 1
ATOM 5235 C CA . ASP A 1 707 ? 27.259 5.652 -4.174 1.00 92.44 707 ASP A CA 1
ATOM 5236 C C . ASP A 1 707 ? 26.232 4.515 -4.114 1.00 92.44 707 ASP A C 1
ATOM 5238 O O . ASP A 1 707 ? 25.663 4.090 -5.125 1.00 92.44 707 ASP A O 1
ATOM 5242 N N . HIS A 1 708 ? 26.004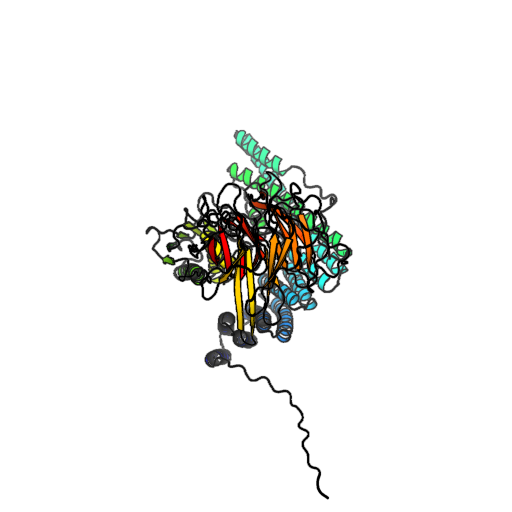 3.997 -2.909 1.00 94.44 708 HIS A N 1
ATOM 5243 C CA . HIS A 1 708 ? 25.011 2.962 -2.627 1.00 94.44 708 HIS A CA 1
ATOM 5244 C C . HIS A 1 708 ? 23.604 3.515 -2.376 1.00 94.44 708 HIS A C 1
ATOM 5246 O O . HIS A 1 708 ? 22.703 2.740 -2.071 1.00 94.44 708 HIS A O 1
ATOM 5252 N N . SER A 1 709 ? 23.382 4.819 -2.529 1.00 95.00 709 SER A N 1
ATOM 5253 C CA . SER A 1 709 ? 22.055 5.417 -2.406 1.00 95.00 709 SER A CA 1
ATOM 5254 C C . SER A 1 709 ? 21.134 4.980 -3.540 1.00 95.00 709 SER A C 1
ATOM 5256 O O . SER A 1 709 ? 21.564 4.770 -4.681 1.00 95.00 709 SER A O 1
ATOM 5258 N N . ALA A 1 710 ? 19.843 4.884 -3.235 1.00 95.81 710 ALA A N 1
ATOM 5259 C CA . ALA A 1 710 ? 18.805 4.796 -4.249 1.00 95.81 710 ALA A CA 1
ATOM 5260 C C . ALA A 1 710 ? 18.173 6.173 -4.489 1.00 95.81 710 ALA A C 1
ATOM 5262 O O . ALA A 1 710 ? 18.009 6.971 -3.567 1.00 95.81 710 ALA A O 1
ATOM 5263 N N . TRP A 1 711 ? 17.810 6.441 -5.736 1.00 95.88 711 TRP A N 1
ATOM 5264 C CA . TRP A 1 711 ? 17.328 7.732 -6.213 1.00 95.88 711 TRP A CA 1
ATOM 5265 C C . TRP A 1 711 ? 16.063 7.557 -7.046 1.00 95.88 711 TRP A C 1
ATOM 5267 O O . TRP A 1 711 ? 15.838 6.490 -7.622 1.00 95.88 711 TRP A O 1
ATOM 5277 N N . TRP A 1 712 ? 15.256 8.612 -7.139 1.00 95.44 712 TRP A N 1
ATOM 5278 C CA . TRP A 1 712 ? 14.075 8.648 -7.988 1.00 95.44 712 TRP A CA 1
ATOM 5279 C C . TRP A 1 712 ? 13.831 10.012 -8.641 1.00 95.44 712 TRP A C 1
ATOM 5281 O O . TRP A 1 712 ? 14.325 11.050 -8.198 1.00 95.44 712 TRP A O 1
ATOM 5291 N N . SER A 1 713 ? 13.060 10.002 -9.725 1.00 93.62 713 SER A N 1
ATOM 5292 C CA . SER A 1 713 ? 12.563 11.182 -10.440 1.00 93.62 713 SER A CA 1
ATOM 5293 C C . SER A 1 713 ? 11.204 10.859 -11.059 1.00 93.62 713 SER A C 1
ATOM 5295 O O . SER A 1 713 ? 10.842 9.691 -11.206 1.00 93.62 713 SER A O 1
ATOM 5297 N N . MET A 1 714 ? 10.436 11.892 -11.390 1.00 91.88 714 MET A N 1
ATOM 5298 C CA . MET A 1 714 ? 9.087 11.765 -11.926 1.00 91.88 714 MET A CA 1
ATOM 5299 C C . MET A 1 714 ? 8.948 12.549 -13.226 1.00 91.88 714 MET A C 1
ATOM 5301 O O . MET A 1 714 ? 9.512 13.635 -13.373 1.00 91.88 714 MET A O 1
ATOM 5305 N N . LEU A 1 715 ? 8.183 11.983 -14.151 1.00 88.00 715 LEU A N 1
ATOM 5306 C CA . LEU A 1 715 ? 7.713 12.627 -15.361 1.00 88.00 715 LEU A CA 1
ATOM 5307 C C . LEU A 1 715 ? 6.181 12.706 -15.336 1.00 88.00 715 LEU A C 1
ATOM 5309 O O . LEU A 1 715 ? 5.505 11.681 -15.217 1.00 88.00 715 LEU A O 1
ATOM 5313 N N . ASP A 1 716 ? 5.644 13.920 -15.461 1.00 85.12 716 ASP A N 1
ATOM 5314 C CA . ASP A 1 716 ? 4.201 14.154 -15.536 1.00 85.12 716 ASP A CA 1
ATOM 5315 C C . ASP A 1 716 ? 3.710 13.926 -16.973 1.00 85.12 716 ASP A C 1
ATOM 5317 O O . ASP A 1 716 ? 4.251 14.503 -17.918 1.00 85.12 716 ASP A O 1
ATOM 5321 N N . LEU A 1 717 ? 2.707 13.060 -17.139 1.00 81.06 717 LEU A N 1
ATOM 5322 C CA . LEU A 1 717 ? 2.105 12.714 -18.432 1.00 81.06 717 LEU A CA 1
ATOM 5323 C C . LEU A 1 717 ? 0.774 13.457 -18.658 1.00 81.06 717 LEU A C 1
ATOM 5325 O O . LEU A 1 717 ? -0.122 12.955 -19.344 1.00 81.06 717 LEU A O 1
ATOM 5329 N N . ASN A 1 718 ? 0.575 14.615 -18.023 1.00 72.75 718 ASN A N 1
ATOM 5330 C CA . ASN A 1 718 ? -0.610 15.442 -18.229 1.00 72.75 718 ASN A CA 1
ATOM 5331 C C . ASN A 1 718 ? -0.662 16.012 -19.669 1.00 72.75 718 ASN A C 1
ATOM 5333 O O . ASN A 1 718 ? 0.247 16.748 -20.053 1.00 72.75 718 ASN A O 1
ATOM 5337 N N . PRO A 1 719 ? -1.720 15.728 -20.459 1.00 60.34 719 PRO A N 1
ATOM 5338 C CA . PRO A 1 719 ? -1.834 16.134 -21.861 1.00 60.34 719 PRO A CA 1
ATOM 5339 C C . PRO A 1 719 ? -2.016 17.643 -22.033 1.00 60.34 719 PRO A C 1
ATOM 5341 O O . PRO A 1 719 ? -1.890 18.145 -23.145 1.00 60.34 719 PRO A O 1
ATOM 5344 N N . THR A 1 720 ? -2.324 18.378 -20.957 1.00 62.91 720 THR A N 1
ATOM 5345 C CA . THR A 1 720 ? -2.407 19.844 -20.995 1.00 62.91 720 THR A CA 1
ATOM 5346 C C . THR A 1 720 ? -1.036 20.519 -20.936 1.00 62.91 720 THR A C 1
ATOM 5348 O O . THR A 1 720 ? -0.935 21.711 -21.224 1.00 62.91 720 THR A O 1
ATOM 5351 N N . VAL A 1 721 ? 0.027 19.777 -20.596 1.00 58.00 721 VAL A N 1
ATOM 5352 C CA . VAL A 1 721 ? 1.410 20.250 -20.706 1.00 58.00 721 VAL A CA 1
ATOM 5353 C C . VAL A 1 721 ? 1.869 20.019 -22.152 1.00 58.00 721 VAL A C 1
ATOM 5355 O O . VAL A 1 721 ? 1.806 18.883 -22.621 1.00 58.00 721 VAL A O 1
ATOM 5358 N N . PRO A 1 722 ? 2.330 21.053 -22.882 1.00 53.91 722 PRO A N 1
ATOM 5359 C CA . PRO A 1 722 ? 2.763 20.898 -24.269 1.00 53.91 722 PRO A CA 1
ATOM 5360 C C . PRO A 1 722 ? 3.798 19.772 -24.440 1.00 53.91 722 PRO A C 1
ATOM 5362 O O . PRO A 1 722 ? 4.797 19.723 -23.717 1.00 53.91 722 PRO A O 1
ATOM 5365 N N . GLU A 1 723 ? 3.602 18.902 -25.442 1.00 48.34 723 GLU A N 1
ATOM 5366 C CA . GLU A 1 723 ? 4.482 17.753 -25.753 1.00 48.34 723 GLU A CA 1
ATOM 5367 C C . GLU A 1 723 ? 5.953 18.133 -26.006 1.00 48.34 723 GLU A C 1
ATOM 5369 O O . GLU A 1 723 ? 6.834 17.269 -26.018 1.00 48.34 723 GLU A O 1
ATOM 5374 N N . THR A 1 724 ? 6.245 19.419 -26.202 1.00 50.59 724 THR A N 1
ATOM 5375 C CA . THR A 1 724 ? 7.585 19.919 -26.509 1.00 50.59 724 THR A CA 1
ATOM 5376 C C . THR A 1 724 ? 8.573 19.792 -25.350 1.00 50.59 724 THR A C 1
ATOM 5378 O O . THR A 1 724 ? 9.775 19.855 -25.610 1.00 50.59 724 THR A O 1
ATOM 5381 N N . THR A 1 725 ? 8.133 19.548 -24.104 1.00 52.75 725 THR A N 1
ATOM 5382 C CA . THR A 1 725 ? 9.084 19.315 -22.998 1.00 52.75 725 THR A CA 1
ATOM 5383 C C . THR A 1 725 ? 8.519 18.502 -21.817 1.00 52.75 725 THR A C 1
ATOM 5385 O O . THR A 1 725 ? 8.390 19.025 -20.711 1.00 52.75 725 THR A O 1
ATOM 5388 N N . PRO A 1 726 ? 8.237 17.192 -21.971 1.00 61.00 726 PRO A N 1
ATOM 5389 C CA . PRO A 1 726 ? 8.141 16.292 -20.823 1.00 61.00 726 PRO A CA 1
ATOM 5390 C C . PRO A 1 726 ? 9.494 16.277 -20.090 1.00 61.00 726 PRO A C 1
ATOM 5392 O O . PRO A 1 726 ? 10.446 15.621 -20.521 1.00 61.00 726 PRO A O 1
ATOM 5395 N N . LEU A 1 727 ? 9.600 17.059 -19.013 1.00 74.38 727 LEU A N 1
ATOM 5396 C CA . LEU A 1 727 ? 10.815 17.211 -18.217 1.00 74.38 727 LEU A CA 1
ATOM 5397 C C . LEU A 1 727 ? 10.725 16.353 -16.960 1.00 74.38 727 LEU A C 1
ATOM 5399 O O . LEU A 1 727 ? 9.854 16.540 -16.114 1.00 74.38 727 LEU A O 1
ATOM 5403 N N . TRP A 1 728 ? 11.682 15.442 -16.823 1.00 85.69 728 TRP A N 1
ATOM 5404 C CA . TRP A 1 728 ? 11.925 14.741 -15.570 1.00 85.69 728 TRP A CA 1
ATOM 5405 C C . TRP A 1 728 ? 12.257 15.749 -14.463 1.00 85.69 728 TRP A C 1
ATOM 5407 O O . TRP A 1 728 ? 13.146 16.591 -14.634 1.00 85.69 728 TRP A O 1
ATOM 5417 N N . THR A 1 729 ? 11.602 15.634 -13.309 1.00 87.75 729 THR A N 1
ATOM 5418 C CA . THR A 1 729 ? 11.898 16.448 -12.117 1.00 87.75 729 THR A CA 1
ATOM 5419 C C . THR A 1 729 ? 13.309 16.188 -11.589 1.00 87.75 729 THR A C 1
ATOM 5421 O O . THR A 1 729 ? 13.872 15.120 -11.835 1.00 87.75 729 THR A O 1
ATOM 5424 N N . SER A 1 730 ? 13.904 17.121 -10.840 1.00 86.31 730 SER A N 1
ATOM 5425 C CA . SER A 1 730 ? 15.198 16.895 -10.172 1.00 86.31 730 SER A CA 1
ATOM 5426 C C . SER A 1 730 ? 15.216 15.579 -9.390 1.00 86.31 730 SER A C 1
ATOM 5428 O O . SER A 1 730 ? 14.205 15.198 -8.797 1.00 86.31 730 SER A O 1
ATOM 5430 N N . GLN A 1 731 ? 16.361 14.888 -9.397 1.00 89.25 731 GLN A N 1
ATOM 5431 C CA . GLN A 1 731 ? 16.498 13.645 -8.642 1.00 89.25 731 GLN A CA 1
ATOM 5432 C C . GLN A 1 731 ? 16.303 13.881 -7.145 1.00 89.25 731 GLN A C 1
ATOM 5434 O O . GLN A 1 731 ? 16.696 14.918 -6.611 1.00 89.25 731 GLN A O 1
ATOM 5439 N N . ARG A 1 732 ? 15.715 12.895 -6.478 1.00 91.62 732 ARG A N 1
ATOM 5440 C CA . ARG A 1 732 ? 15.514 12.861 -5.032 1.00 91.62 732 ARG A CA 1
ATOM 5441 C C . ARG A 1 732 ? 16.032 11.532 -4.512 1.00 91.62 732 ARG A C 1
ATOM 5443 O O . ARG A 1 732 ? 15.829 10.506 -5.158 1.00 91.62 732 ARG A O 1
ATOM 5450 N N . GLN A 1 733 ? 16.721 11.545 -3.379 1.00 92.88 733 GLN A N 1
ATOM 5451 C CA . GLN A 1 733 ? 17.132 10.304 -2.732 1.00 92.88 733 GLN A CA 1
ATOM 5452 C C . GLN A 1 733 ? 15.879 9.586 -2.215 1.00 92.88 733 GLN A C 1
ATOM 5454 O O . GLN A 1 733 ? 14.914 10.233 -1.801 1.00 92.88 733 GLN A O 1
ATOM 5459 N N . ILE A 1 734 ? 15.858 8.258 -2.291 1.00 93.31 734 ILE A N 1
ATOM 5460 C CA . ILE A 1 734 ? 14.797 7.460 -1.679 1.00 93.31 734 ILE A CA 1
ATOM 5461 C C . ILE A 1 734 ? 15.078 7.415 -0.181 1.00 93.31 734 ILE A C 1
ATOM 5463 O O . ILE A 1 734 ? 16.031 6.772 0.267 1.00 93.31 734 ILE A O 1
ATOM 5467 N N . THR A 1 735 ? 14.243 8.118 0.573 1.00 87.06 735 THR A N 1
ATOM 5468 C CA . THR A 1 735 ? 14.266 8.147 2.030 1.00 87.06 735 THR A CA 1
ATOM 5469 C C . THR A 1 735 ? 12.914 7.705 2.565 1.00 87.06 735 THR A C 1
ATOM 5471 O O . THR A 1 735 ? 11.876 7.925 1.936 1.00 87.06 735 THR A O 1
ATOM 5474 N N . PHE A 1 736 ? 12.939 7.094 3.738 1.00 77.12 736 PHE A N 1
ATOM 5475 C CA . PHE A 1 736 ? 11.776 6.939 4.599 1.00 77.12 736 PHE A CA 1
ATOM 5476 C C . PHE A 1 736 ? 12.116 7.587 5.934 1.00 77.12 736 PHE A C 1
ATOM 5478 O O . PHE A 1 736 ? 13.281 7.657 6.311 1.00 77.12 736 PHE A O 1
ATOM 5485 N N . ASP A 1 737 ? 11.123 8.069 6.656 1.00 64.94 737 ASP A N 1
ATOM 5486 C CA . ASP A 1 737 ? 11.381 8.816 7.878 1.00 64.94 737 ASP A CA 1
ATOM 5487 C C . ASP A 1 737 ? 11.288 7.888 9.101 1.00 64.94 737 ASP A C 1
ATOM 5489 O O . ASP A 1 737 ? 10.311 7.151 9.267 1.00 64.94 737 ASP A O 1
ATOM 5493 N N . ARG A 1 738 ? 12.308 7.921 9.968 1.00 57.72 738 ARG A N 1
ATOM 5494 C CA . ARG A 1 738 ? 12.294 7.296 11.300 1.00 57.72 738 ARG A CA 1
ATOM 5495 C C . ARG A 1 738 ? 12.052 8.388 12.340 1.00 57.72 738 ARG A C 1
ATOM 5497 O O . ARG A 1 738 ? 12.673 9.446 12.272 1.00 57.72 738 ARG A O 1
ATOM 5504 N N . TYR A 1 739 ? 11.161 8.138 13.294 1.00 52.06 739 TYR A N 1
ATOM 5505 C CA . TYR A 1 739 ? 10.762 9.130 14.293 1.00 52.06 739 TYR A CA 1
ATOM 5506 C C . TYR A 1 739 ? 11.177 8.707 15.692 1.00 52.06 739 TYR A C 1
ATOM 5508 O O . TYR A 1 739 ? 10.847 7.609 16.135 1.00 52.06 739 TYR A O 1
ATOM 5516 N N . GLU A 1 740 ? 11.881 9.607 16.372 1.00 45.97 740 GLU A N 1
ATOM 5517 C CA . GLU A 1 740 ? 12.250 9.509 17.784 1.00 45.97 740 GLU A CA 1
ATOM 5518 C C . GLU A 1 740 ? 11.624 10.685 18.551 1.00 45.97 740 GLU A C 1
ATOM 5520 O O . GLU A 1 740 ? 11.049 11.596 17.953 1.00 45.97 740 GLU A O 1
ATOM 5525 N N . VAL A 1 741 ? 11.757 10.696 19.882 1.00 34.00 741 VAL A N 1
ATOM 5526 C CA . VAL A 1 741 ? 11.235 11.761 20.768 1.00 34.00 741 VAL A CA 1
ATOM 5527 C C . VAL A 1 741 ? 11.718 13.167 20.347 1.00 34.00 741 VAL A C 1
ATOM 5529 O O . VAL A 1 741 ? 11.075 14.166 20.652 1.00 34.00 741 VAL A O 1
ATOM 5532 N N . SER A 1 742 ? 12.830 13.251 19.609 1.00 30.39 742 SER A N 1
ATOM 5533 C CA . SER A 1 742 ? 13.464 14.475 19.101 1.00 30.39 742 SER A CA 1
ATOM 5534 C C . SER A 1 742 ? 12.992 14.940 17.711 1.00 30.39 742 SER A C 1
ATOM 5536 O O . SER A 1 742 ? 13.348 16.048 17.310 1.00 30.39 742 SER A O 1
ATOM 5538 N N . GLY A 1 743 ? 12.204 14.142 16.974 1.00 40.06 743 GLY A N 1
ATOM 5539 C CA . GLY A 1 743 ? 11.647 14.515 15.666 1.00 40.06 743 GLY A CA 1
ATOM 5540 C C . GLY A 1 743 ? 11.894 13.523 14.522 1.00 40.06 743 GLY A C 1
ATOM 5541 O O . G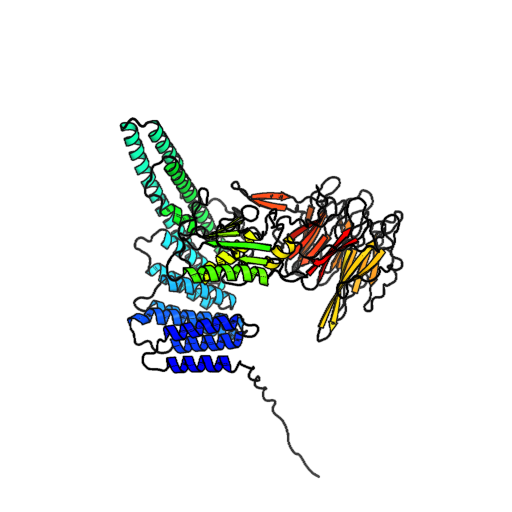LY A 1 743 ? 12.311 12.382 14.722 1.00 40.06 743 GLY A O 1
ATOM 5542 N N . ALA A 1 744 ? 11.581 13.975 13.300 1.00 51.03 744 ALA A N 1
ATOM 5543 C CA . ALA A 1 744 ? 11.768 13.229 12.055 1.00 51.03 744 ALA A CA 1
ATOM 5544 C C . ALA A 1 744 ? 13.244 13.138 11.673 1.00 51.03 744 ALA A C 1
ATOM 5546 O O . ALA A 1 744 ? 13.884 14.169 11.465 1.00 51.03 744 ALA A O 1
ATOM 5547 N N . THR A 1 745 ? 13.757 11.929 11.468 1.00 62.12 745 THR A N 1
ATOM 5548 C CA . THR A 1 745 ? 15.051 11.732 10.812 1.00 62.12 745 THR A CA 1
ATOM 5549 C C . THR A 1 745 ? 14.838 10.983 9.497 1.00 62.12 745 THR A C 1
ATOM 5551 O O . THR A 1 745 ? 14.474 9.804 9.530 1.00 62.12 745 THR A O 1
ATOM 5554 N N . PRO A 1 746 ? 15.053 11.623 8.332 1.00 73.31 746 PRO A N 1
ATOM 5555 C CA . PRO A 1 746 ? 14.998 10.928 7.054 1.00 73.31 746 PRO A CA 1
ATOM 5556 C C . PRO A 1 746 ? 16.143 9.915 6.964 1.00 73.31 746 PRO A C 1
ATOM 5558 O O . PRO A 1 746 ? 17.320 10.270 7.046 1.00 73.31 746 PRO A O 1
ATOM 5561 N N . ILE A 1 747 ? 15.793 8.646 6.775 1.00 82.38 747 ILE A N 1
ATOM 5562 C CA . ILE A 1 747 ? 16.720 7.529 6.616 1.00 82.38 747 ILE A CA 1
ATOM 5563 C C . ILE A 1 747 ? 16.799 7.161 5.129 1.00 82.38 747 ILE A C 1
ATOM 5565 O O . ILE A 1 747 ? 15.799 6.738 4.537 1.00 82.38 747 ILE A O 1
ATOM 5569 N N . PRO A 1 748 ? 17.967 7.313 4.486 1.00 90.06 748 PRO A N 1
ATOM 5570 C CA . PRO A 1 748 ? 18.153 6.865 3.115 1.00 90.06 748 PRO A CA 1
ATOM 5571 C C . PRO A 1 748 ? 18.212 5.338 3.044 1.00 90.06 748 PRO A C 1
ATOM 5573 O O . PRO A 1 748 ? 18.856 4.693 3.873 1.00 90.06 748 PRO A O 1
ATOM 5576 N N . ILE A 1 749 ? 17.599 4.753 2.013 1.00 92.31 749 ILE A N 1
ATOM 5577 C CA . ILE A 1 749 ? 17.797 3.326 1.726 1.00 92.31 749 ILE A CA 1
ATOM 5578 C C . ILE A 1 749 ? 19.121 3.106 0.986 1.00 92.31 749 ILE A C 1
ATOM 5580 O O . ILE A 1 749 ? 19.572 3.946 0.200 1.00 92.31 749 ILE A O 1
ATOM 5584 N N . GLY A 1 750 ? 19.717 1.933 1.196 1.00 92.75 750 GLY A N 1
ATOM 5585 C CA . GLY A 1 750 ? 20.951 1.522 0.534 1.00 92.75 750 GLY A CA 1
ATOM 5586 C C . GLY A 1 750 ? 20.755 0.317 -0.384 1.00 92.75 750 GLY A C 1
ATOM 5587 O O . GLY A 1 750 ? 20.182 -0.697 0.018 1.00 92.75 750 GLY A O 1
ATOM 5588 N N . THR A 1 751 ? 21.317 0.376 -1.592 1.00 96.19 751 THR A N 1
ATOM 5589 C CA . THR A 1 751 ? 21.391 -0.759 -2.514 1.00 96.19 751 THR A CA 1
ATOM 5590 C C . THR A 1 751 ? 22.737 -0.882 -3.242 1.00 96.19 751 THR A C 1
ATOM 5592 O O . THR A 1 751 ? 23.453 0.083 -3.520 1.00 96.19 751 THR A O 1
ATOM 5595 N N . THR A 1 752 ? 23.104 -2.117 -3.577 1.00 94.50 752 THR A N 1
ATOM 5596 C CA . THR A 1 752 ? 24.289 -2.448 -4.391 1.00 94.50 752 THR A CA 1
ATOM 5597 C C . THR A 1 752 ? 23.961 -2.680 -5.865 1.00 94.50 752 THR A C 1
ATOM 5599 O O . THR A 1 752 ? 24.879 -2.695 -6.680 1.00 94.50 752 THR A O 1
ATOM 5602 N N . THR A 1 753 ? 22.679 -2.774 -6.232 1.00 93.56 753 THR A N 1
ATOM 5603 C CA . THR A 1 753 ? 22.208 -3.025 -7.605 1.00 93.56 753 THR A CA 1
ATOM 5604 C C . THR A 1 753 ? 21.041 -2.108 -7.963 1.00 93.56 753 THR A C 1
ATOM 5606 O O . THR A 1 753 ? 20.445 -1.502 -7.083 1.00 93.56 753 THR A O 1
ATOM 5609 N N . GLY A 1 754 ? 20.655 -2.023 -9.239 1.00 92.81 754 GLY A N 1
ATOM 5610 C CA . GLY A 1 754 ? 19.441 -1.289 -9.620 1.00 92.81 754 GLY A CA 1
ATOM 5611 C C . GLY A 1 754 ? 18.173 -1.902 -8.989 1.00 92.81 754 GLY A C 1
ATOM 5612 O O . GLY A 1 754 ? 18.030 -3.129 -9.049 1.00 92.81 754 GLY A O 1
ATOM 5613 N N . PRO A 1 755 ? 17.262 -1.093 -8.407 1.00 96.69 755 PRO A N 1
ATOM 5614 C CA . PRO A 1 755 ? 15.998 -1.584 -7.858 1.00 96.69 755 PRO A CA 1
ATOM 5615 C C . PRO A 1 755 ? 15.045 -2.064 -8.967 1.00 96.69 755 PRO A C 1
ATOM 5617 O O . PRO A 1 755 ? 15.293 -1.861 -10.161 1.00 96.69 755 PRO A O 1
ATOM 5620 N N . VAL A 1 756 ? 13.939 -2.696 -8.575 1.00 97.38 756 VAL A N 1
ATOM 5621 C CA . VAL A 1 756 ? 12.810 -3.029 -9.455 1.00 97.38 756 VAL A CA 1
ATOM 5622 C C . VAL A 1 756 ? 11.522 -2.461 -8.870 1.00 97.38 756 VAL A C 1
ATOM 5624 O O . VAL A 1 756 ? 11.347 -2.449 -7.654 1.00 97.38 756 VAL A O 1
ATOM 5627 N N . ALA A 1 757 ? 10.635 -1.966 -9.730 1.00 97.25 757 ALA A N 1
ATOM 5628 C CA . ALA A 1 757 ? 9.385 -1.336 -9.328 1.00 97.25 757 ALA A CA 1
ATOM 5629 C C . ALA A 1 757 ? 8.224 -1.855 -10.180 1.00 97.25 757 ALA A C 1
ATOM 5631 O O . ALA A 1 757 ? 8.379 -2.044 -11.384 1.00 97.25 757 ALA A O 1
ATOM 5632 N N . THR A 1 758 ? 7.058 -2.033 -9.566 1.00 95.31 758 THR A N 1
ATOM 5633 C CA . THR A 1 758 ? 5.791 -2.289 -10.264 1.00 95.31 758 THR A CA 1
ATOM 5634 C C . THR A 1 758 ? 4.650 -1.621 -9.515 1.00 95.31 758 THR A C 1
ATOM 5636 O O . THR A 1 758 ? 4.761 -1.324 -8.328 1.00 95.31 758 THR A O 1
ATOM 5639 N N . THR A 1 759 ? 3.525 -1.415 -10.183 1.00 93.12 759 THR A N 1
ATOM 5640 C CA . THR A 1 759 ? 2.328 -0.865 -9.545 1.00 93.12 759 THR A CA 1
ATOM 5641 C C . THR A 1 759 ? 1.493 -1.995 -8.953 1.00 93.12 759 THR A C 1
ATOM 5643 O O . THR A 1 759 ? 1.179 -2.966 -9.644 1.00 93.12 759 THR A O 1
ATOM 5646 N N . ARG A 1 760 ? 1.144 -1.880 -7.668 1.00 88.75 760 ARG A N 1
ATOM 5647 C CA . ARG A 1 760 ? 0.229 -2.777 -6.948 1.00 88.75 760 ARG A CA 1
ATOM 5648 C C . ARG A 1 760 ? -0.909 -1.920 -6.393 1.00 88.75 760 ARG A C 1
ATOM 5650 O O . ARG A 1 760 ? -0.684 -1.066 -5.538 1.00 88.75 760 ARG A O 1
ATOM 5657 N N . ARG A 1 761 ? -2.127 -2.113 -6.912 1.00 83.25 761 ARG A N 1
ATOM 5658 C CA . ARG A 1 761 ? -3.284 -1.222 -6.680 1.00 83.25 761 ARG A CA 1
ATOM 5659 C C . ARG A 1 761 ? -2.952 0.240 -7.009 1.00 83.25 761 ARG A C 1
ATOM 5661 O O . ARG A 1 761 ? -2.694 0.546 -8.165 1.00 83.25 761 ARG A O 1
ATOM 5668 N N . ASN A 1 762 ? -2.951 1.121 -6.008 1.00 82.00 762 ASN A N 1
ATOM 5669 C CA . ASN A 1 762 ? -2.704 2.558 -6.133 1.00 82.00 762 ASN A CA 1
ATOM 5670 C C . ASN A 1 762 ? -1.385 2.984 -5.461 1.00 82.00 762 ASN A C 1
ATOM 5672 O O . ASN A 1 762 ? -1.265 4.099 -4.960 1.00 82.00 762 ASN A O 1
ATOM 5676 N N . ARG A 1 763 ? -0.406 2.075 -5.393 1.00 87.56 763 ARG A N 1
ATOM 5677 C CA . ARG A 1 763 ? 0.944 2.338 -4.883 1.00 87.56 763 ARG A CA 1
ATOM 5678 C C . ARG A 1 763 ? 1.983 1.668 -5.786 1.00 87.56 763 ARG A C 1
ATOM 5680 O O . ARG A 1 763 ? 1.699 0.679 -6.464 1.00 87.56 763 ARG A O 1
ATOM 5687 N N . ILE A 1 764 ? 3.199 2.196 -5.789 1.00 94.25 764 ILE A N 1
ATOM 5688 C CA . ILE A 1 764 ? 4.366 1.540 -6.384 1.00 94.25 764 ILE A CA 1
ATOM 5689 C C . ILE A 1 764 ? 4.972 0.622 -5.326 1.00 94.25 764 ILE A C 1
ATOM 5691 O O . ILE A 1 764 ? 5.325 1.090 -4.251 1.00 94.25 764 ILE A O 1
ATOM 5695 N N . LEU A 1 765 ? 5.104 -0.666 -5.634 1.00 93.75 765 LEU A N 1
ATOM 5696 C CA . LEU A 1 765 ? 5.896 -1.620 -4.866 1.00 93.75 765 LEU A CA 1
ATOM 5697 C C . LEU A 1 765 ? 7.323 -1.621 -5.419 1.00 93.75 765 LEU A C 1
ATOM 5699 O O . LEU A 1 765 ? 7.542 -1.939 -6.591 1.00 93.75 765 LEU A O 1
ATOM 5703 N N . LEU A 1 766 ? 8.278 -1.259 -4.570 1.00 96.06 766 LEU A N 1
ATOM 5704 C CA . LEU A 1 766 ? 9.707 -1.243 -4.849 1.00 96.06 766 LEU A CA 1
ATOM 5705 C C . LEU A 1 766 ? 10.369 -2.441 -4.164 1.00 96.06 766 LEU A C 1
ATOM 5707 O O . LEU A 1 766 ? 10.105 -2.696 -2.991 1.00 96.06 766 LEU A O 1
ATOM 5711 N N . ALA A 1 767 ? 11.258 -3.135 -4.873 1.00 96.19 767 ALA A N 1
ATOM 5712 C CA . ALA A 1 767 ? 12.098 -4.190 -4.319 1.00 96.19 767 ALA A CA 1
ATOM 5713 C C . ALA A 1 767 ? 13.573 -3.976 -4.687 1.00 96.19 767 ALA A C 1
ATOM 5715 O O . ALA A 1 767 ? 13.897 -3.586 -5.814 1.00 96.19 767 ALA A O 1
ATOM 5716 N N . TRP A 1 768 ? 14.489 -4.236 -3.753 1.00 96.88 768 TRP A N 1
ATOM 5717 C CA . TRP A 1 768 ? 15.928 -4.076 -3.987 1.00 96.88 768 TRP A CA 1
ATOM 5718 C C . TRP A 1 768 ? 16.775 -5.046 -3.165 1.00 96.88 768 TRP A C 1
ATOM 5720 O O . TRP A 1 768 ? 16.336 -5.600 -2.163 1.00 96.88 768 TRP A O 1
ATOM 5730 N N . LYS A 1 769 ? 18.025 -5.240 -3.596 1.00 95.69 769 LYS A N 1
ATOM 5731 C CA . LYS A 1 769 ? 19.064 -5.905 -2.802 1.00 95.69 769 LYS A CA 1
ATOM 5732 C C . LYS A 1 769 ? 19.662 -4.905 -1.812 1.00 95.69 769 LYS A C 1
ATOM 5734 O O . LYS A 1 769 ? 20.085 -3.829 -2.247 1.00 95.69 769 LYS A O 1
ATOM 5739 N N . GLY A 1 770 ? 19.778 -5.273 -0.537 1.00 94.56 770 GLY A N 1
ATOM 5740 C CA . GLY A 1 770 ? 20.403 -4.431 0.488 1.00 94.56 770 GLY A CA 1
ATOM 5741 C C . GLY A 1 770 ? 21.856 -4.042 0.167 1.00 94.56 770 GLY A C 1
ATOM 5742 O O . GLY A 1 770 ? 22.583 -4.762 -0.527 1.00 94.56 770 GLY A O 1
ATOM 5743 N N . ALA A 1 771 ? 22.293 -2.873 0.645 1.00 94.25 771 ALA A N 1
ATOM 5744 C CA . ALA A 1 771 ? 23.687 -2.439 0.496 1.00 94.25 771 ALA A CA 1
ATOM 5745 C C . ALA A 1 771 ? 24.648 -3.175 1.438 1.00 94.25 771 ALA A C 1
ATOM 5747 O O . ALA A 1 771 ? 25.768 -3.492 1.046 1.00 94.25 771 ALA A O 1
ATOM 5748 N N . THR A 1 772 ? 24.206 -3.441 2.666 1.00 91.00 772 THR A N 1
ATOM 5749 C CA . THR A 1 772 ? 25.017 -4.023 3.746 1.00 91.00 772 THR A CA 1
ATOM 5750 C C . THR A 1 772 ? 24.750 -5.510 3.961 1.00 91.00 772 THR A C 1
ATOM 5752 O O . THR A 1 772 ? 25.486 -6.166 4.694 1.00 91.00 772 THR A O 1
ATOM 5755 N N . ASP A 1 773 ? 23.726 -6.064 3.308 1.00 92.25 773 ASP A N 1
ATOM 5756 C CA . ASP A 1 773 ? 23.360 -7.469 3.415 1.00 92.25 773 ASP A CA 1
ATOM 5757 C C . ASP A 1 773 ? 22.995 -8.097 2.058 1.00 92.25 773 ASP A C 1
ATOM 5759 O O . ASP A 1 773 ? 23.165 -7.530 0.969 1.00 92.25 773 ASP A O 1
ATOM 5763 N N . ARG A 1 774 ? 22.568 -9.359 2.110 1.00 92.25 774 ARG A N 1
ATOM 5764 C CA . ARG A 1 774 ? 22.113 -10.099 0.930 1.00 92.25 774 ARG A CA 1
ATOM 5765 C C . ARG A 1 774 ? 20.597 -10.159 0.819 1.00 92.25 774 ARG A C 1
ATOM 5767 O O . ARG A 1 774 ? 20.125 -10.798 -0.112 1.00 92.25 774 ARG A O 1
ATOM 5774 N N . ARG A 1 775 ? 19.851 -9.522 1.719 1.00 92.00 775 ARG A N 1
ATOM 5775 C CA . ARG A 1 775 ? 18.396 -9.636 1.752 1.00 92.00 775 ARG A CA 1
ATOM 5776 C C . ARG A 1 775 ? 17.767 -8.869 0.600 1.00 92.00 775 ARG A C 1
ATOM 5778 O O . ARG A 1 775 ? 18.336 -7.899 0.080 1.00 92.00 775 ARG A O 1
ATOM 5785 N N . ILE A 1 776 ? 16.582 -9.322 0.213 1.00 93.50 776 ILE A N 1
ATOM 5786 C CA . ILE A 1 776 ? 15.670 -8.528 -0.603 1.00 93.50 776 ILE A CA 1
ATOM 5787 C C . ILE A 1 776 ? 14.825 -7.681 0.343 1.00 93.50 776 ILE A C 1
ATOM 5789 O O . ILE A 1 776 ? 14.238 -8.197 1.287 1.00 93.50 776 ILE A O 1
ATOM 5793 N N . TRP A 1 777 ? 14.773 -6.386 0.075 1.00 92.62 777 TRP A N 1
ATOM 5794 C CA . TRP A 1 777 ? 13.991 -5.413 0.822 1.00 92.62 777 TRP A CA 1
ATOM 5795 C C . TRP A 1 777 ? 12.847 -4.900 -0.041 1.00 92.62 777 TRP A C 1
ATOM 5797 O O . TRP A 1 777 ? 13.000 -4.787 -1.261 1.00 92.62 777 TRP A O 1
ATOM 5807 N N . LEU A 1 778 ? 11.721 -4.594 0.596 1.00 90.88 778 LEU A N 1
ATOM 5808 C CA . LEU A 1 778 ? 10.515 -4.056 -0.019 1.00 90.88 778 LEU A CA 1
ATOM 5809 C C . LEU A 1 778 ? 10.157 -2.699 0.599 1.00 90.88 778 LEU A C 1
ATOM 5811 O O . LEU A 1 778 ? 10.430 -2.440 1.769 1.00 90.88 778 LEU A O 1
ATOM 5815 N N . SER A 1 779 ? 9.521 -1.836 -0.187 1.00 89.00 779 SER A N 1
ATOM 5816 C CA . SER A 1 779 ? 8.867 -0.607 0.276 1.00 89.00 779 SER A CA 1
ATOM 5817 C C . SER A 1 779 ? 7.757 -0.239 -0.705 1.00 89.00 779 SER A C 1
ATOM 5819 O O . SER A 1 779 ? 7.822 -0.579 -1.888 1.00 89.00 779 SER A O 1
ATOM 5821 N N . THR A 1 780 ? 6.724 0.442 -0.223 1.00 86.50 780 THR A N 1
ATOM 5822 C CA . THR A 1 780 ? 5.644 0.965 -1.056 1.00 86.50 780 THR A CA 1
ATOM 5823 C C . THR A 1 780 ? 5.680 2.484 -1.104 1.00 86.50 780 THR A C 1
ATOM 5825 O O . THR A 1 780 ? 6.088 3.143 -0.152 1.00 86.50 780 THR A O 1
ATOM 5828 N N . PHE A 1 781 ? 5.237 3.048 -2.221 1.00 86.69 781 PHE A N 1
ATOM 5829 C CA . PHE A 1 781 ? 5.252 4.481 -2.477 1.00 86.69 781 PHE A CA 1
ATOM 5830 C C . PHE A 1 781 ? 3.908 4.937 -3.053 1.00 86.69 781 PHE A C 1
ATOM 5832 O O . PHE A 1 781 ? 3.443 4.391 -4.053 1.00 86.69 781 PHE A O 1
ATOM 5839 N N . ASP A 1 782 ? 3.276 5.936 -2.437 1.00 77.38 782 ASP A N 1
ATOM 5840 C CA . ASP A 1 782 ? 1.970 6.490 -2.858 1.00 77.38 782 ASP A CA 1
ATOM 5841 C C . ASP A 1 782 ? 2.064 7.703 -3.789 1.00 77.38 782 ASP A C 1
ATOM 5843 O O . ASP A 1 782 ? 1.065 8.360 -4.075 1.00 77.38 782 ASP A O 1
ATOM 5847 N N . GLY A 1 783 ? 3.261 8.017 -4.278 1.00 81.56 783 GLY A N 1
ATOM 5848 C CA . GLY A 1 783 ? 3.495 9.215 -5.079 1.00 81.56 783 GLY A CA 1
ATOM 5849 C C . GLY A 1 783 ? 4.009 10.397 -4.262 1.00 81.56 783 GLY A C 1
ATOM 5850 O O . GLY A 1 783 ? 4.508 11.352 -4.865 1.00 81.56 783 GLY A O 1
ATOM 5851 N N . THR A 1 784 ? 3.937 10.312 -2.928 1.00 74.38 784 THR A N 1
ATOM 5852 C CA . THR A 1 784 ? 4.355 11.369 -2.002 1.00 74.38 784 THR A CA 1
ATOM 5853 C C . THR A 1 784 ? 5.397 10.888 -0.994 1.00 74.38 784 THR A C 1
ATOM 5855 O O . THR A 1 784 ? 6.411 11.561 -0.822 1.00 74.38 784 THR A O 1
ATOM 5858 N N . SER A 1 785 ? 5.190 9.729 -0.366 1.00 73.75 785 SER A N 1
ATOM 5859 C CA . SER A 1 785 ? 6.073 9.170 0.668 1.00 73.75 785 SER A CA 1
ATOM 5860 C C . SER A 1 785 ? 6.330 7.680 0.467 1.00 73.75 785 SER A C 1
ATOM 5862 O O . SER A 1 785 ? 5.458 6.950 -0.009 1.00 73.75 785 SER A O 1
ATOM 5864 N N . PHE A 1 786 ? 7.535 7.237 0.835 1.00 80.12 786 PHE A N 1
ATOM 5865 C CA . PHE A 1 786 ? 7.874 5.819 0.932 1.00 80.12 786 PHE A CA 1
ATOM 5866 C C . PHE A 1 786 ? 7.527 5.290 2.317 1.00 80.12 786 PHE A C 1
ATOM 5868 O O . PHE A 1 786 ? 7.705 5.982 3.318 1.00 80.12 786 PHE A O 1
ATOM 5875 N N . THR A 1 787 ? 7.101 4.035 2.373 1.00 75.44 787 THR A N 1
ATOM 5876 C CA . THR A 1 787 ? 7.097 3.279 3.622 1.00 75.44 787 THR A CA 1
ATOM 5877 C C . THR A 1 787 ? 8.522 2.911 4.030 1.00 75.44 787 THR A C 1
ATOM 5879 O O . THR A 1 787 ? 9.424 2.855 3.187 1.00 75.44 787 THR A O 1
ATOM 5882 N N . GLY A 1 788 ? 8.714 2.576 5.305 1.00 75.75 788 GLY A N 1
ATOM 5883 C CA . GLY A 1 788 ? 9.932 1.947 5.808 1.00 75.75 788 GLY A CA 1
ATOM 5884 C C . GLY A 1 788 ? 10.315 0.659 5.075 1.00 75.75 788 GLY A C 1
ATOM 5885 O O . GLY A 1 788 ? 9.566 0.131 4.245 1.00 75.75 788 GLY A O 1
ATOM 5886 N N . GLN A 1 789 ? 11.518 0.173 5.378 1.00 83.06 789 GLN A N 1
ATOM 5887 C CA . GLN A 1 789 ? 12.095 -1.000 4.726 1.00 83.06 789 GLN A CA 1
ATOM 5888 C C . GLN A 1 789 ? 11.526 -2.288 5.331 1.00 83.06 789 GLN A C 1
ATOM 5890 O O . GLN A 1 789 ? 11.582 -2.491 6.543 1.00 83.06 789 GLN A O 1
ATOM 5895 N N . LEU A 1 790 ? 11.024 -3.174 4.473 1.00 83.31 790 LEU A N 1
ATOM 5896 C CA . LEU A 1 790 ? 10.515 -4.489 4.848 1.00 83.31 790 LEU A CA 1
ATOM 5897 C C . LEU A 1 790 ? 11.465 -5.588 4.337 1.00 83.31 790 LEU A C 1
ATOM 5899 O O . LEU A 1 790 ? 11.527 -5.805 3.124 1.00 83.31 790 LEU A O 1
ATOM 5903 N N . PRO A 1 791 ? 12.226 -6.278 5.204 1.00 85.00 791 PRO A N 1
ATOM 5904 C CA . PRO A 1 791 ? 13.128 -7.340 4.770 1.00 85.00 791 PRO A CA 1
ATOM 5905 C C . PRO A 1 791 ? 12.377 -8.650 4.498 1.00 85.00 791 PRO A C 1
ATOM 5907 O O . PRO A 1 791 ? 11.684 -9.179 5.364 1.00 85.00 791 PRO A O 1
ATOM 5910 N N . LEU A 1 792 ? 12.608 -9.259 3.335 1.00 84.19 792 LEU A N 1
ATOM 5911 C CA . LEU A 1 792 ? 12.258 -10.659 3.090 1.00 84.19 792 LEU A CA 1
ATOM 5912 C C . LEU A 1 792 ? 13.308 -11.558 3.755 1.00 84.19 792 LEU A C 1
ATOM 5914 O O . LEU A 1 792 ? 14.352 -11.859 3.176 1.00 84.19 792 LEU A O 1
ATOM 5918 N N . HIS A 1 793 ? 13.045 -11.957 5.001 1.00 78.88 793 HIS A N 1
ATOM 5919 C CA . HIS A 1 793 ? 14.006 -12.671 5.851 1.00 78.88 793 HIS A CA 1
ATOM 5920 C C . HIS A 1 793 ? 14.503 -14.006 5.280 1.00 78.88 793 HIS A C 1
ATOM 5922 O O . HIS A 1 793 ? 15.621 -14.412 5.593 1.00 78.88 793 HIS A O 1
ATOM 5928 N N . ASP A 1 794 ? 13.692 -14.681 4.466 1.00 82.00 794 ASP A N 1
ATOM 5929 C CA . ASP A 1 794 ? 14.036 -15.950 3.828 1.00 82.00 794 ASP A CA 1
ATOM 5930 C C . ASP A 1 794 ? 14.702 -15.776 2.452 1.00 82.00 794 ASP A C 1
ATOM 5932 O O . ASP A 1 794 ? 15.228 -16.746 1.915 1.00 82.00 794 ASP A O 1
ATOM 5936 N N . ALA A 1 795 ? 14.740 -14.565 1.885 1.00 86.88 795 ALA A N 1
ATOM 5937 C CA . ALA A 1 795 ? 15.195 -14.335 0.516 1.00 86.88 795 ALA A CA 1
ATOM 5938 C C . ALA A 1 795 ? 16.559 -13.627 0.454 1.00 86.88 795 ALA A C 1
ATOM 5940 O O . ALA A 1 795 ? 16.718 -12.479 0.878 1.00 86.88 795 ALA A O 1
ATOM 5941 N N . GLY A 1 796 ? 17.546 -14.306 -0.142 1.00 90.19 796 GLY A N 1
ATOM 5942 C CA . GLY A 1 796 ? 18.904 -13.799 -0.339 1.00 90.19 796 GLY A CA 1
ATOM 5943 C C . GLY A 1 796 ? 19.307 -13.713 -1.813 1.00 90.19 796 GLY A C 1
ATOM 5944 O O . GLY A 1 796 ? 19.115 -14.664 -2.564 1.00 90.19 796 GLY A O 1
ATOM 5945 N N . THR A 1 797 ? 19.928 -12.603 -2.222 1.00 95.12 797 THR A N 1
ATOM 5946 C CA . THR A 1 797 ? 20.406 -12.380 -3.594 1.00 95.12 797 THR A CA 1
ATOM 5947 C C . THR A 1 797 ? 21.743 -11.631 -3.657 1.00 95.12 797 THR A C 1
ATOM 5949 O O . THR A 1 797 ? 22.133 -10.839 -2.786 1.00 95.12 797 THR A O 1
ATOM 5952 N N . THR A 1 798 ? 22.470 -11.874 -4.744 1.00 91.06 798 THR A N 1
ATOM 5953 C CA . THR A 1 798 ? 23.687 -11.139 -5.136 1.00 91.06 798 THR A CA 1
ATOM 5954 C C . THR A 1 798 ? 23.438 -10.131 -6.257 1.00 91.06 798 THR A C 1
ATOM 5956 O O . THR A 1 798 ? 24.244 -9.222 -6.434 1.00 91.06 798 THR A O 1
ATOM 5959 N N . THR A 1 799 ? 22.313 -10.245 -6.965 1.00 91.56 799 THR A N 1
ATOM 5960 C CA . THR A 1 799 ? 21.858 -9.305 -8.000 1.00 91.56 799 THR A CA 1
ATOM 5961 C C . THR A 1 799 ? 20.555 -8.624 -7.569 1.00 91.56 799 THR A C 1
ATOM 5963 O O . THR A 1 799 ? 19.979 -8.979 -6.543 1.00 91.56 799 THR A O 1
ATOM 5966 N N . GLY A 1 800 ? 20.036 -7.679 -8.356 1.00 92.25 800 GLY A N 1
ATOM 5967 C CA . GLY A 1 800 ? 18.668 -7.190 -8.144 1.00 92.25 800 GLY A CA 1
ATOM 5968 C C . GLY A 1 800 ? 17.623 -8.305 -8.352 1.00 92.25 800 GLY A C 1
ATOM 5969 O O . GLY A 1 800 ? 17.916 -9.271 -9.067 1.00 92.25 800 GLY A O 1
ATOM 5970 N N . PRO A 1 801 ? 16.428 -8.204 -7.743 1.00 96.38 801 PRO A N 1
ATOM 5971 C CA . PRO A 1 801 ? 15.306 -9.091 -8.039 1.00 96.38 801 PRO A CA 1
ATOM 5972 C C . PRO A 1 801 ? 14.524 -8.639 -9.286 1.00 96.38 801 PRO A C 1
ATOM 5974 O O . PRO A 1 801 ? 14.659 -7.503 -9.747 1.00 96.38 801 PRO A O 1
ATOM 5977 N N . GLY A 1 802 ? 13.689 -9.532 -9.814 1.00 97.06 802 GLY A N 1
ATOM 5978 C CA . GLY A 1 802 ? 12.605 -9.231 -10.749 1.00 97.06 802 GLY A CA 1
ATOM 5979 C C . GLY A 1 802 ? 11.251 -9.279 -10.038 1.00 97.06 802 GLY A C 1
ATOM 5980 O O . GLY A 1 802 ? 11.091 -10.028 -9.074 1.00 97.06 802 GLY A O 1
ATOM 5981 N N . LEU A 1 803 ? 10.288 -8.480 -10.505 1.00 96.88 803 LEU A N 1
ATOM 5982 C CA . LEU A 1 803 ? 8.997 -8.283 -9.844 1.00 96.88 803 LEU A CA 1
ATOM 5983 C C . LEU A 1 803 ? 7.885 -8.024 -10.874 1.00 96.88 803 LEU A C 1
ATOM 5985 O O . LEU A 1 803 ? 8.080 -7.238 -11.798 1.00 96.88 803 LEU A O 1
ATOM 5989 N N . VAL A 1 804 ? 6.719 -8.648 -10.697 1.00 96.44 804 VAL A N 1
ATOM 5990 C CA . VAL A 1 804 ? 5.482 -8.357 -11.450 1.00 96.44 804 VAL A CA 1
ATOM 5991 C C . VAL A 1 804 ? 4.264 -8.529 -10.545 1.00 96.44 804 VAL A C 1
ATOM 5993 O O . VAL A 1 804 ? 4.285 -9.377 -9.663 1.00 96.44 804 VAL A O 1
ATOM 5996 N N . VAL A 1 805 ? 3.193 -7.763 -10.763 1.00 94.50 805 VAL A N 1
ATOM 5997 C CA . VAL A 1 805 ? 1.907 -7.960 -10.071 1.00 94.50 805 VAL A CA 1
ATOM 5998 C C . VAL A 1 805 ? 0.873 -8.566 -11.015 1.00 94.50 805 VAL A C 1
ATOM 6000 O O . VAL A 1 805 ? 0.628 -8.051 -12.109 1.00 94.50 805 VAL A O 1
ATOM 6003 N N . VAL A 1 806 ? 0.227 -9.642 -10.570 1.00 91.06 806 VAL A N 1
ATOM 6004 C CA . VAL A 1 806 ? -0.872 -10.315 -11.268 1.00 91.06 806 VAL A CA 1
ATOM 6005 C C . VAL A 1 806 ? -2.018 -10.532 -10.288 1.00 91.06 806 VAL A C 1
ATOM 6007 O O . VAL A 1 806 ? -1.813 -11.056 -9.203 1.00 91.06 806 VAL A O 1
ATOM 6010 N N . ASP A 1 807 ? -3.210 -10.050 -10.650 1.00 86.31 807 ASP A N 1
ATOM 6011 C CA . ASP A 1 807 ? -4.442 -10.183 -9.856 1.00 86.31 807 ASP A CA 1
ATOM 6012 C C . ASP A 1 807 ? -4.297 -9.782 -8.369 1.00 86.31 807 ASP A C 1
ATOM 6014 O O . ASP A 1 807 ? -4.927 -10.344 -7.482 1.00 86.31 807 ASP A O 1
ATOM 6018 N N . GLY A 1 808 ? -3.461 -8.770 -8.097 1.00 83.94 808 GLY A N 1
ATOM 6019 C CA . GLY A 1 808 ? -3.197 -8.239 -6.752 1.00 83.94 808 GLY A CA 1
ATOM 6020 C C . GLY A 1 808 ? -2.033 -8.908 -6.008 1.00 83.94 808 GLY A C 1
ATOM 6021 O O . GLY A 1 808 ? -1.501 -8.312 -5.068 1.00 83.94 808 GLY A O 1
ATOM 6022 N N . THR A 1 809 ? -1.578 -10.075 -6.464 1.00 86.62 809 THR A N 1
ATOM 6023 C CA . THR A 1 809 ? -0.411 -10.793 -5.931 1.00 86.62 809 THR A CA 1
ATOM 6024 C C . THR A 1 809 ? 0.864 -10.333 -6.628 1.00 86.62 809 THR A C 1
ATOM 6026 O O . THR A 1 809 ? 0.914 -10.245 -7.857 1.00 86.62 809 THR A O 1
ATOM 6029 N N . ALA A 1 810 ? 1.910 -10.031 -5.862 1.00 91.75 810 ALA A N 1
ATOM 6030 C CA . ALA A 1 810 ? 3.226 -9.746 -6.418 1.00 91.75 810 ALA A CA 1
ATOM 6031 C C . ALA A 1 810 ? 4.016 -11.054 -6.560 1.00 91.75 810 ALA A C 1
ATOM 6033 O O . ALA A 1 810 ? 4.005 -11.901 -5.682 1.00 91.75 810 ALA A O 1
ATOM 6034 N N . HIS A 1 811 ? 4.721 -11.241 -7.668 1.00 94.25 811 HIS A N 1
ATOM 6035 C CA . HIS A 1 811 ? 5.614 -12.372 -7.892 1.00 94.25 811 HIS A CA 1
ATOM 6036 C C . HIS A 1 811 ? 7.046 -11.864 -7.971 1.00 94.25 811 HIS A C 1
ATOM 6038 O O . HIS A 1 811 ? 7.365 -11.057 -8.849 1.00 94.25 811 HIS A O 1
ATOM 6044 N N . LEU A 1 812 ? 7.904 -12.357 -7.078 1.00 95.88 812 LEU A N 1
ATOM 6045 C CA . LEU A 1 812 ? 9.342 -12.125 -7.125 1.00 95.88 812 LEU A CA 1
ATOM 6046 C C . LEU A 1 812 ? 10.070 -13.322 -7.712 1.00 95.88 812 LEU A C 1
ATOM 6048 O O . LEU A 1 812 ? 9.747 -14.467 -7.399 1.00 95.88 812 LEU A O 1
ATOM 6052 N N . ALA A 1 813 ? 11.117 -13.037 -8.482 1.00 97.38 813 ALA A N 1
ATOM 6053 C CA . ALA A 1 813 ? 12.150 -14.010 -8.807 1.00 97.38 813 ALA A CA 1
ATOM 6054 C C . ALA A 1 813 ? 13.541 -13.382 -8.691 1.00 97.38 813 ALA A C 1
ATOM 6056 O O . ALA A 1 813 ? 13.735 -12.206 -9.002 1.00 97.38 813 ALA A O 1
ATOM 6057 N N . TRP A 1 814 ? 14.524 -14.150 -8.241 1.00 97.12 814 TRP A N 1
ATOM 6058 C CA . TRP A 1 814 ? 15.879 -13.660 -8.006 1.00 97.12 814 TRP A CA 1
ATOM 6059 C C . TRP A 1 814 ? 16.919 -14.750 -8.235 1.00 97.12 814 TRP A C 1
ATOM 6061 O O . TRP A 1 814 ? 16.617 -15.940 -8.274 1.00 97.12 814 TRP A O 1
ATOM 6071 N N . ARG A 1 815 ? 18.170 -14.321 -8.397 1.00 96.06 815 ARG A N 1
ATOM 6072 C CA . ARG A 1 815 ? 19.333 -15.207 -8.379 1.00 96.06 815 ARG A CA 1
ATOM 6073 C C . ARG A 1 815 ? 19.685 -15.544 -6.933 1.00 96.06 815 ARG A C 1
ATOM 6075 O O . ARG A 1 815 ? 19.732 -14.632 -6.108 1.00 96.06 815 ARG A O 1
ATOM 6082 N N . GLY A 1 816 ? 20.033 -16.797 -6.658 1.00 93.81 816 GLY A N 1
ATOM 6083 C CA . GLY A 1 816 ? 20.588 -17.202 -5.368 1.00 93.81 816 GLY A CA 1
ATOM 6084 C C . GLY A 1 816 ? 21.808 -16.384 -4.898 1.00 93.81 816 GLY A C 1
ATOM 6085 O O . GLY A 1 816 ? 22.463 -15.631 -5.638 1.00 93.81 816 GLY A O 1
ATOM 6086 N N . ALA A 1 817 ? 22.101 -16.498 -3.605 1.00 91.19 817 ALA A N 1
ATOM 6087 C CA . ALA A 1 817 ? 23.253 -15.862 -2.974 1.00 91.19 817 ALA A CA 1
ATOM 6088 C C . ALA A 1 817 ? 24.509 -16.757 -3.022 1.00 91.19 817 ALA A C 1
ATOM 6090 O O . ALA A 1 817 ? 24.452 -17.912 -3.410 1.00 91.19 817 ALA A O 1
ATOM 6091 N N . GLU A 1 818 ? 25.669 -16.217 -2.630 1.00 86.38 818 GLU A N 1
ATOM 6092 C CA . GLU A 1 818 ? 26.879 -17.024 -2.345 1.00 86.38 818 GLU A CA 1
ATOM 6093 C C . GLU A 1 818 ? 27.386 -17.918 -3.493 1.00 86.38 818 GLU A C 1
ATOM 6095 O O . GLU A 1 818 ? 27.937 -18.990 -3.278 1.00 86.38 818 GLU A O 1
ATOM 6100 N N . GLY A 1 819 ? 27.237 -17.459 -4.736 1.00 84.56 819 GLY A N 1
ATOM 6101 C CA . GLY A 1 819 ? 27.671 -18.217 -5.914 1.00 84.56 819 GLY A CA 1
ATOM 6102 C C . GLY A 1 819 ? 26.581 -19.113 -6.501 1.00 84.56 819 GLY A C 1
ATOM 6103 O O . GLY A 1 819 ? 26.714 -19.508 -7.659 1.00 84.56 819 GLY A O 1
ATOM 6104 N N . ASP A 1 820 ? 25.469 -19.315 -5.791 1.00 93.50 820 ASP A N 1
ATOM 6105 C CA . ASP A 1 820 ? 24.284 -19.968 -6.335 1.00 93.50 820 ASP A CA 1
ATOM 6106 C C . ASP A 1 820 ? 23.745 -19.173 -7.533 1.00 93.50 820 ASP A C 1
ATOM 6108 O O . ASP A 1 820 ? 23.467 -17.975 -7.458 1.00 93.50 820 ASP A O 1
ATOM 6112 N N . SER A 1 821 ? 23.659 -19.840 -8.682 1.00 95.06 821 SER A N 1
ATOM 6113 C CA . SER A 1 821 ? 23.090 -19.266 -9.903 1.00 95.06 821 SER A CA 1
ATOM 6114 C C . SER A 1 821 ? 21.635 -19.662 -10.123 1.00 95.06 821 SER A C 1
ATOM 6116 O O . SER A 1 821 ? 21.025 -19.138 -11.048 1.00 95.06 821 SER A O 1
ATOM 6118 N N . THR A 1 822 ? 21.074 -20.530 -9.279 1.00 96.75 822 THR A N 1
ATOM 6119 C CA . THR A 1 822 ? 19.682 -20.983 -9.351 1.00 96.75 822 THR A CA 1
ATOM 6120 C C . THR A 1 822 ? 18.734 -19.792 -9.299 1.00 96.75 822 THR A C 1
ATOM 6122 O O . THR A 1 822 ? 18.959 -18.824 -8.561 1.00 96.75 822 THR A O 1
ATOM 6125 N N . ILE A 1 823 ? 17.671 -19.851 -10.103 1.00 97.69 823 ILE A N 1
ATOM 6126 C CA . ILE A 1 823 ? 16.574 -18.889 -9.997 1.00 97.69 823 ILE A CA 1
ATOM 6127 C C . ILE A 1 823 ? 15.630 -19.356 -8.895 1.00 97.69 823 ILE A C 1
ATOM 6129 O O . ILE A 1 823 ? 15.066 -20.444 -8.967 1.00 97.69 823 ILE A O 1
ATOM 6133 N N . TRP A 1 824 ? 15.434 -18.504 -7.902 1.00 96.94 824 TRP A N 1
ATOM 6134 C CA . TRP A 1 824 ? 14.442 -18.668 -6.849 1.00 96.94 824 TRP A CA 1
ATOM 6135 C C . TRP A 1 824 ? 13.242 -17.779 -7.141 1.00 96.94 824 TRP A C 1
ATOM 6137 O O . TRP A 1 824 ? 13.394 -16.718 -7.751 1.00 96.94 824 TRP A O 1
ATOM 6147 N N . TRP A 1 825 ? 12.053 -18.190 -6.714 1.00 95.75 825 TRP A N 1
ATOM 6148 C CA . TRP A 1 825 ? 10.852 -17.371 -6.848 1.00 95.75 825 TRP A CA 1
ATOM 6149 C C . TRP A 1 825 ? 9.871 -17.591 -5.694 1.00 95.75 825 TRP A C 1
ATOM 6151 O O . TRP A 1 825 ? 9.891 -18.638 -5.043 1.00 95.75 825 TRP A O 1
ATOM 6161 N N . LYS A 1 826 ? 9.006 -16.602 -5.453 1.00 91.88 826 LYS A N 1
ATOM 6162 C CA . LYS A 1 826 ? 7.818 -16.727 -4.594 1.00 91.88 826 LYS A CA 1
ATOM 6163 C C . LYS A 1 826 ? 6.779 -15.647 -4.916 1.00 91.88 826 LYS A C 1
ATOM 6165 O O . LYS A 1 826 ? 7.159 -14.550 -5.337 1.00 91.88 826 LYS A O 1
ATOM 6170 N N . PRO A 1 827 ? 5.481 -15.924 -4.727 1.00 89.62 827 PRO A N 1
ATOM 6171 C CA . PRO A 1 827 ? 4.478 -14.879 -4.577 1.00 89.62 827 PRO A CA 1
ATOM 6172 C C . PRO A 1 827 ? 4.598 -14.182 -3.209 1.00 89.62 827 PRO A C 1
ATOM 6174 O O . PRO A 1 827 ? 5.051 -14.797 -2.242 1.00 89.62 827 PRO A O 1
ATOM 6177 N N . ILE A 1 828 ? 4.187 -12.916 -3.146 1.00 84.38 828 ILE A N 1
ATOM 6178 C CA . ILE A 1 828 ? 3.995 -12.112 -1.933 1.00 84.38 828 ILE A CA 1
ATOM 6179 C C . ILE A 1 828 ? 2.660 -11.359 -2.002 1.00 84.38 828 ILE A C 1
ATOM 6181 O O . ILE A 1 828 ? 2.290 -10.850 -3.096 1.00 84.38 828 ILE A O 1
#

Secondary structure (DSSP, 8-state):
-----------PPPPPPPP---HHHHHHHHHHHHHHTSTT--HHHHHHHHHHHHHHHHTSTT-HHHHHHHHHHHHHHHTSPP--GGGHHHHHHHHHHHHHHHHHHHHHTT-HHHHHHHHHHHHHHHHHHTTSTT--HHHHHHHHHHHHHHHHHTT-HHHHHHHHHHHHHHHHHH--SSPPHHHHHHHHHHHHHHHHHHHHTT-HHHHHHHHHHHHHHHHHHHHHHHHHHHHHHHHHHHHHHHHHHTT-HHHHHHHHHHHHHTTS--------PPPPPPPTT--TTTHHHHHHHHHHHHHHHHHHHHHHHHHHHHHHTT---S-HHHHHHHGGGS---SB-S------TT-----S--------SS-EEEEEEE-TT-SS-SSSHHHHHHHHHHHHHHHHHHSEETTEES-EEEEE-TTS--SEEEE----TTS-TTTTSTTS--EEEETTTT-EEEE-TTS---HHHHHHHHHHHHHHHTT----S-TTSTT-TTSPPSS---HHHHHHHHHHTT-SPPEEEEEEEBSS--EEEEEEEE-SS-EEEEEEEEEEBSTT--EEEEEEEETTEEPPPEEEEEEE-SS--EEEEE--SSB-EEEEEEE-STT--BEEEEEEPTTSPBPPPPPP-TT-B-SS--EEEE-SS-EEEEEEPSTT--BEEEEEE-SSS-BPPPB-PPTT-B-SS--EEEEETTEEEEEEEPSTT--BEEEEEEE--TTS-TT--PPPPPEE-EEEEEETTEEEEEE-BBSS--EEEEETTEEEEEEEBSSSSEEEEEEE-SS-BPPPEEEEEEE-SS--EEEEETTEEEEEEEPSTT--EEEEEE-

pLDDT: mean 75.06, std 20.95, range [27.02, 98.5]

Radius of gyration: 32.37 Å; chains: 1; bounding box: 90×70×110 Å

Foldseek 3Di:
DDDDDDDDDDDDPDDDDDPDDPPVLVVVLVVLLVQLPDPPRPLVVSLVVLQVVLVVQLPDDVSLVSSLVSLVSSLVSLPPDDPDLVCLLVSLLVNLVSLQVSLVSCVSVVNLVSSLVSLLVSLVSLVVSLPRPPHPLVSSLVSLQVSLVSCVVSLNLVSSLSSLVSSLVSLVVVADVVGALVSLQVSLVSLQSNLVSCVSVPVLVSSLVSLVSSLVSLVVSLVVLLVVLVVVLVVLLVVLVVCVVVVNPVLSVLSVVLSVLLPPDDPPPDDADDDDDDDPDDDPSNVVSVSSSVRSVVSSVVNLVSLVSSVVSCVVSVDDDPSVPVNLVVCVVQLAFLEPPDAFDDDPDDGFFAQAAELPFADPQQAFEEEEDAPLAPPDDPCSVVLVVLLVVLVVLLQQLQADPVHGPHHYHYDHPPPDGQAYEYADDDPPDDPQQQAESHHQWYADAPNVRYIYGRSRYHDDSQRSNQRSNLNVLVNRRGGARRDPQASSDRSDRDGDDHDPSSSVVSNVLSVRWDKDFPVLFFAPAAKAKEWKWADDPVDIDIKIKIWGAGPDPRQFIWIWIDDPNDIDPIDTQPPHGAPATKEKYWADDPRIIKMKIKFADDDLRQFIKIWIQDPVGDIDDIDPTDPPDGAPHYKYWDDDPQKIKIWGADPDLGFFIWMWIDRNPPDIDDIDDSQPPDGAPAYWEWEDADQKIKIKGADPDPGQWIKMWIFGNDPVPDPPDRHIDDIDTAWAWDADPVRTDTDTFGAPYHWYWYDQPRWIWIWGQGRVFFWIWIWIGNPPHIRHIRTPPNDGAPYYWYWYDDPRKIKIWGADPDPGRIIMIDID

InterPro domains:
  IPR001818 Peptidase M10, metallopeptidase [PF00413] (390-497)
  IPR006026 Peptidase, metallopeptidase [SM00235] (359-519)
  IPR024079 Metallopeptidase, catalytic domain superfamily [G3DSA:3.40.390.10] (309-519)

Organism: NCBI:txid43670

Sequence (828 aa):
MADLDSSAMSARPERPRPDRRSGATAEQIAALLEQAAAAGADLLGIAATLQNLAGTLADTVGGHLDAVAAQEAAVRVLRIPQTNPGLAAEHATRLAEYVHTLAARRNDAGDRDGAIDSVREAGALYGAAAQVVGADAARIVQQLMVASKLCSALGVPDAALSATQLAVSLLSASASAPPTPEQLLELAELGQTLVARHLDVAQLGQADLAGQIASDQLAAAAQTVWTQVGENVWTLTELARDLMAGGLQLQAGAVVRAAQSAVEDPPTLLEPEAAAPLEPGLPDAAVPTVRAIAKRKDLLRRVVDSGSALGAVLTAGGLMVTAARPLSLLQAYTPTRFCATPDQPQIPGGVRPLTAGETEKRWPNPALRVSIDPKGIKPPETMLPVAVGIIRDQFLAWQAAVIGPGGPVFDFTFVAPGSGEDIDVSFRVERGDDVTFGKRGGTDGLAEPDPSGSIRLDPGEQWNDEYLGAVTLHEIGHMLGARHSSTPGSIMYPYTPKPGSLDAETIERVRDAYATYPQQPLQDRGTSSKPALSRTTFATFTSVTRTPHMVWKGAQDDKQIWHSQLANGSWSPQQPVPGAFSDRGPGLVEVGGVSETQLLLAWKGVEGDGRLYWTKRMPGGRWEAPRPPLSKRASSDGPSMCMTTEKLYMAWRGVGGDEGIYTSVWDGNETWSDQKGPLAARATTHTPTMALLGRRLYMFWKGAGSDHSAWWSMLDLNPTVPETTPLWTSQRQITFDRYEVSGATPIPIGTTTGPVATTRRNRILLAWKGATDRRIWLSTFDGTSFTGQLPLHDAGTTTGPGLVVVDGTAHLAWRGAEGDSTIWWKPI